Protein 7E9L (pdb70)

B-factor: mean 50.08, std 22.23, range [19.54, 144.43]

Secondary structure (DSSP, 8-state):
---HHHHHHHHHHHB-EEEE--SSGGG--EEEESEEEETTTTEEEEEE-TT-EEES--GGGGGSS-SEESSSSTT-TTSEE-EEEEEGGGGGGSPPPEEESS-EEEE--S-TTSHHHIIIIIIHHHHHHHHHSTTHHHHPEEEE-S---S-TTHHHHHHT-SSPPEEGGGHHHH-SEEEESSEEE----TT--EE-SSSS--EE-SS----HHHHHHHHHHHHHHTT----EEEEE--SSSS-BTTHHHHHHHHHHHHTSEEEEE-STTS-HHHHHHHHHT-SEEEEESSGGGGGGGGSPTT-EEEEEE-TT--GGG--HHHHHHHSTTT--EEEEEE---GGGEE--TTS-GGGT--TTS-HHHHHHHHH-SSPPP--SS--HHHHHHHT-EE---HHHHHHHHHTT--SS-S-SS---PPP------EEEEEEEEEEETTEEEEEEEEEPPGGGGG---S-EEEEEEEEETT-S-EEEEEESSSEEEE-TT--SS-EEEEEEEEEETTTEEEEEPSPEEEE-/-HHHHHHIIIIIB-EEEEE-SSGGG-EEEEESEEEETTTTEEEEEE-TT-EEES--GGGGGSS-SEESSSSTT-TTSEE-EEEEEGGGGGGSPPPEEE-S-EEEE--S-TTSHHHIIIIIIHHHHHHHTTSTTHHHH-EEEE-SS--S-TTHHHHHHT-SSPPEEHHHHHHH-SEEEESSEEE----TT--EE--SSS-SEE-SS----HHHHHHHHHHHHHHTT----EEEEE--SSSS-BSSHHHHHHHHHHHHTSEEEEE-TTTS-HHHHHHHHHT-SEEEEESSGGGGGGGGSPTT-EEEEEE-TT--GGG--HHHHHHTSTTT--EEEEEE---TTSEE--TTS-GGG----HHHHHHHHH-SSPPP--SS--HHHHHHHT-EE---HHHHHHHHHTT--SS-SSTT------PPP---EEEEEEE-----EEEEEEPPGGGGG---S-EEEEEEEEETT-S--EEEEESSSEEEE-SS--SS-EEEEEEEEEETTTEEEEE-SPEEEE-/-PPPPPPPPP--

Nearest PDB structures (foldseek):
  7e9l-assembly1_B  TM=1.002E+00  e=0.000E+00  Bos taurus
  7e9k-assembly1_B  TM=9.947E-01  e=0.000E+00  Bos taurus
  7e9k-assembly2_D  TM=9.902E-01  e=0.000E+00  Bos taurus
  6xi2-assembly2_C  TM=9.853E-01  e=1.816E-101  Homo sapiens
  8kb7-assembly1_A  TM=9.750E-01  e=9.094E-102  Homo sapiens

Solvent-accessible surface area: 44658 Å² total; per-residue (Å²): 288,73,97,73,96,44,8,32,110,94,0,50,105,8,5,0,40,0,4,2,6,14,104,45,28,11,25,14,8,0,24,0,82,38,0,0,3,5,13,120,29,96,42,12,0,1,0,29,24,120,50,5,4,18,0,1,24,12,29,29,91,7,28,117,52,5,0,0,5,8,0,8,14,87,63,1,45,74,11,60,3,38,4,10,3,0,43,3,77,10,13,92,168,18,43,149,6,62,15,4,106,26,32,0,2,0,2,10,2,4,11,7,61,50,3,8,16,0,0,3,1,1,0,0,1,1,12,2,0,1,53,2,2,26,34,4,33,71,92,1,51,0,1,3,12,36,42,134,39,86,31,72,25,8,79,2,0,84,32,6,12,102,62,81,1,29,14,79,89,73,1,65,89,75,17,141,6,0,0,1,42,33,0,2,1,1,9,17,25,10,1,4,0,8,53,25,0,22,131,120,47,32,7,75,51,113,84,37,14,5,15,0,43,2,0,37,43,0,5,108,42,0,32,113,104,20,126,10,149,188,98,19,0,0,0,2,9,54,68,136,32,16,51,16,82,13,44,74,81,1,43,124,23,0,21,117,61,12,152,25,139,25,37,49,1,7,52,81,106,73,66,29,22,60,0,0,106,48,0,23,83,0,4,0,0,0,0,4,16,5,18,5,0,0,0,0,0,7,0,32,70,13,0,0,0,0,0,0,0,0,34,2,0,36,18,95,30,3,9,10,8,76,13,0,1,78,9,101,30,0,49,13,67,29,4,35,13,52,0,95,49,81,135,20,23,61,42,41,42,142,60,72,89,69,69,1,2,0,51,110,31,106,84,79,64,45,59,121,0,93,88,21,194,72,1,66,137,26,84,40,28,101,46,36,4,30,22,3,9,3,44,0,7,0,92,2,35,13,96,46,0,31,124,31,0,64,184,51,3,161,37,131,10,13,49,60,107,114,92,85,128,88,70,18,30,2,3,92,7,83,115,20,144,34,141,41,55,75,92,32,98,96,103,1,103,0,40,4,49,4,93,47,0,23,0,21,106,49,30,209,36,173,24,39,67,5,19,0,59,10,33,51,103,75,85,141,86,99,71,68,53,116,21,69,127,65,72,65,49,3,66,139,115,5,77,17,193,20,32,7,31,1,61,3,33,0,4,4,45,143,105,26,48,3,16,56,15,117,63,27,85,3,78,30,136,90,91,43,17,36,99,81,0,54,109,8,4,0,39,0,4,3,5,16,92,63,32,20,28,10,8,0,21,0,77,37,0,0,5,6,4,126,29,88,43,12,0,1,0,30,24,121,48,5,5,17,0,1,24,13,28,26,86,5,26,117,51,5,0,0,4,10,0,8,13,89,64,32,115,96,22,59,3,37,4,8,4,0,46,4,72,3,18,193,111,21,47,142,6,59,36,9,113,32,34,0,1,0,2,10,2,35,55,3,94,49,3,8,25,0,0,3,1,1,0,0,1,2,14,2,1,2,51,2,2,21,47,2,35,65,91,1,48,0,2,1,11,28,39,159,44,90,34,72,24,11,76,0,0,88,38,6,14,100,55,89,1,35,15,74,78,82,0,127,84,91,19,147,4,0,0,0,30,29,0,2,1,1,7,20,17,8,1,6,0,10,54,29,0,70,133,122,56,37,10,74,50,114,71,39,8,5,16,0,45,3,0,29,37,0,6,130,33,0,33,88,92,24,124,9,144,201,84,24,0,0,5,3,20,56,69,161,49,17,36,23,94,28,62,71,108,2,27,125,23,2,27,67,65,9,146,25,143,28,31,64,1,4,59,106,109,61,62,25,24,66,0,0,112,47,0,22,95,0,6,0,0,0,0,4,18,4,20,6,0,0,0,0,1,8,0,28,91,5,0,0,0,0,0,0,0,0,37,0,0,30,19,99,36,3,6,10,7,72,11,0,1,77,8,102,34,0,44,15,54,32,6,36,12,48,1,101,67,83,158,26,21,56,37,80,100,107,34,83,166,97,78,16,158,51,97,80,80,51,77,67,65,41,113,88,30,74,84,3,78,183,40,87,46,77,70,19,65,29,41,24,13,1,1,53,0,12,0,26,6,31,20,101,43,2,29,112,44,0,62,161,71,3,160,44,133,2,4,55,43,117,95,104,94,131,88,65,16,30,2,3,90,5,77,113,14,142,37,132,21,90,165,108,10,74,0,41,4,45,6,90,44,0,18,0,24,107,52,41,208,36,237,37,39,60,5,22,0,21,3,13,36,108,81,85,82,52,34,61,64,38,106,23,68,126,63,73,54,65,2,67,153,68,14,95,100,189,19,33,0,8,0,16,3,35,0,5,3,64,149,103,22,44,3,20,31,14,124,26,24,82,8,64,42,151,32,31,52,60,23,66,112,75,11,109,156

Radius of gyration: 33.23 Å; Cα contacts (8 Å, |Δi|>4): 2387; chains: 3; bounding box: 95×62×103 Å

Organism: Bos taurus (NCBI:txid9913)

InterPro domains:
  IPR003961 Fibronectin type III [PS50853] (488-580)
  IPR003961 Fibronectin type III [cd00063] (493-580)
  IPR007657 Glycosyltransferase 61 [PTHR20961] (145-443)
  IPR013783 Immunoglobulin-like fold [G3DSA:2.60.40.10] (490-574)
  IPR036116 Fibronectin type III superfamily [SSF49265] (477-578)
  IPR049625 Glycosyltransferase 61, catalytic domain [PF04577] (259-362)

Structure (mmCIF, N/CA/C/O backbone):
data_7E9L
#
_entry.id   7E9L
#
_cell.length_a   92.394
_cell.length_b   104.440
_cell.length_c   126.836
_cell.angle_alpha   90.000
_cell.angle_beta   90.000
_cell.angle_gamma   90.000
#
_symmetry.space_group_name_H-M   'P 21 21 21'
#
loop_
_entity.id
_entity.type
_entity.pdbx_description
1 polymer 'Protein O-linked-mannose beta-1,4-N-acetylglucosaminyltransferase 2'
2 polymer 'mono-mannosyl peptide (379Man short peptide)'
3 branched 2-acetamido-2-deoxy-beta-D-glucopyranose-(1-4)-2-acetamido-2-deoxy-beta-D-glucopyranose
4 non-polymer 2-acetamido-2-deoxy-beta-D-glucopyranose
5 non-polymer "URIDINE-5'-DIPHOSPHATE"
6 non-polymer 2-AMINO-2-HYDROXYMETHYL-PROPANE-1,3-DIOL
7 non-polymer alpha-D-mannopyranose
8 water water
#
loop_
_atom_site.group_PDB
_atom_site.id
_atom_site.type_symbol
_atom_site.label_atom_id
_atom_site.label_alt_id
_atom_site.label_comp_id
_atom_site.label_asym_id
_atom_site.label_entity_id
_atom_site.label_seq_id
_atom_site.pdbx_PDB_ins_code
_atom_site.Cartn_x
_atom_site.Cartn_y
_atom_site.Cartn_z
_atom_site.occupancy
_atom_site.B_iso_or_equiv
_atom_site.auth_seq_id
_atom_site.auth_comp_id
_atom_site.auth_asym_id
_atom_site.auth_atom_id
_atom_site.pdbx_PDB_model_num
ATOM 1 N N . ARG A 1 9 ? 16.14535 49.25978 28.39111 1.000 77.24189 50 ARG A N 1
ATOM 2 C CA . ARG A 1 9 ? 17.08497 50.03441 29.19908 1.000 75.46464 50 ARG A CA 1
ATOM 3 C C . ARG A 1 9 ? 17.70026 49.16022 30.29936 1.000 71.58782 50 ARG A C 1
ATOM 4 O O . ARG A 1 9 ? 17.01676 48.32017 30.88694 1.000 73.43218 50 ARG A O 1
ATOM 12 N N . ILE A 1 10 ? 18.99271 49.34593 30.56983 1.000 66.60044 51 ILE A N 1
ATOM 13 C CA . ILE A 1 10 ? 19.69413 48.58444 31.60063 1.000 59.50268 51 ILE A CA 1
ATOM 14 C C . ILE A 1 10 ? 20.66200 49.52476 32.32133 1.000 58.59463 51 ILE A C 1
ATOM 15 O O . ILE A 1 10 ? 21.54529 50.11881 31.68970 1.000 57.50549 51 ILE A O 1
ATOM 20 N N . ASP A 1 11 ? 20.46775 49.68806 33.63209 1.000 54.48559 52 ASP A N 1
ATOM 21 C CA . ASP A 1 11 ? 21.43444 50.32219 34.52938 1.000 53.66465 52 ASP A CA 1
ATOM 22 C C . ASP A 1 11 ? 22.38789 49.21530 34.96752 1.000 50.47253 52 ASP A C 1
ATOM 23 O O . ASP A 1 11 ? 22.03356 48.37189 35.80207 1.000 49.19063 52 ASP A O 1
ATOM 28 N N . TYR A 1 12 ? 23.60636 49.21052 34.40361 1.000 50.15849 53 TYR A N 1
ATOM 29 C CA . TYR A 1 12 ? 24.44997 48.01618 34.51109 1.000 48.59253 53 TYR A CA 1
ATOM 30 C C . TYR A 1 12 ? 24.80173 47.66223 35.94998 1.000 37.45267 53 TYR A C 1
ATOM 31 O O . TYR A 1 12 ? 24.59850 46.49871 36.33858 1.000 42.17745 53 TYR A O 1
ATOM 40 N N . PRO A 1 13 ? 25.33554 48.55793 36.77795 1.000 42.38949 54 PRO A N 1
ATOM 41 C CA . PRO A 1 13 ? 25.65869 48.14892 38.15664 1.000 42.03070 54 PRO A CA 1
ATOM 42 C C . PRO A 1 13 ? 24.44136 47.75705 38.97919 1.000 43.33267 54 PRO A C 1
ATOM 43 O O . PRO A 1 13 ? 24.56785 46.91888 39.87962 1.000 43.83919 54 PRO A O 1
ATOM 47 N N . LYS A 1 14 ? 23.27117 48.34747 38.71893 1.000 45.51767 55 LYS A N 1
ATOM 48 C CA . LYS A 1 14 ? 22.06085 47.89547 39.40197 1.000 46.86269 55 LYS A CA 1
ATOM 49 C C . LYS A 1 14 ? 21.72230 46.46558 39.00379 1.000 40.90135 55 LYS A C 1
ATOM 50 O O . LYS A 1 14 ? 21.44629 45.61524 39.85913 1.000 41.14214 55 LYS A O 1
ATOM 52 N N . ALA A 1 15 ? 21.75564 46.17810 37.70440 1.000 40.20587 56 ALA A N 1
ATOM 53 C CA . ALA A 1 15 ? 21.49719 44.82098 37.25149 1.000 33.71116 56 ALA A CA 1
ATOM 54 C C . ALA A 1 15 ? 22.49835 43.84100 37.85641 1.000 37.13453 56 ALA A C 1
ATOM 55 O O . ALA A 1 15 ? 22.12090 42.73954 38.27375 1.000 37.28877 56 ALA A O 1
ATOM 57 N N . LEU A 1 16 ? 23.77836 44.22029 37.91732 1.000 37.08799 57 LEU A N 1
ATOM 58 C CA . LEU A 1 16 ? 24.77635 43.30321 38.45940 1.000 37.47696 57 LEU A CA 1
ATOM 59 C C . LEU A 1 16 ? 24.51750 43.03233 39.93524 1.000 39.63529 57 LEU A C 1
ATOM 60 O O . LEU A 1 16 ? 24.66642 41.89610 40.39758 1.000 34.96889 57 LEU A O 1
ATOM 65 N N . GLN A 1 17 ? 24.10917 44.06292 40.68934 1.000 42.57506 58 GLN A N 1
ATOM 66 C CA . GLN A 1 17 ? 23.83153 43.87184 42.11327 1.000 41.12574 58 GLN A CA 1
ATOM 67 C C . GLN A 1 17 ? 22.62318 42.96408 42.35112 1.000 38.06314 58 GLN A C 1
ATOM 68 O O . GLN A 1 17 ? 22.66375 42.10067 43.23545 1.000 38.01707 58 GLN A O 1
ATOM 74 N N . ILE A 1 18 ? 21.52738 43.17099 41.60926 1.000 39.06629 59 ILE A N 1
ATOM 75 C CA . ILE A 1 18 ? 20.36926 42.26634 41.66848 1.000 38.95186 59 ILE A CA 1
ATOM 76 C C . ILE A 1 18 ? 20.79142 40.81707 41.39539 1.000 39.33172 59 ILE A C 1
ATOM 77 O O . ILE A 1 18 ? 20.42743 39.88771 42.13079 1.000 38.54389 59 ILE A O 1
ATOM 82 N N . LEU A 1 19 ? 21.55095 40.60181 40.32101 1.000 37.47843 60 LEU A N 1
ATOM 83 C CA . LEU A 1 19 ? 22.02518 39.25594 39.98928 1.000 34.19875 60 LEU A CA 1
ATOM 84 C C . LEU A 1 19 ? 22.88154 38.67570 41.10504 1.000 33.67987 60 LEU A C 1
ATOM 85 O O . LEU A 1 19 ? 22.60076 37.58863 41.62691 1.000 34.30729 60 LEU A O 1
ATOM 90 N N . THR A 1 20 ? 23.92784 39.40186 41.49589 1.000 34.90129 61 THR A N 1
ATOM 91 C CA . THR A 1 20 ? 24.87018 38.89931 42.48921 1.000 38.03117 61 THR A CA 1
ATOM 92 C C . THR A 1 20 ? 24.20893 38.62494 43.83748 1.000 38.71828 61 THR A C 1
ATOM 93 O O . THR A 1 20 ? 24.55217 37.64236 44.50664 1.000 41.55152 61 THR A O 1
ATOM 97 N N . GLU A 1 21 ? 23.27498 39.47439 44.26054 1.000 37.60025 62 GLU A N 1
ATOM 98 C CA . GLU A 1 21 ? 22.61608 39.28558 45.55099 1.000 38.96747 62 GLU A CA 1
ATOM 99 C C . GLU A 1 21 ? 21.48468 38.26684 45.47781 1.000 36.42266 62 GLU A C 1
ATOM 100 O O . GLU A 1 21 ? 21.39069 37.37323 46.32771 1.000 36.92180 62 GLU A O 1
ATOM 106 N N . GLY A 1 22 ? 20.60946 38.40329 44.48150 1.000 34.02235 63 GLY A N 1
ATOM 107 C CA . GLY A 1 22 ? 19.38206 37.62681 44.44692 1.000 26.96358 63 GLY A CA 1
ATOM 108 C C . GLY A 1 22 ? 19.49072 36.33450 43.66492 1.000 28.01413 63 GLY A C 1
ATOM 109 O O . GLY A 1 22 ? 18.81555 35.35875 43.99420 1.000 30.51737 63 GLY A O 1
ATOM 110 N N . GLY A 1 23 ? 20.31056 36.31472 42.61428 1.000 29.87056 64 GLY A N 1
ATOM 111 C CA . GLY A 1 23 ? 20.50112 35.10791 41.83696 1.000 26.45880 64 GLY A CA 1
ATOM 112 C C . GLY A 1 23 ? 19.38035 34.83528 40.84916 1.000 26.96565 64 GLY A C 1
ATOM 113 O O . GLY A 1 23 ? 18.51223 35.67159 40.57084 1.000 27.57800 64 GLY A O 1
ATOM 114 N N . THR A 1 24 ? 19.41264 33.61893 40.31038 1.000 27.48078 65 THR A N 1
ATOM 115 C CA . THR A 1 24 ? 18.50601 33.20029 39.24709 1.000 26.99408 65 THR A CA 1
ATOM 116 C C . THR A 1 24 ? 17.14943 32.76467 39.80986 1.000 27.47316 65 THR A C 1
ATOM 117 O O . THR A 1 24 ? 17.06017 32.18210 40.89656 1.000 23.14132 65 THR A O 1
ATOM 121 N N . HIS A 1 25 ? 16.09452 33.01990 39.02857 1.000 25.89468 66 HIS A N 1
ATOM 122 C CA . HIS A 1 25 ? 14.70268 32.71776 39.35427 1.000 29.64756 66 HIS A CA 1
ATOM 123 C C . HIS A 1 25 ? 14.16271 31.80584 38.25035 1.000 31.49608 66 HIS A C 1
ATOM 124 O O . HIS A 1 25 ? 14.34618 32.10283 37.06404 1.000 27.55236 66 HIS A O 1
ATOM 131 N N . MET A 1 26 ? 13.52877 30.68372 38.61653 1.000 30.58283 67 MET A N 1
ATOM 132 C CA . MET A 1 26 ? 13.02833 29.74473 37.60100 1.000 27.04972 67 MET A CA 1
ATOM 133 C C . MET A 1 26 ? 11.65928 29.22765 37.99079 1.000 29.23819 67 MET A C 1
ATOM 134 O O . MET A 1 26 ? 11.48882 28.66484 39.08348 1.000 29.05557 67 MET A O 1
ATOM 139 N N . VAL A 1 27 ? 10.68874 29.41114 37.08651 1.000 27.91715 68 VAL A N 1
ATOM 140 C CA . VAL A 1 27 ? 9.33788 28.87531 37.22486 1.000 26.53410 68 VAL A CA 1
ATOM 141 C C . VAL A 1 27 ? 8.97673 28.17560 35.91241 1.000 30.31443 68 VAL A C 1
ATOM 142 O O . VAL A 1 27 ? 8.98978 28.81061 34.84928 1.000 29.06270 68 VAL A O 1
ATOM 146 N N . CYS A 1 28 ? 8.62444 26.88321 35.98966 1.000 27.61466 69 CYS A N 1
ATOM 147 C CA . CYS A 1 28 ? 8.35296 26.04790 34.81877 1.000 27.03138 69 CYS A CA 1
ATOM 148 C C . CYS A 1 28 ? 7.02744 25.32910 34.97853 1.000 30.24934 69 CYS A C 1
ATOM 149 O O . CYS A 1 28 ? 6.64684 24.95971 36.08608 1.000 29.17255 69 CYS A O 1
ATOM 152 N N . THR A 1 29 ? 6.38263 25.06062 33.84619 1.000 30.90170 70 THR A N 1
ATOM 153 C CA . THR A 1 29 ? 5.16770 24.26956 33.75329 1.000 37.57417 70 THR A CA 1
ATOM 154 C C . THR A 1 29 ? 5.51053 22.77759 33.66731 1.000 38.22570 70 THR A C 1
ATOM 155 O O . THR A 1 29 ? 6.66459 22.39637 33.47766 1.000 37.67548 70 THR A O 1
ATOM 159 N N . GLY A 1 30 ? 4.49413 21.92862 33.84021 1.000 37.40453 71 GLY A N 1
ATOM 160 C CA . GLY A 1 30 ? 4.64041 20.49168 33.64027 1.000 38.09909 71 GLY A CA 1
ATOM 161 C C . GLY A 1 30 ? 5.21578 19.66407 34.77983 1.000 37.49173 71 GLY A C 1
ATOM 162 O O . GLY A 1 30 ? 6.06078 20.12176 35.56073 1.000 38.16398 71 GLY A O 1
ATOM 163 N N . ARG A 1 31 ? 4.77994 18.41608 34.87980 1.000 36.35016 72 ARG A N 1
ATOM 164 C CA . ARG A 1 31 ? 5.37695 17.50462 35.83867 1.000 36.53656 72 ARG A CA 1
ATOM 165 C C . ARG A 1 31 ? 6.41786 16.60245 35.19749 1.000 36.25958 72 ARG A C 1
ATOM 166 O O . ARG A 1 31 ? 7.05281 15.81507 35.90114 1.000 38.96703 72 ARG A O 1
ATOM 174 N N . THR A 1 32 ? 6.64614 16.72522 33.88922 1.000 34.79129 73 THR A N 1
ATOM 175 C CA . THR A 1 32 ? 7.66893 15.94062 33.21256 1.000 36.62779 73 THR A CA 1
ATOM 176 C C . THR A 1 32 ? 8.51702 16.83977 32.31748 1.000 32.16839 73 THR A C 1
ATOM 177 O O . THR A 1 32 ? 8.05740 17.88616 31.84183 1.000 29.94378 73 THR A O 1
ATOM 181 N N . HIS A 1 33 ? 9.76152 16.39984 32.07519 1.000 29.08491 74 HIS A N 1
ATOM 182 C CA . HIS A 1 33 ? 10.67827 17.12250 31.19412 1.000 30.15340 74 HIS A CA 1
ATOM 183 C C . HIS A 1 33 ? 10.15914 17.18770 29.76431 1.000 28.92649 74 HIS A C 1
ATOM 184 O O . HIS A 1 33 ? 10.55718 18.08318 29.01356 1.000 25.91963 74 HIS A O 1
ATOM 191 N N . THR A 1 34 ? 9.27208 16.27706 29.37726 1.000 27.62942 75 THR A N 1
ATOM 192 C CA . THR A 1 34 ? 8.76405 16.25194 28.01499 1.000 28.35827 75 THR A CA 1
ATOM 193 C C . THR A 1 34 ? 7.58199 17.19159 27.82040 1.000 30.27606 75 THR A C 1
ATOM 194 O O . THR A 1 34 ? 7.15073 17.38334 26.67718 1.000 30.98830 75 THR A O 1
ATOM 198 N N . ASP A 1 35 ? 7.09296 17.81166 28.89749 1.000 30.87968 76 ASP A N 1
ATOM 199 C CA . ASP A 1 35 ? 5.90472 18.65948 28.89157 1.000 35.53745 76 ASP A CA 1
ATOM 200 C C . ASP A 1 35 ? 6.17953 19.95720 29.65460 1.000 34.37181 76 ASP A C 1
ATOM 201 O O . ASP A 1 35 ? 5.39822 20.36187 30.51950 1.000 36.76937 76 ASP A O 1
ATOM 206 N N . ARG A 1 36 ? 7.30814 20.60877 29.39389 1.000 31.05757 77 ARG A N 1
ATOM 207 C CA . ARG A 1 36 ? 7.79635 21.64637 30.29765 1.000 29.65302 77 ARG A CA 1
ATOM 208 C C . ARG A 1 36 ? 8.30491 22.86033 29.53884 1.000 27.98537 77 ARG A C 1
ATOM 209 O O . ARG A 1 36 ? 9.17780 22.73302 28.68105 1.000 25.41029 77 ARG A O 1
ATOM 217 N N . LEU A 1 37 ? 7.78287 24.03443 29.90063 1.000 26.84368 78 LEU A N 1
ATOM 218 C CA . LEU A 1 37 ? 8.29417 25.33827 29.49202 1.000 25.81825 78 LEU A CA 1
ATOM 219 C C . LEU A 1 37 ? 8.72911 26.09526 30.74574 1.000 29.18154 78 LEU A C 1
ATOM 220 O O . LEU A 1 37 ? 8.03317 26.06559 31.76208 1.000 28.03016 78 LEU A O 1
ATOM 225 N N . CYS A 1 38 ? 9.85988 26.79899 30.67249 1.000 28.79288 79 CYS A N 1
ATOM 226 C CA . CYS A 1 38 ? 10.44779 27.46686 31.83051 1.000 28.20955 79 CYS A CA 1
ATOM 227 C C . CYS A 1 38 ? 10.55037 28.97090 31.60636 1.000 29.99700 79 CYS A C 1
ATOM 228 O O . CYS A 1 38 ? 10.96516 29.41319 30.53086 1.000 30.87766 79 CYS A O 1
ATOM 231 N N . ARG A 1 39 ? 10.21066 29.74793 32.64558 1.000 25.94044 80 ARG A N 1
ATOM 232 C CA . ARG A 1 39 ? 10.46665 31.18459 32.69016 1.000 28.52202 80 ARG A CA 1
ATOM 233 C C . ARG A 1 39 ? 11.61084 31.43566 33.66800 1.000 28.92815 80 ARG A C 1
ATOM 234 O O . ARG A 1 39 ? 11.52175 31.06010 34.83964 1.000 27.94628 80 ARG A O 1
ATOM 242 N N . PHE A 1 40 ? 12.66353 32.09081 33.18507 1.000 26.55423 81 PHE A N 1
ATOM 243 C CA . PHE A 1 40 ? 13.85140 32.41148 33.95702 1.000 26.67573 81 PHE A CA 1
ATOM 244 C C . PHE A 1 40 ? 14.01736 33.92139 34.07560 1.000 30.63198 81 PHE A C 1
ATOM 245 O O . PHE A 1 40 ? 13.71128 34.66282 33.14261 1.000 30.53008 81 PHE A O 1
ATOM 253 N N . LYS A 1 41 ? 14.56095 34.36126 35.20954 1.000 30.28000 82 LYS A N 1
ATOM 254 C CA . LYS A 1 41 ? 15.14071 35.68971 35.34808 1.000 28.52598 82 LYS A CA 1
ATOM 255 C C . LYS A 1 41 ? 16.56542 35.51290 35.83160 1.000 27.60115 82 LYS A C 1
ATOM 256 O O . LYS A 1 41 ? 16.81176 34.73634 36.76146 1.000 30.10459 82 LYS A O 1
ATOM 262 N N . TRP A 1 42 ? 17.49860 36.21369 35.18453 1.000 26.03707 83 TRP A N 1
ATOM 263 C CA . TRP A 1 42 ? 18.92191 36.17109 35.52995 1.000 28.76311 83 TRP A CA 1
ATOM 264 C C . TRP A 1 42 ? 19.48974 34.76897 35.34636 1.000 30.11984 83 TRP A C 1
ATOM 265 O O . TRP A 1 42 ? 20.27197 34.27982 36.16957 1.000 29.33767 83 TRP A O 1
ATOM 276 N N . LEU A 1 43 ? 19.06891 34.11413 34.26403 1.000 28.63224 84 LEU A N 1
ATOM 277 C CA . LEU A 1 43 ? 19.72310 32.90358 33.78168 1.000 27.06689 84 LEU A CA 1
ATOM 278 C C . LEU A 1 43 ? 20.96025 33.32864 33.00971 1.000 28.68515 84 LEU A C 1
ATOM 279 O O . LEU A 1 43 ? 20.88200 34.20072 32.13965 1.000 28.41552 84 LEU A O 1
ATOM 284 N N . CYS A 1 44 ? 22.10785 32.74689 33.34058 1.000 25.71991 85 CYS A N 1
ATOM 285 C CA . CYS A 1 44 ? 23.33396 33.12192 32.65748 1.000 26.41472 85 CYS A CA 1
ATOM 286 C C . CYS A 1 44 ? 23.85790 31.96050 31.81971 1.000 26.98669 85 CYS A C 1
ATOM 287 O O . CYS A 1 44 ? 23.29396 30.86029 31.81378 1.000 25.56040 85 CYS A O 1
ATOM 290 N N . TYR A 1 45 ? 24.95792 32.22088 31.11159 1.000 27.47489 86 TYR A N 1
ATOM 291 C CA . TYR A 1 45 ? 25.48198 31.29401 30.11344 1.000 28.93342 86 TYR A CA 1
ATOM 292 C C . TYR A 1 45 ? 26.96762 31.55401 29.94542 1.000 31.68937 86 TYR A C 1
ATOM 293 O O . TYR A 1 45 ? 27.38140 32.69789 29.71069 1.000 30.32217 86 TYR A O 1
ATOM 302 N N . SER A 1 46 ? 27.77530 30.51092 30.08999 1.000 29.79020 87 SER A N 1
ATOM 303 C CA . SER A 1 46 ? 29.19831 30.63998 29.84985 1.000 29.62808 87 SER A CA 1
ATOM 304 C C . SER A 1 46 ? 29.42752 30.22538 28.40866 1.000 33.13066 87 SER A C 1
ATOM 305 O O . SER A 1 46 ? 29.13902 29.08340 28.03752 1.000 28.43218 87 SER A O 1
ATOM 308 N N . SER A 1 47 ? 29.94240 31.14611 27.59075 1.000 33.61571 88 SER A N 1
ATOM 309 C CA . SER A 1 47 ? 30.10214 30.79350 26.19279 1.000 36.23285 88 SER A CA 1
ATOM 310 C C . SER A 1 47 ? 31.37421 29.98336 25.97884 1.000 39.85071 88 SER A C 1
ATOM 311 O O . SER A 1 47 ? 31.45788 29.23538 25.00453 1.000 42.10546 88 SER A O 1
ATOM 314 N N . GLU A 1 48 ? 32.32074 30.05994 26.91567 1.000 38.21684 89 GLU A N 1
ATOM 315 C CA . GLU A 1 48 ? 33.47071 29.16543 26.92541 1.000 44.88401 89 GLU A CA 1
ATOM 316 C C . GLU A 1 48 ? 33.04181 27.71740 27.16471 1.000 42.65613 89 GLU A C 1
ATOM 317 O O . GLU A 1 48 ? 33.35166 26.82962 26.36779 1.000 41.28615 89 GLU A O 1
ATOM 323 N N . ALA A 1 49 ? 32.31172 27.46139 28.24974 1.000 38.32211 90 ALA A N 1
ATOM 324 C CA . ALA A 1 49 ? 31.87084 26.10775 28.56072 1.000 38.61113 90 ALA A CA 1
ATOM 325 C C . ALA A 1 49 ? 30.62553 25.67903 27.79049 1.000 38.51817 90 ALA A C 1
ATOM 326 O O . ALA A 1 49 ? 30.31907 24.48064 27.77451 1.000 39.29769 90 ALA A O 1
ATOM 328 N N . GLU A 1 50 ? 29.90917 26.61582 27.14918 1.000 36.08333 91 GLU A N 1
ATOM 329 C CA . GLU A 1 50 ? 28.62533 26.33563 26.48181 1.000 34.24915 91 GLU A CA 1
ATOM 330 C C . GLU A 1 50 ? 27.63184 25.71247 27.45771 1.000 32.79853 91 GLU A C 1
ATOM 331 O O . GLU A 1 50 ? 26.88814 24.78726 27.12697 1.000 32.67092 91 GLU A O 1
ATOM 337 N N . GLU A 1 51 ? 27.62019 26.22743 28.67666 1.000 29.11963 92 GLU A N 1
ATOM 338 C CA . GLU A 1 51 ? 26.69544 25.77287 29.70340 1.000 28.55119 92 GLU A CA 1
ATOM 339 C C . GLU A 1 51 ? 25.84293 26.93834 30.18007 1.000 26.83801 92 GLU A C 1
ATOM 340 O O . GLU A 1 51 ? 26.35407 28.04613 30.38592 1.000 29.67784 92 GLU A O 1
ATOM 346 N N . PHE A 1 52 ? 24.55551 26.69237 30.35698 1.000 23.54241 93 PHE A N 1
ATOM 347 C CA . PHE A 1 52 ? 23.73204 27.63437 31.10441 1.000 26.59147 93 PHE A CA 1
ATOM 348 C C . PHE A 1 52 ? 24.02881 27.50149 32.60198 1.000 29.67125 93 PHE A C 1
ATOM 349 O O . PHE A 1 52 ? 24.50763 26.46221 33.07491 1.000 31.03888 93 PHE A O 1
ATOM 357 N N . ILE A 1 53 ? 23.79997 28.58959 33.33676 1.000 28.36480 94 ILE A N 1
ATOM 358 C CA . ILE A 1 53 ? 24.20759 28.70913 34.73431 1.000 26.68008 94 ILE A CA 1
ATOM 359 C C . ILE A 1 53 ? 23.02178 29.21831 35.55891 1.000 29.42416 94 ILE A C 1
ATOM 360 O O . ILE A 1 53 ? 22.45004 30.27630 35.25961 1.000 27.49632 94 ILE A O 1
ATOM 365 N N . PHE A 1 54 ? 22.64377 28.45913 36.57820 1.000 25.68663 95 PHE A N 1
ATOM 366 C CA . PHE A 1 54 ? 21.73316 28.92338 37.61754 1.000 26.26674 95 PHE A CA 1
ATOM 367 C C . PHE A 1 54 ? 22.58131 29.41081 38.78930 1.000 29.19987 95 PHE A C 1
ATOM 368 O O . PHE A 1 54 ? 23.36788 28.63873 39.35379 1.000 29.67044 95 PHE A O 1
ATOM 376 N N . PHE A 1 55 ? 22.45505 30.69827 39.12623 1.000 27.74900 96 PHE A N 1
ATOM 377 C CA . PHE A 1 55 ? 23.17109 31.28889 40.25578 1.000 29.37255 96 PHE A CA 1
ATOM 378 C C . PHE A 1 55 ? 22.26918 31.29582 41.48113 1.000 31.99328 96 PHE A C 1
ATOM 379 O O . PHE A 1 55 ? 21.19498 31.90522 41.44821 1.000 33.74498 96 PHE A O 1
ATOM 387 N N . HIS A 1 56 ? 22.69425 30.62915 42.56200 1.000 30.73966 97 HIS A N 1
ATOM 388 C CA . HIS A 1 56 ? 21.89958 30.62883 43.79163 1.000 29.02808 97 HIS A CA 1
ATOM 389 C C . HIS A 1 56 ? 22.17354 31.91468 44.58010 1.000 33.53617 97 HIS A C 1
ATOM 390 O O . HIS A 1 56 ? 23.31696 32.17290 44.98346 1.000 33.77754 97 HIS A O 1
ATOM 397 N N . GLY A 1 57 ? 21.12832 32.72315 44.79060 1.000 34.09394 98 GLY A N 1
ATOM 398 C CA . GLY A 1 57 ? 21.22155 33.91903 45.60392 1.000 28.82234 98 GLY A CA 1
ATOM 399 C C . GLY A 1 57 ? 20.10345 33.99548 46.61217 1.000 32.42860 98 GLY A C 1
ATOM 400 O O . GLY A 1 57 ? 19.39417 33.00893 46.81517 1.000 35.77789 98 GLY A O 1
ATOM 401 N N . ASN A 1 58 ? 19.90247 35.14888 47.24694 1.000 31.27626 99 ASN A N 1
ATOM 402 C CA . ASN A 1 58 ? 18.93301 35.15513 48.33122 1.000 35.65901 99 ASN A CA 1
ATOM 403 C C . ASN A 1 58 ? 17.48466 35.27451 47.85879 1.000 35.41827 99 ASN A C 1
ATOM 404 O O . ASN A 1 58 ? 16.57066 35.21035 48.69052 1.000 38.36575 99 ASN A O 1
ATOM 409 N N . ALA A 1 59 ? 17.24047 35.44648 46.56211 1.000 34.20350 100 ALA A N 1
ATOM 410 C CA . ALA A 1 59 ? 15.87895 35.48053 46.03800 1.000 36.66483 100 ALA A CA 1
ATOM 411 C C . ALA A 1 59 ? 15.61832 34.32827 45.08054 1.000 34.47336 100 ALA A C 1
ATOM 412 O O . ALA A 1 59 ? 14.55913 34.29396 44.43840 1.000 35.83385 100 ALA A O 1
ATOM 414 N N . SER A 1 60 ? 16.55121 33.38081 44.98785 1.000 30.19696 101 SER A N 1
ATOM 415 C CA . SER A 1 60 ? 16.45502 32.29288 44.02403 1.000 30.80686 101 SER A CA 1
ATOM 416 C C . SER A 1 60 ? 15.20626 31.45133 44.24352 1.000 30.57113 101 SER A C 1
ATOM 417 O O . SER A 1 60 ? 14.74524 31.25738 45.36844 1.000 30.32072 101 SER A O 1
ATOM 420 N N . VAL A 1 61 ? 14.67940 30.92651 43.13891 1.000 29.75160 102 VAL A N 1
ATOM 421 C CA . VAL A 1 61 ? 13.50239 30.07068 43.13518 1.000 29.06561 102 VAL A CA 1
ATOM 422 C C . VAL A 1 61 ? 13.74082 29.01364 42.06552 1.000 29.69386 102 VAL A C 1
ATOM 423 O O . VAL A 1 61 ? 14.23251 29.32107 40.97407 1.000 25.90464 102 VAL A O 1
ATOM 427 N N . MET A 1 62 ? 13.42230 27.76133 42.37721 1.000 27.20811 103 MET A N 1
ATOM 428 C CA . MET A 1 62 ? 13.60893 26.68315 41.41065 1.000 29.86665 103 MET A CA 1
ATOM 429 C C . MET A 1 62 ? 12.34977 25.82147 41.44430 1.000 29.43523 103 MET A C 1
ATOM 430 O O . MET A 1 62 ? 12.16838 24.99949 42.35281 1.000 30.17139 103 MET A O 1
ATOM 435 N N . LEU A 1 63 ? 11.48582 26.00597 40.44552 1.000 26.37253 104 LEU A N 1
ATOM 436 C CA . LEU A 1 63 ? 10.24688 25.23922 40.33556 1.000 26.92627 104 LEU A CA 1
ATOM 437 C C . LEU A 1 63 ? 10.17791 24.69112 38.91791 1.000 28.49737 104 LEU A C 1
ATOM 438 O O . LEU A 1 63 ? 10.12387 25.48349 37.95171 1.000 29.46025 104 LEU A O 1
ATOM 443 N N . PRO A 1 64 ? 10.19645 23.36574 38.73065 1.000 26.17812 105 PRO A N 1
ATOM 444 C CA . PRO A 1 64 ? 10.28467 22.38924 39.83135 1.000 28.47748 105 PRO A CA 1
ATOM 445 C C . PRO A 1 64 ? 11.66431 22.38026 40.52411 1.000 29.37720 105 PRO A C 1
ATOM 446 O O . PRO A 1 64 ? 12.64531 22.79268 39.92252 1.000 30.91049 105 PRO A O 1
ATOM 450 N N . SER A 1 65 ? 11.70910 21.94291 41.78243 1.000 26.13461 106 SER A N 1
ATOM 451 C CA . SER A 1 65 ? 12.95052 21.76835 42.52400 1.000 28.64285 106 SER A CA 1
ATOM 452 C C . SER A 1 65 ? 13.14961 20.25584 42.57087 1.000 29.56434 106 SER A C 1
ATOM 453 O O . SER A 1 65 ? 12.48002 19.55900 43.33590 1.000 28.53689 106 SER A O 1
ATOM 456 N N . LEU A 1 66 ? 14.04210 19.74961 41.72809 1.000 27.54582 107 LEU A N 1
ATOM 457 C CA . LEU A 1 66 ? 14.07744 18.33043 41.40108 1.000 30.23425 107 LEU A CA 1
ATOM 458 C C . LEU A 1 66 ? 15.18866 17.55107 42.09963 1.000 33.18815 107 LEU A C 1
ATOM 459 O O . LEU A 1 66 ? 15.17127 16.30945 42.04868 1.000 35.29031 107 LEU A O 1
ATOM 464 N N . GLY A 1 67 ? 16.14904 18.22647 42.73508 1.000 34.67062 108 GLY A N 1
ATOM 465 C CA . GLY A 1 67 ? 17.29158 17.50943 43.30400 1.000 35.68569 108 GLY A CA 1
ATOM 466 C C . GLY A 1 67 ? 18.03365 16.73002 42.22509 1.000 36.75843 108 GLY A C 1
ATOM 467 O O . GLY A 1 67 ? 18.20070 17.19870 41.08725 1.000 31.44748 108 GLY A O 1
ATOM 468 N N . SER A 1 68 ? 18.43218 15.49322 42.56118 1.000 37.16021 109 SER A N 1
ATOM 469 C CA . SER A 1 68 ? 19.13983 14.63839 41.60509 1.000 42.88716 109 SER A CA 1
ATOM 470 C C . SER A 1 68 ? 18.28116 14.25137 40.40848 1.000 40.16659 109 SER A C 1
ATOM 471 O O . SER A 1 68 ? 18.82796 13.85963 39.36132 1.000 35.84478 109 SER A O 1
ATOM 474 N N . ARG A 1 69 ? 16.95611 14.32888 40.54595 1.000 33.88793 110 ARG A N 1
ATOM 475 C CA . ARG A 1 69 ? 16.07989 14.00778 39.42649 1.000 34.89172 110 ARG A CA 1
ATOM 476 C C . ARG A 1 69 ? 16.18440 15.02453 38.29686 1.000 29.36042 110 ARG A C 1
ATOM 477 O O . ARG A 1 69 ? 15.65598 14.78113 37.20708 1.000 29.36868 110 ARG A O 1
ATOM 485 N N . ARG A 1 70 ? 16.88024 16.13835 38.50537 1.000 27.09319 111 ARG A N 1
ATOM 486 C CA . ARG A 1 70 ? 17.10423 17.05708 37.40170 1.000 25.57114 111 ARG A CA 1
ATOM 487 C C . ARG A 1 70 ? 17.93566 16.42605 36.29423 1.000 26.80214 111 ARG A C 1
ATOM 488 O O . ARG A 1 70 ? 17.92712 16.92176 35.16712 1.000 26.69751 111 ARG A O 1
ATOM 496 N N . PHE A 1 71 ? 18.65234 15.34527 36.58248 1.000 26.91534 112 PHE A N 1
ATOM 497 C CA . PHE A 1 71 ? 19.42812 14.63457 35.57566 1.000 29.66354 112 PHE A CA 1
ATOM 498 C C . PHE A 1 71 ? 18.81680 13.27913 35.25440 1.000 31.53231 112 PHE A C 1
ATOM 499 O O . PHE A 1 71 ? 19.51602 12.36090 34.83427 1.000 31.47707 112 PHE A O 1
ATOM 507 N N . GLN A 1 72 ? 17.50707 13.14363 35.41993 1.000 29.73845 113 GLN A N 1
ATOM 508 C CA . GLN A 1 72 ? 16.81921 11.88628 35.12274 1.000 31.30390 113 GLN A CA 1
ATOM 509 C C . GLN A 1 72 ? 15.63908 12.16805 34.20461 1.000 28.89921 113 GLN A C 1
ATOM 510 O O . GLN A 1 72 ? 14.47751 12.02389 34.60081 1.000 27.62920 113 GLN A O 1
ATOM 516 N N . PRO A 1 73 ? 15.90568 12.54551 32.93770 1.000 27.02231 114 PRO A N 1
ATOM 517 C CA . PRO A 1 73 ? 17.23500 12.70311 32.33438 1.000 25.28766 114 PRO A CA 1
ATOM 518 C C . PRO A 1 73 ? 17.73674 14.16952 32.28428 1.000 22.51701 114 PRO A C 1
ATOM 519 O O . PRO A 1 73 ? 18.92384 14.39644 32.05228 1.000 28.00138 114 PRO A O 1
ATOM 523 N N . ALA A 1 74 ? 16.85145 15.13921 32.47148 1.000 23.78647 115 ALA A N 1
ATOM 524 C CA . ALA A 1 74 ? 17.19456 16.53495 32.21496 1.000 23.96973 115 ALA A CA 1
ATOM 525 C C . ALA A 1 74 ? 16.02852 17.38187 32.70106 1.000 27.26230 115 ALA A C 1
ATOM 526 O O . ALA A 1 74 ? 14.96365 16.86031 33.02903 1.000 28.86165 115 ALA A O 1
ATOM 528 N N . LEU A 1 75 ? 16.20523 18.70274 32.66386 1.000 25.57088 116 LEU A N 1
ATOM 529 C CA . LEU A 1 75 ? 15.11701 19.60035 33.05402 1.000 24.83797 116 LEU A CA 1
ATOM 530 C C . LEU A 1 75 ? 14.00815 19.63900 32.00368 1.000 22.17558 116 LEU A C 1
ATOM 531 O O . LEU A 1 75 ? 12.82024 19.59681 32.34330 1.000 27.87923 116 LEU A O 1
ATOM 536 N N . LEU A 1 76 ? 14.35483 19.75880 30.72208 1.000 23.99817 117 LEU A N 1
ATOM 537 C CA . LEU A 1 76 ? 13.28913 19.78639 29.71856 1.000 26.06864 117 LEU A CA 1
ATOM 538 C C . LEU A 1 76 ? 13.83670 19.41751 28.34053 1.000 25.32732 117 LEU A C 1
ATOM 539 O O . LEU A 1 76 ? 15.04620 19.47514 28.10033 1.000 26.87309 117 LEU A O 1
ATOM 544 N N . ASP A 1 77 ? 12.92050 19.03901 27.43140 1.000 26.00900 118 ASP A N 1
ATOM 545 C CA . ASP A 1 77 ? 13.26798 18.85253 26.01580 1.000 24.61017 118 ASP A CA 1
ATOM 546 C C . ASP A 1 77 ? 13.50558 20.21670 25.37834 1.000 27.95715 118 ASP A C 1
ATOM 547 O O . ASP A 1 77 ? 12.65356 21.09420 25.47682 1.000 24.32944 118 ASP A O 1
ATOM 552 N N . LEU A 1 78 ? 14.62566 20.39096 24.67740 1.000 28.90461 119 LEU A N 1
ATOM 553 C CA . LEU A 1 78 ? 14.88340 21.69899 24.08158 1.000 28.94455 119 LEU A CA 1
ATOM 554 C C . LEU A 1 78 ? 14.39192 21.80293 22.64084 1.000 31.34175 119 LEU A C 1
ATOM 555 O O . LEU A 1 78 ? 14.20340 22.91972 22.14012 1.000 26.74493 119 LEU A O 1
ATOM 560 N N . SER A 1 79 ? 14.16846 20.67372 21.96526 1.000 27.26640 120 SER A N 1
ATOM 561 C CA . SER A 1 79 ? 13.44401 20.63916 20.70570 1.000 28.16683 120 SER A CA 1
ATOM 562 C C . SER A 1 79 ? 12.04103 20.10133 20.98424 1.000 26.76007 120 SER A C 1
ATOM 563 O O . SER A 1 79 ? 11.71149 19.77538 22.12321 1.000 27.10124 120 SER A O 1
ATOM 566 N N . THR A 1 80 ? 11.19811 20.02636 19.95254 1.000 24.81652 121 THR A N 1
ATOM 567 C CA . THR A 1 80 ? 9.88565 19.40717 20.10942 1.000 27.02358 121 THR A CA 1
ATOM 568 C C . THR A 1 80 ? 9.88390 17.90190 19.84363 1.000 26.41911 121 THR A C 1
ATOM 569 O O . THR A 1 80 ? 8.80210 17.29718 19.82994 1.000 27.30941 121 THR A O 1
ATOM 573 N N . VAL A 1 81 ? 11.04168 17.27734 19.62503 1.000 27.00626 122 VAL A N 1
ATOM 574 C CA . VAL A 1 81 ? 11.08614 15.81953 19.49052 1.000 27.88234 122 VAL A CA 1
ATOM 575 C C . VAL A 1 81 ? 11.10856 15.22438 20.89783 1.000 30.68785 122 VAL A C 1
ATOM 576 O O . VAL A 1 81 ? 11.95039 15.58538 21.73288 1.000 31.52308 122 VAL A O 1
ATOM 580 N N . GLU A 1 82 ? 10.14952 14.35540 21.18420 1.000 30.01506 123 GLU A N 1
ATOM 581 C CA . GLU A 1 82 ? 9.94584 13.92447 22.56115 1.000 32.94977 123 GLU A CA 1
ATOM 582 C C . GLU A 1 82 ? 11.15986 13.15978 23.08550 1.000 29.22232 123 GLU A C 1
ATOM 583 O O . GLU A 1 82 ? 11.55875 12.14307 22.50982 1.000 27.90122 123 GLU A O 1
ATOM 589 N N . ASP A 1 83 ? 11.72293 13.63099 24.19482 1.000 27.54303 124 ASP A N 1
ATOM 590 C CA . ASP A 1 83 ? 12.72068 12.86885 24.95461 1.000 30.47793 124 ASP A CA 1
ATOM 591 C C . ASP A 1 83 ? 13.89531 12.41062 24.08030 1.000 35.20563 124 ASP A C 1
ATOM 592 O O . ASP A 1 83 ? 14.38409 11.28385 24.19464 1.000 34.86374 124 ASP A O 1
ATOM 597 N N . HIS A 1 84 ? 14.35057 13.27959 23.18545 1.000 33.07505 125 HIS A N 1
ATOM 598 C CA . HIS A 1 84 ? 15.49906 12.94316 22.36121 1.000 29.56657 125 HIS A CA 1
ATOM 599 C C . HIS A 1 84 ? 16.75568 13.21836 23.17537 1.000 27.24822 125 HIS A C 1
ATOM 600 O O . HIS A 1 84 ? 16.90685 14.30687 23.73753 1.000 23.47014 125 HIS A O 1
ATOM 607 N N . ASN A 1 85 ? 17.64087 12.23154 23.27232 1.000 28.63916 126 ASN A N 1
ATOM 608 C CA . ASN A 1 85 ? 18.68072 12.34000 24.29249 1.000 30.78251 126 ASN A CA 1
ATOM 609 C C . ASN A 1 85 ? 19.89383 13.18139 23.87544 1.000 34.07461 126 ASN A C 1
ATOM 610 O O . ASN A 1 85 ? 20.81597 13.31812 24.68434 1.000 34.97265 126 ASN A O 1
ATOM 615 N N . THR A 1 86 ? 19.92589 13.77809 22.67477 1.000 30.68975 127 THR A N 1
ATOM 616 C CA . THR A 1 86 ? 20.89232 14.84536 22.41383 1.000 27.21783 127 THR A CA 1
ATOM 617 C C . THR A 1 86 ? 20.24077 16.22431 22.34832 1.000 28.27733 127 THR A C 1
ATOM 618 O O . THR A 1 86 ? 20.90969 17.18908 21.97205 1.000 32.27960 127 THR A O 1
ATOM 622 N N . GLN A 1 87 ? 18.96084 16.35098 22.71319 1.000 26.62065 128 GLN A N 1
ATOM 623 C CA . GLN A 1 87 ? 18.23281 17.62199 22.62295 1.000 26.98368 128 GLN A CA 1
ATOM 624 C C . GLN A 1 87 ? 17.80450 18.16255 23.99039 1.000 28.06434 128 GLN A C 1
ATOM 625 O O . GLN A 1 87 ? 16.89731 18.99365 24.06907 1.000 29.74059 128 GLN A O 1
ATOM 631 N N . TYR A 1 88 ? 18.42666 17.71501 25.07367 1.000 25.71121 129 TYR A N 1
ATOM 632 C CA . TYR A 1 88 ? 17.98794 18.12907 26.40210 1.000 26.05841 129 TYR A CA 1
ATOM 633 C C . TYR A 1 88 ? 18.48446 19.53886 26.74997 1.000 29.38563 129 TYR A C 1
ATOM 634 O O . TYR A 1 88 ? 19.54817 19.98382 26.29818 1.000 27.03033 129 TYR A O 1
ATOM 643 N N . PHE A 1 89 ? 17.72331 20.22626 27.59430 1.000 27.62172 130 PHE A N 1
ATOM 644 C CA . PHE A 1 89 ? 18.20196 21.42898 28.27218 1.000 25.14359 130 PHE A CA 1
ATOM 645 C C . PHE A 1 89 ? 18.54493 21.12551 29.72856 1.000 25.88978 130 PHE A C 1
ATOM 646 O O . PHE A 1 89 ? 17.80205 20.41754 30.42328 1.000 24.76804 130 PHE A O 1
ATOM 654 N N . ASN A 1 90 ? 19.66760 21.67328 30.19058 1.000 26.16009 131 ASN A N 1
ATOM 655 C CA . ASN A 1 90 ? 19.93920 21.74971 31.62044 1.000 27.60013 131 ASN A CA 1
ATOM 656 C C . ASN A 1 90 ? 20.87421 22.92438 31.86737 1.000 26.73258 131 ASN A C 1
ATOM 657 O O . ASN A 1 90 ? 21.35340 23.56495 30.93060 1.000 26.83246 131 ASN A O 1
ATOM 662 N N . PHE A 1 91 ? 21.11456 23.20570 33.14795 1.000 26.51585 132 PHE A N 1
ATOM 663 C CA . PHE A 1 91 ? 22.07380 24.21434 33.56226 1.000 26.11634 132 PHE A CA 1
ATOM 664 C C . PHE A 1 91 ? 23.00078 23.59226 34.59730 1.000 28.96625 132 PHE A C 1
ATOM 665 O O . PHE A 1 91 ? 22.74632 22.50048 35.11120 1.000 27.92150 132 PHE A O 1
ATOM 673 N N . VAL A 1 92 ? 24.09917 24.29008 34.87268 1.000 26.44576 133 VAL A N 1
ATOM 674 C CA . VAL A 1 92 ? 24.98572 23.98686 35.98275 1.000 30.25422 133 VAL A CA 1
ATOM 675 C C . VAL A 1 92 ? 24.76298 25.07954 37.01977 1.000 30.85829 133 VAL A C 1
ATOM 676 O O . VAL A 1 92 ? 24.31653 26.18046 36.68595 1.000 29.60354 133 VAL A O 1
ATOM 680 N N . GLU A 1 93 ? 24.99991 24.75042 38.28812 1.000 30.45433 134 GLU A N 1
ATOM 681 C CA . GLU A 1 93 ? 24.68303 25.63681 39.40214 1.000 30.37049 134 GLU A CA 1
ATOM 682 C C . GLU A 1 93 ? 25.96219 26.18149 40.02826 1.000 30.03006 134 GLU A C 1
ATOM 683 O O . GLU A 1 93 ? 26.95095 25.45526 40.15992 1.000 29.65463 134 GLU A O 1
ATOM 689 N N . LEU A 1 94 ? 25.91908 27.44599 40.45357 1.000 27.42230 135 LEU A N 1
ATOM 690 C CA . LEU A 1 94 ? 26.96509 28.09856 41.23028 1.000 30.42706 135 LEU A CA 1
ATOM 691 C C . LEU A 1 94 ? 26.29781 28.95964 42.29188 1.000 29.01110 135 LEU A C 1
ATOM 692 O O . LEU A 1 94 ? 25.14494 29.37579 42.11571 1.000 29.81290 135 LEU A O 1
ATOM 697 N N . PRO A 1 95 ? 26.97680 29.23402 43.40063 1.000 28.25263 136 PRO A N 1
ATOM 698 C CA . PRO A 1 95 ? 26.51621 30.32677 44.26692 1.000 31.47368 136 PRO A CA 1
ATOM 699 C C . PRO A 1 95 ? 26.68564 31.64996 43.53975 1.000 32.11954 136 PRO A C 1
ATOM 700 O O . PRO A 1 95 ? 27.62813 31.83066 42.75782 1.000 33.12336 136 PRO A O 1
ATOM 704 N N . ALA A 1 96 ? 25.72428 32.55763 43.74736 1.000 34.54362 137 ALA A N 1
ATOM 705 C CA . ALA A 1 96 ? 25.81714 33.86618 43.09464 1.000 33.47941 137 ALA A CA 1
ATOM 706 C C . ALA A 1 96 ? 27.10162 34.58924 43.47120 1.000 35.73627 137 ALA A C 1
ATOM 707 O O . ALA A 1 96 ? 27.62312 35.39001 42.68136 1.000 39.31307 137 ALA A O 1
ATOM 709 N N . ALA A 1 97 ? 27.65056 34.29645 44.64872 1.000 36.20495 138 ALA A N 1
ATOM 710 C CA . ALA A 1 97 ? 28.89419 34.94183 45.06195 1.000 37.13891 138 ALA A CA 1
ATOM 711 C C . ALA A 1 97 ? 30.08507 34.54783 44.19739 1.000 38.64106 138 ALA A C 1
ATOM 712 O O . ALA A 1 97 ? 31.07624 35.28455 44.18173 1.000 38.19031 138 ALA A O 1
ATOM 714 N N . ALA A 1 98 ? 30.02352 33.41464 43.47756 1.000 37.93587 139 ALA A N 1
ATOM 715 C CA . ALA A 1 98 ? 31.14481 33.04743 42.60769 1.000 39.75675 139 ALA A CA 1
ATOM 716 C C . ALA A 1 98 ? 31.34670 34.03247 41.45834 1.000 40.33873 139 ALA A C 1
ATOM 717 O O . ALA A 1 98 ? 32.39003 33.97719 40.79440 1.000 41.57832 139 ALA A O 1
ATOM 719 N N . LEU A 1 99 ? 30.38296 34.93061 41.22163 1.000 39.86392 140 LEU A N 1
ATOM 720 C CA . LEU A 1 99 ? 30.55185 35.98510 40.22311 1.000 40.63095 140 LEU A CA 1
ATOM 721 C C . LEU A 1 99 ? 31.82888 36.80003 40.43887 1.000 44.96039 140 LEU A C 1
ATOM 722 O O . LEU A 1 99 ? 32.43507 37.27016 39.46280 1.000 42.04047 140 LEU A O 1
ATOM 727 N N . ARG A 1 100 ? 32.27833 36.95161 41.69005 1.000 46.41338 141 ARG A N 1
ATOM 728 C CA . ARG A 1 100 ? 33.48856 37.73058 41.94437 1.000 48.35272 141 ARG A CA 1
ATOM 729 C C . ARG A 1 100 ? 34.72209 37.10641 41.30526 1.000 49.62897 141 ARG A C 1
ATOM 730 O O . ARG A 1 100 ? 35.71537 37.80596 41.09358 1.000 52.95325 141 ARG A O 1
ATOM 732 N N . PHE A 1 101 ? 34.67553 35.81655 40.98265 1.000 51.26990 142 PHE A N 1
ATOM 733 C CA . PHE A 1 101 ? 35.79495 35.09333 40.39383 1.000 55.30252 142 PHE A CA 1
ATOM 734 C C . PHE A 1 101 ? 35.68340 34.96061 38.88399 1.000 49.42686 142 PHE A C 1
ATOM 735 O O . PHE A 1 101 ? 36.47399 34.23309 38.27835 1.000 48.88432 142 PHE A O 1
ATOM 743 N N . MET A 1 102 ? 34.71455 35.61883 38.26908 1.000 46.52094 143 MET A N 1
ATOM 744 C CA . MET A 1 102 ? 34.39705 35.44644 36.86179 1.000 46.64114 143 MET A CA 1
ATOM 745 C C . MET A 1 102 ? 34.43468 36.79006 36.14730 1.000 46.36652 143 MET A C 1
ATOM 746 O O . MET A 1 102 ? 34.24068 37.83633 36.77514 1.000 44.97435 143 MET A O 1
ATOM 751 N N . PRO A 1 103 ? 34.63994 36.80353 34.83010 1.000 46.55132 144 PRO A N 1
ATOM 752 C CA . PRO A 1 103 ? 34.53542 38.07228 34.10519 1.000 43.94419 144 PRO A CA 1
ATOM 753 C C . PRO A 1 103 ? 33.16434 38.69470 34.33341 1.000 38.05174 144 PRO A C 1
ATOM 754 O O . PRO A 1 103 ? 32.18069 38.00725 34.62435 1.000 32.29913 144 PRO A O 1
ATOM 758 N N . LYS A 1 104 ? 33.12195 40.01713 34.25726 1.000 37.75294 145 LYS A N 1
ATOM 759 C CA . LYS A 1 104 ? 31.86217 40.73162 34.39873 1.000 36.44949 145 LYS A CA 1
ATOM 760 C C . LYS A 1 104 ? 30.90017 40.29597 33.29451 1.000 35.90635 145 LYS A C 1
ATOM 761 O O . LYS A 1 104 ? 31.31842 40.10633 32.14600 1.000 34.25927 145 LYS A O 1
ATOM 767 N N . PRO A 1 105 ? 29.63472 40.06992 33.60640 1.000 32.36549 146 PRO A N 1
ATOM 768 C CA . PRO A 1 105 ? 28.71729 39.53909 32.60016 1.000 32.63989 146 PRO A CA 1
ATOM 769 C C . PRO A 1 105 ? 28.34558 40.60302 31.57894 1.000 34.39680 146 PRO A C 1
ATOM 770 O O . PRO A 1 105 ? 28.46703 41.81351 31.81711 1.000 33.56918 146 PRO A O 1
ATOM 774 N N . VAL A 1 106 ? 27.93427 40.12063 30.40960 1.000 28.85677 147 VAL A N 1
ATOM 775 C CA . VAL A 1 106 ? 27.24890 40.92830 29.41002 1.000 35.14240 147 VAL A CA 1
ATOM 776 C C . VAL A 1 106 ? 25.75816 40.63755 29.53483 1.000 35.70434 147 VAL A C 1
ATOM 777 O O . VAL A 1 106 ? 25.33421 39.46898 29.53421 1.000 34.45271 147 VAL A O 1
ATOM 781 N N . PHE A 1 107 ? 24.95711 41.68478 29.67911 1.000 33.73870 148 PHE A N 1
ATOM 782 C CA . PHE A 1 107 ? 23.52354 41.49393 29.86314 1.000 35.31617 148 PHE A CA 1
ATOM 783 C C . PHE A 1 107 ? 22.83233 41.49711 28.51018 1.000 33.12793 148 PHE A C 1
ATOM 784 O O . PHE A 1 107 ? 22.95551 42.46090 27.74653 1.000 35.43480 148 PHE A O 1
ATOM 792 N N . VAL A 1 108 ? 22.12158 40.41743 28.20979 1.000 28.88030 149 VAL A N 1
ATOM 793 C CA . VAL A 1 108 ? 21.43220 40.32982 26.92790 1.000 33.47466 149 VAL A CA 1
ATOM 794 C C . VAL A 1 108 ? 20.27954 41.32876 26.92270 1.000 37.32923 149 VAL A C 1
ATOM 795 O O . VAL A 1 108 ? 19.38525 41.25633 27.77777 1.000 36.96653 149 VAL A O 1
ATOM 799 N N . PRO A 1 109 ? 20.26448 42.27995 25.98513 1.000 44.51022 150 PRO A N 1
ATOM 800 C CA . PRO A 1 109 ? 19.27336 43.36798 26.06164 1.000 50.34024 150 PRO A CA 1
ATOM 801 C C . PRO A 1 109 ? 17.84241 42.94872 25.73354 1.000 56.73229 150 PRO A C 1
ATOM 802 O O . PRO A 1 109 ? 16.91534 43.68731 26.08763 1.000 72.80542 150 PRO A O 1
ATOM 806 N N . ASP A 1 110 ? 17.62122 41.79554 25.10753 1.000 45.88300 151 ASP A N 1
ATOM 807 C CA . ASP A 1 110 ? 16.28431 41.38239 24.70665 1.000 41.05856 151 ASP A CA 1
ATOM 808 C C . ASP A 1 110 ? 15.77638 40.22966 25.56960 1.000 37.42554 151 ASP A C 1
ATOM 809 O O . ASP A 1 110 ? 16.54529 39.35673 25.97980 1.000 34.66107 151 ASP A O 1
ATOM 814 N N . VAL A 1 111 ? 14.46163 40.21794 25.81409 1.000 34.11790 152 VAL A N 1
ATOM 815 C CA . VAL A 1 111 ? 13.80684 38.99416 26.26021 1.000 35.58194 152 VAL A CA 1
ATOM 816 C C . VAL A 1 111 ? 14.09052 37.88640 25.25046 1.000 36.06017 152 VAL A C 1
ATOM 817 O O . VAL A 1 111 ? 14.00033 38.08630 24.02882 1.000 36.47805 152 VAL A O 1
ATOM 821 N N . ALA A 1 112 ? 14.44023 36.71487 25.75866 1.000 32.12467 153 ALA A N 1
ATOM 822 C CA . ALA A 1 112 ? 14.86501 35.59274 24.93727 1.000 29.42071 153 ALA A CA 1
ATOM 823 C C . ALA A 1 112 ? 13.83620 34.46819 24.94089 1.000 29.28581 153 ALA A C 1
ATOM 824 O O . ALA A 1 112 ? 13.15410 34.21386 25.94743 1.000 25.26111 153 ALA A O 1
ATOM 826 N N . LEU A 1 113 ? 13.73494 33.79184 23.79932 1.000 28.71960 154 LEU A N 1
ATOM 827 C CA . LEU A 1 113 ? 13.12928 32.46395 23.72219 1.000 25.27147 154 LEU A CA 1
ATOM 828 C C . LEU A 1 113 ? 14.20550 31.52007 23.21075 1.000 25.90214 154 LEU A C 1
ATOM 829 O O . LEU A 1 113 ? 14.76971 31.73132 22.13320 1.000 25.61862 154 LEU A O 1
ATOM 834 N N . ILE A 1 114 ? 14.49795 30.49474 23.99770 1.000 24.80583 155 ILE A N 1
ATOM 835 C CA . ILE A 1 114 ? 15.65719 29.64742 23.80631 1.000 25.21239 155 ILE A CA 1
ATOM 836 C C . ILE A 1 114 ? 15.15469 28.25716 23.44939 1.000 25.15797 155 ILE A C 1
ATOM 837 O O . ILE A 1 114 ? 14.34804 27.67907 24.18787 1.000 22.90189 155 ILE A O 1
ATOM 842 N N . ALA A 1 115 ? 15.65492 27.70810 22.34749 1.000 24.44413 156 ALA A N 1
ATOM 843 C CA . ALA A 1 115 ? 15.13129 26.44873 21.82379 1.000 25.69059 156 ALA A CA 1
ATOM 844 C C . ALA A 1 115 ? 16.17041 25.83575 20.89389 1.000 30.05301 156 ALA A C 1
ATOM 845 O O . ALA A 1 115 ? 17.11251 26.50764 20.45298 1.000 28.23810 156 ALA A O 1
ATOM 847 N N . ASN A 1 116 ? 15.97204 24.55077 20.58028 1.000 27.02454 157 ASN A N 1
ATOM 848 C CA . ASN A 1 116 ? 16.77434 23.82934 19.59053 1.000 25.84406 157 ASN A CA 1
ATOM 849 C C . ASN A 1 116 ? 15.94482 23.61917 18.33232 1.000 25.74618 157 ASN A C 1
ATOM 850 O O . ASN A 1 116 ? 14.82623 23.09584 18.41306 1.000 23.34741 157 ASN A O 1
ATOM 855 N N . ARG A 1 117 ? 16.50542 23.97542 17.17424 1.000 24.53662 158 ARG A N 1
ATOM 856 C CA . ARG A 1 117 ? 15.93278 23.55810 15.90375 1.000 25.29221 158 ARG A CA 1
ATOM 857 C C . ARG A 1 117 ? 16.31862 22.10023 15.67513 1.000 27.18758 158 ARG A C 1
ATOM 858 O O . ARG A 1 117 ? 17.48722 21.73312 15.83740 1.000 28.52402 158 ARG A O 1
ATOM 866 N N . PHE A 1 118 ? 15.35245 21.25551 15.31362 1.000 25.96314 159 PHE A N 1
ATOM 867 C CA . PHE A 1 118 ? 15.70597 19.83801 15.30475 1.000 25.10023 159 PHE A CA 1
ATOM 868 C C . PHE A 1 118 ? 16.52655 19.44825 14.07284 1.000 25.22221 159 PHE A C 1
ATOM 869 O O . PHE A 1 118 ? 17.55736 18.78272 14.20153 1.000 22.98134 159 PHE A O 1
ATOM 877 N N . ASN A 1 119 ? 16.08809 19.83922 12.87402 1.000 27.06073 160 ASN A N 1
ATOM 878 C CA . ASN A 1 119 ? 16.77799 19.47516 11.63106 1.000 29.92734 160 ASN A CA 1
ATOM 879 C C . ASN A 1 119 ? 16.52786 20.59453 10.63442 1.000 28.48523 160 ASN A C 1
ATOM 880 O O . ASN A 1 119 ? 15.67008 20.47752 9.74499 1.000 27.14801 160 ASN A O 1
ATOM 885 N N . PRO A 1 120 ? 17.21909 21.72497 10.79151 1.000 28.39858 161 PRO A N 1
ATOM 886 C CA . PRO A 1 120 ? 16.84127 22.95570 10.06197 1.000 27.58794 161 PRO A CA 1
ATOM 887 C C . PRO A 1 120 ? 17.20900 22.96412 8.58098 1.000 31.81938 161 PRO A C 1
ATOM 888 O O . PRO A 1 120 ? 16.95220 23.97239 7.90396 1.000 34.04408 161 PRO A O 1
ATOM 892 N N . ASP A 1 121 ? 17.80638 21.90690 8.03773 1.000 31.16133 162 ASP A N 1
ATOM 893 C CA . ASP A 1 121 ? 18.03181 21.83322 6.60068 1.000 32.71746 162 ASP A CA 1
ATOM 894 C C . ASP A 1 121 ? 16.93821 21.05125 5.89386 1.000 32.69362 162 ASP A C 1
ATOM 895 O O . ASP A 1 121 ? 16.99017 20.90174 4.67178 1.000 32.88022 162 ASP A O 1
ATOM 900 N N . ASN A 1 122 ? 15.96539 20.53665 6.63202 1.000 28.97571 163 ASN A N 1
ATOM 901 C CA . ASN A 1 122 ? 14.84983 19.79211 6.06059 1.000 28.45722 163 ASN A CA 1
ATOM 902 C C . ASN A 1 122 ? 13.57490 20.62064 6.20769 1.000 26.23314 163 ASN A C 1
ATOM 903 O O . ASN A 1 122 ? 13.17165 20.93227 7.32723 1.000 25.79974 163 ASN A O 1
ATOM 908 N N . LEU A 1 123 ? 12.92387 20.94386 5.07959 1.000 28.18615 164 LEU A N 1
ATOM 909 C CA . LEU A 1 123 ? 11.77089 21.85374 5.09723 1.000 26.31356 164 LEU A CA 1
ATOM 910 C C . LEU A 1 123 ? 10.65014 21.32922 5.98715 1.000 27.58435 164 LEU A C 1
ATOM 911 O O . LEU A 1 123 ? 9.99456 22.09763 6.69946 1.000 26.36731 164 LEU A O 1
ATOM 916 N N . MET A 1 124 ? 10.38770 20.02757 5.93503 1.000 27.15178 165 MET A N 1
ATOM 917 C CA . MET A 1 124 ? 9.33901 19.47029 6.77613 1.000 28.26631 165 MET A CA 1
ATOM 918 C C . MET A 1 124 ? 9.69436 19.60879 8.25117 1.000 23.40024 165 MET A C 1
ATOM 919 O O . MET A 1 124 ? 8.87525 20.05002 9.05848 1.000 24.73833 165 MET A O 1
ATOM 924 N N . HIS A 1 125 ? 10.91243 19.23581 8.62296 1.000 25.99743 166 HIS A N 1
ATOM 925 C CA . HIS A 1 125 ? 11.32821 19.40128 10.01312 1.000 27.30898 166 HIS A CA 1
ATOM 926 C C . HIS A 1 125 ? 11.25362 20.86658 10.44567 1.000 28.76437 166 HIS A C 1
ATOM 927 O O . HIS A 1 125 ? 10.81374 21.17193 11.56268 1.000 28.45980 166 HIS A O 1
ATOM 934 N N . VAL A 1 126 ? 11.64226 21.78657 9.55932 1.000 26.90033 167 VAL A N 1
ATOM 935 C CA . VAL A 1 126 ? 11.58873 23.21308 9.88292 1.000 27.24037 167 VAL A CA 1
ATOM 936 C C . VAL A 1 126 ? 10.17674 23.61221 10.28924 1.000 25.29092 167 VAL A C 1
ATOM 937 O O . VAL A 1 126 ? 9.96223 24.16477 11.37506 1.000 26.51100 167 VAL A O 1
ATOM 941 N N . PHE A 1 127 ? 9.18259 23.29163 9.44466 1.000 22.74833 168 PHE A N 1
ATOM 942 C CA . PHE A 1 127 ? 7.80750 23.69733 9.72386 1.000 26.43369 168 PHE A CA 1
ATOM 943 C C . PHE A 1 127 ? 7.24394 22.96661 10.93433 1.000 29.15759 168 PHE A C 1
ATOM 944 O O . PHE A 1 127 ? 6.61208 23.57844 11.81062 1.000 28.92601 168 PHE A O 1
ATOM 952 N N . HIS A 1 128 ? 7.47391 21.65487 11.00993 1.000 24.50866 169 HIS A N 1
ATOM 953 C CA . HIS A 1 128 ? 6.73155 20.85124 11.97660 1.000 26.21886 169 HIS A CA 1
ATOM 954 C C . HIS A 1 128 ? 7.38884 20.90009 13.34989 1.000 25.82045 169 HIS A C 1
ATOM 955 O O . HIS A 1 128 ? 6.70569 21.06052 14.37252 1.000 28.28236 169 HIS A O 1
ATOM 962 N N . ASP A 1 129 ? 8.71751 20.75149 13.38993 1.000 28.11099 170 ASP A N 1
ATOM 963 C CA . ASP A 1 129 ? 9.43250 20.75499 14.66153 1.000 25.41775 170 ASP A CA 1
ATOM 964 C C . ASP A 1 129 ? 9.64632 22.15719 15.22006 1.000 23.72575 170 ASP A C 1
ATOM 965 O O . ASP A 1 129 ? 9.71813 22.31343 16.45132 1.000 23.26274 170 ASP A O 1
ATOM 970 N N . ASP A 1 130 ? 9.75660 23.17660 14.36123 1.000 23.66745 171 ASP A N 1
ATOM 971 C CA . ASP A 1 130 ? 10.23884 24.49717 14.79311 1.000 23.29332 171 ASP A CA 1
ATOM 972 C C . ASP A 1 130 ? 9.23673 25.62593 14.55270 1.000 25.29372 171 ASP A C 1
ATOM 973 O O . ASP A 1 130 ? 8.86022 26.32192 15.50474 1.000 27.10738 171 ASP A O 1
ATOM 978 N N . LEU A 1 131 ? 8.82623 25.88351 13.29920 1.000 23.12560 172 LEU A N 1
ATOM 979 C CA . LEU A 1 131 ? 8.09279 27.12647 13.00952 1.000 25.13356 172 LEU A CA 1
ATOM 980 C C . LEU A 1 131 ? 6.72806 27.14382 13.68052 1.000 26.88696 172 LEU A C 1
ATOM 981 O O . LEU A 1 131 ? 6.36112 28.12137 14.33999 1.000 25.27988 172 LEU A O 1
ATOM 986 N N . LEU A 1 132 ? 5.93785 26.09599 13.47883 1.000 24.87257 173 LEU A N 1
ATOM 987 C CA . LEU A 1 132 ? 4.64307 26.04284 14.14087 1.000 25.63071 173 LEU A CA 1
ATOM 988 C C . LEU A 1 132 ? 4.79646 26.07909 15.65810 1.000 26.75618 173 LEU A C 1
ATOM 989 O O . LEU A 1 132 ? 4.07664 26.85366 16.30974 1.000 28.39811 173 LEU A O 1
ATOM 994 N N . PRO A 1 133 ? 5.68378 25.29330 16.28133 1.000 26.90713 174 PRO A N 1
ATOM 995 C CA . PRO A 1 133 ? 5.83417 25.43748 17.74392 1.000 25.06511 174 PRO A CA 1
ATOM 996 C C . PRO A 1 133 ? 6.36956 26.79681 18.17375 1.000 26.73530 174 PRO A C 1
ATOM 997 O O . PRO A 1 133 ? 5.91576 27.31974 19.20520 1.000 25.04866 174 PRO A O 1
ATOM 1001 N N . LEU A 1 134 ? 7.31409 27.38506 17.42647 1.000 27.84795 175 LEU A N 1
ATOM 1002 C CA . LEU A 1 134 ? 7.77048 28.73941 17.75366 1.000 28.96620 175 LEU A CA 1
ATOM 1003 C C . LEU A 1 134 ? 6.60914 29.72163 17.75350 1.000 30.09882 175 LEU A C 1
ATOM 1004 O O . LEU A 1 134 ? 6.44815 30.50778 18.69245 1.000 27.99767 175 LEU A O 1
ATOM 1009 N N . PHE A 1 135 ? 5.78561 29.67823 16.69553 1.000 29.56654 176 PHE A N 1
ATOM 1010 C CA . PHE A 1 135 ? 4.67969 30.60792 16.53294 1.000 27.54142 176 PHE A CA 1
ATOM 1011 C C . PHE A 1 135 ? 3.77393 30.59112 17.75356 1.000 30.62899 176 PHE A C 1
ATOM 1012 O O . PHE A 1 135 ? 3.44572 31.63849 18.32091 1.000 30.43733 176 PHE A O 1
ATOM 1020 N N . TYR A 1 136 ? 3.37488 29.39886 18.18873 1.000 27.13315 177 TYR A N 1
ATOM 1021 C CA . TYR A 1 136 ? 2.42593 29.32357 19.28147 1.000 24.72499 177 TYR A CA 1
ATOM 1022 C C . TYR A 1 136 ? 3.07487 29.37326 20.65771 1.000 24.50138 177 TYR A C 1
ATOM 1023 O O . TYR A 1 136 ? 2.41109 29.81356 21.60562 1.000 28.02891 177 TYR A O 1
ATOM 1032 N N . THR A 1 137 ? 4.34890 28.98268 20.79791 1.000 25.53039 178 THR A N 1
ATOM 1033 C CA . THR A 1 137 ? 5.01727 29.14609 22.09683 1.000 25.60094 178 THR A CA 1
ATOM 1034 C C . THR A 1 137 ? 5.19950 30.63033 22.42145 1.000 28.13179 178 THR A C 1
ATOM 1035 O O . THR A 1 137 ? 5.00557 31.05661 23.56937 1.000 27.24062 178 THR A O 1
ATOM 1039 N N . LEU A 1 138 ? 5.56358 31.43223 21.41325 1.000 27.90956 179 LEU A N 1
ATOM 1040 C CA . LEU A 1 138 ? 5.59038 32.87937 21.58393 1.000 29.87527 179 LEU A CA 1
ATOM 1041 C C . LEU A 1 138 ? 4.24562 33.38945 22.07955 1.000 30.62877 179 LEU A C 1
ATOM 1042 O O . LEU A 1 138 ? 4.19048 34.25271 22.96168 1.000 32.94969 179 LEU A O 1
ATOM 1047 N N . ARG A 1 139 ? 3.14670 32.84719 21.54506 1.000 29.78728 180 ARG A N 1
ATOM 1048 C CA . ARG A 1 139 ? 1.81295 33.32807 21.90151 1.000 28.96686 180 ARG A CA 1
ATOM 1049 C C . ARG A 1 139 ? 1.30694 32.76017 23.22924 1.000 27.84994 180 ARG A C 1
ATOM 1050 O O . ARG A 1 139 ? 0.25945 33.19567 23.73440 1.000 29.09453 180 ARG A O 1
ATOM 1058 N N . GLN A 1 140 ? 2.05945 31.84784 23.83423 1.000 25.51458 181 GLN A N 1
ATOM 1059 C CA . GLN A 1 140 ? 1.70981 31.33368 25.15498 1.000 26.60346 181 GLN A CA 1
ATOM 1060 C C . GLN A 1 140 ? 1.95653 32.36870 26.25732 1.000 29.65041 181 GLN A C 1
ATOM 1061 O O . GLN A 1 140 ? 1.31391 32.31045 27.31482 1.000 31.35922 181 GLN A O 1
ATOM 1067 N N . PHE A 1 141 ? 2.86656 33.32221 26.03347 1.000 28.59391 182 PHE A N 1
ATOM 1068 C CA . PHE A 1 141 ? 3.31374 34.25106 27.06907 1.000 29.17155 182 PHE A CA 1
ATOM 1069 C C . PHE A 1 141 ? 3.10872 35.69013 26.61613 1.000 31.64562 182 PHE A C 1
ATOM 1070 O O . PHE A 1 141 ? 3.53048 36.04762 25.50167 1.000 33.02990 182 PHE A O 1
ATOM 1078 N N . PRO A 1 142 ? 2.46348 36.53933 27.42403 1.000 32.41073 183 PRO A N 1
ATOM 1079 C CA . PRO A 1 142 ? 2.20369 37.92220 26.99294 1.000 33.30383 183 PRO A CA 1
ATOM 1080 C C . PRO A 1 142 ? 3.48967 38.65280 26.62545 1.000 36.01798 183 PRO A C 1
ATOM 1081 O O . PRO A 1 142 ? 4.48475 38.59573 27.35166 1.000 35.05389 183 PRO A O 1
ATOM 1085 N N . GLY A 1 143 ? 3.45848 39.33880 25.47647 1.000 40.56378 184 GLY A N 1
ATOM 1086 C CA . GLY A 1 143 ? 4.53251 40.20953 25.05046 1.000 39.07499 184 GLY A CA 1
ATOM 1087 C C . GLY A 1 143 ? 5.69077 39.53699 24.33056 1.000 38.19185 184 GLY A C 1
ATOM 1088 O O . GLY A 1 143 ? 6.56079 40.24539 23.81302 1.000 39.58387 184 GLY A O 1
ATOM 1089 N N . LEU A 1 144 ? 5.72650 38.20205 24.25948 1.000 31.74966 185 LEU A N 1
ATOM 1090 C CA . LEU A 1 144 ? 6.87313 37.51753 23.66004 1.000 32.42396 185 LEU A CA 1
ATOM 1091 C C . LEU A 1 144 ? 6.89492 37.65054 22.13903 1.000 35.93758 185 LEU A C 1
ATOM 1092 O O . LEU A 1 144 ? 7.96732 37.79992 21.54644 1.000 36.36645 185 LEU A O 1
ATOM 1097 N N . ALA A 1 145 ? 5.74291 37.52884 21.47970 1.000 34.95699 186 ALA A N 1
ATOM 1098 C CA . ALA A 1 145 ? 5.75746 37.57051 20.02452 1.000 37.24851 186 ALA A CA 1
ATOM 1099 C C . ALA A 1 145 ? 6.35281 38.88228 19.52784 1.000 42.31733 186 ALA A C 1
ATOM 1100 O O . ALA A 1 145 ? 7.11712 38.89595 18.55677 1.000 45.43979 186 ALA A O 1
ATOM 1102 N N . ARG A 1 146 ? 6.07124 39.98103 20.22360 1.000 40.30307 187 ARG A N 1
ATOM 1103 C CA . ARG A 1 146 ? 6.58668 41.28326 19.83009 1.000 41.34956 187 ARG A CA 1
ATOM 1104 C C . ARG A 1 146 ? 8.00183 41.53202 20.32999 1.000 39.70183 187 ARG A C 1
ATOM 1105 O O . ARG A 1 146 ? 8.78593 42.19496 19.64613 1.000 44.40507 187 ARG A O 1
ATOM 1107 N N . GLU A 1 147 ? 8.35958 41.01320 21.50135 1.000 35.02520 188 GLU A N 1
ATOM 1108 C CA . GLU A 1 147 ? 9.58507 41.42590 22.16777 1.000 35.77417 188 GLU A CA 1
ATOM 1109 C C . GLU A 1 147 ? 10.70841 40.40282 22.10282 1.000 33.84654 188 GLU A C 1
ATOM 1110 O O . GLU A 1 147 ? 11.86485 40.78909 22.27822 1.000 35.08643 188 GLU A O 1
ATOM 1116 N N . ALA A 1 148 ? 10.41199 39.12371 21.85895 1.000 26.89623 189 ALA A N 1
ATOM 1117 C CA . ALA A 1 148 ? 11.41984 38.08209 22.03938 1.000 29.03093 189 ALA A CA 1
ATOM 1118 C C . ALA A 1 148 ? 12.44733 38.10708 20.92438 1.000 30.17581 189 ALA A C 1
ATOM 1119 O O . ALA A 1 148 ? 12.11230 38.31927 19.75312 1.000 31.89228 189 ALA A O 1
ATOM 1121 N N . ARG A 1 149 ? 13.69740 37.85477 21.28458 1.000 30.50944 190 ARG A N 1
ATOM 1122 C CA . ARG A 1 149 ? 14.67858 37.42290 20.30554 1.000 31.71786 190 ARG A CA 1
ATOM 1123 C C . ARG A 1 149 ? 14.85477 35.92427 20.45788 1.000 30.09348 190 ARG A C 1
ATOM 1124 O O . ARG A 1 149 ? 14.94067 35.41695 21.58238 1.000 26.78042 190 ARG A O 1
ATOM 1132 N N . LEU A 1 150 ? 14.91012 35.22705 19.32472 1.000 31.86445 191 LEU A N 1
ATOM 1133 C CA . LEU A 1 150 ? 15.07949 33.77628 19.30309 1.000 29.06880 191 LEU A CA 1
ATOM 1134 C C . LEU A 1 150 ? 16.55584 33.41737 19.40207 1.000 26.75890 191 LEU A C 1
ATOM 1135 O O . LEU A 1 150 ? 17.38804 33.98352 18.69315 1.000 29.00235 191 LEU A O 1
ATOM 1140 N N . PHE A 1 151 ? 16.87563 32.47224 20.27654 1.000 23.46151 192 PHE A N 1
ATOM 1141 C CA . PHE A 1 151 ? 18.23115 31.94636 20.40877 1.000 25.79074 192 PHE A CA 1
ATOM 1142 C C . PHE A 1 151 ? 18.16385 30.46168 20.09394 1.000 29.36453 192 PHE A C 1
AT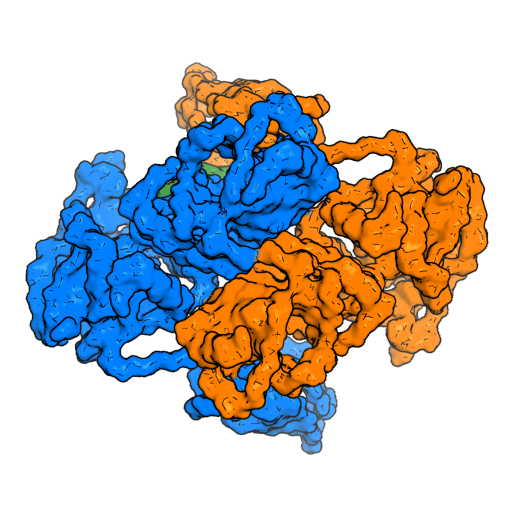OM 1143 O O . PHE A 1 151 ? 17.56597 29.70039 20.85919 1.000 28.88284 192 PHE A O 1
ATOM 1151 N N . PHE A 1 152 ? 18.79952 30.04763 18.99683 1.000 28.46997 193 PHE A N 1
ATOM 1152 C CA . PHE A 1 152 ? 18.81446 28.64984 18.58365 1.000 29.64694 193 PHE A CA 1
ATOM 1153 C C . PHE A 1 152 ? 20.11821 28.01670 19.06416 1.000 31.60083 193 PHE A C 1
ATOM 1154 O O . PHE A 1 152 ? 21.20161 28.41774 18.63767 1.000 34.19816 193 PHE A O 1
ATOM 1162 N N . MET A 1 153 ? 20.01605 27.03896 19.95453 1.000 31.41161 194 MET A N 1
ATOM 1163 C CA . MET A 1 153 ? 21.18565 26.51188 20.64523 1.000 29.38075 194 MET A CA 1
ATOM 1164 C C . MET A 1 153 ? 21.65260 25.15690 20.12907 1.000 32.25797 194 MET A C 1
ATOM 1165 O O . MET A 1 153 ? 22.56282 24.55983 20.73189 1.000 30.08479 194 MET A O 1
ATOM 1170 N N . GLU A 1 154 ? 21.03242 24.62247 19.07081 1.000 29.18459 195 GLU A N 1
ATOM 1171 C CA . GLU A 1 154 ? 21.36617 23.25393 18.67994 1.000 30.69049 195 GLU A CA 1
ATOM 1172 C C . GLU A 1 154 ? 22.75199 23.14472 18.04473 1.000 31.89666 195 GLU A C 1
ATOM 1173 O O . GLU A 1 154 ? 23.29761 22.03529 17.95970 1.000 34.04344 195 GLU A O 1
ATOM 1179 N N . GLY A 1 155 ? 23.33610 24.25115 17.59905 1.000 29.89534 196 GLY A N 1
ATOM 1180 C CA . GLY A 1 155 ? 24.69799 24.23081 17.07485 1.000 31.19498 196 GLY A CA 1
ATOM 1181 C C . GLY A 1 155 ? 24.81316 24.16678 15.56366 1.000 32.58629 196 GLY A C 1
ATOM 1182 O O . GLY A 1 155 ? 25.92903 24.03453 15.04485 1.000 35.75414 196 GLY A O 1
ATOM 1183 N N . TRP A 1 156 ? 23.71209 24.25931 14.84335 1.000 30.55769 197 TRP A N 1
ATOM 1184 C CA . TRP A 1 156 ? 23.79712 24.28567 13.39411 1.000 38.32801 197 TRP A CA 1
ATOM 1185 C C . TRP A 1 156 ? 23.96225 25.72715 12.91468 1.000 38.63804 197 TRP A C 1
ATOM 1186 O O . TRP A 1 156 ? 23.73373 26.68588 13.66282 1.000 37.09494 197 TRP A O 1
ATOM 1197 N N . GLY A 1 157 ? 24.38492 25.86890 11.66058 1.000 39.56232 198 GLY A N 1
ATOM 1198 C CA . GLY A 1 157 ? 24.41957 27.16056 11.00268 1.000 39.90128 198 GLY A CA 1
ATOM 1199 C C . GLY A 1 157 ? 23.01147 27.65910 10.68916 1.000 38.53006 198 GLY A C 1
ATOM 1200 O O . GLY A 1 157 ? 22.00619 27.10248 11.12362 1.000 40.42529 198 GLY A O 1
ATOM 1201 N N . GLU A 1 158 ? 22.95340 28.74840 9.91548 1.000 36.58325 199 GLU A N 1
ATOM 1202 C CA . GLU A 1 158 ? 21.67049 29.26551 9.44490 1.000 34.61803 199 GLU A CA 1
ATOM 1203 C C . GLU A 1 158 ? 20.85415 28.17504 8.75565 1.000 32.54666 199 GLU A C 1
ATOM 1204 O O . GLU A 1 158 ? 19.64692 28.03517 8.99492 1.000 31.07218 199 GLU A O 1
ATOM 1210 N N . GLY A 1 159 ? 21.48866 27.42535 7.85335 1.000 36.12366 200 GLY A N 1
ATOM 1211 C CA . GLY A 1 159 ? 20.80284 26.41632 7.07531 1.000 36.03197 200 GLY A CA 1
ATOM 1212 C C . GLY A 1 159 ? 20.00553 27.00806 5.92923 1.000 39.54560 200 GLY A C 1
ATOM 1213 O O . GLY A 1 159 ? 19.93590 28.22385 5.72416 1.000 37.56919 200 GLY A O 1
ATOM 1214 N N . ALA A 1 160 ? 19.35156 26.10907 5.18534 1.000 39.50880 201 ALA A N 1
ATOM 1215 C CA . ALA A 1 160 ? 18.70060 26.47596 3.93033 1.000 41.56193 201 ALA A CA 1
ATOM 1216 C C . ALA A 1 160 ? 17.44682 27.32646 4.10137 1.000 39.01508 201 ALA A C 1
ATOM 1217 O O . ALA A 1 160 ? 17.01969 27.94316 3.13036 1.000 41.34229 201 ALA A O 1
ATOM 1219 N N . HIS A 1 161 ? 16.83747 27.38498 5.28494 1.000 34.56301 202 HIS A N 1
ATOM 1220 C CA . HIS A 1 161 ? 15.56134 28.08086 5.41169 1.000 33.06113 202 HIS A CA 1
ATOM 1221 C C . HIS A 1 161 ? 15.60295 29.11782 6.51789 1.000 29.67574 202 HIS A C 1
ATOM 1222 O O . HIS A 1 161 ? 14.58684 29.37919 7.16904 1.000 28.27325 202 HIS A O 1
ATOM 1229 N N . PHE A 1 162 ? 16.76759 29.71682 6.73995 1.000 31.65014 203 PHE A N 1
ATOM 1230 C CA . PHE A 1 162 ? 16.88045 30.69459 7.81726 1.000 35.46746 203 PHE A CA 1
ATOM 1231 C C . PHE A 1 162 ? 15.92312 31.86305 7.62124 1.000 35.52238 203 PHE A C 1
ATOM 1232 O O . PHE A 1 162 ? 15.42552 32.42292 8.59840 1.000 36.10111 203 PHE A O 1
ATOM 1240 N N . ASP A 1 163 ? 15.63141 32.23755 6.37787 1.000 34.55678 204 ASP A N 1
ATOM 1241 C CA . ASP A 1 163 ? 14.72837 33.36392 6.19443 1.000 41.76238 204 ASP A CA 1
ATOM 1242 C C . ASP A 1 163 ? 13.30906 33.04698 6.65141 1.000 39.89634 204 ASP A C 1
ATOM 1243 O O . ASP A 1 163 ? 12.56922 33.97373 6.99481 1.000 40.35801 204 ASP A O 1
ATOM 1248 N N . LEU A 1 164 ? 12.91681 31.76550 6.69117 1.000 31.62099 205 LEU A N 1
ATOM 1249 C CA . LEU A 1 164 ? 11.62496 31.42928 7.27503 1.000 35.26275 205 LEU A CA 1
ATOM 1250 C C . LEU A 1 164 ? 11.63221 31.65288 8.78773 1.000 32.14861 205 LEU A C 1
ATOM 1251 O O . LEU A 1 164 ? 10.64761 32.15113 9.34548 1.000 31.81875 205 LEU A O 1
ATOM 1256 N N . TYR A 1 165 ? 12.71942 31.27613 9.47235 1.000 30.55624 206 TYR A N 1
ATOM 1257 C CA . TYR A 1 165 ? 12.82733 31.56420 10.90658 1.000 33.84569 206 TYR A CA 1
ATOM 1258 C C . TYR A 1 165 ? 12.77090 33.06355 11.18866 1.000 34.36486 206 TYR A C 1
ATOM 1259 O O . TYR A 1 165 ? 12.21502 33.48604 12.21263 1.000 32.52709 206 TYR A O 1
ATOM 1268 N N . LYS A 1 166 ? 13.32841 33.88001 10.29291 1.000 31.28928 207 LYS A N 1
ATOM 1269 C CA . LYS A 1 166 ? 13.28258 35.32355 10.48568 1.000 34.96727 207 LYS A CA 1
ATOM 1270 C C . LYS A 1 166 ? 11.86415 35.88246 10.40066 1.000 38.40917 207 LYS A C 1
ATOM 1271 O O . LYS A 1 166 ? 11.61627 36.98333 10.90617 1.000 39.43236 207 LYS A O 1
ATOM 1277 N N . LEU A 1 167 ? 10.93251 35.16920 9.76003 1.000 35.49083 208 LEU A N 1
ATOM 1278 C CA . LEU A 1 167 ? 9.57902 35.70155 9.63506 1.000 39.03011 208 LEU A CA 1
ATOM 1279 C C . LEU A 1 167 ? 8.81542 35.63854 10.94962 1.000 40.49196 208 LEU A C 1
ATOM 1280 O O . LEU A 1 167 ? 7.85459 36.39704 11.12920 1.000 43.77658 208 LEU A O 1
ATOM 1285 N N . LEU A 1 168 ? 9.21473 34.75081 11.85416 1.000 36.69808 209 LEU A N 1
ATOM 1286 C CA . LEU A 1 168 ? 8.51070 34.51960 13.10891 1.000 39.42402 209 LEU A CA 1
ATOM 1287 C C . LEU A 1 168 ? 8.79778 35.58919 14.15631 1.000 44.27645 209 LEU A C 1
ATOM 1288 O O . LEU A 1 168 ? 8.27830 35.49850 15.27188 1.000 46.35656 209 LEU A O 1
ATOM 1293 N N . SER A 1 169 ? 9.62396 36.58526 13.84034 1.000 40.31918 210 SER A N 1
ATOM 1294 C CA . SER A 1 169 ? 10.09003 37.50062 14.86681 1.000 40.84225 210 SER A CA 1
ATOM 1295 C C . SER A 1 169 ? 10.51276 38.80955 14.22937 1.000 45.93387 210 SER A C 1
ATOM 1296 O O . SER A 1 169 ? 11.08580 38.79045 13.13141 1.000 43.75849 210 SER A O 1
ATOM 1299 N N . PRO A 1 170 ? 10.27599 39.95324 14.87515 1.000 47.96894 211 PRO A N 1
ATOM 1300 C CA . PRO A 1 170 ? 10.81488 41.20858 14.33084 1.000 45.77481 211 PRO A CA 1
ATOM 1301 C C . PRO A 1 170 ? 12.31550 41.35204 14.54962 1.000 44.18964 211 PRO A C 1
ATOM 1302 O O . PRO A 1 170 ? 12.95613 42.13939 13.84227 1.000 43.67459 211 PRO A O 1
ATOM 1306 N N . LYS A 1 171 ? 12.90305 40.60180 15.48021 1.000 38.85100 212 LYS A N 1
ATOM 1307 C CA . LYS A 1 171 ? 14.33718 40.66399 15.72077 1.000 41.77386 212 LYS A CA 1
ATOM 1308 C C . LYS A 1 171 ? 15.06817 39.51797 15.02029 1.000 41.82461 212 LYS A C 1
ATOM 1309 O O . LYS A 1 171 ? 14.50633 38.44560 14.76950 1.000 37.85306 212 LYS A O 1
ATOM 1315 N N . GLN A 1 172 ? 16.33519 39.74546 14.72772 1.000 42.77083 213 GLN A N 1
ATOM 1316 C CA . GLN A 1 172 ? 17.13572 38.71706 14.07185 1.000 44.31856 213 GLN A CA 1
ATOM 1317 C C . GLN A 1 172 ? 17.44768 37.59249 15.05964 1.000 35.95493 213 GLN A C 1
ATOM 1318 O O . GLN A 1 172 ? 17.98337 37.85725 16.13735 1.000 32.00077 213 GLN A O 1
ATOM 1324 N N . PRO A 1 173 ? 17.09822 36.34439 14.75476 1.000 33.95824 214 PRO A N 1
ATOM 1325 C CA . PRO A 1 173 ? 17.49740 35.24118 15.63546 1.000 34.84150 214 PRO A CA 1
ATOM 1326 C C . PRO A 1 173 ? 19.01180 35.16022 15.74921 1.000 36.09543 214 PRO A C 1
ATOM 1327 O O . PRO A 1 173 ? 19.74333 35.52022 14.82479 1.000 39.75796 214 PRO A O 1
ATOM 1331 N N . LEU A 1 174 ? 19.48416 34.69994 16.90550 1.000 34.12740 215 LEU A N 1
ATOM 1332 C CA . LEU A 1 174 ? 20.90854 34.47184 17.12758 1.000 35.07553 215 LEU A CA 1
ATOM 1333 C C . LEU A 1 174 ? 21.18261 32.97975 17.25237 1.000 32.97727 215 LEU A C 1
ATOM 1334 O O . LEU A 1 174 ? 20.35588 32.23740 17.78648 1.000 30.54679 215 LEU A O 1
ATOM 1339 N N . LEU A 1 175 ? 22.34703 32.54783 16.76500 1.000 28.35926 216 LEU A N 1
ATOM 1340 C CA . LEU A 1 175 ? 22.76354 31.15757 16.86340 1.000 31.90587 216 LEU A CA 1
ATOM 1341 C C . LEU A 1 175 ? 23.78448 31.00424 17.98018 1.000 33.25138 216 LEU A C 1
ATOM 1342 O O . LEU A 1 175 ? 24.44374 31.96744 18.37199 1.000 31.94622 216 LEU A O 1
ATOM 1347 N N . ARG A 1 176 ? 23.90468 29.77022 18.49063 1.000 33.41550 217 ARG A N 1
ATOM 1348 C CA . ARG A 1 176 ? 24.86110 29.49233 19.55874 1.000 36.42164 217 ARG A CA 1
ATOM 1349 C C . ARG A 1 176 ? 26.25082 30.03071 19.23409 1.000 39.57690 217 ARG A C 1
ATOM 1350 O O . ARG A 1 176 ? 26.89350 30.65784 20.08679 1.000 35.29074 217 ARG A O 1
ATOM 1358 N N . ALA A 1 177 ? 26.72220 29.80583 17.99712 1.000 40.29361 218 ALA A N 1
ATOM 1359 C CA . ALA A 1 177 ? 28.05838 30.24225 17.61134 1.000 43.25926 218 ALA A CA 1
ATOM 1360 C C . ALA A 1 177 ? 28.23110 31.74607 17.77299 1.000 44.64391 218 ALA A C 1
ATOM 1361 O O . ALA A 1 177 ? 29.32151 32.21179 18.10802 1.000 49.65133 218 ALA A O 1
ATOM 1363 N N . GLN A 1 178 ? 27.17116 32.51785 17.56951 1.000 42.98467 219 GLN A N 1
ATOM 1364 C CA . GLN A 1 178 ? 27.26915 33.95918 17.71161 1.000 44.62754 219 GLN A CA 1
ATOM 1365 C C . GLN A 1 178 ? 27.30699 34.40429 19.17020 1.000 44.09899 219 GLN A C 1
ATOM 1366 O O . GLN A 1 178 ? 27.52394 35.59142 19.43624 1.000 40.72193 219 GLN A O 1
ATOM 1372 N N . LEU A 1 179 ? 27.12200 33.48756 20.12134 1.000 45.53957 220 LEU A N 1
ATOM 1373 C CA . LEU A 1 179 ? 27.06139 33.89722 21.52230 1.000 44.00239 220 LEU A CA 1
ATOM 1374 C C . LEU A 1 179 ? 28.43949 34.20059 22.08339 1.000 50.01566 220 LEU A C 1
ATOM 1375 O O . LEU A 1 179 ? 28.59778 35.16104 22.84587 1.000 55.46980 220 LEU A O 1
ATOM 1380 N N . LYS A 1 180 ? 29.44566 33.39120 21.74223 1.000 48.70683 221 LYS A N 1
ATOM 1381 C CA . LYS A 1 180 ? 30.79321 33.68556 22.20560 1.000 51.28980 221 LYS A CA 1
ATOM 1382 C C . LYS A 1 180 ? 31.25986 35.04803 21.72220 1.000 53.59832 221 LYS A C 1
ATOM 1383 O O . LYS A 1 180 ? 32.12726 35.66213 22.35824 1.000 54.64118 221 LYS A O 1
ATOM 1385 N N . ALA A 1 181 ? 30.68627 35.54306 20.62339 1.000 49.02602 222 ALA A N 1
ATOM 1386 C CA . ALA A 1 181 ? 31.05366 36.86959 20.15435 1.000 49.18054 222 ALA A CA 1
ATOM 1387 C C . ALA A 1 181 ? 30.56392 37.93560 21.12271 1.000 43.61728 222 ALA A C 1
ATOM 1388 O O . ALA A 1 181 ? 31.24216 38.94451 21.32697 1.000 46.25201 222 ALA A O 1
ATOM 1390 N N . LEU A 1 182 ? 29.40713 37.71373 21.75635 1.000 37.33542 223 LEU A N 1
ATOM 1391 C CA . LEU A 1 182 ? 28.85834 38.72804 22.65295 1.000 36.51896 223 LEU A CA 1
ATOM 1392 C C . LEU A 1 182 ? 29.66525 38.85930 23.94072 1.000 39.09634 223 LEU A C 1
ATOM 1393 O O . LEU A 1 182 ? 29.64581 39.92390 24.57191 1.000 39.90874 223 LEU A O 1
ATOM 1398 N N . GLY A 1 183 ? 30.35876 37.80781 24.35892 1.000 36.08563 224 GLY A N 1
ATOM 1399 C CA . GLY A 1 183 ? 31.07842 37.86972 25.61639 1.000 35.37611 224 GLY A CA 1
ATOM 1400 C C . GLY A 1 183 ? 31.23883 36.49968 26.22752 1.000 33.52963 224 GLY A C 1
ATOM 1401 O O . GLY A 1 183 ? 30.61563 35.52354 25.80636 1.000 30.22250 224 GLY A O 1
ATOM 1402 N N . ARG A 1 184 ? 32.10636 36.44804 27.24208 1.000 33.05383 225 ARG A N 1
ATOM 1403 C CA . ARG A 1 184 ? 32.44278 35.19468 27.91213 1.000 35.41126 225 ARG A CA 1
ATOM 1404 C C . ARG A 1 184 ? 31.32955 34.72637 28.83850 1.000 33.52567 225 ARG A C 1
ATOM 1405 O O . ARG A 1 184 ? 31.03342 33.52591 28.90702 1.000 31.95974 225 ARG A O 1
ATOM 1413 N N . LEU A 1 185 ? 30.70501 35.65168 29.56380 1.000 33.58196 226 LEU A N 1
ATOM 1414 C CA . LEU A 1 185 ? 29.60443 35.33466 30.46125 1.000 30.54964 226 LEU A CA 1
ATOM 1415 C C . LEU A 1 185 ? 28.42344 36.21319 30.08959 1.000 33.05497 226 LEU A C 1
ATOM 1416 O O . LEU A 1 185 ? 28.50097 37.44416 30.20907 1.000 32.22176 226 LEU A O 1
ATOM 1421 N N . LEU A 1 186 ? 27.34058 35.58182 29.63832 1.000 30.21657 227 LEU A N 1
ATOM 1422 C CA . LEU A 1 186 ? 26.12588 36.27668 29.24080 1.000 30.50075 227 LEU A CA 1
ATOM 1423 C C . LEU A 1 186 ? 25.02938 36.01130 30.25166 1.000 30.51850 227 LEU A C 1
ATOM 1424 O O . LEU A 1 186 ? 24.83617 34.87181 30.69039 1.000 33.06684 227 LEU A O 1
ATOM 1429 N N . CYS A 1 187 ? 24.29272 37.05696 30.59816 1.000 28.15016 228 CYS A N 1
ATOM 1430 C CA . CYS A 1 187 ? 23.19120 36.91638 31.53186 1.000 29.59911 228 CYS A CA 1
ATOM 1431 C C . CYS A 1 187 ? 21.93046 37.47963 30.89987 1.000 31.12898 228 CYS A C 1
ATOM 1432 O O . CYS A 1 187 ? 21.93176 38.62101 30.42450 1.000 27.32510 228 CYS A O 1
ATOM 1435 N N . PHE A 1 188 ? 20.85761 36.67252 30.90863 1.000 29.52125 229 PHE A N 1
ATOM 1436 C CA . PHE A 1 188 ? 19.53689 37.07494 30.42113 1.000 28.88948 229 PHE A CA 1
ATOM 1437 C C . PHE A 1 188 ? 18.71621 37.54679 31.61612 1.000 28.52660 229 PHE A C 1
ATOM 1438 O O . PHE A 1 188 ? 18.37721 36.74210 32.48709 1.000 24.86140 229 PHE A O 1
ATOM 1446 N N . SER A 1 189 ? 18.33711 38.83026 31.64442 1.000 25.96716 230 SER A N 1
ATOM 1447 C CA . SER A 1 189 ? 17.42041 39.26064 32.69836 1.000 28.43164 230 SER A CA 1
ATOM 1448 C C . SER A 1 189 ? 16.06093 38.56217 32.58431 1.000 28.76215 230 SER A C 1
ATOM 1449 O O . SER A 1 189 ? 15.36609 38.39766 33.59050 1.000 30.16120 230 SER A O 1
ATOM 1452 N N . HIS A 1 190 ? 15.66609 38.14808 31.37967 1.000 25.94101 231 HIS A N 1
ATOM 1453 C CA . HIS A 1 190 ? 14.36085 37.52181 31.14564 1.000 26.89165 231 HIS A CA 1
ATOM 1454 C C . HIS A 1 190 ? 14.51442 36.52506 30.00544 1.000 30.28614 231 HIS A C 1
ATOM 1455 O O . HIS A 1 190 ? 14.94306 36.89757 28.90123 1.000 28.64946 231 HIS A O 1
ATOM 1462 N N . ALA A 1 191 ? 14.20352 35.25345 30.26573 1.000 26.37223 232 ALA A N 1
ATOM 1463 C CA . ALA A 1 191 ? 14.37438 34.24738 29.22854 1.000 27.20777 232 ALA A CA 1
ATOM 1464 C C . ALA A 1 191 ? 13.35477 33.13590 29.40279 1.000 28.96225 232 ALA A C 1
ATOM 1465 O O . ALA A 1 191 ? 13.10774 32.67668 30.51668 1.000 28.12282 232 ALA A O 1
ATOM 1467 N N . PHE A 1 192 ? 12.79937 32.69093 28.28467 1.000 27.23550 233 PHE A N 1
ATOM 1468 C CA . PHE A 1 192 ? 11.90946 31.54708 28.24029 1.000 27.06174 233 PHE A CA 1
ATOM 1469 C C . PHE A 1 192 ? 12.61994 30.44034 27.49122 1.000 24.03266 233 PHE A C 1
ATOM 1470 O O . PHE A 1 192 ? 13.35978 30.70145 26.54246 1.000 23.44950 233 PHE A O 1
ATOM 1478 N N . VAL A 1 193 ? 12.41865 29.21112 27.94056 1.000 23.11449 234 VAL A N 1
ATOM 1479 C CA . VAL A 1 193 ? 13.18493 28.08359 27.43354 1.000 22.75531 234 VAL A CA 1
ATOM 1480 C C . VAL A 1 193 ? 12.20810 26.95743 27.14454 1.000 27.17489 234 VAL A C 1
ATOM 1481 O O . VAL A 1 193 ? 11.38018 26.61293 27.99721 1.000 26.80160 234 VAL A O 1
ATOM 1485 N N . GLY A 1 194 ? 12.32049 26.38378 25.95741 1.000 26.81406 235 GLY A N 1
ATOM 1486 C CA . GLY A 1 194 ? 11.51674 25.25270 25.53479 1.000 24.81719 235 GLY A CA 1
ATOM 1487 C C . GLY A 1 194 ? 10.51125 25.64473 24.46914 1.000 26.04595 235 GLY A C 1
ATOM 1488 O O . GLY A 1 194 ? 10.23195 26.81514 24.22313 1.000 26.10602 235 GLY A O 1
ATOM 1489 N N . LEU A 1 195 ? 9.91393 24.61661 23.87351 1.000 26.09586 236 LEU A N 1
ATOM 1490 C CA . LEU A 1 195 ? 8.89605 24.78887 22.85087 1.000 27.66334 236 LEU A CA 1
ATOM 1491 C C . LEU A 1 195 ? 7.73132 23.86165 23.14687 1.000 29.73618 236 LEU A C 1
ATOM 1492 O O . LEU A 1 195 ? 7.92568 22.69071 23.50026 1.000 27.11411 236 LEU A O 1
ATOM 1497 N N . SER A 1 196 ? 6.52193 24.37541 22.97828 1.000 27.71707 237 SER A N 1
ATOM 1498 C CA . SER A 1 196 ? 5.35246 23.53645 23.16700 1.000 28.90917 237 SER A CA 1
ATOM 1499 C C . SER A 1 196 ? 5.30051 22.48760 22.06850 1.000 31.64997 237 SER A C 1
ATOM 1500 O O . SER A 1 196 ? 5.66666 22.74909 20.91741 1.000 31.04197 237 SER A O 1
ATOM 1503 N N . LYS A 1 197 ? 4.85066 21.29010 22.42794 1.000 32.27577 238 LYS A N 1
ATOM 1504 C CA . LYS A 1 197 ? 4.59333 20.22862 21.46055 1.000 30.60682 238 LYS A CA 1
ATOM 1505 C C . LYS A 1 197 ? 3.14820 20.22155 20.96806 1.000 28.16790 238 LYS A C 1
ATOM 1506 O O . LYS A 1 197 ? 2.74044 19.26873 20.29313 1.000 27.72285 238 LYS A O 1
ATOM 1512 N N . VAL A 1 198 ? 2.35297 21.23903 21.31514 1.000 25.80913 239 VAL A N 1
ATOM 1513 C CA . VAL A 1 198 ? 0.91516 21.12114 21.10214 1.000 28.18916 239 VAL A CA 1
ATOM 1514 C C . VAL A 1 198 ? 0.58401 21.03548 19.61066 1.000 25.16817 239 VAL A C 1
ATOM 1515 O O . VAL A 1 198 ? -0.42073 20.41745 19.23120 1.000 24.27477 239 VAL A O 1
ATOM 1519 N N . THR A 1 199 ? 1.43131 21.58343 18.73320 1.000 22.45245 240 THR A N 1
ATOM 1520 C CA . THR A 1 199 ? 1.12381 21.53174 17.30538 1.000 23.99402 240 THR A CA 1
ATOM 1521 C C . THR A 1 199 ? 1.71175 20.32087 16.58527 1.000 26.75499 240 THR A C 1
ATOM 1522 O O . THR A 1 199 ? 1.45747 20.16056 15.38580 1.000 25.91054 240 THR A O 1
ATOM 1526 N N . THR A 1 200 ? 2.50115 19.47698 17.23799 1.000 26.83097 241 THR A N 1
ATOM 1527 C CA . THR A 1 200 ? 3.10284 18.38019 16.47363 1.000 25.78480 241 THR A CA 1
ATOM 1528 C C . THR A 1 200 ? 2.06809 17.29398 16.16514 1.000 27.39996 241 THR A C 1
ATOM 1529 O O . THR A 1 200 ? 1.07344 17.11408 16.88807 1.000 26.20612 241 THR A O 1
ATOM 1533 N N . TRP A 1 201 ? 2.30084 16.57127 15.05590 1.000 26.08745 242 TRP A N 1
ATOM 1534 C CA . TRP A 1 201 ? 1.41538 15.47530 14.66675 1.000 29.71184 242 TRP A CA 1
ATOM 1535 C C . TRP A 1 201 ? 2.14363 14.20474 14.25291 1.000 28.59055 242 TRP A C 1
ATOM 1536 O O . TRP A 1 201 ? 1.47894 13.19473 13.99092 1.000 29.74653 242 TRP A O 1
ATOM 1547 N N . TYR A 1 202 ? 3.47511 14.21660 14.19613 1.000 29.29275 243 TYR A N 1
ATOM 1548 C CA . TYR A 1 202 ? 4.24830 13.08448 13.69512 1.000 29.77784 243 TYR A CA 1
ATOM 1549 C C . TYR A 1 202 ? 5.42664 12.84086 14.61457 1.000 28.05638 243 TYR A C 1
ATOM 1550 O O . TYR A 1 202 ? 5.95794 13.77674 15.20657 1.000 27.41826 243 TYR A O 1
ATOM 1559 N N . GLN A 1 203 ? 5.83161 11.57448 14.73632 1.000 29.62226 244 GLN A N 1
ATOM 1560 C CA . GLN A 1 203 ? 7.05281 11.22186 15.45580 1.000 30.11683 244 GLN A CA 1
ATOM 1561 C C . GLN A 1 203 ? 7.93956 10.37793 14.54792 1.000 27.85710 244 GLN A C 1
ATOM 1562 O O . GLN A 1 203 ? 7.44621 9.54466 13.77831 1.000 26.20074 244 GLN A O 1
ATOM 1568 N N . TYR A 1 204 ? 9.25062 10.57713 14.64421 1.000 26.23301 245 TYR A N 1
ATOM 1569 C CA . TYR A 1 204 ? 10.14265 10.16102 13.56719 1.000 28.46527 245 TYR A CA 1
ATOM 1570 C C . TYR A 1 204 ? 10.75348 8.77966 13.77251 1.000 31.58201 245 TYR A C 1
ATOM 1571 O O . TYR A 1 204 ? 11.66506 8.41089 13.02746 1.000 32.82597 245 TYR A O 1
ATOM 1580 N N . GLY A 1 205 ? 10.27379 8.00336 14.74339 1.000 29.91324 246 GLY A N 1
ATOM 1581 C CA . GLY A 1 205 ? 10.69403 6.61457 14.84086 1.000 29.27756 246 GLY A CA 1
ATOM 1582 C C . GLY A 1 205 ? 11.87457 6.32861 15.75375 1.000 31.20509 246 GLY A C 1
ATOM 1583 O O . GLY A 1 205 ? 12.64341 5.39880 15.49676 1.000 34.11659 246 GLY A O 1
ATOM 1584 N N . PHE A 1 206 ? 12.03198 7.08829 16.83793 1.000 30.39174 247 PHE A N 1
ATOM 1585 C CA . PHE A 1 206 ? 13.19360 6.87470 17.69407 1.000 31.55886 247 PHE A CA 1
ATOM 1586 C C . PHE A 1 206 ? 13.01571 5.72234 18.67959 1.000 33.60926 247 PHE A C 1
ATOM 1587 O O . PHE A 1 206 ? 14.00454 5.09125 19.05776 1.000 38.03860 247 PHE A O 1
ATOM 1595 N N . VAL A 1 207 ? 11.78667 5.40061 19.07364 1.000 34.83314 248 VAL A N 1
ATOM 1596 C CA . VAL A 1 207 ? 11.50579 4.30033 19.99176 1.000 36.82916 248 VAL A CA 1
ATOM 1597 C C . VAL A 1 207 ? 10.75815 3.16848 19.29265 1.000 39.33281 248 VAL A C 1
ATOM 1598 O O . VAL A 1 207 ? 11.09510 1.99595 19.45857 1.000 40.96954 248 VAL A O 1
ATOM 1602 N N . GLN A 1 208 ? 9.72666 3.49969 18.52432 1.000 38.48775 249 GLN A N 1
ATOM 1603 C CA . GLN A 1 208 ? 8.99881 2.56656 17.67642 1.000 41.52423 249 GLN A CA 1
ATOM 1604 C C . GLN A 1 208 ? 8.95225 3.17147 16.27392 1.000 38.92071 249 GLN A C 1
ATOM 1605 O O . GLN A 1 208 ? 9.23411 4.36184 16.11346 1.000 37.40859 249 GLN A O 1
ATOM 1611 N N . PRO A 1 209 ? 8.62022 2.37621 15.24493 1.000 37.02076 250 PRO A N 1
ATOM 1612 C CA . PRO A 1 209 ? 8.57431 2.92537 13.87267 1.000 34.18277 250 PRO A CA 1
ATOM 1613 C C . PRO A 1 209 ? 7.81704 4.24853 13.76944 1.000 33.22540 250 PRO A C 1
ATOM 1614 O O . PRO A 1 209 ? 6.78575 4.45318 14.41033 1.000 32.33338 250 PRO A O 1
ATOM 1618 N N . GLN A 1 210 ? 8.35176 5.15616 12.94932 1.000 32.93219 251 GLN A N 1
ATOM 1619 C CA . GLN A 1 210 ? 7.74759 6.46748 12.73334 1.000 29.75746 251 GLN A CA 1
ATOM 1620 C C . GLN A 1 210 ? 6.26723 6.33576 12.36094 1.000 33.14354 251 GLN A C 1
ATOM 1621 O O . GLN A 1 210 ? 5.83645 5.35185 11.75606 1.000 31.45289 251 GLN A O 1
ATOM 1627 N N . GLY A 1 211 ? 5.48326 7.34280 12.74243 1.000 33.13276 252 GLY A N 1
ATOM 1628 C CA . GLY A 1 211 ? 4.08332 7.36805 12.43646 1.000 28.74916 252 GLY A CA 1
ATOM 1629 C C . GLY A 1 211 ? 3.40571 8.55517 13.09566 1.000 26.14700 252 GLY A C 1
ATOM 1630 O O . GLY A 1 211 ? 4.05111 9.40409 13.70051 1.000 29.24005 252 GLY A O 1
ATOM 1631 N N . PRO A 1 212 ? 2.08211 8.61331 13.00997 1.000 28.73609 253 PRO A N 1
ATOM 1632 C CA . PRO A 1 212 ? 1.34819 9.74132 13.59896 1.000 26.55459 253 PRO A CA 1
ATOM 1633 C C . PRO A 1 212 ? 1.54251 9.76641 15.11101 1.000 31.44492 253 PRO A C 1
ATOM 1634 O O . PRO A 1 212 ? 1.64454 8.72014 15.75767 1.000 30.11345 253 PRO A O 1
ATOM 1638 N N . LYS A 1 213 ? 1.59835 10.97061 15.67864 1.000 31.21984 254 LYS A N 1
ATOM 1639 C CA . LYS A 1 213 ? 1.64404 11.07872 17.13849 1.000 35.71179 254 LYS A CA 1
ATOM 1640 C C . LYS A 1 213 ? 0.38457 10.47022 17.75218 1.000 31.98451 254 LYS A C 1
ATOM 1641 O O . LYS A 1 213 ? -0.70454 10.51627 17.16712 1.000 32.15197 254 LYS A O 1
ATOM 1647 N N . ALA A 1 214 ? 0.55011 9.88897 18.94672 1.000 34.91216 255 ALA A N 1
ATOM 1648 C CA . ALA A 1 214 ? -0.50342 9.08897 19.57179 1.000 40.93116 255 ALA A CA 1
ATOM 1649 C C . ALA A 1 214 ? -1.75204 9.90510 19.88804 1.000 42.81241 255 ALA A C 1
ATOM 1650 O O . ALA A 1 214 ? -2.88029 9.43086 19.69205 1.000 45.81008 255 ALA A O 1
ATOM 1652 N N . ASN A 1 215 ? -1.57817 11.10371 20.43674 1.000 38.14458 256 ASN A N 1
ATOM 1653 C CA A ASN A 1 215 ? -2.69497 11.96450 20.81539 0.307 39.52347 256 ASN A CA 1
ATOM 1654 C CA B ASN A 1 215 ? -2.70100 11.96340 20.82177 0.693 39.90765 256 ASN A CA 1
ATOM 1655 C C . ASN A 1 215 ? -2.42568 13.33877 20.21576 1.000 35.62062 256 ASN A C 1
ATOM 1656 O O . ASN A 1 215 ? -1.70047 14.14293 20.80383 1.000 36.74190 256 ASN A O 1
ATOM 1665 N N . ILE A 1 216 ? -2.97736 13.59551 19.03487 1.000 32.19300 257 ILE A N 1
ATOM 1666 C CA . ILE A 1 216 ? -2.73029 14.85692 18.34367 1.000 32.98817 257 ILE A CA 1
ATOM 1667 C C . ILE A 1 216 ? -3.63687 15.92493 18.95393 1.000 32.31951 257 ILE A C 1
ATOM 1668 O O . ILE A 1 216 ? -4.82561 15.68777 19.15947 1.000 29.25524 257 ILE A O 1
ATOM 1673 N N . LEU A 1 217 ? -3.05936 17.08373 19.29369 1.000 29.49579 258 LEU A N 1
ATOM 1674 C CA . LEU A 1 217 ? -3.76508 18.15869 19.98937 1.000 27.08277 258 LEU A CA 1
ATOM 1675 C C . LEU A 1 217 ? -3.95985 19.40568 19.13059 1.000 29.26979 258 LEU A C 1
ATOM 1676 O O . LEU A 1 217 ? -4.30694 20.47309 19.66184 1.000 29.45483 258 LEU A O 1
ATOM 1681 N N . VAL A 1 218 ? -3.74171 19.30132 17.82688 1.000 27.81041 259 VAL A N 1
ATOM 1682 C CA . VAL A 1 218 ? -3.82481 20.43204 16.92060 1.000 28.15069 259 VAL A CA 1
ATOM 1683 C C . VAL A 1 218 ? -4.84099 20.08331 15.84250 1.000 33.03529 259 VAL A C 1
ATOM 1684 O O . VAL A 1 218 ? -4.99684 18.91277 15.47484 1.000 34.16928 259 VAL A O 1
ATOM 1688 N N . SER A 1 219 ? -5.56427 21.09332 15.36146 1.000 29.20585 260 SER A N 1
ATOM 1689 C CA . SER A 1 219 ? -6.48962 20.90382 14.25692 1.000 29.10142 260 SER A CA 1
ATOM 1690 C C . SER A 1 219 ? -6.05035 21.73937 13.06041 1.000 28.01689 260 SER A C 1
ATOM 1691 O O . SER A 1 219 ? -5.14551 22.58298 13.14957 1.000 26.74309 260 SER A O 1
ATOM 1694 N N . GLY A 1 220 ? -6.68098 21.46983 11.91356 1.000 25.57046 261 GLY A N 1
ATOM 1695 C CA . GLY A 1 220 ? -6.35276 22.22221 10.71409 1.000 30.55061 261 GLY A CA 1
ATOM 1696 C C . GLY A 1 220 ? -6.54738 23.72173 10.87646 1.000 30.40215 261 GLY A C 1
ATOM 1697 O O . GLY A 1 220 ? -5.85935 24.50990 10.22979 1.000 31.78981 261 GLY A O 1
ATOM 1698 N N . ASN A 1 221 ? -7.46799 24.13306 11.75453 1.000 28.29289 262 ASN A N 1
ATOM 1699 C CA . ASN A 1 221 ? -7.67865 25.56115 12.00145 1.000 31.08818 262 ASN A CA 1
ATOM 1700 C C . ASN A 1 221 ? -6.41931 26.23755 12.54767 1.000 31.08352 262 ASN A C 1
ATOM 1701 O O . ASN A 1 221 ? -6.07102 27.34943 12.13018 1.000 33.21484 262 ASN A O 1
ATOM 1706 N N . GLU A 1 222 ? -5.71751 25.59338 13.48185 1.000 27.11920 263 GLU A N 1
ATOM 1707 C CA . GLU A 1 222 ? -4.53873 26.25063 14.04086 1.000 28.91103 263 GLU A CA 1
ATOM 1708 C C . GLU A 1 222 ? -3.36914 26.18624 13.06359 1.000 30.74131 263 GLU A C 1
ATOM 1709 O O . GLU A 1 222 ? -2.52558 27.09141 13.04955 1.000 27.72604 263 GLU A O 1
ATOM 1715 N N . ILE A 1 223 ? -3.33524 25.15464 12.21195 1.000 27.13763 264 ILE A N 1
ATOM 1716 C CA . ILE A 1 223 ? -2.37884 25.11624 11.10855 1.000 29.42967 264 ILE A CA 1
ATOM 1717 C C . ILE A 1 223 ? -2.62695 26.28183 10.15580 1.000 27.96427 264 ILE A C 1
ATOM 1718 O O . ILE A 1 223 ? -1.69154 26.97761 9.74327 1.000 27.77693 264 ILE A O 1
ATOM 1723 N N . ARG A 1 224 ? -3.89810 26.50129 9.78528 1.000 23.98946 265 ARG A N 1
ATOM 1724 C CA . ARG A 1 224 ? -4.21715 27.50649 8.77212 1.000 30.21040 265 ARG A CA 1
ATOM 1725 C C . ARG A 1 224 ? -4.07018 28.93432 9.29598 1.000 32.07678 265 ARG A C 1
ATOM 1726 O O . ARG A 1 224 ? -3.77135 29.84573 8.50694 1.000 32.88868 265 ARG A O 1
ATOM 1734 N N . GLN A 1 225 ? -4.29676 29.16132 10.60018 1.000 26.32716 266 GLN A N 1
ATOM 1735 C CA . GLN A 1 225 ? -4.05519 30.49506 11.14747 1.000 27.84172 266 GLN A CA 1
ATOM 1736 C C . GLN A 1 225 ? -2.56839 30.84046 11.07662 1.000 31.47755 266 GLN A C 1
ATOM 1737 O O . GLN A 1 225 ? -2.19375 31.97558 10.75027 1.000 30.50618 266 GLN A O 1
ATOM 1743 N N . PHE A 1 226 ? -1.70598 29.86162 11.36447 1.000 28.06484 267 PHE A N 1
ATOM 1744 C CA . PHE A 1 226 ? -0.26928 30.05107 11.20463 1.000 27.29675 267 PHE A CA 1
ATOM 1745 C C . PHE A 1 226 ? 0.10565 30.27546 9.73766 1.000 31.86430 267 PHE A C 1
ATOM 1746 O O . PHE A 1 226 ? 0.89172 31.18071 9.42043 1.000 33.53353 267 PHE A O 1
ATOM 1754 N N . ALA A 1 227 ? -0.43535 29.45203 8.83121 1.000 28.86454 268 ALA A N 1
ATOM 1755 C CA . ALA A 1 227 ? -0.19217 29.64355 7.40283 1.000 32.37540 268 ALA A CA 1
ATOM 1756 C C . ALA A 1 227 ? -0.63222 31.02645 6.94430 1.000 31.05873 268 ALA A C 1
ATOM 1757 O O . ALA A 1 227 ? 0.05102 31.66272 6.13335 1.000 27.66824 268 ALA A O 1
ATOM 1759 N N . HIS A 1 228 ? -1.77196 31.51297 7.45108 1.000 34.83736 269 HIS A N 1
ATOM 1760 C CA . HIS A 1 228 ? -2.23719 32.84388 7.05737 1.000 35.95252 269 HIS A CA 1
ATOM 1761 C C . HIS A 1 228 ? -1.25333 33.91449 7.53382 1.000 34.24154 269 HIS A C 1
ATOM 1762 O O . HIS A 1 228 ? -0.92820 34.85539 6.79705 1.000 33.80709 269 HIS A O 1
ATOM 1769 N N . PHE A 1 229 ? -0.73427 33.75501 8.74839 1.000 32.33172 270 PHE A N 1
ATOM 1770 C CA . PHE A 1 229 ? 0.29482 34.65526 9.25157 1.000 33.86945 270 PHE A CA 1
ATOM 1771 C C . PHE A 1 229 ? 1.52100 34.65153 8.33934 1.000 36.26755 270 PHE A C 1
ATOM 1772 O O . PHE A 1 229 ? 2.01565 35.71460 7.93469 1.000 34.40718 270 PHE A O 1
ATOM 1780 N N . LEU A 1 230 ? 2.02339 33.45759 7.99806 1.000 34.05180 271 LEU A N 1
ATOM 1781 C CA . LEU A 1 230 ? 3.22051 33.37861 7.16312 1.000 36.31732 271 LEU A CA 1
ATOM 1782 C C . LEU A 1 230 ? 2.96907 33.90218 5.75382 1.000 35.16551 271 LEU A C 1
ATOM 1783 O O . LEU A 1 230 ? 3.86199 34.50588 5.15302 1.000 35.95160 271 LEU A O 1
ATOM 1788 N N . MET A 1 231 ? 1.77111 33.68738 5.20676 1.000 35.20609 272 MET A N 1
ATOM 1789 C CA . MET A 1 231 ? 1.46911 34.24196 3.89370 1.000 37.83267 272 MET A CA 1
ATOM 1790 C C . MET A 1 231 ? 1.51110 35.77174 3.90808 1.000 41.21968 272 MET A C 1
ATOM 1791 O O . MET A 1 231 ? 1.99887 36.39644 2.95023 1.000 36.52586 272 MET A O 1
ATOM 1796 N N . GLU A 1 232 ? 1.00279 36.39613 4.97871 1.000 40.74880 273 GLU A N 1
ATOM 1797 C CA . GLU A 1 232 ? 1.10945 37.84876 5.07396 1.000 43.25497 273 GLU A CA 1
ATOM 1798 C C . GLU A 1 232 ? 2.56765 38.26146 5.14783 1.000 39.16900 273 GLU A C 1
ATOM 1799 O O . GLU A 1 232 ? 2.98187 39.21309 4.47371 1.000 37.92652 273 GLU A O 1
ATOM 1805 N N . LYS A 1 233 ? 3.37698 37.51730 5.91357 1.000 35.58366 274 LYS A N 1
ATOM 1806 C CA . LYS A 1 233 ? 4.78502 37.88440 6.04870 1.000 41.51903 274 LYS A CA 1
ATOM 1807 C C . LYS A 1 233 ? 5.53506 37.73479 4.72750 1.000 41.24143 274 LYS A C 1
ATOM 1808 O O . LYS A 1 233 ? 6.49930 38.46637 4.47743 1.000 44.74783 274 LYS A O 1
ATOM 1814 N N . LEU A 1 234 ? 5.10923 36.79785 3.87936 1.000 43.48348 275 LEU A N 1
ATOM 1815 C CA . LEU A 1 234 ? 5.70296 36.55504 2.57048 1.000 42.00231 275 LEU A CA 1
ATOM 1816 C C . LEU A 1 234 ? 5.11895 37.43879 1.46899 1.000 44.77962 275 LEU A C 1
ATOM 1817 O O . LEU A 1 234 ? 5.46160 37.24764 0.29643 1.000 46.79573 275 LEU A O 1
ATOM 1822 N N . ASN A 1 235 ? 4.22413 38.36726 1.81204 1.000 44.70860 276 ASN A N 1
ATOM 1823 C CA . ASN A 1 235 ? 3.56178 39.23108 0.83358 1.000 50.35318 276 ASN A CA 1
ATOM 1824 C C . ASN A 1 235 ? 2.82595 38.40757 -0.23043 1.000 52.79428 276 ASN A C 1
ATOM 1825 O O . ASN A 1 235 ? 2.86012 38.72060 -1.42422 1.000 55.32866 276 ASN A O 1
ATOM 1830 N N . VAL A 1 236 ? 2.14934 37.34928 0.21608 1.000 49.74821 277 VAL A N 1
ATOM 1831 C CA . VAL A 1 236 ? 1.34408 36.47036 -0.62875 1.000 55.00069 277 VAL A CA 1
ATOM 1832 C C . VAL A 1 236 ? -0.12110 36.69896 -0.26604 1.000 62.91514 277 VAL A C 1
ATOM 1833 O O . VAL A 1 236 ? -0.52897 36.44684 0.87540 1.000 65.18364 277 VAL A O 1
ATOM 1837 N N . SER A 1 237 ? -0.91532 37.16329 -1.22893 1.000 69.63712 278 SER A N 1
ATOM 1838 C CA . SER A 1 237 ? -2.34058 37.42659 -0.99666 1.000 74.50400 278 SER A CA 1
ATOM 1839 C C . SER A 1 237 ? -3.14565 36.14264 -0.80106 1.000 76.30150 278 SER A C 1
ATOM 1840 O O . SER A 1 237 ? -4.28243 36.17685 -0.32391 1.000 79.19375 278 SER A O 1
ATOM 1843 N N . GLU A 1 245 ? -8.07193 28.63614 -15.37186 1.000 69.36612 286 GLU A N 1
ATOM 1844 C CA . GLU A 1 245 ? -7.49095 29.39668 -14.26962 1.000 67.88748 286 GLU A CA 1
ATOM 1845 C C . GLU A 1 245 ? -7.12948 28.49127 -13.09598 1.000 60.62271 286 GLU A C 1
ATOM 1846 O O . GLU A 1 245 ? -6.06060 28.63740 -12.50903 1.000 59.62359 286 GLU A O 1
ATOM 1852 N N . GLU A 1 246 ? -8.02929 27.57418 -12.74597 1.000 56.99266 287 GLU A N 1
ATOM 1853 C CA . GLU A 1 246 ? -7.70177 26.53580 -11.78067 1.000 55.38319 287 GLU A CA 1
ATOM 1854 C C . GLU A 1 246 ? -6.62594 25.61138 -12.34529 1.000 55.41167 287 GLU A C 1
ATOM 1855 O O . GLU A 1 246 ? -6.56894 25.34971 -13.55126 1.000 57.15142 287 GLU A O 1
ATOM 1861 N N . TYR A 1 247 ? -5.78334 25.08320 -11.46044 1.000 50.12757 288 TYR A N 1
ATOM 1862 C CA . TYR A 1 247 ? -4.65181 24.30366 -11.93384 1.000 47.74126 288 TYR A CA 1
ATOM 1863 C C . TYR A 1 247 ? -4.31604 23.18688 -10.94895 1.000 45.66691 288 TYR A C 1
ATOM 1864 O O . TYR A 1 247 ? -4.68873 23.22037 -9.76564 1.000 40.60210 288 TYR A O 1
ATOM 1873 N N . ILE A 1 248 ? -3.64711 22.15548 -11.49753 1.000 44.97916 289 ILE A N 1
ATOM 1874 C CA . ILE A 1 248 ? -2.99868 21.08494 -10.74385 1.000 40.93404 289 ILE A CA 1
ATOM 1875 C C . ILE A 1 248 ? -1.51831 21.42692 -10.66258 1.000 38.44261 289 ILE A C 1
ATOM 1876 O O . ILE A 1 248 ? -0.91974 21.87332 -11.65174 1.000 38.54409 289 ILE A O 1
ATOM 1881 N N . LEU A 1 249 ? -0.92259 21.22407 -9.49397 1.000 35.80279 290 LEU A N 1
ATOM 1882 C CA . LEU A 1 249 ? 0.46655 21.57847 -9.23554 1.000 35.19306 290 LEU A CA 1
ATOM 1883 C C . LEU A 1 249 ? 1.26165 20.30813 -8.97088 1.000 35.85786 290 LEU A C 1
ATOM 1884 O O . LEU A 1 249 ? 0.91457 19.53284 -8.07738 1.000 35.06372 290 LEU A O 1
ATOM 1889 N N . VAL A 1 250 ? 2.31554 20.08559 -9.74777 1.000 38.44767 291 VAL A N 1
ATOM 1890 C CA . VAL A 1 250 ? 3.20898 18.95339 -9.53920 1.000 35.66594 291 VAL A CA 1
ATOM 1891 C C . VAL A 1 250 ? 4.46985 19.49062 -8.88741 1.000 36.69103 291 VAL A C 1
ATOM 1892 O O . VAL A 1 250 ? 5.16902 20.32124 -9.47985 1.000 36.95619 291 VAL A O 1
ATOM 1896 N N . PHE A 1 251 ? 4.74525 19.03613 -7.66221 1.000 32.79737 292 PHE A N 1
ATOM 1897 C CA . PHE A 1 251 ? 5.88870 19.51346 -6.88085 1.000 37.30872 292 PHE A CA 1
ATOM 1898 C C . PHE A 1 251 ? 7.08153 18.61114 -7.15816 1.000 39.90981 292 PHE A C 1
ATOM 1899 O O . PHE A 1 251 ? 7.22480 17.54373 -6.55177 1.000 41.64140 292 PHE A O 1
ATOM 1907 N N . SER A 1 252 ? 7.96298 19.07987 -8.03007 1.000 36.02696 293 SER A N 1
ATOM 1908 C CA . SER A 1 252 ? 9.08879 18.31478 -8.53931 1.000 40.70273 293 SER A CA 1
ATOM 1909 C C . SER A 1 252 ? 10.29516 18.39761 -7.59312 1.000 42.92562 293 SER A C 1
ATOM 1910 O O . SER A 1 252 ? 10.40604 19.32004 -6.77143 1.000 42.96777 293 SER A O 1
ATOM 1913 N N . ARG A 1 253 ? 11.18087 17.39822 -7.69579 1.000 40.37871 294 ARG A N 1
ATOM 1914 C CA . ARG A 1 253 ? 12.52582 17.41900 -7.12111 1.000 38.39301 294 ARG A CA 1
ATOM 1915 C C . ARG A 1 253 ? 13.53110 17.31257 -8.25896 1.000 39.49778 294 ARG A C 1
ATOM 1916 O O . ARG A 1 253 ? 13.33277 16.52788 -9.19035 1.000 39.06747 294 ARG A O 1
ATOM 1924 N N . THR A 1 254 ? 14.61466 18.08463 -8.19199 1.000 38.36037 295 THR A N 1
ATOM 1925 C CA . THR A 1 254 ? 15.59033 18.07309 -9.27437 1.000 41.03457 295 THR A CA 1
ATOM 1926 C C . THR A 1 254 ? 16.87834 17.31658 -8.95461 1.000 41.66003 295 THR A C 1
ATOM 1927 O O . THR A 1 254 ? 17.64605 17.05042 -9.87552 1.000 43.21504 295 THR A O 1
ATOM 1931 N N . GLN A 1 255 ? 17.13272 16.95101 -7.69555 1.000 42.50046 296 GLN A N 1
ATOM 1932 C CA . GLN A 1 255 ? 18.40775 16.34930 -7.29771 1.000 46.35223 296 GLN A CA 1
ATOM 1933 C C . GLN A 1 255 ? 18.33145 14.83603 -7.11897 1.000 42.11484 296 GLN A C 1
ATOM 1934 O O . GLN A 1 255 ? 19.22832 14.11211 -7.55841 1.000 45.56443 296 GLN A O 1
ATOM 1940 N N . ASN A 1 256 ? 17.28368 14.34105 -6.47327 1.000 38.16347 297 ASN A N 1
ATOM 1941 C CA . ASN A 1 256 ? 17.12131 12.90817 -6.25705 1.000 39.18280 297 ASN A CA 1
ATOM 1942 C C . ASN A 1 256 ? 15.64423 12.62663 -6.01911 1.000 38.76534 297 ASN A C 1
ATOM 1943 O O . ASN A 1 256 ? 14.82810 13.55133 -5.91589 1.000 34.52307 297 ASN A O 1
ATOM 1948 N N . ARG A 1 257 ? 15.31028 11.33146 -5.93182 1.000 36.78438 298 ARG A N 1
ATOM 1949 C CA . ARG A 1 257 ? 13.93301 10.85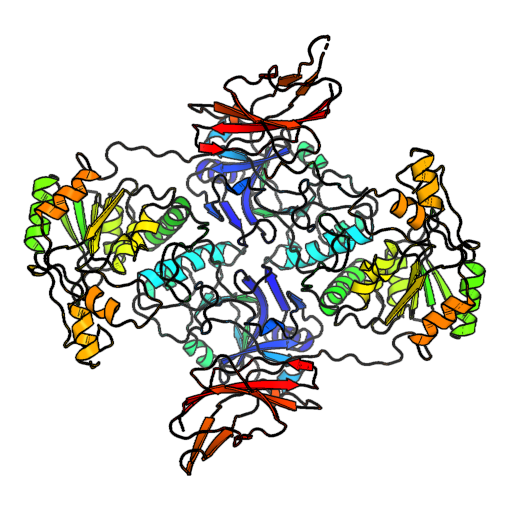716 -5.80406 1.000 33.98593 298 ARG A CA 1
ATOM 1950 C C . ARG A 1 257 ? 13.04998 11.48581 -6.89517 1.000 34.79079 298 ARG A C 1
ATOM 1951 O O . ARG A 1 257 ? 12.02141 12.11872 -6.63690 1.000 33.02094 298 ARG A O 1
ATOM 1959 N N . LEU A 1 258 ? 13.48370 11.28559 -8.13710 1.000 37.22316 299 LEU A N 1
ATOM 1960 C CA . LEU A 1 258 ? 12.88475 11.91406 -9.30598 1.000 41.52654 299 LEU A CA 1
ATOM 1961 C C . LEU A 1 258 ? 11.62129 11.20625 -9.76540 1.000 44.48384 299 LEU A C 1
ATOM 1962 O O . LEU A 1 258 ? 11.46427 9.99419 -9.59407 1.000 46.22743 299 LEU A O 1
ATOM 1967 N N . ILE A 1 259 ? 10.73609 11.98098 -10.38966 1.000 42.81679 300 ILE A N 1
ATOM 1968 C CA . ILE A 1 259 ? 9.71382 11.44604 -11.28158 1.000 41.88349 300 ILE A CA 1
ATOM 1969 C C . ILE A 1 259 ? 10.32810 11.40638 -12.67408 1.000 43.08308 300 ILE A C 1
ATOM 1970 O O . ILE A 1 259 ? 10.61071 12.45285 -13.26076 1.000 46.88384 300 ILE A O 1
ATOM 1975 N N . LEU A 1 260 ? 10.52574 10.20079 -13.21173 1.000 42.58806 301 LEU A N 1
ATOM 1976 C CA . LEU A 1 260 ? 11.25467 10.05056 -14.46433 1.000 47.29784 301 LEU A CA 1
ATOM 1977 C C . LEU A 1 260 ? 10.42976 10.39279 -15.69950 1.000 50.24863 301 LEU A C 1
ATOM 1978 O O . LEU A 1 260 ? 11.01270 10.62892 -16.75862 1.000 53.53865 301 LEU A O 1
ATOM 1983 N N . ASN A 1 261 ? 9.10122 10.40440 -15.60318 1.000 49.19612 302 ASN A N 1
ATOM 1984 C CA . ASN A 1 261 ? 8.26539 10.74019 -16.75183 1.000 47.53850 302 ASN A CA 1
ATOM 1985 C C . ASN A 1 261 ? 7.40312 11.95675 -16.42766 1.000 47.52029 302 ASN A C 1
ATOM 1986 O O . ASN A 1 261 ? 6.18682 11.94040 -16.61895 1.000 45.37477 302 ASN A O 1
ATOM 1991 N N . GLU A 1 262 ? 8.02908 13.01709 -15.91949 1.000 51.35005 303 GLU A N 1
ATOM 1992 C CA . GLU A 1 262 ? 7.26915 14.18966 -15.50185 1.000 54.48612 303 GLU A CA 1
ATOM 1993 C C . GLU A 1 262 ? 6.45469 14.76582 -16.65737 1.000 53.31309 303 GLU A C 1
ATOM 1994 O O . GLU A 1 262 ? 5.28548 15.13363 -16.48323 1.000 49.93126 303 GLU A O 1
ATOM 2000 N N . ALA A 1 263 ? 7.04131 14.81469 -17.85622 1.000 56.36149 304 ALA A N 1
ATOM 2001 C CA . ALA A 1 263 ? 6.33155 15.37014 -19.00481 1.000 55.89143 304 ALA A CA 1
ATOM 2002 C C . ALA A 1 263 ? 5.08179 14.56175 -19.33054 1.000 55.60736 304 ALA A C 1
ATOM 2003 O O . ALA A 1 263 ? 4.01025 15.12774 -19.59047 1.000 54.84746 304 ALA A O 1
ATOM 2005 N N . GLU A 1 264 ? 5.19782 13.23634 -19.32976 1.000 56.69956 305 GLU A N 1
ATOM 2006 C CA . GLU A 1 264 ? 4.02195 12.40538 -19.55235 1.000 60.31729 305 GLU A CA 1
ATOM 2007 C C . GLU A 1 264 ? 2.98214 12.63295 -18.45470 1.000 55.36785 305 GLU A C 1
ATOM 2008 O O . GLU A 1 264 ? 1.77646 12.68244 -18.72840 1.000 54.07882 305 GLU A O 1
ATOM 2014 N N . LEU A 1 265 ? 3.43614 12.83023 -17.21291 1.000 52.14018 306 LEU A N 1
ATOM 2015 C CA . LEU A 1 265 ? 2.51563 13.00120 -16.09138 1.000 48.32725 306 LEU A CA 1
ATOM 2016 C C . LEU A 1 265 ? 1.70740 14.29078 -16.21346 1.000 47.89328 306 LEU A C 1
ATOM 2017 O O . LEU A 1 265 ? 0.48377 14.28008 -16.01602 1.000 45.84038 306 LEU A O 1
ATOM 2022 N N . LEU A 1 266 ? 2.37464 15.41052 -16.52245 1.000 47.85839 307 LEU A N 1
ATOM 2023 C CA . LEU A 1 266 ? 1.68139 16.69149 -16.66792 1.000 49.40112 307 LEU A CA 1
ATOM 2024 C C . LEU A 1 266 ? 0.56615 16.60947 -17.70911 1.000 52.35845 307 LEU A C 1
ATOM 2025 O O . LEU A 1 266 ? -0.58477 16.98002 -17.43926 1.000 52.15450 307 LEU A O 1
ATOM 2030 N N . LEU A 1 267 ? 0.88442 16.11574 -18.90599 1.000 53.29240 308 LEU A N 1
ATOM 2031 C CA . LEU A 1 267 ? -0.12412 16.06158 -19.95655 1.000 57.34679 308 LEU A CA 1
ATOM 2032 C C . LEU A 1 267 ? -1.27602 15.14476 -19.56463 1.000 58.44633 308 LEU A C 1
ATOM 2033 O O . LEU A 1 267 ? -2.44880 15.49760 -19.74235 1.000 56.26884 308 LEU A O 1
ATOM 2038 N N . ALA A 1 268 ? -0.96207 13.97872 -18.99238 1.000 58.21988 309 ALA A N 1
ATOM 2039 C CA . ALA A 1 268 ? -2.01044 13.03602 -18.61572 1.000 57.34341 309 ALA A CA 1
ATOM 2040 C C . ALA A 1 268 ? -2.93871 13.62077 -17.55334 1.000 53.42976 309 ALA A C 1
ATOM 2041 O O . ALA A 1 268 ? -4.16637 13.49576 -17.65701 1.000 55.95146 309 ALA A O 1
ATOM 2043 N N . LEU A 1 269 ? -2.37768 14.26657 -16.52875 1.000 48.20029 310 LEU A N 1
ATOM 2044 C CA . LEU A 1 269 ? -3.21828 14.88667 -15.50360 1.000 48.24341 310 LEU A CA 1
ATOM 2045 C C . LEU A 1 269 ? -4.10171 15.97875 -16.09996 1.000 50.11926 310 LEU A C 1
ATOM 2046 O O . LEU A 1 269 ? -5.28005 16.10005 -15.73989 1.000 48.58875 310 LEU A O 1
ATOM 2051 N N . ALA A 1 270 ? -3.54968 16.77628 -17.02327 1.000 50.97747 311 ALA A N 1
ATOM 2052 C CA . ALA A 1 270 ? -4.32786 17.83044 -17.66355 1.000 53.68084 311 ALA A CA 1
ATOM 2053 C C . ALA A 1 270 ? -5.48711 17.25279 -18.45935 1.000 59.02506 311 ALA A C 1
ATOM 2054 O O . ALA A 1 270 ? -6.59839 17.79810 -18.44832 1.000 58.28397 311 ALA A O 1
ATOM 2056 N N . GLN A 1 271 ? -5.24489 16.15401 -19.16808 1.000 61.73276 312 GLN A N 1
ATOM 2057 C CA . GLN A 1 271 ? -6.29821 15.58424 -19.99193 1.000 65.48702 312 GLN A CA 1
ATOM 2058 C C . GLN A 1 271 ? -7.34963 14.88399 -19.14328 1.000 62.71724 312 GLN A C 1
ATOM 2059 O O . GLN A 1 271 ? -8.54340 14.94893 -19.46292 1.000 63.33078 312 GLN A O 1
ATOM 2065 N N . GLU A 1 272 ? -6.93228 14.23768 -18.05235 1.000 57.88100 313 GLU A N 1
ATOM 2066 C CA . GLU A 1 272 ? -7.88333 13.50819 -17.22423 1.000 57.03310 313 GLU A CA 1
ATOM 2067 C C . GLU A 1 272 ? -8.77632 14.45599 -16.43274 1.000 57.81031 313 GLU A C 1
ATOM 2068 O O . GLU A 1 272 ? -9.97732 14.20151 -16.29029 1.000 57.43307 313 GLU A O 1
ATOM 2074 N N . PHE A 1 273 ? -8.21816 15.54886 -15.90344 1.000 56.64776 314 PHE A N 1
ATOM 2075 C CA . PHE A 1 273 ? -8.97797 16.43254 -15.02772 1.000 55.79452 314 PHE A CA 1
ATOM 2076 C C . PHE A 1 273 ? -9.42727 17.72675 -15.69657 1.000 57.65426 314 PHE A C 1
ATOM 2077 O O . PHE A 1 273 ? -10.09423 18.53185 -15.04348 1.000 55.79175 314 PHE A O 1
ATOM 2085 N N . GLN A 1 274 ? -9.09416 17.93577 -16.97448 1.000 60.53390 315 GLN A N 1
ATOM 2086 C CA . GLN A 1 274 ? -9.50985 19.11874 -17.73250 1.000 64.89278 315 GLN A CA 1
ATOM 2087 C C . GLN A 1 274 ? -9.03172 20.42556 -17.08551 1.000 63.01425 315 GLN A C 1
ATOM 2088 O O . GLN A 1 274 ? -9.77179 21.41075 -17.00084 1.000 62.28481 315 GLN A O 1
ATOM 2094 N N . MET A 1 275 ? -7.77052 20.43709 -16.64915 1.000 62.24412 316 MET A N 1
ATOM 2095 C CA . MET A 1 275 ? -7.20600 21.57074 -15.92320 1.000 61.13047 316 MET A CA 1
ATOM 2096 C C . MET A 1 275 ? -5.77378 21.82070 -16.36108 1.000 58.76740 316 MET A C 1
ATOM 2097 O O . MET A 1 275 ? -5.02838 20.88162 -16.65003 1.000 59.97497 316 MET A O 1
ATOM 2102 N N . LYS A 1 276 ? -5.38587 23.09393 -16.34948 1.000 55.32645 317 LYS A N 1
ATOM 2103 C CA . LYS A 1 276 ? -3.98038 23.46222 -16.42554 1.000 55.12901 317 LYS A CA 1
ATOM 2104 C C . LYS A 1 276 ? -3.17211 22.69091 -15.38400 1.000 50.66650 317 LYS A C 1
ATOM 2105 O O . LYS A 1 276 ? -3.58519 22.54906 -14.22877 1.000 49.50967 317 LYS A O 1
ATOM 2111 N N . THR A 1 277 ? -2.01947 22.17537 -15.80072 1.000 49.94860 318 THR A N 1
ATOM 2112 C CA . THR A 1 277 ? -1.08813 21.51856 -14.89298 1.000 52.90454 318 THR A CA 1
ATOM 2113 C C . THR A 1 277 ? 0.26040 22.22366 -14.97818 1.000 56.22394 318 THR A C 1
ATOM 2114 O O . THR A 1 277 ? 0.76672 22.46232 -16.07894 1.000 62.18908 318 THR A O 1
ATOM 2118 N N . VAL A 1 278 ? 0.83239 22.55128 -13.81256 1.000 54.82029 319 VAL A N 1
ATOM 2119 C CA . VAL A 1 278 ? 2.02539 23.37980 -13.66151 1.000 56.90398 319 VAL A CA 1
ATOM 2120 C C . VAL A 1 278 ? 3.01607 22.63820 -12.77275 1.000 51.26285 319 VAL A C 1
ATOM 2121 O O . VAL A 1 278 ? 2.62462 21.81407 -11.93959 1.000 46.37575 319 VAL A O 1
ATOM 2125 N N . THR A 1 279 ? 4.30503 22.93434 -12.95180 1.000 49.44355 320 THR A N 1
ATOM 2126 C CA . THR A 1 279 ? 5.37144 22.36745 -12.13723 1.000 51.14372 320 THR A CA 1
ATOM 2127 C C . THR A 1 279 ? 5.93281 23.43249 -11.19497 1.000 48.81225 320 THR A C 1
ATOM 2128 O O . THR A 1 279 ? 5.83472 24.63627 -11.45109 1.000 47.77333 320 THR A O 1
ATOM 2132 N N . VAL A 1 280 ? 6.48789 22.97783 -10.07471 1.000 43.79004 321 VAL A N 1
ATOM 2133 C CA . VAL A 1 280 ? 7.17977 23.85236 -9.14287 1.000 45.72109 321 VAL A CA 1
ATOM 2134 C C . VAL A 1 280 ? 8.20783 23.00687 -8.40577 1.000 46.73755 321 VAL A C 1
ATOM 2135 O O . VAL A 1 280 ? 8.03444 21.79217 -8.23659 1.000 42.17258 321 VAL A O 1
ATOM 2139 N N . SER A 1 281 ? 9.29290 23.65530 -7.97821 1.000 45.86640 322 SER A N 1
ATOM 2140 C CA . SER A 1 281 ? 10.29773 23.01396 -7.14068 1.000 41.75353 322 SER A CA 1
ATOM 2141 C C . SER A 1 281 ? 10.79568 24.01432 -6.10955 1.000 40.99663 322 SER A C 1
ATOM 2142 O O . SER A 1 281 ? 10.66674 25.22954 -6.29155 1.000 40.58206 322 SER A O 1
ATOM 2145 N N . LEU A 1 282 ? 11.37751 23.49379 -5.02543 1.000 39.00711 323 LEU A N 1
ATOM 2146 C CA . LEU A 1 282 ? 12.00889 24.37757 -4.05070 1.000 43.47747 323 LEU A CA 1
ATOM 2147 C C . LEU A 1 282 ? 13.26455 25.00942 -4.63083 1.000 45.77820 323 LEU A C 1
ATOM 2148 O O . LEU A 1 282 ? 13.53278 26.19639 -4.40249 1.000 47.17912 323 LEU A O 1
ATOM 2153 N N . GLU A 1 283 ? 14.04060 24.22235 -5.38662 1.000 43.64786 324 GLU A N 1
ATOM 2154 C CA . GLU A 1 283 ? 15.38209 24.62418 -5.79574 1.000 49.60819 324 GLU A CA 1
ATOM 2155 C C . GLU A 1 283 ? 15.37804 25.87548 -6.64729 1.000 50.65119 324 GLU A C 1
ATOM 2156 O O . GLU A 1 283 ? 16.40323 26.55445 -6.74380 1.000 50.36154 324 GLU A O 1
ATOM 2162 N N . ASP A 1 284 ? 14.25521 26.19891 -7.27023 1.000 54.62597 325 ASP A N 1
ATOM 2163 C CA . ASP A 1 284 ? 14.34571 27.15333 -8.36475 1.000 61.33299 325 ASP A CA 1
ATOM 2164 C C . ASP A 1 284 ? 13.18897 28.14275 -8.37822 1.000 59.00322 325 ASP A C 1
ATOM 2165 O O . ASP A 1 284 ? 12.89279 28.71323 -9.43583 1.000 58.75514 325 ASP A O 1
ATOM 2170 N N . HIS A 1 285 ? 12.52309 28.33346 -7.23760 1.000 54.68339 326 HIS A N 1
ATOM 2171 C CA . HIS A 1 285 ? 11.58620 29.42212 -7.01291 1.000 55.24489 326 HIS A CA 1
ATOM 2172 C C . HIS A 1 285 ? 11.89918 30.05771 -5.66791 1.000 51.07759 326 HIS A C 1
ATOM 2173 O O . HIS A 1 285 ? 12.29476 29.37033 -4.72333 1.000 50.26358 326 HIS A O 1
ATOM 2180 N N . ALA A 1 286 ? 11.73000 31.37118 -5.58227 1.000 48.39196 327 ALA A N 1
ATOM 2181 C CA . ALA A 1 286 ? 11.63364 31.98631 -4.26634 1.000 47.00745 327 ALA A CA 1
ATOM 2182 C C . ALA A 1 286 ? 10.51266 31.31329 -3.48261 1.000 42.60361 327 ALA A C 1
ATOM 2183 O O . ALA A 1 286 ? 9.52586 30.83045 -4.05060 1.000 38.77623 327 ALA A O 1
ATOM 2185 N N . PHE A 1 287 ? 10.68351 31.23716 -2.16546 1.000 43.03774 328 PHE A N 1
ATOM 2186 C CA . PHE A 1 287 ? 9.69683 30.51619 -1.37547 1.000 36.64466 328 PHE A CA 1
ATOM 2187 C C . PHE A 1 287 ? 8.33413 31.21335 -1.37326 1.000 34.18560 328 PHE A C 1
ATOM 2188 O O . PHE A 1 287 ? 7.29940 30.53641 -1.34498 1.000 31.90102 328 PHE A O 1
ATOM 2196 N N . ALA A 1 288 ? 8.30672 32.55115 -1.40800 1.000 34.61496 329 ALA A N 1
ATOM 2197 C CA . ALA A 1 288 ? 7.03523 33.26275 -1.53803 1.000 39.48708 329 ALA A CA 1
ATOM 2198 C C . ALA A 1 288 ? 6.29744 32.85556 -2.81276 1.000 42.32963 329 ALA A C 1
ATOM 2199 O O . ALA A 1 288 ? 5.06460 32.74282 -2.82259 1.000 40.40790 329 ALA A O 1
ATOM 2201 N N . ASP A 1 289 ? 7.03946 32.63705 -3.90151 1.000 42.80348 330 ASP A N 1
ATOM 2202 C CA . ASP A 1 289 ? 6.42964 32.16881 -5.13982 1.000 41.71665 330 ASP A CA 1
ATOM 2203 C C . ASP A 1 289 ? 5.92434 30.72921 -4.99640 1.000 39.04770 330 ASP A C 1
ATOM 2204 O O . ASP A 1 289 ? 4.84096 30.39237 -5.48588 1.000 39.34520 330 ASP A O 1
ATOM 2209 N N . VAL A 1 290 ? 6.67848 29.86764 -4.31533 1.000 35.97432 331 VAL A N 1
ATOM 2210 C CA . VAL A 1 290 ? 6.18276 28.51480 -4.04816 1.000 35.57809 331 VAL A CA 1
ATOM 2211 C C . VAL A 1 290 ? 4.86391 28.57785 -3.28473 1.000 36.54545 331 VAL A C 1
ATOM 2212 O O . VAL A 1 290 ? 3.89427 27.88967 -3.62205 1.000 34.32744 331 VAL A O 1
ATOM 2216 N N . VAL A 1 291 ? 4.80447 29.42586 -2.25521 1.000 33.54098 332 VAL A N 1
ATOM 2217 C CA . VAL A 1 291 ? 3.59765 29.52139 -1.44101 1.000 33.97023 332 VAL A CA 1
ATOM 2218 C C . VAL A 1 291 ? 2.44450 30.11578 -2.25242 1.000 34.71379 332 VAL A C 1
ATOM 2219 O O . VAL A 1 291 ? 1.29619 29.66616 -2.15215 1.000 36.23849 332 VAL A O 1
ATOM 2223 N N . ARG A 1 292 ? 2.73057 31.12794 -3.06865 1.000 33.97316 333 ARG A N 1
ATOM 2224 C CA . ARG A 1 292 ? 1.72809 31.64513 -3.99626 1.000 39.90041 333 ARG A CA 1
ATOM 2225 C C . ARG A 1 292 ? 1.11871 30.51786 -4.83431 1.000 41.54267 333 ARG A C 1
ATOM 2226 O O . ARG A 1 292 ? -0.10943 30.37527 -4.91392 1.000 42.03262 333 ARG A O 1
ATOM 2234 N N . LEU A 1 293 ? 1.96379 29.68070 -5.43915 1.000 40.14212 334 LEU A N 1
ATOM 2235 C CA . LEU A 1 293 ? 1.44773 28.62417 -6.30903 1.000 39.41472 334 LEU A CA 1
ATOM 2236 C C . LEU A 1 293 ? 0.63877 27.59491 -5.52689 1.000 36.26146 334 LEU A C 1
ATOM 2237 O O . LEU A 1 293 ? -0.46218 27.21938 -5.95046 1.000 34.83836 334 LEU A O 1
ATOM 2242 N N . VAL A 1 294 ? 1.16212 27.13147 -4.38376 1.000 31.45294 335 VAL A N 1
ATOM 2243 C CA . VAL A 1 294 ? 0.46408 26.10929 -3.61393 1.000 31.28152 335 VAL A CA 1
ATOM 2244 C C . VAL A 1 294 ? -0.88347 26.63495 -3.11280 1.000 36.32431 335 VAL A C 1
ATOM 2245 O O . VAL A 1 294 ? -1.89924 25.92740 -3.17690 1.000 34.07232 335 VAL A O 1
ATOM 2249 N N . SER A 1 295 ? -0.92985 27.89966 -2.65707 1.000 36.77985 336 SER A N 1
ATOM 2250 C CA . SER A 1 295 ? -2.11651 28.41387 -1.97085 1.000 37.60261 336 SER A CA 1
ATOM 2251 C C . SER A 1 295 ? -3.32526 28.59574 -2.88307 1.000 40.57841 336 SER A C 1
ATOM 2252 O O . SER A 1 295 ? -4.43045 28.78769 -2.36838 1.000 42.17710 336 SER A O 1
ATOM 2255 N N . ASN A 1 296 ? -3.15198 28.55051 -4.20336 1.000 40.32346 337 ASN A N 1
ATOM 2256 C CA . ASN A 1 296 ? -4.25993 28.62703 -5.13913 1.000 47.97813 337 ASN A CA 1
ATOM 2257 C C . ASN A 1 296 ? -4.46357 27.32999 -5.91620 1.000 47.85582 337 ASN A C 1
ATOM 2258 O O . ASN A 1 296 ? -5.33235 27.28186 -6.79256 1.000 48.14358 337 ASN A O 1
ATOM 2263 N N . ALA A 1 297 ? -3.70682 26.27508 -5.60899 1.000 42.84488 338 ALA A N 1
ATOM 2264 C CA . ALA A 1 297 ? -3.75980 25.03897 -6.38456 1.000 42.55859 338 ALA A CA 1
ATOM 2265 C C . ALA A 1 297 ? -4.94766 24.17905 -5.96643 1.000 40.82938 338 ALA A C 1
ATOM 2266 O O . ALA A 1 297 ? -5.27260 24.07066 -4.77521 1.000 36.05513 338 ALA A O 1
ATOM 2268 N N . SER A 1 298 ? -5.57781 23.54116 -6.95061 1.000 39.32463 339 SER A N 1
ATOM 2269 C CA . SER A 1 298 ? -6.65890 22.60761 -6.66487 1.000 37.72091 339 SER A CA 1
ATOM 2270 C C . SER A 1 298 ? -6.16322 21.20702 -6.31650 1.000 37.11353 339 SER A C 1
ATOM 2271 O O . SER A 1 298 ? -6.93014 20.42015 -5.75840 1.000 39.00194 339 SER A O 1
ATOM 2274 N N . MET A 1 299 ? -4.92416 20.86777 -6.65717 1.000 35.03240 340 MET A N 1
ATOM 2275 C CA . MET A 1 299 ? -4.39146 19.53622 -6.40274 1.000 34.84961 340 MET A CA 1
ATOM 2276 C C . MET A 1 299 ? -2.87416 19.63081 -6.38677 1.000 33.67765 340 MET A C 1
ATOM 2277 O O . MET A 1 299 ? -2.28196 20.35781 -7.18872 1.000 39.79774 340 MET A O 1
ATOM 2282 N N . LEU A 1 300 ? -2.25750 18.89815 -5.47083 1.000 33.57364 341 LEU A N 1
ATOM 2283 C CA . LEU A 1 300 ? -0.81760 18.91281 -5.25270 1.000 32.12510 341 LEU A CA 1
ATOM 2284 C C . LEU A 1 300 ? -0.28578 17.49301 -5.40716 1.000 35.18558 341 LEU A C 1
ATOM 2285 O O . LEU A 1 300 ? -0.62601 16.61443 -4.60674 1.000 33.51542 341 LEU A O 1
ATOM 2290 N N . VAL A 1 301 ? 0.55451 17.27509 -6.41922 1.000 35.79594 342 VAL A N 1
ATOM 2291 C CA . VAL A 1 301 ? 1.09590 15.95672 -6.74345 1.000 35.17719 342 VAL A CA 1
ATOM 2292 C C . VAL A 1 301 ? 2.59118 15.97781 -6.45232 1.000 36.04840 342 VAL A C 1
ATOM 2293 O O . VAL A 1 301 ? 3.30874 16.87042 -6.92603 1.000 33.24429 342 VAL A O 1
ATOM 2297 N N . SER A 1 302 ? 3.06658 15.00009 -5.67811 1.000 33.28815 343 SER A N 1
ATOM 2298 C CA . SER A 1 302 ? 4.46658 15.04409 -5.28713 1.000 34.46631 343 SER A CA 1
ATOM 2299 C C . SER A 1 302 ? 4.92392 13.68269 -4.78785 1.000 34.91534 343 SER A C 1
ATOM 2300 O O . SER A 1 302 ? 4.16014 12.95538 -4.13549 1.000 35.61194 343 SER A O 1
ATOM 2303 N N . MET A 1 303 ? 6.19171 13.36866 -5.06392 1.000 30.88430 344 MET A N 1
ATOM 2304 C CA . MET A 1 303 ? 6.84862 12.27607 -4.35489 1.000 31.15485 344 MET A CA 1
ATOM 2305 C C . MET A 1 303 ? 6.84595 12.56843 -2.86554 1.000 30.12101 344 MET A C 1
ATOM 2306 O O . MET A 1 303 ? 6.91187 13.73263 -2.43864 1.000 26.45289 344 MET A O 1
ATOM 2311 N N . HIS A 1 304 ? 6.76975 11.50036 -2.07186 1.000 30.39535 345 HIS A N 1
ATOM 2312 C CA . HIS A 1 304 ? 7.01047 11.59986 -0.63566 1.000 29.99588 345 HIS A CA 1
ATOM 2313 C C . HIS A 1 304 ? 8.30631 12.36538 -0.37054 1.000 30.37565 345 HIS A C 1
ATOM 2314 O O . HIS A 1 304 ? 9.35511 12.03036 -0.92884 1.000 29.57109 345 HIS A O 1
ATOM 2321 N N . GLY A 1 305 ? 8.24738 13.39035 0.48248 1.000 26.61191 346 GLY A N 1
ATOM 2322 C CA . GLY A 1 305 ? 9.41183 14.24392 0.66211 1.000 24.14156 346 GLY A CA 1
ATOM 2323 C C . GLY A 1 305 ? 9.02393 15.56955 1.27036 1.000 27.90100 346 GLY A C 1
ATOM 2324 O O . GLY A 1 305 ? 7.84101 15.91513 1.37740 1.000 28.05701 346 GLY A O 1
ATOM 2325 N N . ALA A 1 306 ? 10.05803 16.31885 1.66358 1.000 28.26742 347 ALA A N 1
ATOM 2326 C CA . ALA A 1 306 ? 9.85855 17.45892 2.56049 1.000 29.25357 347 ALA A CA 1
ATOM 2327 C C . ALA A 1 306 ? 9.03503 18.55798 1.90281 1.000 32.51683 347 ALA A C 1
ATOM 2328 O O . ALA A 1 306 ? 8.27966 19.25654 2.58661 1.000 30.24361 347 ALA A O 1
ATOM 2330 N N . GLN A 1 307 ? 9.15863 18.71177 0.57959 1.000 34.07744 348 GLN A N 1
ATOM 2331 C CA . GLN A 1 307 ? 8.38246 19.71068 -0.13937 1.000 33.82298 348 GLN A CA 1
ATOM 2332 C C . GLN A 1 307 ? 6.88617 19.54382 0.09701 1.000 31.78499 348 GLN A C 1
ATOM 2333 O O . GLN A 1 307 ? 6.13896 20.52717 -0.00505 1.000 28.82921 348 GLN A O 1
ATOM 2339 N N . LEU A 1 308 ? 6.43770 18.34075 0.47274 1.000 26.76723 349 LEU A N 1
ATOM 2340 C CA . LEU A 1 308 ? 5.01168 18.12373 0.67559 1.000 28.86599 349 LEU A CA 1
ATOM 2341 C C . LEU A 1 308 ? 4.48362 18.80202 1.92770 1.000 27.49992 349 LEU A C 1
ATOM 2342 O O . LEU A 1 308 ? 3.25978 18.89202 2.09228 1.000 31.62448 349 LEU A O 1
ATOM 2347 N N . VAL A 1 309 ? 5.36106 19.28037 2.81230 1.000 25.57573 350 VAL A N 1
ATOM 2348 C CA . VAL A 1 309 ? 4.87312 19.99056 3.99221 1.000 28.43517 350 VAL A CA 1
ATOM 2349 C C . VAL A 1 309 ? 4.17431 21.28407 3.58928 1.000 30.79242 350 VAL A C 1
ATOM 2350 O O . VAL A 1 309 ? 3.31385 21.77802 4.33822 1.000 29.16148 350 VAL A O 1
ATOM 2354 N N . THR A 1 310 ? 4.47820 21.81847 2.38932 1.000 29.24750 351 THR A N 1
ATOM 2355 C CA . THR A 1 310 ? 3.74384 22.97572 1.86631 1.000 30.12202 351 THR A CA 1
ATOM 2356 C C . THR A 1 310 ? 2.27664 22.66704 1.59248 1.000 30.11649 351 THR A C 1
ATOM 2357 O O . THR A 1 310 ? 1.51624 23.59337 1.29787 1.000 31.45810 351 THR A O 1
ATOM 2361 N N . ALA A 1 311 ? 1.85070 21.40124 1.69923 1.000 30.87428 352 ALA A N 1
ATOM 2362 C CA . ALA A 1 311 ? 0.42080 21.10773 1.65296 1.000 29.87157 352 ALA A CA 1
ATOM 2363 C C . ALA A 1 311 ? -0.37370 21.91569 2.68357 1.000 32.00947 352 ALA A C 1
ATOM 2364 O O . ALA A 1 311 ? -1.56323 22.18055 2.46628 1.000 31.18377 352 ALA A O 1
ATOM 2366 N N . LEU A 1 312 ? 0.25562 22.33784 3.78840 1.000 28.62978 353 LEU A N 1
ATOM 2367 C CA . LEU A 1 312 ? -0.47827 23.11995 4.77462 1.000 30.62340 353 LEU A CA 1
ATOM 2368 C C . LEU A 1 312 ? -0.93572 24.47438 4.23314 1.000 32.58956 353 LEU A C 1
ATOM 2369 O O . LEU A 1 312 ? -1.75052 25.12816 4.89060 1.000 27.96774 353 LEU A O 1
ATOM 2374 N N . PHE A 1 313 ? -0.43389 24.90608 3.06888 1.000 30.27367 354 PHE A N 1
ATOM 2375 C CA . PHE A 1 313 ? -0.86833 26.15442 2.45124 1.000 32.26092 354 PHE A CA 1
ATOM 2376 C C . PHE A 1 313 ? -1.99891 25.94444 1.43994 1.000 35.69711 354 PHE A C 1
ATOM 2377 O O . PHE A 1 313 ? -2.53612 26.93033 0.91519 1.000 36.22453 354 PHE A O 1
ATOM 2385 N N . LEU A 1 314 ? -2.34368 24.69309 1.12435 1.000 33.18015 355 LEU A N 1
ATOM 2386 C CA . LEU A 1 314 ? -3.36299 24.42814 0.11766 1.000 34.59167 355 LEU A CA 1
ATOM 2387 C C . LEU A 1 314 ? -4.72047 24.95225 0.59010 1.000 35.73792 355 LEU A C 1
ATOM 2388 O O . LEU A 1 314 ? -5.02345 24.93069 1.78849 1.000 35.22625 355 LEU A O 1
ATOM 2393 N N . PRO A 1 315 ? -5.56724 25.40558 -0.32835 1.000 37.39233 356 PRO A N 1
ATOM 2394 C CA . PRO A 1 315 ? -6.89734 25.87291 0.07589 1.000 39.85603 356 PRO A CA 1
ATOM 2395 C C . PRO A 1 315 ? -7.75522 24.69164 0.51193 1.000 41.47407 356 PRO A C 1
ATOM 2396 O O . PRO A 1 315 ? -7.49886 23.54068 0.14193 1.000 40.68563 356 PRO A O 1
ATOM 2400 N N . ARG A 1 316 ? -8.76306 24.97732 1.34104 1.000 44.28745 357 ARG A N 1
ATOM 2401 C CA . ARG A 1 316 ? -9.60714 23.90393 1.85926 1.000 45.64362 357 ARG A CA 1
ATOM 2402 C C . ARG A 1 316 ? -10.30438 23.19130 0.71161 1.000 42.18549 357 ARG A C 1
ATOM 2403 O O . ARG A 1 316 ? -10.77498 23.82327 -0.23301 1.000 41.96794 357 ARG A O 1
ATOM 2411 N N . GLY A 1 317 ? -10.34218 21.86375 0.77749 1.000 41.99083 358 GLY A N 1
ATOM 2412 C CA . GLY A 1 317 ? -10.95331 21.06860 -0.26814 1.000 41.48876 358 GLY A CA 1
ATOM 2413 C C . GLY A 1 317 ? -10.03082 20.65608 -1.39682 1.000 42.82097 358 GLY A C 1
ATOM 2414 O O . GLY A 1 317 ? -10.47666 19.94158 -2.30057 1.000 45.41967 358 GLY A O 1
ATOM 2415 N N . ALA A 1 318 ? -8.76773 21.08451 -1.38957 1.000 40.63355 359 ALA A N 1
ATOM 2416 C CA . ALA A 1 318 ? -7.82822 20.60093 -2.39349 1.000 38.15274 359 ALA A CA 1
ATOM 2417 C C . ALA A 1 318 ? -7.41530 19.16103 -2.08762 1.000 39.05031 359 ALA A C 1
ATOM 2418 O O . ALA A 1 318 ? -7.62469 18.63955 -0.99099 1.000 42.01872 359 ALA A O 1
ATOM 2420 N N . ALA A 1 319 ? -6.80942 18.51845 -3.07932 1.000 37.43431 360 ALA A N 1
ATOM 2421 C CA . ALA A 1 319 ? -6.34987 17.14436 -2.96017 1.000 36.39837 360 ALA A CA 1
ATOM 2422 C C . ALA A 1 319 ? -4.82694 17.08702 -2.89755 1.000 34.63633 360 ALA A C 1
ATOM 2423 O O . ALA A 1 319 ? -4.13114 17.77873 -3.64676 1.000 35.56089 360 ALA A O 1
ATOM 2425 N N . VAL A 1 320 ? -4.31819 16.25279 -2.00327 1.000 32.63547 361 VAL A N 1
ATOM 2426 C CA . VAL A 1 320 ? -2.90686 15.89819 -1.94098 1.000 32.74046 361 VAL A CA 1
ATOM 2427 C C . VAL A 1 320 ? -2.76784 14.51394 -2.55681 1.000 33.35468 361 VAL A C 1
ATOM 2428 O O . VAL A 1 320 ? -3.43555 13.56696 -2.11619 1.000 32.85748 361 VAL A O 1
ATOM 2432 N N . VAL A 1 321 ? -1.91593 14.39541 -3.57692 1.000 32.65967 362 VAL A N 1
ATOM 2433 C CA . VAL A 1 321 ? -1.59189 13.11261 -4.20800 1.000 30.96198 362 VAL A CA 1
ATOM 2434 C C . VAL A 1 321 ? -0.11916 12.83503 -3.94036 1.000 33.02968 362 VAL A C 1
ATOM 2435 O O . VAL A 1 321 ? 0.76246 13.50437 -4.49905 1.000 35.57651 362 VAL A O 1
ATOM 2439 N N . GLU A 1 322 ? 0.15691 11.83258 -3.11614 1.000 30.96229 363 GLU A N 1
ATOM 2440 C CA . GLU A 1 322 ? 1.51070 11.53574 -2.67153 1.000 29.49887 363 GLU A CA 1
ATOM 2441 C C . GLU A 1 322 ? 1.97100 10.22340 -3.29008 1.000 32.13863 363 GLU A C 1
ATOM 2442 O O . GLU A 1 322 ? 1.29602 9.19685 -3.14126 1.000 33.34263 363 GLU A O 1
ATOM 2448 N N . LEU A 1 323 ? 3.12909 10.25389 -3.95929 1.000 32.00345 364 LEU A N 1
ATOM 2449 C CA . LEU A 1 323 ? 3.65396 9.10435 -4.69053 1.000 35.79765 364 LEU A CA 1
ATOM 2450 C C . LEU A 1 323 ? 4.78972 8.46698 -3.90414 1.000 35.35453 364 LEU A C 1
ATOM 2451 O O . LEU A 1 323 ? 5.64804 9.16359 -3.36307 1.000 31.86012 364 LEU A O 1
ATOM 2456 N N . PHE A 1 324 ? 4.80051 7.14008 -3.86654 1.000 31.50567 365 PHE A N 1
ATOM 2457 C CA . PHE A 1 324 ? 5.81459 6.41465 -3.12861 1.000 32.42620 365 PHE A CA 1
ATOM 2458 C C . PHE A 1 324 ? 6.59400 5.49583 -4.06397 1.000 30.67696 365 PHE A C 1
ATOM 2459 O O . PHE A 1 324 ? 5.99498 4.86117 -4.94097 1.000 29.81769 365 PHE A O 1
ATOM 2467 N N . PRO A 1 325 ? 7.91249 5.39231 -3.89654 1.000 33.13356 366 PRO A N 1
ATOM 2468 C CA . PRO A 1 325 ? 8.71137 4.52199 -4.77684 1.000 34.24060 366 PRO A CA 1
ATOM 2469 C C . PRO A 1 325 ? 8.52322 3.03557 -4.49792 1.000 32.57712 366 PRO A C 1
ATOM 2470 O O . PRO A 1 325 ? 7.86922 2.64706 -3.52630 1.000 29.28261 366 PRO A O 1
ATOM 2474 N N . TYR A 1 326 ? 9.13773 2.20536 -5.34357 1.000 34.43587 367 TYR A N 1
ATOM 2475 C CA . TYR A 1 326 ? 9.00082 0.76056 -5.22826 1.000 33.79855 367 TYR A CA 1
ATOM 2476 C C . TYR A 1 326 ? 9.43667 0.28902 -3.84579 1.000 33.96372 367 TYR A C 1
ATOM 2477 O O . TYR A 1 326 ? 10.46088 0.73520 -3.32244 1.000 34.05206 367 TYR A O 1
ATOM 2486 N N . ALA A 1 327 ? 8.63820 -0.60534 -3.24995 1.000 36.39133 368 ALA A N 1
ATOM 2487 C CA . ALA A 1 327 ? 8.88430 -1.27056 -1.95922 1.000 37.23402 368 ALA A CA 1
ATOM 2488 C C . ALA A 1 327 ? 8.67036 -0.36600 -0.74975 1.000 37.31258 368 ALA A C 1
ATOM 2489 O O . ALA A 1 327 ? 8.99412 -0.76037 0.37851 1.000 40.19108 368 ALA A O 1
ATOM 2491 N N . VAL A 1 328 ? 8.12995 0.82874 -0.93201 1.000 36.49340 369 VAL A N 1
ATOM 2492 C CA . VAL A 1 328 ? 7.83236 1.71873 0.18102 1.000 36.17725 369 VAL A CA 1
ATOM 2493 C C . VAL A 1 328 ? 6.31927 1.71004 0.37332 1.000 36.02034 369 VAL A C 1
ATOM 2494 O O . VAL A 1 328 ? 5.56822 2.19594 -0.48238 1.000 32.85477 369 VAL A O 1
ATOM 2498 N N . ASN A 1 329 ? 5.86854 1.12527 1.48252 1.000 35.72270 370 ASN A N 1
ATOM 2499 C CA . ASN A 1 329 ? 4.43941 1.03734 1.77259 1.000 36.06876 370 ASN A CA 1
ATOM 2500 C C . ASN A 1 329 ? 3.92625 2.39737 2.24129 1.000 34.65813 370 ASN A C 1
ATOM 2501 O O . ASN A 1 329 ? 4.38474 2.89878 3.27580 1.000 31.88172 370 ASN A O 1
ATOM 2506 N N . PRO A 1 330 ? 2.98630 3.02135 1.52737 1.000 35.82835 371 PRO A N 1
ATOM 2507 C CA . PRO A 1 330 ? 2.48151 4.33612 1.97671 1.000 32.77377 371 PRO A CA 1
ATOM 2508 C C . PRO A 1 330 ? 1.99816 4.36422 3.42362 1.000 32.59468 371 PRO A C 1
ATOM 2509 O O . PRO A 1 330 ? 2.12547 5.40625 4.08559 1.000 30.18134 371 PRO A O 1
ATOM 2513 N N . ASP A 1 331 ? 1.45268 3.26108 3.93861 1.000 33.34135 372 ASP A N 1
ATOM 2514 C CA . ASP A 1 331 ? 0.91242 3.25463 5.29760 1.000 35.99848 372 ASP A CA 1
ATOM 2515 C C . ASP A 1 331 ? 1.98601 3.33880 6.37007 1.000 31.56767 372 ASP A C 1
ATOM 2516 O O . ASP A 1 331 ? 1.65057 3.54622 7.53846 1.000 30.45828 372 ASP A O 1
ATOM 2521 N N . HIS A 1 332 ? 3.25479 3.15072 6.02410 1.000 31.66255 373 HIS A N 1
ATOM 2522 C CA . HIS A 1 332 ? 4.30452 3.19744 7.02775 1.000 31.63977 373 HIS A CA 1
ATOM 2523 C C . HIS A 1 332 ? 4.96373 4.56030 7.13121 1.000 32.37790 373 HIS A C 1
ATOM 2524 O O . HIS A 1 332 ? 5.79999 4.75396 8.02175 1.000 32.87213 373 HIS A O 1
ATOM 2531 N N . TYR A 1 333 ? 4.60548 5.51050 6.23670 1.000 29.09067 374 TYR A N 1
ATOM 2532 C CA . TYR A 1 333 ? 5.31264 6.79579 6.09650 1.000 29.00755 374 TYR A CA 1
ATOM 2533 C C . TYR A 1 333 ? 4.23201 7.85546 5.88904 1.000 29.69891 374 TYR A C 1
ATOM 2534 O O . TYR A 1 333 ? 3.94169 8.27889 4.76532 1.000 32.68853 374 TYR A O 1
ATOM 2543 N N . THR A 1 334 ? 3.62414 8.28265 6.99829 1.000 28.55380 375 THR A N 1
ATOM 2544 C CA . THR A 1 334 ? 2.38123 9.04411 6.92474 1.000 29.92461 375 THR A CA 1
ATOM 2545 C C . THR A 1 334 ? 2.46296 10.48489 7.45417 1.000 28.63863 375 THR A C 1
ATOM 2546 O O . THR A 1 334 ? 1.44671 11.00365 7.94350 1.000 31.25105 375 THR A O 1
ATOM 2550 N N . PRO A 1 335 ? 3.60326 11.18408 7.39136 1.000 27.59673 376 PRO A N 1
ATOM 2551 C CA . PRO A 1 335 ? 3.57033 12.56950 7.90726 1.000 26.58608 376 PRO A CA 1
ATOM 2552 C C . PRO A 1 335 ? 2.64136 13.46978 7.10489 1.000 26.14266 376 PRO A C 1
ATOM 2553 O O . PRO A 1 335 ? 1.97823 14.32873 7.69515 1.000 25.95724 376 PRO A O 1
ATOM 2557 N N . TYR A 1 336 ? 2.57775 13.30462 5.77811 1.000 24.68446 377 TYR A N 1
ATOM 2558 C CA . TYR A 1 336 ? 1.70813 14.14162 4.95166 1.000 27.05788 377 TYR A CA 1
ATOM 2559 C C . TYR A 1 336 ? 0.29150 13.60694 4.87402 1.000 28.03092 377 TYR A C 1
ATOM 2560 O O . TYR A 1 336 ? -0.65777 14.39377 4.79763 1.000 28.22957 377 TYR A O 1
ATOM 2569 N N . LYS A 1 337 ? 0.10911 12.28493 4.92920 1.000 30.14328 378 LYS A N 1
ATOM 2570 C CA . LYS A 1 337 ? -1.24079 11.76987 5.12273 1.000 31.64881 378 LYS A CA 1
ATOM 2571 C C . LYS A 1 337 ? -1.84870 12.30314 6.42220 1.000 30.95477 378 LYS A C 1
ATOM 2572 O O . LYS A 1 337 ? -3.02157 12.69644 6.45023 1.000 33.45191 378 LYS A O 1
ATOM 2578 N N . THR A 1 338 ? -1.06674 12.32416 7.50783 1.000 28.57076 379 THR A N 1
ATOM 2579 C CA . THR A 1 338 ? -1.59592 12.77532 8.80031 1.000 28.63071 379 THR A CA 1
ATOM 2580 C C . THR A 1 338 ? -1.94653 14.26472 8.76585 1.000 24.93244 379 THR A C 1
ATOM 2581 O O . THR A 1 338 ? -2.97743 14.68446 9.29962 1.000 25.42119 379 THR A O 1
ATOM 2585 N N . LEU A 1 339 ? -1.09471 15.07347 8.14530 1.000 27.53094 380 LEU A N 1
ATOM 2586 C CA . LEU A 1 339 ? -1.37620 16.50101 8.00213 1.000 28.04520 380 LEU A CA 1
ATOM 2587 C C . LEU A 1 339 ? -2.64357 16.73067 7.18834 1.000 29.91203 380 LEU A C 1
ATOM 2588 O O . LEU A 1 339 ? -3.52784 17.50158 7.58871 1.000 31.78495 380 LEU A O 1
ATOM 2593 N N . ALA A 1 340 ? -2.75895 16.04601 6.04168 1.000 27.77532 381 ALA A N 1
ATOM 2594 C CA . ALA A 1 340 ? -3.86650 16.31292 5.12531 1.000 31.18677 381 ALA A CA 1
ATOM 2595 C C . ALA A 1 340 ? -5.20316 15.88885 5.71095 1.000 34.06882 381 ALA A C 1
ATOM 2596 O O . ALA A 1 340 ? -6.23126 16.53018 5.44024 1.000 34.01416 381 ALA A O 1
ATOM 2598 N N . THR A 1 341 ? -5.22191 14.80187 6.49991 1.000 32.06991 382 THR A N 1
ATOM 2599 C CA . THR A 1 341 ? -6.47865 14.27072 7.02759 1.000 34.78787 382 THR A CA 1
ATOM 2600 C C . THR A 1 341 ? -6.80068 14.79645 8.41846 1.000 34.44787 382 THR A C 1
ATOM 2601 O O . THR A 1 341 ? -7.82872 14.42644 8.98693 1.000 36.04131 382 THR A O 1
ATOM 2605 N N . LEU A 1 342 ? -5.96092 15.66738 8.95965 1.000 35.41185 383 LEU A N 1
ATOM 2606 C CA . LEU A 1 342 ? -6.21318 16.24541 10.26612 1.000 35.61455 383 LEU A CA 1
ATOM 2607 C C . LEU A 1 342 ? -7.59044 16.90859 10.28088 1.000 35.15726 383 LEU A C 1
ATOM 2608 O O . LEU A 1 342 ? -7.98010 17.54049 9.29468 1.000 35.28664 383 LEU A O 1
ATOM 2613 N N . PRO A 1 343 ? -8.36293 16.75697 11.35761 1.000 36.71626 384 PRO A N 1
ATOM 2614 C CA . PRO A 1 343 ? -9.65285 17.45874 11.44453 1.000 38.71756 384 PRO A CA 1
ATOM 2615 C C . PRO A 1 343 ? -9.45045 18.94603 11.22505 1.000 37.03381 384 PRO A C 1
ATOM 2616 O O . PRO A 1 343 ? -8.47209 19.52731 11.69259 1.000 34.41353 384 PRO A O 1
ATOM 2620 N N . GLY A 1 344 ? -10.36973 19.55418 10.48587 1.000 36.33033 385 GLY A N 1
ATOM 2621 C CA . GLY A 1 344 ? -10.25297 20.95247 10.13946 1.000 36.38520 385 GLY A CA 1
ATOM 2622 C C . GLY A 1 344 ? -9.29643 21.28012 9.01121 1.000 35.41455 385 GLY A C 1
ATOM 2623 O O . GLY A 1 344 ? -9.27838 22.43110 8.55951 1.000 39.13189 385 GLY A O 1
ATOM 2624 N N . MET A 1 345 ? -8.45419 20.34539 8.57110 1.000 33.26673 386 MET A N 1
ATOM 2625 C CA . MET A 1 345 ? -7.58685 20.66902 7.43684 1.000 33.13248 386 MET A CA 1
ATOM 2626 C C . MET A 1 345 ? -8.36782 20.66073 6.12747 1.000 36.27836 386 MET A C 1
ATOM 2627 O O . MET A 1 345 ? -8.11780 21.49633 5.25119 1.000 40.31087 386 MET A O 1
ATOM 2632 N N . ASP A 1 346 ? -9.28290 19.69826 5.97306 1.000 38.84207 387 ASP A N 1
ATOM 2633 C CA . ASP A 1 346 ? -10.22611 19.63756 4.85055 1.000 47.14009 387 ASP A CA 1
ATOM 2634 C C . ASP A 1 346 ? -9.50577 19.44886 3.51385 1.000 44.35663 387 ASP A C 1
ATOM 2635 O O . ASP A 1 346 ? -9.81343 20.10603 2.52109 1.000 47.13277 387 ASP A O 1
ATOM 2640 N N . LEU A 1 347 ? -8.52720 18.55238 3.49757 1.000 38.16285 388 LEU A N 1
ATOM 2641 C CA . LEU A 1 347 ? -7.82275 18.19511 2.27674 1.000 37.56083 388 LEU A CA 1
ATOM 2642 C C . LEU A 1 347 ? -8.10905 16.73675 1.98249 1.000 40.88714 388 LEU A C 1
ATOM 2643 O O . LEU A 1 347 ? -8.12266 15.91297 2.89983 1.000 45.09617 388 LEU A O 1
ATOM 2648 N N . GLN A 1 348 ? -8.35320 16.41775 0.71622 1.000 36.79915 389 GLN A N 1
ATOM 2649 C CA . GLN A 1 348 ? -8.43081 15.01548 0.34931 1.000 37.26886 389 GLN A CA 1
ATOM 2650 C C . GLN A 1 348 ? -7.01684 14.46255 0.24882 1.000 39.01506 389 GLN A C 1
ATOM 2651 O O . GLN A 1 348 ? -6.06422 15.19295 -0.04061 1.000 40.06283 389 GLN A O 1
ATOM 2657 N N . TYR A 1 349 ? -6.87138 13.16983 0.51832 1.000 36.41606 390 TYR A N 1
ATOM 2658 C CA . TYR A 1 349 ? -5.55389 12.55396 0.50099 1.000 34.33460 390 TYR A CA 1
ATOM 2659 C C . TYR A 1 349 ? -5.60653 11.26510 -0.29334 1.000 34.50652 390 TYR A C 1
ATOM 2660 O O . TYR A 1 349 ? -6.48902 10.42783 -0.07805 1.000 39.61337 390 TYR A O 1
ATOM 2669 N N . ILE A 1 350 ? -4.64241 11.11279 -1.19237 1.000 33.93874 391 ILE A N 1
ATOM 2670 C CA . ILE A 1 350 ? -4.52287 9.95721 -2.07679 1.000 36.31566 391 ILE A CA 1
ATOM 2671 C C . ILE A 1 350 ? -3.05860 9.54017 -2.06036 1.000 34.34348 391 ILE A C 1
ATOM 2672 O O . ILE A 1 350 ? -2.17858 10.38045 -2.27058 1.000 33.99959 391 ILE A O 1
ATOM 2677 N N . ALA A 1 351 ? -2.79786 8.25812 -1.80308 1.000 32.68473 392 ALA A N 1
ATOM 2678 C CA . ALA A 1 351 ? -1.45030 7.69720 -1.81519 1.000 34.19574 392 ALA A CA 1
ATOM 2679 C C . ALA A 1 351 ? -1.32803 6.72720 -2.97965 1.000 34.46830 392 ALA A C 1
ATOM 2680 O O . ALA A 1 351 ? -2.21672 5.90224 -3.19608 1.000 35.82498 392 ALA A O 1
ATOM 2682 N N . TRP A 1 352 ? -0.23856 6.82881 -3.73230 1.000 35.70034 393 TRP A N 1
ATOM 2683 C CA . TRP A 1 352 ? 0.04196 5.88877 -4.81457 1.000 35.31901 393 TRP A CA 1
ATOM 2684 C C . TRP A 1 352 ? 1.44286 5.32111 -4.64830 1.000 33.80794 393 TRP A C 1
ATOM 2685 O O . TRP A 1 352 ? 2.37848 6.04976 -4.31719 1.000 36.34821 393 TRP A O 1
ATOM 2696 N N . GLN A 1 353 ? 1.58663 4.02721 -4.91273 1.000 36.80673 394 GLN A N 1
ATOM 2697 C CA . GLN A 1 353 ? 2.82541 3.30281 -4.66792 1.000 37.45150 394 GLN A CA 1
ATOM 2698 C C . GLN A 1 353 ? 3.24060 2.57344 -5.93475 1.000 38.25230 394 GLN A C 1
ATOM 2699 O O . GLN A 1 353 ? 2.44975 1.80423 -6.48618 1.000 38.97118 394 GLN A O 1
ATOM 2705 N N . ASN A 1 354 ? 4.48048 2.80201 -6.37971 1.000 35.90428 395 ASN A N 1
ATOM 2706 C CA . ASN A 1 354 ? 5.04233 2.04113 -7.49154 1.000 36.69352 395 ASN A CA 1
ATOM 2707 C C . ASN A 1 354 ? 5.19875 0.58043 -7.08582 1.000 39.13896 395 ASN A C 1
ATOM 2708 O O . ASN A 1 354 ? 5.96179 0.26447 -6.16950 1.000 40.20815 395 ASN A O 1
ATOM 2713 N N . THR A 1 355 ? 4.47984 -0.31261 -7.76015 1.000 43.04360 396 THR A N 1
ATOM 2714 C CA . THR A 1 355 ? 4.60267 -1.74395 -7.50668 1.000 45.79940 396 THR A CA 1
ATOM 2715 C C . THR A 1 355 ? 5.24728 -2.48222 -8.66965 1.000 48.24283 396 THR A C 1
ATOM 2716 O O . THR A 1 355 ? 5.22872 -3.71585 -8.69333 1.000 52.26815 396 THR A O 1
ATOM 2720 N N . MET A 1 356 ? 5.82205 -1.76340 -9.62884 1.000 48.41936 397 MET A N 1
ATOM 2721 C CA . MET A 1 356 ? 6.39589 -2.39313 -10.81032 1.000 52.27907 397 MET A CA 1
ATOM 2722 C C . MET A 1 356 ? 7.90632 -2.22396 -10.79830 1.000 51.01431 397 MET A C 1
ATOM 2723 O O . MET A 1 356 ? 8.40074 -1.10015 -10.97857 1.000 48.74807 397 MET A O 1
ATOM 2728 N N . PRO A 1 357 ? 8.67319 -3.29991 -10.59461 1.000 54.67199 398 PRO A N 1
ATOM 2729 C CA . PRO A 1 357 ? 10.13045 -3.15311 -10.45683 1.000 53.41808 398 PRO A CA 1
ATOM 2730 C C . PRO A 1 357 ? 10.80009 -2.57560 -11.68607 1.000 49.93841 398 PRO A C 1
ATOM 2731 O O . PRO A 1 357 ? 11.86598 -1.96704 -11.55346 1.000 48.92523 398 PRO A O 1
ATOM 2735 N N . GLU A 1 358 ? 10.22374 -2.75384 -12.87489 1.000 46.51702 399 GLU A N 1
ATOM 2736 C CA . GLU A 1 358 ? 10.83131 -2.21578 -14.08617 1.000 50.27959 399 GLU A CA 1
ATOM 2737 C C . GLU A 1 358 ? 10.69732 -0.70158 -14.19444 1.000 48.54898 399 GLU A C 1
ATOM 2738 O O . GLU A 1 358 ? 11.34522 -0.10552 -15.05643 1.000 47.97214 399 GLU A O 1
ATOM 2744 N N . ASN A 1 359 ? 9.89720 -0.06967 -13.33389 1.000 48.36995 400 ASN A N 1
ATOM 2745 C CA . ASN A 1 359 ? 9.68273 1.37428 -13.34020 1.000 47.28784 400 ASN A CA 1
ATOM 2746 C C . ASN A 1 359 ? 10.43956 2.08583 -12.22881 1.000 46.67000 400 ASN A C 1
ATOM 2747 O O . ASN A 1 359 ? 10.21215 3.28063 -12.00013 1.000 44.40711 400 ASN A O 1
ATOM 2752 N N . THR A 1 360 ? 11.32153 1.38309 -11.52087 1.000 45.75566 401 THR A N 1
ATOM 2753 C CA . THR A 1 360 ? 12.13807 1.98908 -10.48393 1.000 42.44562 401 THR A CA 1
ATOM 2754 C C . THR A 1 360 ? 13.59443 1.98883 -10.92599 1.000 42.69687 401 THR A C 1
ATOM 2755 O O . THR A 1 360 ? 14.03345 1.08891 -11.63823 1.000 43.28308 401 THR A O 1
ATOM 2759 N N . VAL A 1 361 ? 14.33733 3.01263 -10.50668 1.000 40.77688 402 VAL A N 1
ATOM 2760 C CA . VAL A 1 361 ? 15.76818 3.10162 -10.75891 1.000 42.31679 402 VAL A CA 1
ATOM 2761 C C . VAL A 1 361 ? 16.49850 3.18085 -9.42332 1.000 41.49133 402 VAL A C 1
ATOM 2762 O O . VAL A 1 361 ? 16.22857 4.06111 -8.59291 1.000 39.17648 402 VAL A O 1
ATOM 2766 N N . THR A 1 362 ? 17.42962 2.26664 -9.23844 1.000 42.26122 403 THR A N 1
ATOM 2767 C CA . THR A 1 362 ? 18.18725 2.07255 -8.01503 1.000 45.54606 403 THR A CA 1
ATOM 2768 C C . THR A 1 362 ? 19.53771 2.77470 -8.12440 1.000 43.09139 403 THR A C 1
ATOM 2769 O O . THR A 1 362 ? 20.08567 2.90730 -9.22115 1.000 41.94206 403 THR A O 1
ATOM 2773 N N . HIS A 1 363 ? 20.06816 3.24912 -6.99741 1.000 41.46432 404 HIS A N 1
ATOM 2774 C CA . HIS A 1 363 ? 21.37141 3.92173 -6.97454 1.000 43.72752 404 HIS A CA 1
ATOM 2775 C C . HIS A 1 363 ? 22.24129 3.33562 -5.87250 1.000 43.56718 404 HIS A C 1
ATOM 2776 O O . HIS A 1 363 ? 22.53285 3.99502 -4.87169 1.000 44.60042 404 HIS A O 1
ATOM 2783 N N . PRO A 1 364 ? 22.72290 2.10281 -6.05602 1.000 46.71970 405 PRO A N 1
ATOM 2784 C CA . PRO A 1 364 ? 23.40606 1.40418 -4.96127 1.000 47.92870 405 PRO A CA 1
ATOM 2785 C C . PRO A 1 364 ? 24.81918 1.89368 -4.68410 1.000 48.67512 405 PRO A C 1
ATOM 2786 O O . PRO A 1 364 ? 25.37431 1.53401 -3.63981 1.000 47.55944 405 PRO A O 1
ATOM 2790 N N . GLU A 1 365 ? 25.41817 2.69415 -5.56510 1.000 51.33236 406 GLU A N 1
ATOM 2791 C CA . GLU A 1 365 ? 26.79510 3.13491 -5.39181 1.000 54.04829 406 GLU A CA 1
ATOM 2792 C C . GLU A 1 365 ? 26.91027 4.51209 -4.75266 1.000 54.08834 406 GLU A C 1
ATOM 2793 O O . GLU A 1 365 ? 28.03016 4.98227 -4.53852 1.000 57.80368 406 GLU A O 1
ATOM 2799 N N . ARG A 1 366 ? 25.79728 5.17943 -4.46840 1.000 50.61251 407 ARG A N 1
ATOM 2800 C CA . ARG A 1 366 ? 25.84800 6.47764 -3.80491 1.000 50.88386 407 ARG A CA 1
ATOM 2801 C C . ARG A 1 366 ? 26.33030 6.32877 -2.36267 1.000 48.59426 407 ARG A C 1
ATOM 2802 O O . ARG A 1 366 ? 26.33216 5.23030 -1.81028 1.000 48.08008 407 ARG A O 1
ATOM 2810 N N . PRO A 1 367 ? 26.76344 7.41752 -1.73168 1.000 50.45740 408 PRO A N 1
ATOM 2811 C CA . PRO A 1 367 ? 27.08530 7.34198 -0.29881 1.000 51.05523 408 PRO A CA 1
ATOM 2812 C C . PRO A 1 367 ? 25.86958 6.92357 0.52269 1.000 47.88098 408 PRO A C 1
ATOM 2813 O O . PRO A 1 367 ? 24.71997 7.01061 0.07519 1.000 44.43406 408 PRO A O 1
ATOM 2817 N N . TRP A 1 368 ? 26.13643 6.43366 1.74171 1.000 50.12195 409 TRP A N 1
ATOM 2818 C CA . TRP A 1 368 ? 25.04572 5.93630 2.58357 1.000 50.27636 409 TRP A CA 1
ATOM 2819 C C . TRP A 1 368 ? 23.96117 6.98560 2.78430 1.000 49.24283 409 TRP A C 1
ATOM 2820 O O . TRP A 1 368 ? 22.77312 6.64025 2.83483 1.000 45.87492 409 TRP A O 1
ATOM 2831 N N . ASP A 1 369 ? 24.35368 8.26456 2.88140 1.000 52.03510 410 ASP A N 1
ATOM 2832 C CA . ASP A 1 369 ? 23.40733 9.36841 3.04915 1.000 53.82106 410 ASP A CA 1
ATOM 2833 C C . ASP A 1 369 ? 22.38708 9.42696 1.93594 1.000 45.70590 410 ASP A C 1
ATOM 2834 O O . ASP A 1 369 ? 21.30732 9.99660 2.11978 1.000 44.99648 410 ASP A O 1
ATOM 2839 N N . GLN A 1 370 ? 22.74116 8.93698 0.74990 1.000 44.47070 411 GLN A N 1
ATOM 2840 C CA . GLN A 1 370 ? 21.88000 9.04664 -0.41934 1.000 44.14634 411 GLN A CA 1
ATOM 2841 C C . GLN A 1 370 ? 21.28265 7.70664 -0.81762 1.000 38.94471 411 GLN A C 1
ATOM 2842 O O . GLN A 1 370 ? 20.81812 7.55497 -1.94917 1.000 38.09941 411 GLN A O 1
ATOM 2848 N N . GLY A 1 371 ? 21.30401 6.73069 0.08383 1.000 36.12539 412 GLY A N 1
ATOM 2849 C CA . GLY A 1 371 ? 20.68410 5.44949 -0.17692 1.000 35.98597 412 GLY A CA 1
ATOM 2850 C C . GLY A 1 371 ? 21.56688 4.39715 -0.81844 1.000 38.93618 412 GLY A C 1
ATOM 2851 O O . GLY A 1 371 ? 21.06410 3.31736 -1.15945 1.000 41.51642 412 GLY A O 1
ATOM 2852 N N . GLY A 1 372 ? 22.85478 4.66052 -0.99860 1.000 37.83627 413 GLY A N 1
ATOM 2853 C CA . GLY A 1 372 ? 23.74215 3.62528 -1.49550 1.000 39.75147 413 GLY A CA 1
ATOM 2854 C C . GLY A 1 372 ? 23.89151 2.47134 -0.51814 1.000 42.19903 413 GLY A C 1
ATOM 2855 O O . GLY A 1 372 ? 23.70341 2.60896 0.68890 1.000 42.90451 413 GLY A O 1
ATOM 2856 N N . ILE A 1 373 ? 24.24816 1.30207 -1.05543 1.000 45.53256 414 ILE A N 1
ATOM 2857 C CA . ILE A 1 373 ? 24.39526 0.08987 -0.25232 1.000 46.26525 414 ILE A CA 1
ATOM 2858 C C . ILE A 1 373 ? 25.70903 -0.62006 -0.55617 1.000 51.31441 414 ILE A C 1
ATOM 2859 O O . ILE A 1 373 ? 25.93491 -1.74413 -0.09550 1.000 51.52883 414 ILE A O 1
ATOM 2864 N N . ALA A 1 374 ? 26.57315 0.01139 -1.35294 1.000 54.02167 415 ALA A N 1
ATOM 2865 C CA . ALA A 1 374 ? 27.82568 -0.63031 -1.73320 1.000 53.69389 415 ALA A CA 1
ATOM 2866 C C . ALA A 1 374 ? 28.75414 -0.84060 -0.54130 1.000 54.33863 415 ALA A C 1
ATOM 2867 O O . ALA A 1 374 ? 29.62703 -1.70960 -0.59596 1.000 56.68080 415 ALA A O 1
ATOM 2869 N N . HIS A 1 375 ? 28.57086 -0.08971 0.54134 1.000 54.04191 416 HIS A N 1
ATOM 2870 C CA . HIS A 1 375 ? 29.38425 -0.24291 1.74213 1.000 55.62726 416 HIS A CA 1
ATOM 2871 C C . HIS A 1 375 ? 28.97074 -1.42563 2.61643 1.000 57.94887 416 HIS A C 1
ATOM 2872 O O . HIS A 1 375 ? 29.69308 -1.74521 3.56501 1.000 60.95538 416 HIS A O 1
ATOM 2879 N N . LEU A 1 376 ? 27.83696 -2.07052 2.34132 1.000 56.59985 417 LEU A N 1
ATOM 2880 C CA . LEU A 1 376 ? 27.35565 -3.18654 3.14632 1.000 56.87623 417 LEU A CA 1
ATOM 2881 C C . LEU A 1 376 ? 27.93958 -4.51003 2.64921 1.000 60.75315 417 LEU A C 1
ATOM 2882 O O . LEU A 1 376 ? 28.50410 -4.59213 1.55801 1.000 62.60282 417 LEU A O 1
ATOM 2887 N N . ASP A 1 377 ? 27.78786 -5.55691 3.46984 1.000 64.73385 418 ASP A N 1
ATOM 2888 C CA . ASP A 1 377 ? 28.16424 -6.91043 3.05866 1.000 70.78571 418 ASP A CA 1
ATOM 2889 C C . ASP A 1 377 ? 27.47149 -7.28350 1.75572 1.000 66.49375 418 ASP A C 1
ATOM 2890 O O . ASP A 1 377 ? 26.36225 -6.82597 1.46495 1.000 62.46261 418 ASP A O 1
ATOM 2895 N N . ARG A 1 378 ? 28.13270 -8.13762 0.97134 1.000 66.04263 419 ARG A N 1
ATOM 2896 C CA . ARG A 1 378 ? 27.47927 -8.68136 -0.21434 1.000 66.54390 419 ARG A CA 1
ATOM 2897 C C . ARG A 1 378 ? 26.17873 -9.38553 0.15434 1.000 67.20730 419 ARG A C 1
ATOM 2898 O O . ARG A 1 378 ? 25.19763 -9.31636 -0.59748 1.000 68.27851 419 ARG A O 1
ATOM 2900 N N . ALA A 1 379 ? 26.14514 -10.03833 1.31952 1.000 66.15505 420 ALA A N 1
ATOM 2901 C CA . ALA A 1 379 ? 24.94263 -10.74026 1.74870 1.000 64.89884 420 ALA A CA 1
ATOM 2902 C C . ALA A 1 379 ? 23.79739 -9.76647 2.00305 1.000 60.81005 420 ALA A C 1
ATOM 2903 O O . ALA A 1 379 ? 22.68645 -9.95693 1.49352 1.000 61.34472 420 ALA A O 1
ATOM 2905 N N . GLU A 1 380 ? 24.04199 -8.71583 2.79161 1.000 58.11953 421 GLU A N 1
ATOM 2906 C CA . GLU A 1 380 ? 22.95803 -7.78150 3.07898 1.000 57.80155 421 GLU A CA 1
ATOM 2907 C C . GLU A 1 380 ? 22.53561 -7.01224 1.83131 1.000 52.13859 421 GLU A C 1
ATOM 2908 O O . GLU A 1 380 ? 21.34341 -6.74565 1.65176 1.000 50.11149 421 GLU A O 1
ATOM 2914 N N . GLN A 1 381 ? 23.48292 -6.65971 0.95522 1.000 52.96461 422 GLN A N 1
ATOM 2915 C CA . GLN A 1 381 ? 23.10919 -6.09934 -0.34251 1.000 52.11532 422 GLN A CA 1
ATOM 2916 C C . GLN A 1 381 ? 22.13740 -7.01047 -1.07849 1.000 51.33879 422 GLN A C 1
ATOM 2917 O O . GLN A 1 381 ? 21.12652 -6.54529 -1.62397 1.000 48.26890 422 GLN A O 1
ATOM 2923 N N . ALA A 1 382 ? 22.42810 -8.31654 -1.10504 1.000 53.27329 423 ALA A N 1
ATOM 2924 C CA . ALA A 1 382 ? 21.56966 -9.25129 -1.82920 1.000 53.43745 423 ALA A CA 1
ATOM 2925 C C . ALA A 1 382 ? 20.18598 -9.34629 -1.19180 1.000 52.40247 423 ALA A C 1
ATOM 2926 O O . ALA A 1 382 ? 19.17355 -9.41583 -1.90278 1.000 53.20418 423 ALA A O 1
ATOM 2928 N N . ARG A 1 383 ? 20.11981 -9.35287 0.14457 1.000 50.56385 424 ARG A N 1
ATOM 2929 C CA . ARG A 1 383 ? 18.82190 -9.41088 0.81032 1.000 51.56475 424 ARG A CA 1
ATOM 2930 C C . ARG A 1 383 ? 18.01809 -8.14549 0.54981 1.000 47.80777 424 ARG A C 1
ATOM 2931 O O . ARG A 1 383 ? 16.79864 -8.19907 0.37480 1.000 47.25996 424 ARG A O 1
ATOM 2939 N N . ILE A 1 384 ? 18.68347 -6.99488 0.52588 1.000 47.07041 425 ILE A N 1
ATOM 2940 C CA . ILE A 1 384 ? 17.98156 -5.74048 0.27311 1.000 43.71535 425 ILE A CA 1
ATOM 2941 C C . ILE A 1 384 ? 17.40067 -5.72931 -1.13636 1.000 45.15417 425 ILE A C 1
ATOM 2942 O O . ILE A 1 384 ? 16.25849 -5.30748 -1.35010 1.000 46.83736 425 ILE A O 1
ATOM 2947 N N . LEU A 1 385 ? 18.16418 -6.22985 -2.11232 1.000 49.59951 426 LEU A N 1
ATOM 2948 C CA . LEU A 1 385 ? 17.73775 -6.18147 -3.50694 1.000 49.05962 426 LEU A CA 1
ATOM 2949 C C . LEU A 1 385 ? 16.60317 -7.15725 -3.79141 1.000 51.56380 426 LEU A C 1
ATOM 2950 O O . LEU A 1 385 ? 15.72457 -6.84817 -4.60162 1.000 54.13775 426 LEU A O 1
ATOM 2955 N N . GLN A 1 386 ? 16.59563 -8.32703 -3.14024 1.000 51.90875 427 GLN A N 1
ATOM 2956 C CA . GLN A 1 386 ? 15.48254 -9.26632 -3.27225 1.000 51.61908 427 GLN A CA 1
ATOM 2957 C C . GLN A 1 386 ? 14.26339 -8.87030 -2.44631 1.000 49.77759 427 GLN A C 1
ATOM 2958 O O . GLN A 1 386 ? 13.20485 -9.49104 -2.59909 1.000 50.79602 427 GLN A O 1
ATOM 2960 N N . SER A 1 387 ? 14.38464 -7.86492 -1.58349 1.000 47.02261 428 SER A N 1
ATOM 2961 C CA . SER A 1 387 ? 13.28964 -7.44121 -0.71642 1.000 46.33495 428 SER A CA 1
ATOM 2962 C C . SER A 1 387 ? 12.24384 -6.62713 -1.47200 1.000 47.25215 428 SER A C 1
ATOM 2963 O O . SER A 1 387 ? 12.56923 -5.60217 -2.08381 1.000 47.37249 428 SER A O 1
ATOM 2966 N N . ARG A 1 388 ? 10.97717 -7.03808 -1.36725 1.000 44.23769 429 ARG A N 1
ATOM 2967 C CA . ARG A 1 388 ? 9.89598 -6.33708 -2.05165 1.000 45.03925 429 ARG A CA 1
ATOM 2968 C C . ARG A 1 388 ? 9.19561 -5.28176 -1.19665 1.000 40.15082 429 ARG A C 1
ATOM 2969 O O . ARG A 1 388 ? 8.30073 -4.59482 -1.70116 1.000 40.70164 429 ARG A O 1
ATOM 2977 N N . GLU A 1 389 ? 9.57981 -5.11548 0.06720 1.000 36.98703 430 GLU A N 1
ATOM 2978 C CA . GLU A 1 389 ? 8.97785 -4.08248 0.90387 1.000 41.10620 430 GLU A CA 1
ATOM 2979 C C . GLU A 1 389 ? 9.92531 -3.75962 2.05078 1.000 38.02804 430 GLU A C 1
ATOM 2980 O O . GLU A 1 389 ? 10.42360 -4.67110 2.71335 1.000 36.87532 430 GLU A O 1
ATOM 2986 N N . VAL A 1 390 ? 10.18010 -2.47650 2.27644 1.000 34.31496 431 VAL A N 1
ATOM 2987 C CA . VAL A 1 390 ? 11.07095 -2.07620 3.35983 1.000 35.94679 431 VAL A CA 1
ATOM 2988 C C . VAL A 1 390 ? 10.50146 -2.58707 4.68065 1.000 36.48343 431 VAL A C 1
ATOM 2989 O O . VAL A 1 390 ? 9.36518 -2.24256 5.03361 1.000 32.60035 431 VAL A O 1
ATOM 2993 N N . PRO A 1 391 ? 11.23632 -3.39807 5.43818 1.000 37.30561 432 PRO A N 1
ATOM 2994 C CA . PRO A 1 391 ? 10.76149 -3.78521 6.76893 1.000 37.75094 432 PRO A CA 1
ATOM 2995 C C . PRO A 1 391 ? 10.58928 -2.56785 7.66776 1.000 41.18603 432 PRO A C 1
ATOM 2996 O O . PRO A 1 391 ? 11.21993 -1.51811 7.47738 1.000 40.23145 432 PRO A O 1
ATOM 3000 N N . ARG A 1 392 ? 9.71674 -2.72127 8.66379 1.000 39.07267 433 ARG A N 1
ATOM 3001 C CA . ARG A 1 392 ? 9.60288 -1.70773 9.70710 1.000 41.80384 433 ARG A CA 1
ATOM 3002 C C . ARG A 1 392 ? 10.96220 -1.48292 10.36285 1.000 39.67728 433 ARG A C 1
ATOM 3003 O O . ARG A 1 392 ? 11.76261 -2.41480 10.51693 1.000 35.21364 433 ARG A O 1
ATOM 3011 N N . HIS A 1 393 ? 11.23379 -0.23519 10.73607 1.000 35.73353 434 HIS A N 1
ATOM 3012 C CA . HIS A 1 393 ? 12.56365 0.10764 11.21634 1.000 33.62012 434 HIS A CA 1
ATOM 3013 C C . HIS A 1 393 ? 12.47794 1.36138 12.07194 1.000 35.85276 434 HIS A C 1
ATOM 3014 O O . HIS A 1 393 ? 11.50424 2.10891 11.99665 1.000 34.56146 434 HIS A O 1
ATOM 3021 N N . LEU A 1 394 ? 13.53842 1.60038 12.84562 1.000 37.08679 435 LEU A N 1
ATOM 3022 C CA . LEU A 1 394 ? 13.71225 2.78419 13.67027 1.000 38.10778 435 LEU A CA 1
ATOM 3023 C C . LEU A 1 394 ? 14.53390 3.84299 12.94055 1.000 40.25887 435 LEU A C 1
ATOM 3024 O O . LEU A 1 394 ? 15.28649 3.55681 12.00652 1.000 39.58440 435 LEU A O 1
ATOM 3029 N N . CYS A 1 395 ? 14.37488 5.08479 13.39667 1.000 40.24647 436 CYS A N 1
ATOM 3030 C CA . CYS A 1 395 ? 15.24162 6.17787 12.97390 1.000 39.45775 436 CYS A CA 1
ATOM 3031 C C . CYS A 1 395 ? 16.70414 5.84834 13.29341 1.000 37.83879 436 CYS A C 1
ATOM 3032 O O . CYS A 1 395 ? 16.99541 5.29195 14.35540 1.000 42.74138 436 CYS A O 1
ATOM 3035 N N . CYS A 1 396 ? 17.64674 6.21887 12.39995 1.000 34.27164 437 CYS A N 1
ATOM 3036 C CA . CYS A 1 396 ? 17.43670 7.11598 11.24888 1.000 33.76084 437 CYS A CA 1
ATOM 3037 C C . CYS A 1 396 ? 18.19998 6.73292 9.97346 1.000 34.59232 437 CYS A C 1
ATOM 3038 O O . CYS A 1 396 ? 18.07166 7.39623 8.95772 1.000 33.81503 437 CYS A O 1
ATOM 3041 N N . ARG A 1 397 ? 19.01942 5.69163 10.02540 1.000 35.35262 438 ARG A N 1
ATOM 3042 C CA . ARG A 1 397 ? 19.90149 5.39215 8.90462 1.000 39.60379 438 ARG A CA 1
ATOM 3043 C C . ARG A 1 397 ? 19.72365 3.95661 8.45362 1.000 38.65186 438 ARG A C 1
ATOM 3044 O O . ARG A 1 397 ? 20.68175 3.28394 8.07323 1.000 41.32811 438 ARG A O 1
ATOM 3052 N N . ASN A 1 398 ? 18.50492 3.45830 8.52742 1.000 36.34609 439 ASN A N 1
ATOM 3053 C CA . ASN A 1 398 ? 18.24164 2.10216 8.07948 1.000 35.28071 439 ASN A CA 1
ATOM 3054 C C . ASN A 1 398 ? 18.60880 2.00268 6.60407 1.000 34.46723 439 ASN A C 1
ATOM 3055 O O . ASN A 1 398 ? 18.04183 2.74787 5.78117 1.000 34.05837 439 ASN A O 1
ATOM 3060 N N . PRO A 1 399 ? 19.56353 1.13701 6.23488 1.000 35.37049 440 PRO A N 1
ATOM 3061 C CA . PRO A 1 399 ? 20.03094 1.08926 4.83467 1.000 35.51058 440 PRO A CA 1
ATOM 3062 C C . PRO A 1 399 ? 18.96316 0.71070 3.82681 1.000 36.05245 440 PRO A C 1
ATOM 3063 O O . PRO A 1 399 ? 18.96532 1.26088 2.72033 1.000 36.62345 440 PRO A O 1
ATOM 3067 N N . GLU A 1 400 ? 18.07807 -0.24363 4.14056 1.000 34.49153 441 GLU A N 1
ATOM 3068 C CA . GLU A 1 400 ? 17.08745 -0.62812 3.14035 1.000 34.42451 441 GLU A CA 1
ATOM 3069 C C . GLU A 1 400 ? 16.09414 0.50049 2.89860 1.000 35.05744 441 GLU A C 1
ATOM 3070 O O . GLU A 1 400 ? 15.67749 0.73228 1.75781 1.000 36.29161 441 GLU A O 1
ATOM 3076 N N . TRP A 1 401 ? 15.71394 1.21726 3.95963 1.000 37.72419 442 TRP A N 1
ATOM 3077 C CA . TRP A 1 401 ? 14.83271 2.37741 3.81580 1.000 33.07121 442 TRP A CA 1
ATOM 3078 C C . TRP A 1 401 ? 15.45857 3.43936 2.91090 1.000 30.51557 442 TRP A C 1
ATOM 3079 O O . TRP A 1 401 ? 14.82576 3.91028 1.95934 1.000 33.18361 442 TRP A O 1
ATOM 3090 N N . LEU A 1 402 ? 16.70992 3.82394 3.18654 1.000 32.73898 443 LEU A N 1
ATOM 3091 C CA . LEU A 1 402 ? 17.34381 4.88886 2.40767 1.000 34.37768 443 LEU A CA 1
ATOM 3092 C C . LEU A 1 402 ? 17.56828 4.45662 0.95847 1.000 35.27933 443 LEU A C 1
ATOM 3093 O O . LEU A 1 402 ? 17.45506 5.26305 0.02912 1.000 38.03753 443 LEU A O 1
ATOM 3098 N N . PHE A 1 403 ? 17.90163 3.18788 0.75272 1.000 34.45113 444 PHE A N 1
ATOM 3099 C CA . PHE A 1 403 ? 18.04843 2.65566 -0.59633 1.000 34.81964 444 PHE A CA 1
ATOM 3100 C C . PHE A 1 403 ? 16.75433 2.79151 -1.39912 1.000 36.37021 444 PHE A C 1
ATOM 3101 O O . PHE A 1 403 ? 16.77420 3.21873 -2.56294 1.000 36.46070 444 PHE A O 1
ATOM 3109 N N . ARG A 1 404 ? 15.61606 2.43767 -0.79559 1.000 32.86870 445 ARG A N 1
ATOM 3110 C CA . ARG A 1 404 ? 14.36026 2.49094 -1.54090 1.000 33.61518 445 ARG A CA 1
ATOM 3111 C C . ARG A 1 404 ? 13.81520 3.91737 -1.65072 1.000 35.00163 445 ARG A C 1
ATOM 3112 O O . ARG A 1 404 ? 13.28982 4.29885 -2.70571 1.000 31.55449 445 ARG A O 1
ATOM 3120 N N . ILE A 1 405 ? 13.92420 4.72362 -0.58862 1.000 35.37669 446 ILE A N 1
ATOM 3121 C CA . ILE A 1 405 ? 13.33927 6.06315 -0.64789 1.000 32.35156 446 ILE A CA 1
ATOM 3122 C C . ILE A 1 405 ? 14.09716 6.96524 -1.62695 1.000 32.05593 446 ILE A C 1
ATOM 3123 O O . ILE A 1 405 ? 13.51852 7.92710 -2.14087 1.000 32.27349 446 ILE A O 1
ATOM 3128 N N . TYR A 1 406 ? 15.35948 6.66629 -1.95433 1.000 32.76447 447 TYR A N 1
ATOM 3129 C CA . TYR A 1 406 ? 16.08706 7.49662 -2.91320 1.000 30.47245 447 TYR A CA 1
ATOM 3130 C C . TYR A 1 406 ? 16.10166 6.89992 -4.32115 1.000 34.54648 447 TYR A C 1
ATOM 3131 O O . TYR A 1 406 ? 16.87941 7.34365 -5.17007 1.000 35.56663 447 TYR A O 1
ATOM 3140 N N . GLN A 1 407 ? 15.24106 5.91937 -4.59149 1.000 34.74943 448 GLN A N 1
ATOM 3141 C CA . GLN A 1 407 ? 15.00010 5.49984 -5.96761 1.000 34.83873 448 GLN A CA 1
ATOM 3142 C C . GLN A 1 407 ? 14.39172 6.63603 -6.77781 1.000 37.65718 448 GLN A C 1
ATOM 3143 O O . GLN A 1 407 ? 13.75649 7.55219 -6.24008 1.000 38.18877 448 GLN A O 1
ATOM 3149 N N . ASP A 1 408 ? 14.58154 6.56328 -8.09297 1.000 39.26170 449 ASP A N 1
ATOM 3150 C CA . ASP A 1 408 ? 13.79257 7.35576 -9.02815 1.000 37.14218 449 ASP A CA 1
ATOM 3151 C C . ASP A 1 408 ? 12.65725 6.49410 -9.55166 1.000 36.80562 449 ASP A C 1
ATOM 3152 O O . ASP A 1 408 ? 12.76529 5.26624 -9.60080 1.000 39.72719 449 ASP A O 1
ATOM 3157 N N . THR A 1 409 ? 11.56458 7.14173 -9.94019 1.000 37.25233 450 THR A N 1
ATOM 3158 C CA . THR A 1 409 ? 10.32494 6.43979 -10.25949 1.000 39.33371 450 THR A CA 1
ATOM 3159 C C . THR A 1 409 ? 9.78445 6.87682 -11.61326 1.000 41.91265 450 THR A C 1
ATOM 3160 O O . THR A 1 409 ? 9.57727 8.07109 -11.85126 1.000 46.13000 450 THR A O 1
ATOM 3164 N N . LYS A 1 410 ? 9.57565 5.91581 -12.50004 1.000 39.93990 451 LYS A N 1
ATOM 3165 C CA . LYS A 1 410 ? 8.71960 6.11574 -13.66113 1.000 44.05162 451 LYS A CA 1
ATOM 3166 C C . LYS A 1 410 ? 7.30073 5.80993 -13.20305 1.000 46.58809 451 LYS A C 1
ATOM 3167 O O . LYS A 1 410 ? 6.99796 4.67273 -12.81500 1.000 53.20444 451 LYS A O 1
ATOM 3173 N N . VAL A 1 411 ? 6.42994 6.80847 -13.25636 1.000 42.37499 452 VAL A N 1
ATOM 3174 C CA . VAL A 1 411 ? 5.09525 6.68572 -12.68293 1.000 43.28271 452 VAL A CA 1
ATOM 3175 C C . VAL A 1 411 ? 4.18293 5.98342 -13.67644 1.000 45.90041 452 VAL A C 1
ATOM 3176 O O . VAL A 1 411 ? 4.02795 6.43441 -14.81743 1.000 47.12335 452 VAL A O 1
ATOM 3180 N N . ASP A 1 412 ? 3.56728 4.87949 -13.25003 1.000 46.77340 453 ASP A N 1
ATOM 3181 C CA . ASP A 1 412 ? 2.55546 4.25148 -14.09596 1.000 49.08460 453 ASP A CA 1
ATOM 3182 C C . ASP A 1 412 ? 1.30510 5.11416 -14.06999 1.000 45.84849 453 ASP A C 1
ATOM 3183 O O . ASP A 1 412 ? 0.57081 5.13830 -13.07182 1.000 42.99172 453 ASP A O 1
ATOM 3188 N N . ILE A 1 413 ? 1.08416 5.82746 -15.16632 1.000 48.39875 454 ILE A N 1
ATOM 3189 C CA . ILE A 1 413 ? 0.04764 6.84528 -15.27187 1.000 51.00033 454 ILE A CA 1
ATOM 3190 C C . ILE A 1 413 ? -1.34990 6.24303 -15.15842 1.000 51.05253 454 ILE A C 1
ATOM 3191 O O . ILE A 1 413 ? -2.17175 6.78178 -14.40696 1.000 51.51281 454 ILE A O 1
ATOM 3196 N N . PRO A 1 414 ? -1.70598 5.17844 -15.88657 1.000 53.24362 455 PRO A N 1
ATOM 3197 C CA . PRO A 1 414 ? -3.10209 4.73008 -15.77731 1.000 55.81267 455 PRO A CA 1
ATOM 3198 C C . PRO A 1 414 ? -3.45002 4.24332 -14.37531 1.000 52.04603 455 PRO A C 1
ATOM 3199 O O . PRO A 1 414 ? -4.56686 4.50341 -13.90477 1.000 51.64580 455 PRO A O 1
ATOM 3203 N N . SER A 1 415 ? -2.51230 3.60994 -13.66076 1.000 48.69916 456 SER A N 1
ATOM 3204 C CA . SER A 1 415 ? -2.81744 3.21005 -12.28835 1.000 48.72745 456 SER A CA 1
ATOM 3205 C C . SER A 1 415 ? -2.92371 4.42425 -11.37130 1.000 47.57233 456 SER A C 1
ATOM 3206 O O . SER A 1 415 ? -3.76200 4.44338 -10.46309 1.000 48.11259 456 SER A O 1
ATOM 3209 N N . LEU A 1 416 ? -2.09008 5.44856 -11.59441 1.000 42.77753 457 LEU A N 1
ATOM 3210 C CA . LEU A 1 416 ? -2.18707 6.66322 -10.78688 1.000 44.43077 457 LEU A CA 1
ATOM 3211 C C . LEU A 1 416 ? -3.54741 7.33326 -10.95243 1.000 45.24379 457 LEU A C 1
ATOM 3212 O O . LEU A 1 416 ? -4.16705 7.75522 -9.96791 1.000 46.05611 457 LEU A O 1
ATOM 3217 N N . ILE A 1 417 ? -4.03236 7.43013 -12.18943 1.000 46.34443 458 ILE A N 1
ATOM 3218 C CA . ILE A 1 417 ? -5.32419 8.06311 -12.44199 1.000 48.54841 458 ILE A CA 1
ATOM 3219 C C . ILE A 1 417 ? -6.45046 7.25097 -11.82545 1.000 53.32076 458 ILE A C 1
ATOM 3220 O O . ILE A 1 417 ? -7.35678 7.80245 -11.18474 1.000 49.78660 458 ILE A O 1
ATOM 3225 N N . GLN A 1 418 ? -6.42128 5.93105 -12.02198 1.000 49.78041 459 GLN A N 1
ATOM 3226 C CA . GLN A 1 418 ? -7.36433 5.06229 -11.32967 1.000 60.27403 459 GLN A CA 1
ATOM 3227 C C . GLN A 1 418 ? -7.32706 5.28883 -9.82016 1.000 60.16793 459 GLN A C 1
ATOM 3228 O O . GLN A 1 418 ? -8.37946 5.37221 -9.17372 1.000 53.13054 459 GLN A O 1
ATOM 3234 N N . THR A 1 419 ? -6.12371 5.40255 -9.24353 1.000 47.75488 460 THR A N 1
ATOM 3235 C CA . THR A 1 419 ? -6.00466 5.58159 -7.79801 1.000 53.44607 460 THR A CA 1
ATOM 3236 C C . THR A 1 419 ? -6.59035 6.91763 -7.35450 1.000 51.22847 460 THR A C 1
ATOM 3237 O O . THR A 1 419 ? -7.32145 6.98213 -6.35601 1.000 50.90643 460 THR A O 1
ATOM 3241 N N . ILE A 1 420 ? -6.28163 7.99114 -8.08692 1.000 48.30971 461 ILE A N 1
ATOM 3242 C CA . ILE A 1 420 ? -6.83276 9.30373 -7.76628 1.000 47.28184 461 ILE A CA 1
ATOM 3243 C C . ILE A 1 420 ? -8.35370 9.30067 -7.88718 1.000 51.28934 461 ILE A C 1
ATOM 3244 O O . ILE A 1 420 ? -9.05847 9.87643 -7.05234 1.000 49.55401 461 ILE A O 1
ATOM 3249 N N . ARG A 1 421 ? -8.88596 8.63399 -8.91275 1.000 53.31948 462 ARG A N 1
ATOM 3250 C CA . ARG A 1 421 ? -10.31145 8.73081 -9.20446 1.000 57.12287 462 ARG A CA 1
ATOM 3251 C C . ARG A 1 421 ? -11.17777 7.99810 -8.19159 1.000 60.01603 462 ARG A C 1
ATOM 3252 O O . ARG A 1 421 ? -12.39998 8.19342 -8.18249 1.000 62.13984 462 ARG A O 1
ATOM 3260 N N . ARG A 1 422 ? -10.58617 7.15327 -7.34980 1.000 57.98618 463 ARG A N 1
ATOM 3261 C CA . ARG A 1 422 ? -11.36410 6.52685 -6.29244 1.000 66.22312 463 ARG A CA 1
ATOM 3262 C C . ARG A 1 422 ? -11.67589 7.50003 -5.16620 1.000 64.33184 463 ARG A C 1
ATOM 3263 O O . ARG A 1 422 ? -12.56245 7.22154 -4.35105 1.000 67.86199 463 ARG A O 1
ATOM 3271 N N . VAL A 1 423 ? -10.97939 8.63232 -5.11520 1.000 59.76921 464 VAL A N 1
ATOM 3272 C CA . VAL A 1 423 ? -11.14379 9.62697 -4.06268 1.000 59.72313 464 VAL A CA 1
ATOM 3273 C C . VAL A 1 423 ? -11.74534 10.92186 -4.60649 1.000 62.56042 464 VAL A C 1
ATOM 3274 O O . VAL A 1 423 ? -12.72621 11.43210 -4.06450 1.000 66.37439 464 VAL A O 1
ATOM 3278 N N . VAL A 1 424 ? -11.17491 11.46504 -5.68169 1.000 61.03354 465 VAL A N 1
ATOM 3279 C CA . VAL A 1 424 ? -11.70560 12.67071 -6.31670 1.000 64.81652 465 VAL A CA 1
ATOM 3280 C C . VAL A 1 424 ? -12.67347 12.23167 -7.41203 1.000 73.50187 465 VAL A C 1
ATOM 3281 O O . VAL A 1 424 ? -12.25635 11.80937 -8.48927 1.000 74.98674 465 VAL A O 1
ATOM 3285 N N . LYS A 1 425 ? -13.97654 12.36791 -7.14635 1.000 80.74770 466 LYS A N 1
ATOM 3286 C CA . LYS A 1 425 ? -14.99134 11.82667 -8.04908 1.000 89.63083 466 LYS A CA 1
ATOM 3287 C C . LYS A 1 425 ? -15.00505 12.56041 -9.38616 1.000 95.12208 466 LYS A C 1
ATOM 3288 O O . LYS A 1 425 ? -15.05330 11.93092 -10.45040 1.000 98.37118 466 LYS A O 1
ATOM 3294 N N . GLY A 1 426 ? -15.00154 13.89068 -9.35264 1.000 96.75955 467 GLY A N 1
ATOM 3295 C CA . GLY A 1 426 ? -15.01109 14.67345 -10.57277 1.000 100.47300 467 GLY A CA 1
ATOM 3296 C C . GLY A 1 426 ? -13.94949 15.75417 -10.58099 1.000 97.50183 467 GLY A C 1
ATOM 3297 O O . GLY A 1 426 ? -12.75741 15.46322 -10.70520 1.000 92.28781 467 GLY A O 1
ATOM 3298 N N . HIS A 1 427 ? -14.37295 17.00308 -10.45425 1.000 100.74095 468 HIS A N 1
ATOM 3299 C CA . HIS A 1 427 ? -13.43272 18.11558 -10.40728 1.000 99.71199 468 HIS A CA 1
ATOM 3300 C C . HIS A 1 427 ? -12.64790 18.07469 -9.10095 1.000 93.90782 468 HIS A C 1
ATOM 3301 O O . HIS A 1 427 ? -13.24279 17.88333 -8.03323 1.000 95.67119 468 HIS A O 1
ATOM 3308 N N . PRO A 1 428 ? -11.32759 18.22434 -9.13128 1.000 86.33082 469 PRO A N 1
ATOM 3309 C CA . PRO A 1 428 ? -10.58182 18.38621 -7.88142 1.000 79.82990 469 PRO A CA 1
ATOM 3310 C C . PRO A 1 428 ? -10.66479 19.81692 -7.37358 1.000 79.02075 469 PRO A C 1
ATOM 3311 O O . PRO A 1 428 ? -10.91123 20.76462 -8.12240 1.000 80.04907 469 PRO A O 1
ATOM 3315 N N . GLY A 1 429 ? -10.47047 19.95272 -6.06555 1.000 77.08839 470 GLY A N 1
ATOM 3316 C CA . GLY A 1 429 ? -10.36601 21.24956 -5.44471 1.000 77.18868 470 GLY A CA 1
ATOM 3317 C C . GLY A 1 429 ? -11.65544 21.73704 -4.81892 1.000 79.38448 470 GLY A C 1
ATOM 3318 O O . GLY A 1 429 ? -12.70248 21.08082 -4.87905 1.000 80.71192 470 GLY A O 1
ATOM 3319 N N . PRO A 1 430 ? -11.59180 22.92519 -4.20429 1.000 81.24052 471 PRO A N 1
ATOM 3320 C CA . PRO A 1 430 ? -12.73643 23.56051 -3.51100 1.000 85.11150 471 PRO A CA 1
ATOM 3321 C C . PRO A 1 430 ? -13.78778 24.17745 -4.42533 1.000 92.02447 471 PRO A C 1
ATOM 3322 O O . PRO A 1 430 ? -13.92275 25.39243 -4.55288 1.000 101.01668 471 PRO A O 1
ATOM 3326 N N . ARG A 1 431 ? -14.58400 23.33170 -5.07232 1.000 92.62327 472 ARG A N 1
ATOM 3327 C CA . ARG A 1 431 ? -15.63115 23.84105 -5.95697 1.000 99.35162 472 ARG A CA 1
ATOM 3328 C C . ARG A 1 431 ? -16.77902 24.38793 -5.10906 1.000 100.62381 472 ARG A C 1
ATOM 3329 O O . ARG A 1 431 ? -17.80668 23.74099 -4.89136 1.000 102.23041 472 ARG A O 1
ATOM 3331 N N . LYS A 1 432 ? -16.57761 25.60911 -4.60809 1.000 101.67794 473 LYS A N 1
ATOM 3332 C CA . LYS A 1 432 ? -17.63997 26.41837 -3.99992 1.000 106.20658 473 LYS A CA 1
ATOM 3333 C C . LYS A 1 432 ? -18.18216 25.80366 -2.71166 1.000 107.24586 473 LYS A C 1
ATOM 3334 O O . LYS A 1 432 ? -19.31816 26.07504 -2.31685 1.000 113.07910 473 LYS A O 1
ATOM 3336 N N . GLN A 1 433 ? -17.38087 24.98206 -2.03782 1.000 103.68965 474 GLN A N 1
ATOM 3337 C CA . GLN A 1 433 ? -17.80454 24.42437 -0.76110 1.000 106.43895 474 GLN A CA 1
ATOM 3338 C C . GLN A 1 433 ? -17.68217 25.47311 0.33907 1.000 107.87642 474 GLN A C 1
ATOM 3339 O O . GLN A 1 433 ? -16.74715 26.27836 0.34877 1.000 106.75760 474 GLN A O 1
ATOM 3345 N N . LYS A 1 434 ? -18.64534 25.47467 1.25839 1.000 111.17053 475 LYS A N 1
ATOM 3346 C CA . LYS A 1 434 ? -18.61322 26.32610 2.44158 1.000 109.47789 475 LYS A CA 1
ATOM 3347 C C . LYS A 1 434 ? -18.26872 25.46721 3.65158 1.000 105.23414 475 LYS A C 1
ATOM 3348 O O . LYS A 1 434 ? -18.80645 24.36427 3.80560 1.000 104.94712 475 LYS A O 1
ATOM 3350 N N . TRP A 1 435 ? -17.37013 25.96433 4.50372 1.000 101.08411 476 TRP A N 1
ATOM 3351 C CA . TRP A 1 435 ? -16.83053 25.17615 5.60833 1.000 97.00099 476 TRP A CA 1
ATOM 3352 C C . TRP A 1 435 ? -17.24523 25.78411 6.93959 1.000 101.63250 476 TRP A C 1
ATOM 3353 O O . TRP A 1 435 ? -16.77915 26.86458 7.31591 1.000 101.08961 476 TRP A O 1
ATOM 3364 N N . THR A 1 436 ? -18.10999 25.07278 7.64815 1.000 79.85237 477 THR A N 1
ATOM 3365 C CA . THR A 1 436 ? -18.56411 25.45249 8.97428 1.000 80.82902 477 THR A CA 1
ATOM 3366 C C . THR A 1 436 ? -17.75410 24.70752 10.02381 1.000 75.36503 477 THR A C 1
ATOM 3367 O O . THR A 1 436 ? -17.36882 23.55060 9.82470 1.000 74.82069 477 THR A O 1
ATOM 3371 N N . VAL A 1 437 ? -17.50395 25.36652 11.13815 1.000 72.09926 478 VAL A N 1
ATOM 3372 C CA . VAL A 1 437 ? -16.79836 24.71877 12.23327 1.000 67.37271 478 VAL A CA 1
ATOM 3373 C C . VAL A 1 437 ? -17.79286 23.88711 13.03427 1.000 59.69040 478 VAL A C 1
ATOM 3374 O O . VAL A 1 437 ? -18.95692 24.26885 13.21037 1.000 59.59216 478 VAL A O 1
ATOM 3378 N N . SER A 1 438 ? -17.35553 22.71431 13.46898 1.000 51.07780 479 SER A N 1
ATOM 3379 C CA . SER A 1 438 ? -18.18775 21.80553 14.23824 1.000 46.37274 479 SER A CA 1
ATOM 3380 C C . SER A 1 438 ? -17.93478 22.05240 15.71575 1.000 43.12369 479 SER A C 1
ATOM 3381 O O . SER A 1 438 ? -16.78978 21.99872 16.16604 1.000 49.68464 479 SER A O 1
ATOM 3384 N N . LEU A 1 439 ? -18.98941 22.32957 16.46439 1.000 38.47021 480 LEU A N 1
ATOM 3385 C CA . LEU A 1 439 ? -18.84699 22.61256 17.88109 1.000 38.67553 480 LEU A CA 1
ATOM 3386 C C . LEU A 1 439 ? -19.77833 21.71108 18.68275 1.000 36.35668 480 LEU A C 1
ATOM 3387 O O . LEU A 1 439 ? -20.71816 21.11053 18.14545 1.000 34.90341 480 LEU A O 1
ATOM 3392 N N . TYR A 1 440 ? -19.52827 21.65836 19.97482 1.000 33.87244 481 TYR A N 1
ATOM 3393 C CA . TYR A 1 440 ? -20.06309 20.59556 20.80581 1.000 32.62884 481 TYR A CA 1
ATOM 3394 C C . TYR A 1 440 ? -21.19104 21.08442 21.70335 1.000 32.67517 481 TYR A C 1
ATOM 3395 O O . TYR A 1 440 ? -21.25561 22.26651 22.05854 1.000 30.06736 481 TYR A O 1
ATOM 3404 N N . PRO A 1 441 ? -22.09914 20.18365 22.07511 1.000 36.23433 482 PRO A N 1
ATOM 3405 C CA . PRO A 1 441 ? -23.15045 20.54071 23.03101 1.000 35.61354 482 PRO A CA 1
ATOM 3406 C C . PRO A 1 441 ? -22.56789 20.85917 24.39181 1.000 32.03372 482 PRO A C 1
ATOM 3407 O O . PRO A 1 441 ? -21.51791 20.33834 24.77506 1.000 32.99491 482 PRO A O 1
ATOM 3411 N N . GLY A 1 442 ? -23.24017 21.77359 25.11007 1.000 29.46477 483 GLY A N 1
ATOM 3412 C CA . GLY A 1 442 ? -23.03781 21.90254 26.53902 1.000 25.22948 483 GLY A CA 1
ATOM 3413 C C . GLY A 1 442 ? -23.77218 20.77974 27.27923 1.000 29.65631 483 GLY A C 1
ATOM 3414 O O . GLY A 1 442 ? -24.38481 19.88945 26.68376 1.000 29.52458 483 GLY A O 1
ATOM 3415 N N . LYS A 1 443 ? -23.72914 20.83245 28.60482 1.000 32.26815 484 LYS A N 1
ATOM 3416 C CA . LYS A 1 443 ? -24.48698 19.85270 29.38801 1.000 33.60318 484 LYS A CA 1
ATOM 3417 C C . LYS A 1 443 ? -25.99625 20.08182 29.28391 1.000 36.22752 484 LYS A C 1
ATOM 3418 O O . LYS A 1 443 ? -26.47133 21.21788 29.15238 1.000 36.88667 484 LYS A O 1
ATOM 3424 N N . VAL A 1 444 ? -26.76819 18.98231 29.35265 1.000 32.70236 485 VAL A N 1
ATOM 3425 C CA . VAL A 1 444 ? -28.19874 19.14191 29.58903 1.000 30.60065 485 VAL A CA 1
ATOM 3426 C C . VAL A 1 444 ? -28.38207 19.75885 30.98193 1.000 30.86809 485 VAL A C 1
ATOM 3427 O O . VAL A 1 444 ? -27.50154 19.68638 31.84802 1.000 33.88875 485 VAL A O 1
ATOM 3431 N N . ARG A 1 445 ? -29.53359 20.39679 31.18550 1.000 29.43178 486 ARG A N 1
ATOM 3432 C CA . ARG A 1 445 ? -29.78928 21.15613 32.40103 1.000 33.30207 486 ARG A CA 1
ATOM 3433 C C . ARG A 1 445 ? -31.03392 20.64807 33.10603 1.000 35.51860 486 ARG A C 1
ATOM 3434 O O . ARG A 1 445 ? -31.99209 20.18551 32.46817 1.000 36.36183 486 ARG A O 1
ATOM 3442 N N . GLU A 1 446 ? -30.99523 20.72510 34.43779 1.000 35.86950 487 GLU A N 1
ATOM 3443 C CA . GLU A 1 446 ? -32.16534 20.50168 35.27840 1.000 41.33264 487 GLU A CA 1
ATOM 3444 C C . GLU A 1 446 ? -32.73614 19.10352 35.06560 1.000 41.27223 487 GLU A C 1
ATOM 3445 O O . GLU A 1 446 ? -33.95014 18.90407 35.03065 1.000 44.26832 487 GLU A O 1
ATOM 3451 N N . ALA A 1 447 ? -31.84071 18.12851 34.92202 1.000 36.50956 488 ALA A N 1
ATOM 3452 C CA . ALA A 1 447 ? -32.26615 16.73772 34.87506 1.000 35.76294 488 ALA A CA 1
ATOM 3453 C C . ALA A 1 447 ? -33.04806 16.37989 36.13588 1.000 39.97039 488 ALA A C 1
ATOM 3454 O O . ALA A 1 447 ? -32.69723 16.80030 37.24200 1.000 44.29940 488 ALA A O 1
ATOM 3456 N N . ARG A 1 448 ? -34.12688 15.61199 35.95700 1.000 37.26136 489 ARG A N 1
ATOM 3457 C CA . ARG A 1 448 ? -35.02998 15.24125 37.03400 1.000 40.54897 489 ARG A CA 1
ATOM 3458 C C . ARG A 1 448 ? -35.51517 13.82869 36.78807 1.000 37.88242 489 ARG A C 1
ATOM 3459 O O . ARG A 1 448 ? -35.53821 13.35544 35.64638 1.000 35.14058 489 ARG A O 1
ATOM 3467 N N . CYS A 1 449 ? -35.95714 13.17394 37.86264 1.000 39.67754 490 CYS A N 1
ATOM 3468 C CA . CYS A 1 449 ? -36.59840 11.88430 37.67491 1.000 39.09268 490 CYS A CA 1
ATOM 3469 C C . CYS A 1 449 ? -37.60581 11.61794 38.77952 1.000 42.32864 490 CYS A C 1
ATOM 3470 O O . CYS A 1 449 ? -37.55008 12.23381 39.84994 1.000 45.09487 490 CYS A O 1
ATOM 3473 N N . GLN A 1 450 ? -38.55001 10.72098 38.47766 1.000 43.08639 491 GLN A N 1
ATOM 3474 C CA . GLN A 1 450 ? -39.54304 10.19676 39.40814 1.000 45.82458 491 GLN A CA 1
ATOM 3475 C C . GLN A 1 450 ? -39.78267 8.74096 39.04213 1.000 42.69858 491 GLN A C 1
ATOM 3476 O O . GLN A 1 450 ? -39.52182 8.32796 37.90838 1.000 39.05085 491 GLN A O 1
ATOM 3482 N N . ALA A 1 451 ? -40.31543 7.97411 39.99815 1.000 40.73170 492 ALA A N 1
ATOM 3483 C CA . ALA A 1 451 ? -40.53732 6.54698 39.82040 1.000 38.72134 492 ALA A CA 1
ATOM 3484 C C . ALA A 1 451 ? -41.95799 6.17412 40.23817 1.000 44.55637 492 ALA A C 1
ATOM 3485 O O . ALA A 1 451 ? -42.64205 6.92004 40.94744 1.000 42.93273 492 ALA A O 1
ATOM 3487 N N . SER A 1 452 ? -42.40232 5.00796 39.76683 1.000 43.07523 493 SER A N 1
ATOM 3488 C CA . SER A 1 452 ? -43.64460 4.39046 40.21752 1.000 43.69293 493 SER A CA 1
ATOM 3489 C C . SER A 1 452 ? -43.44355 2.87966 40.21892 1.000 43.73493 493 SER A C 1
ATOM 3490 O O . SER A 1 452 ? -42.57491 2.35623 39.50902 1.000 42.15424 493 SER A O 1
ATOM 3493 N N . VAL A 1 453 ? -44.23988 2.18795 41.03506 1.000 44.45064 494 VAL A N 1
ATOM 3494 C CA . VAL A 1 453 ? -44.11382 0.74846 41.25480 1.000 46.34895 494 VAL A CA 1
ATOM 3495 C C . VAL A 1 453 ? -45.42630 0.05227 40.91515 1.000 48.62512 494 VAL A C 1
ATOM 3496 O O . VAL A 1 453 ? -46.50959 0.50854 41.30480 1.000 42.26210 494 VAL A O 1
ATOM 3500 N N . GLN A 1 454 ? -45.31419 -1.08134 40.20680 1.000 46.53314 495 GLN A N 1
ATOM 3501 C CA . GLN A 1 454 ? -46.45337 -1.91473 39.85039 1.000 44.10671 495 GLN A CA 1
ATOM 3502 C C . GLN A 1 454 ? -46.46239 -3.26069 40.56124 1.000 46.74088 495 GLN A C 1
ATOM 3503 O O . GLN A 1 454 ? -47.50401 -3.92354 40.57853 1.000 47.02240 495 GLN A O 1
ATOM 3509 N N . GLY A 1 455 ? -45.34120 -3.67486 41.14106 1.000 47.98346 496 GLY A N 1
ATOM 3510 C CA . GLY A 1 455 ? -45.28498 -4.94885 41.82700 1.000 47.96514 496 GLY A CA 1
ATOM 3511 C C . GLY A 1 455 ? -43.87830 -5.23033 42.30301 1.000 47.28958 496 GLY A C 1
ATOM 3512 O O . GLY A 1 455 ? -42.97440 -4.39661 42.17201 1.000 44.71858 496 GLY A O 1
ATOM 3513 N N . ALA A 1 456 ? -43.70632 -6.43711 42.84979 1.000 47.77067 497 ALA A N 1
ATOM 3514 C CA . ALA A 1 456 ? -42.44219 -6.79815 43.48580 1.000 49.18151 497 ALA A CA 1
ATOM 3515 C C . ALA A 1 456 ? -41.26157 -6.65450 42.53478 1.000 58.88603 497 ALA A C 1
ATOM 3516 O O . ALA A 1 456 ? -40.17839 -6.23037 42.95348 1.000 50.40812 497 ALA A O 1
ATOM 3518 N N . SER A 1 457 ? -41.44462 -6.98715 41.25421 1.000 58.01598 498 SER A N 1
ATOM 3519 C CA . SER A 1 457 ? -40.35307 -6.94573 40.28152 1.000 57.20939 498 SER A CA 1
ATOM 3520 C C . SER A 1 457 ? -40.64780 -6.01123 39.11394 1.000 54.44936 498 SER A C 1
ATOM 3521 O O . SER A 1 457 ? -40.08778 -6.18879 38.02570 1.000 53.58614 498 SER A O 1
ATOM 3524 N N . GLU A 1 458 ? -41.51869 -5.02221 39.30928 1.000 50.45562 499 GLU A N 1
ATOM 3525 C CA . GLU A 1 458 ? -41.91153 -4.14157 38.21890 1.000 47.08251 499 GLU A CA 1
ATOM 3526 C C . GLU A 1 458 ? -42.01785 -2.72042 38.74394 1.000 45.20341 499 GLU A C 1
ATOM 3527 O O . GLU A 1 458 ? -42.79428 -2.45070 39.67022 1.000 42.02054 499 GLU A O 1
ATOM 3533 N N . ALA A 1 459 ? -41.25008 -1.82307 38.13253 1.000 41.65597 500 ALA A N 1
ATOM 3534 C CA . ALA A 1 459 ? -41.25468 -0.40722 38.45586 1.000 45.74816 500 ALA A CA 1
ATOM 3535 C C . ALA A 1 459 ? -40.94862 0.35519 37.17209 1.000 45.57956 500 ALA A C 1
ATOM 3536 O O . ALA A 1 459 ? -40.48931 -0.22845 36.18293 1.000 40.32681 500 ALA A O 1
ATOM 3538 N N . ARG A 1 460 ? -41.23678 1.65985 37.18648 1.000 37.76508 501 ARG A N 1
ATOM 3539 C CA . ARG A 1 460 ? -40.96569 2.53588 36.05076 1.000 38.79866 501 ARG A CA 1
ATOM 3540 C C . ARG A 1 460 ? -40.16773 3.74628 36.51182 1.000 38.62528 501 ARG A C 1
ATOM 3541 O O . ARG A 1 460 ? -40.43576 4.29300 37.58581 1.000 39.73700 501 ARG A O 1
ATOM 3549 N N . LEU A 1 461 ? -39.20382 4.18094 35.69308 1.000 35.25791 502 LEU A N 1
ATOM 3550 C CA . LEU A 1 461 ? -38.32264 5.29717 36.03901 1.000 39.92121 502 LEU A CA 1
ATOM 3551 C C . LEU A 1 461 ? -38.41188 6.35420 34.94518 1.000 40.45778 502 LEU A C 1
ATOM 3552 O O . LEU A 1 461 ? -37.95188 6.13319 33.81818 1.000 42.82128 502 LEU A O 1
ATOM 3557 N N . SER A 1 462 ? -39.00900 7.49248 35.27385 1.000 35.20176 503 SER A N 1
ATOM 3558 C CA . SER A 1 462 ? -39.21509 8.57336 34.32183 1.000 39.82467 503 SER A CA 1
ATOM 3559 C C . SER A 1 462 ? -38.15609 9.64178 34.55155 1.000 41.72049 503 SER A C 1
ATOM 3560 O O . SER A 1 462 ? -37.92196 10.03683 35.69648 1.000 43.63059 503 SER A O 1
ATOM 3563 N N . VAL A 1 463 ? -37.51900 10.09742 33.45946 1.000 40.12295 504 VAL A N 1
ATOM 3564 C CA . VAL A 1 463 ? -36.42295 11.06850 33.46468 1.000 36.03456 504 VAL A CA 1
ATOM 3565 C C . VAL A 1 463 ? -36.72452 12.15930 32.43664 1.000 35.69381 504 VAL A C 1
ATOM 3566 O O . VAL A 1 463 ? -37.23799 11.88196 31.34621 1.000 34.46830 504 VAL A O 1
ATOM 3570 N N . SER A 1 464 ? -36.41866 13.41039 32.79210 1.000 35.92433 505 SER A N 1
ATOM 3571 C CA . SER A 1 464 ? -36.55088 14.52526 31.85699 1.000 37.08994 505 SER A CA 1
ATOM 3572 C C . SER A 1 464 ? -35.42721 15.53311 32.09218 1.000 37.58536 505 SER A C 1
ATOM 3573 O O . SER A 1 464 ? -34.76190 15.52028 33.13393 1.000 38.02102 505 SER A O 1
ATOM 3576 N N . TRP A 1 465 ? -35.20465 16.39800 31.09685 1.000 36.13129 506 TRP A N 1
ATOM 3577 C CA . TRP A 1 465 ? -34.12786 17.38597 31.16648 1.000 35.21338 506 TRP A CA 1
ATOM 3578 C C . TRP A 1 465 ? -34.39985 18.50313 30.16677 1.000 33.87919 506 TRP A C 1
ATOM 3579 O O . TRP A 1 465 ? -35.20358 18.35432 29.24276 1.000 32.74698 506 TRP A O 1
ATOM 3590 N N . GLN A 1 466 ? -33.70626 19.61875 30.36518 1.000 35.86174 507 GLN A N 1
ATOM 3591 C CA . GLN A 1 466 ? -33.75691 20.77311 29.47569 1.000 37.27167 507 GLN A CA 1
ATOM 3592 C C . GLN A 1 466 ? -32.56779 20.75139 28.51278 1.000 33.79176 507 GLN A C 1
ATOM 3593 O O . GLN A 1 466 ? -31.52172 20.15254 28.79286 1.000 32.31493 507 GLN A O 1
ATOM 3599 N N . ILE A 1 467 ? -32.73720 21.41396 27.36756 1.000 32.10031 508 ILE A N 1
ATOM 3600 C CA . ILE A 1 467 ? -31.68345 21.45195 26.34697 1.000 33.36430 508 ILE A CA 1
ATOM 3601 C C . ILE A 1 467 ? -30.40886 22.05549 26.92810 1.000 32.96219 508 ILE A C 1
ATOM 3602 O O . ILE A 1 467 ? -30.46074 22.80174 27.92364 1.000 33.74949 508 ILE A O 1
ATOM 3607 N N . PRO A 1 468 ? -29.24632 21.74763 26.36781 1.000 30.49328 509 PRO A N 1
ATOM 3608 C CA . PRO A 1 468 ? -28.04049 22.49271 26.74500 1.000 30.72776 509 PRO A CA 1
ATOM 3609 C C . PRO A 1 468 ? -28.20877 23.97812 26.46246 1.000 32.32566 509 PRO A C 1
ATOM 3610 O O . PRO A 1 468 ? -28.91381 24.37982 25.52945 1.000 26.52290 509 PRO A O 1
ATOM 3614 N N . TRP A 1 469 ? -27.56228 24.79225 27.30285 1.000 29.14027 510 TRP A N 1
ATOM 3615 C CA . TRP A 1 469 ? -27.73799 26.23764 27.20649 1.000 30.24228 510 TRP A CA 1
ATOM 3616 C C . TRP A 1 469 ? -27.31484 26.76023 25.83798 1.000 31.19183 510 TRP A C 1
ATOM 3617 O O . TRP A 1 469 ? -28.01476 27.58049 25.24815 1.000 35.91671 510 TRP A O 1
ATOM 3628 N N . ASN A 1 470 ? -26.18449 26.28425 25.30311 1.000 30.95456 511 ASN A N 1
ATOM 3629 C CA . ASN A 1 470 ? -25.73267 26.81517 24.02050 1.000 33.81419 511 ASN A CA 1
ATOM 3630 C C . ASN A 1 470 ? -26.64862 26.39552 22.87657 1.000 34.95410 511 ASN A C 1
ATOM 3631 O O . ASN A 1 470 ? -26.70243 27.08836 21.85593 1.000 39.72668 511 ASN A O 1
ATOM 3636 N N . LEU A 1 471 ? -27.43281 25.33020 23.04869 1.000 30.81939 512 LEU A N 1
ATOM 3637 C CA . LEU A 1 471 ? -28.41229 24.97116 22.03128 1.000 31.79474 512 LEU A CA 1
ATOM 3638 C C . LEU A 1 471 ? -29.53100 26.00568 21.90339 1.000 36.83684 512 LEU A C 1
ATOM 3639 O O . LEU A 1 471 ? -30.21483 26.04032 20.87392 1.000 36.71504 512 LEU A O 1
ATOM 3644 N N . LYS A 1 472 ? -29.74903 26.84482 22.92108 1.000 39.95365 513 LYS A N 1
ATOM 3645 C CA . LYS A 1 472 ? -30.71407 27.93174 22.76711 1.000 42.92391 513 LYS A CA 1
ATOM 3646 C C . LYS A 1 472 ? -30.32133 28.87861 21.63819 1.000 42.01816 513 LYS A C 1
ATOM 3647 O O . LYS A 1 472 ? -31.18820 29.56061 21.08794 1.000 46.42334 513 LYS A O 1
ATOM 3653 N N . TYR A 1 473 ? -29.03418 28.93773 21.28793 1.000 37.24153 514 TYR A N 1
ATOM 3654 C CA . TYR A 1 473 ? -28.51539 29.90257 20.32181 1.000 42.96844 514 TYR A CA 1
ATOM 3655 C C . TYR A 1 473 ? -27.98525 29.23515 19.05803 1.000 46.74726 514 TYR A C 1
ATOM 3656 O O . TYR A 1 473 ? -27.23696 29.86127 18.30267 1.000 48.30692 514 TYR A O 1
ATOM 3665 N N . LEU A 1 474 ? -28.34878 27.97981 18.81648 1.000 42.66793 515 LEU A N 1
ATOM 3666 C CA . LEU A 1 474 ? -27.81132 27.21721 17.70316 1.000 45.31291 515 LEU A CA 1
ATOM 3667 C C . LEU A 1 474 ? -28.95435 26.60173 16.92621 1.000 46.39927 515 LEU A C 1
ATOM 3668 O O . LEU A 1 474 ? -30.03530 26.34465 17.45881 1.000 48.64437 515 LEU A O 1
ATOM 3673 N N . LYS A 1 475 ? -28.69774 26.31490 15.66620 1.000 45.86438 516 LYS A N 1
ATOM 3674 C CA . LYS A 1 475 ? -29.65299 25.54693 14.89599 1.000 47.89170 516 LYS A CA 1
ATOM 3675 C C . LYS A 1 475 ? -28.88198 24.36384 14.33206 1.000 46.88433 516 LYS A C 1
ATOM 3676 O O . LYS A 1 475 ? -27.97494 24.53565 13.50884 1.000 50.89556 516 LYS A O 1
ATOM 3682 N N . VAL A 1 476 ? -29.20758 23.18006 14.85505 1.000 42.13265 517 VAL A N 1
ATOM 3683 C CA . VAL A 1 476 ? -28.47773 21.93587 14.64581 1.000 42.41764 517 VAL A CA 1
ATOM 3684 C C . VAL A 1 476 ? -29.38628 20.98453 13.88967 1.000 46.63918 517 VAL A C 1
ATOM 3685 O O . VAL A 1 476 ? -30.56060 20.83630 14.24281 1.000 48.72543 517 VAL A O 1
ATOM 3689 N N . ARG A 1 477 ? -28.83741 20.33116 12.86350 1.000 48.26672 518 ARG A N 1
ATOM 3690 C CA . ARG A 1 477 ? -29.61568 19.39208 12.06101 1.000 51.77225 518 ARG A CA 1
ATOM 3691 C C . ARG A 1 477 ? -30.20097 18.27663 12.92551 1.000 50.86281 518 ARG A C 1
ATOM 3692 O O . ARG A 1 477 ? -31.41213 18.03351 12.91285 1.000 53.71714 518 ARG A O 1
ATOM 3700 N N . GLU A 1 478 ? -29.35716 17.59574 13.69420 1.000 46.86187 519 GLU A N 1
ATOM 3701 C CA . GLU A 1 478 ? -29.75921 16.40578 14.43371 1.000 46.54553 519 GLU A CA 1
ATOM 3702 C C . GLU A 1 478 ? -29.29657 16.54534 15.87258 1.000 44.20671 519 GLU A C 1
ATOM 3703 O O . GLU A 1 478 ? -28.09227 16.62869 16.12976 1.000 44.61173 519 GLU A O 1
ATOM 3709 N N . VAL A 1 479 ? -30.24689 16.56925 16.80262 1.000 42.17759 520 VAL A N 1
ATOM 3710 C CA . VAL A 1 479 ? -29.96023 16.61265 18.23252 1.000 42.98778 520 VAL A CA 1
ATOM 3711 C C . VAL A 1 479 ? -30.48649 15.32633 18.85299 1.000 43.10692 520 VAL A C 1
ATOM 3712 O O . VAL A 1 479 ? -31.67716 15.01197 18.71690 1.000 39.92460 520 VAL A O 1
ATOM 3716 N N . LYS A 1 480 ? -29.60623 14.58931 19.53800 1.000 41.33739 521 LYS A N 1
ATOM 3717 C CA . LYS A 1 480 ? -29.97683 13.37263 20.25228 1.000 41.80726 521 LYS A CA 1
ATOM 3718 C C . LYS A 1 480 ? -29.42720 13.44714 21.66786 1.000 37.76466 521 LYS A C 1
ATOM 3719 O O . LYS A 1 480 ? -28.58083 14.29279 21.98634 1.000 36.47032 521 LYS A O 1
ATOM 3725 N N . TYR A 1 481 ? -29.92682 12.54727 22.51889 1.000 34.57034 522 TYR A N 1
ATOM 3726 C CA . TYR A 1 481 ? -29.46059 12.40619 23.89040 1.000 32.58877 522 TYR A CA 1
ATOM 3727 C C . TYR A 1 481 ? -29.12376 10.94536 24.15940 1.000 36.78881 522 TYR A C 1
ATOM 3728 O O . TYR A 1 481 ? -29.88295 10.04465 23.78935 1.000 40.27700 522 TYR A O 1
ATOM 3737 N N . GLU A 1 482 ? -27.97475 10.71175 24.77379 1.000 33.23846 523 GLU A N 1
ATOM 3738 C CA . GLU A 1 482 ? -27.58118 9.38203 25.19995 1.000 35.66040 523 GLU A CA 1
ATOM 3739 C C . GLU A 1 482 ? -27.69184 9.34716 26.71356 1.000 35.75900 523 GLU A C 1
ATOM 3740 O O . GLU A 1 482 ? -27.12126 10.20448 27.39917 1.000 33.03935 523 GLU A O 1
ATOM 3746 N N . VAL A 1 483 ? -28.46080 8.39409 27.22754 1.000 35.39403 524 VAL A N 1
ATOM 3747 C CA . VAL A 1 483 ? -28.64902 8.21741 28.66073 1.000 33.79381 524 VAL A CA 1
ATOM 3748 C C . VAL A 1 483 ? -28.00963 6.89787 29.07058 1.000 34.37936 524 VAL A C 1
ATOM 3749 O O . VAL A 1 483 ? -28.29173 5.85411 28.46274 1.000 36.09396 524 VAL A O 1
ATOM 3753 N N . TRP A 1 484 ? -27.16787 6.93772 30.11243 1.000 31.69647 525 TRP A N 1
ATOM 3754 C CA . TRP A 1 484 ? -26.58385 5.73155 30.70329 1.000 35.19528 525 TRP A CA 1
ATOM 3755 C C . TRP A 1 484 ? -27.27906 5.45983 32.02853 1.000 37.61647 525 TRP A C 1
ATOM 3756 O O . TRP A 1 484 ? -27.30876 6.32583 32.91469 1.000 38.60489 525 TRP A O 1
ATOM 3767 N N . LEU A 1 485 ? -27.85005 4.26869 32.15250 1.000 35.20725 526 LEU A N 1
ATOM 3768 C CA . LEU A 1 485 ? -28.58680 3.85411 33.33265 1.000 36.75238 526 LEU A CA 1
ATOM 3769 C C . LEU A 1 485 ? -27.73065 2.83235 34.08049 1.000 40.42232 526 LEU A C 1
ATOM 3770 O O . LEU A 1 485 ? -27.28797 1.83352 33.49341 1.000 41.51644 526 LEU A O 1
ATOM 3775 N N . GLN A 1 486 ? -27.46170 3.09463 35.35812 1.000 40.46642 527 GLN A N 1
ATOM 3776 C CA . GLN A 1 486 ? -26.64651 2.19477 36.16278 1.000 46.52561 527 GLN A CA 1
ATOM 3777 C C . GLN A 1 486 ? -27.27370 2.01325 37.53992 1.000 48.68806 527 GLN A C 1
ATOM 3778 O O . GLN A 1 486 ? -27.61886 2.99513 38.21043 1.000 47.12194 527 GLN A O 1
ATOM 3784 N N . GLU A 1 487 ? -27.41397 0.75923 37.95829 1.000 47.97884 528 GLU A N 1
ATOM 3785 C CA . GLU A 1 487 ? -27.85276 0.46130 39.31457 1.000 45.76035 528 GLU A CA 1
ATOM 3786 C C . GLU A 1 487 ? -26.72954 0.77170 40.29160 1.000 42.92329 528 GLU A C 1
ATOM 3787 O O . GLU A 1 487 ? -25.57982 0.37449 40.07936 1.000 48.54282 528 GLU A O 1
ATOM 3793 N N . GLN A 1 488 ? -27.06823 1.47986 41.37280 1.000 48.25397 529 GLN A N 1
ATOM 3794 C CA . GLN A 1 488 ? -26.04469 2.06440 42.23923 1.000 52.31846 529 GLN A CA 1
ATOM 3795 C C . GLN A 1 488 ? -25.01275 1.04528 42.72402 1.000 62.99872 529 GLN A C 1
ATOM 3796 O O . GLN A 1 488 ? -23.85858 1.40957 42.98364 1.000 71.68950 529 GLN A O 1
ATOM 3802 N N . GLY A 1 489 ? -25.37699 -0.22404 42.83581 1.000 63.70520 530 GLY A N 1
ATOM 3803 C CA . GLY 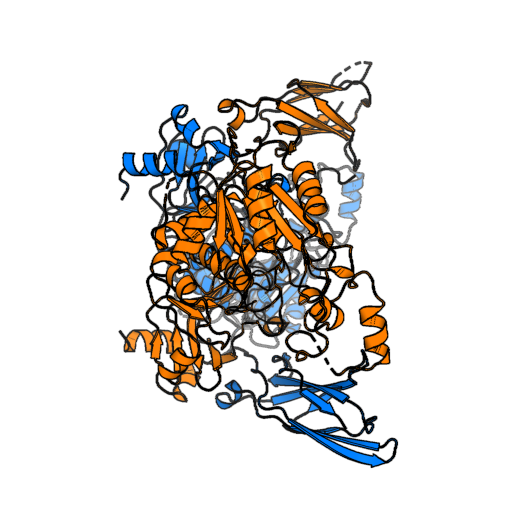A 1 489 ? -24.36422 -1.15853 43.30117 1.000 71.42480 530 GLY A CA 1
ATOM 3804 C C . GLY A 1 489 ? -23.51198 -1.84166 42.24573 1.000 70.98704 530 GLY A C 1
ATOM 3805 O O . GLY A 1 489 ? -22.58081 -2.56830 42.60445 1.000 75.97452 530 GLY A O 1
ATOM 3806 N N . GLU A 1 490 ? -23.78778 -1.62647 40.96163 1.000 65.49101 531 GLU A N 1
ATOM 3807 C CA . GLU A 1 490 ? -23.23400 -2.43356 39.88292 1.000 65.03613 531 GLU A CA 1
ATOM 3808 C C . GLU A 1 490 ? -22.22019 -1.65531 39.05284 1.000 62.49759 531 GLU A C 1
ATOM 3809 O O . GLU A 1 490 ? -22.23528 -0.42409 38.99567 1.000 56.54761 531 GLU A O 1
ATOM 3815 N N . ASN A 1 491 ? -21.34146 -2.40796 38.39055 1.000 68.08842 532 ASN A N 1
ATOM 3816 C CA . ASN A 1 491 ? -20.40421 -1.88491 37.40182 1.000 68.11902 532 ASN A CA 1
ATOM 3817 C C . ASN A 1 491 ? -20.94920 -1.98802 35.98707 1.000 61.40347 532 ASN A C 1
ATOM 3818 O O . ASN A 1 491 ? -20.20014 -1.78329 35.02628 1.000 60.64359 532 ASN A O 1
ATOM 3823 N N . THR A 1 492 ? -22.22038 -2.33992 35.84588 1.000 55.97142 533 THR A N 1
ATOM 3824 C CA . THR A 1 492 ? -22.86839 -2.49253 34.55706 1.000 51.95445 533 THR A CA 1
ATOM 3825 C C . THR A 1 492 ? -23.75241 -1.29004 34.31089 1.000 45.28038 533 THR A C 1
ATOM 3826 O O . THR A 1 492 ? -24.41298 -0.79745 35.22546 1.000 46.20215 533 THR A O 1
ATOM 3830 N N . TYR A 1 493 ? -23.76240 -0.81968 33.07854 1.000 43.42875 534 TYR A N 1
ATOM 3831 C CA . TYR A 1 493 ? -24.63610 0.27690 32.72214 1.000 48.75350 534 TYR A CA 1
ATOM 3832 C C . TYR A 1 493 ? -25.28113 -0.03461 31.38509 1.000 46.18548 534 TYR A C 1
ATOM 3833 O O . TYR A 1 493 ? -24.76050 -0.83406 30.60295 1.000 41.70644 534 TYR A O 1
ATOM 3842 N N . VAL A 1 494 ? -26.43160 0.58668 31.14508 1.000 40.34559 535 VAL A N 1
ATOM 3843 C CA . VAL A 1 494 ? -27.15685 0.42473 29.88848 1.000 39.92488 535 VAL A CA 1
ATOM 3844 C C . VAL A 1 494 ? -27.30294 1.78287 29.20906 1.000 38.59499 535 VAL A C 1
ATOM 3845 O O . VAL A 1 494 ? -27.93032 2.68573 29.77623 1.000 33.19711 535 VAL A O 1
ATOM 3849 N N . PRO A 1 495 ? -26.74427 1.98163 28.01982 1.000 42.30273 536 PRO A N 1
ATOM 3850 C CA . PRO A 1 495 ? -26.94433 3.24607 27.30706 1.000 42.04934 536 PRO A CA 1
ATOM 3851 C C . PRO A 1 495 ? -28.15032 3.19629 26.38553 1.000 42.69380 536 PRO A C 1
ATOM 3852 O O . PRO A 1 495 ? -28.46387 2.17126 25.78117 1.000 44.69291 536 PRO A O 1
ATOM 3856 N N . TYR A 1 496 ? -28.84571 4.33412 26.30893 1.000 40.53267 537 TYR A N 1
ATOM 3857 C CA . TYR A 1 496 ? -30.02921 4.49219 25.46723 1.000 42.62909 537 TYR A CA 1
ATOM 3858 C C . TYR A 1 496 ? -29.86360 5.72980 24.59946 1.000 43.69729 537 TYR A C 1
ATOM 3859 O O . TYR A 1 496 ? -29.51485 6.80075 25.11359 1.000 41.60475 537 TYR A O 1
ATOM 3868 N N . MET A 1 497 ? -30.13069 5.59172 23.29580 1.000 45.64424 538 MET A N 1
ATOM 3869 C CA . MET A 1 497 ? -30.18534 6.73408 22.38110 1.000 47.92868 538 MET A CA 1
ATOM 3870 C C . MET A 1 497 ? -31.61082 7.25127 22.26315 1.000 49.34876 538 MET A C 1
ATOM 3871 O O . MET A 1 497 ? -32.52812 6.48691 21.96537 1.000 54.14561 538 MET A O 1
ATOM 3876 N N . LEU A 1 498 ? -31.78873 8.55182 22.46355 1.000 47.09359 539 LEU A N 1
ATOM 3877 C CA . LEU A 1 498 ? -33.11287 9.14934 22.53841 1.000 46.59206 539 LEU A CA 1
ATOM 3878 C C . LEU A 1 498 ? -33.16482 10.41345 21.69055 1.000 47.86266 539 LEU A C 1
ATOM 3879 O O . LEU A 1 498 ? -32.17809 11.14846 21.57876 1.000 44.91206 539 LEU A O 1
ATOM 3884 N N . ALA A 1 499 ? -34.33020 10.65378 21.08715 1.000 54.28632 540 ALA A N 1
ATOM 3885 C CA . ALA A 1 499 ? -34.60221 11.91360 20.41010 1.000 54.37284 540 ALA A CA 1
ATOM 3886 C C . ALA A 1 499 ? -35.32039 12.91819 21.29809 1.000 53.48552 540 ALA A C 1
ATOM 3887 O O . ALA A 1 499 ? -35.06880 14.12085 21.17610 1.000 51.10325 540 ALA A O 1
ATOM 3889 N N . LEU A 1 500 ? -36.18485 12.45652 22.20192 1.000 49.75416 541 LEU A N 1
ATOM 3890 C CA . LEU A 1 500 ? -36.93071 13.34856 23.07448 1.000 47.24862 541 LEU A CA 1
ATOM 3891 C C . LEU A 1 500 ? -36.11047 13.73023 24.30806 1.000 44.40720 541 LEU A C 1
ATOM 3892 O O . LEU A 1 500 ? -35.10542 13.09945 24.65073 1.000 40.53340 541 LEU A O 1
ATOM 3897 N N . GLN A 1 501 ? -36.55757 14.78921 24.98269 1.000 45.73493 542 GLN A N 1
ATOM 3898 C CA . GLN A 1 501 ? -35.92990 15.23536 26.22037 1.000 42.04216 542 GLN A CA 1
ATOM 3899 C C . GLN A 1 501 ? -36.50447 14.54170 27.44642 1.000 41.07909 542 GLN A C 1
ATOM 3900 O O . GLN A 1 501 ? -36.47785 15.10494 28.55004 1.000 38.80628 542 GLN A O 1
ATOM 3906 N N . ASN A 1 502 ? -37.02413 13.33101 27.28233 1.000 44.40509 543 ASN A N 1
ATOM 3907 C CA . ASN A 1 502 ? -37.60162 12.58560 28.39117 1.000 48.13163 543 ASN A CA 1
ATOM 3908 C C . ASN A 1 502 ? -37.76058 11.13935 27.96054 1.000 47.50045 543 ASN A C 1
ATOM 3909 O O . ASN A 1 502 ? -37.73638 10.82445 26.76701 1.000 48.84328 543 ASN A O 1
ATOM 3914 N N . HIS A 1 503 ? -37.94464 10.27056 28.95277 1.000 43.29658 544 HIS A N 1
ATOM 3915 C CA . HIS A 1 503 ? -38.06481 8.83972 28.73019 1.000 42.07965 544 HIS A CA 1
ATOM 3916 C C . HIS A 1 503 ? -38.49704 8.17653 30.02799 1.000 42.58745 544 HIS A C 1
ATOM 3917 O O . HIS A 1 503 ? -38.15435 8.63485 31.12900 1.000 42.11486 544 HIS A O 1
ATOM 3924 N N . THR A 1 504 ? -39.23571 7.08626 29.87967 1.000 38.07554 545 THR A N 1
ATOM 3925 C CA . THR A 1 504 ? -39.65192 6.25278 30.99506 1.000 38.73518 545 THR A CA 1
ATOM 3926 C C . THR A 1 504 ? -39.02822 4.87911 30.78644 1.000 40.17866 545 THR A C 1
ATOM 3927 O O . THR A 1 504 ? -39.35871 4.17653 29.82587 1.000 40.19116 545 THR A O 1
ATOM 3931 N N . PHE A 1 505 ? -38.09445 4.52489 31.65597 1.000 38.52673 546 PHE A N 1
ATOM 3932 C CA . PHE A 1 505 ? -37.41602 3.24268 31.58747 1.000 41.03992 546 PHE A CA 1
ATOM 3933 C C . PHE A 1 505 ? -38.24667 2.20650 32.32729 1.000 42.70498 546 PHE A C 1
ATOM 3934 O O . PHE A 1 505 ? -38.83686 2.50147 33.37083 1.000 40.26506 546 PHE A O 1
ATOM 3942 N N . THR A 1 506 ? -38.32556 1.00423 31.74972 1.000 39.27049 547 THR A N 1
ATOM 3943 C CA . THR A 1 506 ? -39.12871 -0.09328 32.27953 1.000 43.22170 547 THR A CA 1
ATOM 3944 C C . THR A 1 506 ? -38.34499 -1.39256 32.40826 1.000 44.80276 547 THR A C 1
ATOM 3945 O O . THR A 1 506 ? -38.52964 -2.11513 33.38909 1.000 42.34982 547 THR A O 1
ATOM 3949 N N . GLU A 1 507 ? -37.46426 -1.69622 31.45335 1.000 44.60127 548 GLU A N 1
ATOM 3950 C CA . GLU A 1 507 ? -36.81910 -3.00249 31.40681 1.000 49.66771 548 GLU A CA 1
ATOM 3951 C C . GLU A 1 507 ? -35.89029 -3.18713 32.60302 1.000 45.01654 548 GLU A C 1
ATOM 3952 O O . GLU A 1 507 ? -34.96739 -2.39110 32.81164 1.000 41.95101 548 GLU A O 1
ATOM 3958 N N . ASN A 1 508 ? -36.15147 -4.22303 33.39950 1.000 46.23106 549 ASN A N 1
ATOM 3959 C CA . ASN A 1 508 ? -35.32231 -4.57537 34.55572 1.000 48.83396 549 ASN A CA 1
ATOM 3960 C C . ASN A 1 508 ? -35.26849 -3.46406 35.61077 1.000 48.09999 549 ASN A C 1
ATOM 3961 O O . ASN A 1 508 ? -34.28817 -3.35193 36.35282 1.000 48.95980 549 ASN A O 1
ATOM 3966 N N . ILE A 1 509 ? -36.30051 -2.62436 35.69611 1.000 44.41812 550 ILE A N 1
ATOM 3967 C CA . ILE A 1 509 ? -36.36606 -1.59196 36.72771 1.000 44.21904 550 ILE A CA 1
ATOM 3968 C C . ILE A 1 509 ? -37.08669 -2.18888 37.93460 1.000 46.69936 550 ILE A C 1
ATOM 3969 O O . ILE A 1 509 ? -38.17744 -2.75234 37.80045 1.000 50.32032 550 ILE A O 1
ATOM 3974 N N . LYS A 1 510 ? -36.47017 -2.09111 39.11106 1.000 49.20757 551 LYS A N 1
ATOM 3975 C CA . LYS A 1 510 ? -37.01219 -2.72812 40.31277 1.000 51.90791 551 LYS A CA 1
ATOM 3976 C C . LYS A 1 510 ? -37.43382 -1.67458 41.33847 1.000 48.31019 551 LYS A C 1
ATOM 3977 O O . LYS A 1 510 ? -36.85162 -0.58468 41.38778 1.000 47.91955 551 LYS A O 1
ATOM 3983 N N . PRO A 1 511 ? -38.43596 -1.96397 42.16689 1.000 47.08602 552 PRO A N 1
ATOM 3984 C CA . PRO A 1 511 ? -38.73274 -1.08271 43.30240 1.000 47.56229 552 PRO A CA 1
ATOM 3985 C C . PRO A 1 511 ? -37.61189 -1.10348 44.33258 1.000 47.12844 552 PRO A C 1
ATOM 3986 O O . PRO A 1 511 ? -36.74954 -1.98434 44.33767 1.000 46.08454 552 PRO A O 1
ATOM 3990 N N . PHE A 1 512 ? -37.64217 -0.10470 45.22140 1.000 49.00416 553 PHE A N 1
ATOM 3991 C CA . PHE A 1 512 ? -36.68088 0.01253 46.32472 1.000 48.82591 553 PHE A CA 1
ATOM 3992 C C . PHE A 1 512 ? -35.24704 -0.14739 45.83937 1.000 46.54935 553 PHE A C 1
ATOM 3993 O O . PHE A 1 512 ? -34.44256 -0.85312 46.44243 1.000 46.28876 553 PHE A O 1
ATOM 4001 N N . THR A 1 513 ? -34.93195 0.50547 44.72441 1.000 44.28077 554 THR A N 1
ATOM 4002 C CA . THR A 1 513 ? -33.62014 0.42830 44.10791 1.000 44.60398 554 THR A CA 1
ATOM 4003 C C . THR A 1 513 ? -33.20147 1.84020 43.72241 1.000 44.90285 554 THR A C 1
ATOM 4004 O O . THR A 1 513 ? -34.04668 2.65677 43.34356 1.000 47.23882 554 THR A O 1
ATOM 4008 N N . THR A 1 514 ? -31.90453 2.12901 43.83828 1.000 43.99066 555 THR A N 1
ATOM 4009 C CA . THR A 1 514 ? -31.33778 3.42108 43.46411 1.000 42.31581 555 THR A CA 1
ATOM 4010 C C . THR A 1 514 ? -30.58936 3.28603 42.14293 1.000 42.76467 555 THR A C 1
ATOM 4011 O O . THR A 1 514 ? -29.74803 2.39426 41.99256 1.000 43.89760 555 THR A O 1
ATOM 4015 N N . TYR A 1 515 ? -30.90926 4.15145 41.18326 1.000 37.82365 556 TYR A N 1
ATOM 4016 C CA . TYR A 1 515 ? -30.26510 4.13517 39.87885 1.000 37.34749 556 TYR A CA 1
ATOM 4017 C C . TYR A 1 515 ? -29.48433 5.42879 39.67907 1.000 38.30070 556 TYR A C 1
ATOM 4018 O O . TYR A 1 515 ? -29.91983 6.50432 40.11258 1.000 36.93993 556 TYR A O 1
ATOM 4027 N N . LEU A 1 516 ? -28.32089 5.30846 39.04599 1.000 36.03191 557 LEU A N 1
ATOM 4028 C CA . LEU A 1 516 ? -27.53020 6.44987 38.60518 1.000 36.84896 557 LEU A CA 1
ATOM 4029 C C . LEU A 1 516 ? -27.81444 6.68221 37.12902 1.000 36.26891 557 LEU A C 1
ATOM 4030 O O . LEU A 1 516 ? -27.77530 5.73699 36.32284 1.000 37.92297 557 LEU A O 1
ATOM 4035 N N . VAL A 1 517 ? -28.12983 7.92800 36.78288 1.000 31.12163 558 VAL A N 1
ATOM 4036 C CA . VAL A 1 517 ? -28.53640 8.29890 35.42941 1.000 33.90044 558 VAL A CA 1
ATOM 4037 C C . VAL A 1 517 ? -27.58381 9.38222 34.92376 1.000 35.27727 558 VAL A C 1
ATOM 4038 O O . VAL A 1 517 ? -27.49411 10.46788 35.51179 1.000 33.78635 558 VAL A O 1
ATOM 4042 N N . TRP A 1 518 ? -26.89669 9.09271 33.82841 1.000 33.62827 559 TRP A N 1
ATOM 4043 C CA . TRP A 1 518 ? -26.04094 10.05156 33.14068 1.000 32.01240 559 TRP A CA 1
ATOM 4044 C C . TRP A 1 518 ? -26.64026 10.35993 31.77704 1.000 30.80365 559 TRP A C 1
ATOM 4045 O O . TRP A 1 518 ? -27.07011 9.44313 31.07165 1.000 32.36974 559 TRP A O 1
ATOM 4056 N N . ILE A 1 519 ? -26.64413 11.64437 31.40147 1.000 27.04499 560 ILE A N 1
ATOM 4057 C CA . ILE A 1 519 ? -27.24455 12.12712 30.15671 1.000 26.17142 560 ILE A CA 1
ATOM 4058 C C . ILE A 1 519 ? -26.22558 13.01374 29.44887 1.000 29.42972 560 ILE A C 1
ATOM 4059 O O . ILE A 1 519 ? -25.63043 13.90237 30.07184 1.000 29.00172 560 ILE A O 1
ATOM 4064 N N . ARG A 1 520 ? -26.03941 12.79685 28.15289 1.000 29.93503 561 ARG A N 1
ATOM 4065 C CA . ARG A 1 520 ? -25.26470 13.74120 27.35614 1.000 32.28226 561 ARG A CA 1
ATOM 4066 C C . ARG A 1 520 ? -25.99990 14.00840 26.05112 1.000 33.75092 561 ARG A C 1
ATOM 4067 O O . ARG A 1 520 ? -26.78716 13.17500 25.57275 1.000 30.73199 561 ARG A O 1
ATOM 4075 N N . CYS A 1 521 ? -25.78363 15.21229 25.51916 1.000 31.19661 562 CYS A N 1
ATOM 4076 C CA . CYS A 1 521 ? -26.30674 15.61944 24.22157 1.000 30.32881 562 CYS A CA 1
ATOM 4077 C C . CYS A 1 521 ? -25.30383 15.27982 23.12061 1.000 31.84353 562 CYS A C 1
ATOM 4078 O O . CYS A 1 521 ? -24.09330 15.26889 23.34676 1.000 30.37190 562 CYS A O 1
ATOM 4081 N N . ILE A 1 522 ? -25.81508 15.02208 21.91452 1.000 33.53414 563 ILE A N 1
ATOM 4082 C CA . ILE A 1 522 ? -24.97551 14.67986 20.76769 1.000 33.88822 563 ILE A CA 1
ATOM 4083 C C . ILE A 1 522 ? -25.51083 15.41036 19.54518 1.000 36.26951 563 ILE A C 1
ATOM 4084 O O . ILE A 1 522 ? -26.67847 15.22742 19.18333 1.000 33.32672 563 ILE A O 1
ATOM 4089 N N . PHE A 1 523 ? -24.66715 16.23969 18.91058 1.000 37.72425 564 PHE A N 1
ATOM 4090 C CA . PHE A 1 523 ? -25.03428 16.91324 17.66539 1.000 41.30627 564 PHE A CA 1
ATOM 4091 C C . PHE A 1 523 ? -24.57078 16.06387 16.48495 1.000 42.47569 564 PHE A C 1
ATOM 4092 O O . PHE A 1 523 ? -23.41117 15.63540 16.44214 1.000 40.88578 564 PHE A O 1
ATOM 4100 N N . ASN A 1 524 ? -25.47854 15.83669 15.53367 1.000 42.27708 565 ASN A N 1
ATOM 4101 C CA . ASN A 1 524 ? -25.16474 15.22695 14.23876 1.000 47.06709 565 ASN A CA 1
ATOM 4102 C C . ASN A 1 524 ? -24.32558 13.95737 14.39359 1.000 46.14643 565 ASN A C 1
ATOM 4103 O O . ASN A 1 524 ? -23.30066 13.77610 13.73395 1.000 48.17007 565 ASN A O 1
ATOM 4108 N N . LYS A 1 525 ? -24.75200 13.09238 15.31798 1.000 42.88261 566 LYS A N 1
ATOM 4109 C CA . LYS A 1 525 ? -24.19399 11.75108 15.49587 1.000 46.17530 566 LYS A CA 1
ATOM 4110 C C . LYS A 1 525 ? -22.79121 11.72393 16.09988 1.000 47.04053 566 LYS A C 1
ATOM 4111 O O . LYS A 1 525 ? -22.52461 10.90407 16.98346 1.000 47.70453 566 LYS A O 1
ATOM 4117 N N . THR A 1 526 ? -21.87796 12.58518 15.64113 1.000 47.45692 567 THR A N 1
ATOM 4118 C CA . THR A 1 526 ? -20.47571 12.44428 16.02400 1.000 48.57386 567 THR A CA 1
ATOM 4119 C C . THR A 1 526 ? -19.99627 13.43674 17.08596 1.000 44.22018 567 THR A C 1
ATOM 4120 O O . THR A 1 526 ? -18.90938 13.24309 17.64149 1.000 43.88145 567 THR A O 1
ATOM 4124 N N . LEU A 1 527 ? -20.74404 14.49225 17.38331 1.000 42.00409 568 LEU A N 1
ATOM 4125 C CA . LEU A 1 527 ? -20.25468 15.52257 18.30404 1.000 40.03137 568 LEU A CA 1
ATOM 4126 C C . LEU A 1 527 ? -20.81743 15.24354 19.69424 1.000 37.45077 568 LEU A C 1
ATOM 4127 O O . LEU A 1 527 ? -21.90028 15.71100 20.05915 1.000 35.97755 568 LEU A O 1
ATOM 4132 N N . LEU A 1 528 ? -20.04192 14.48352 20.47973 1.000 34.35687 569 LEU A N 1
ATOM 4133 C CA . LEU A 1 528 ? -20.43062 14.04297 21.81372 1.000 35.47759 569 LEU A CA 1
ATOM 4134 C C . LEU A 1 528 ? -20.21383 15.16872 22.81811 1.000 31.36804 569 LEU A C 1
ATOM 4135 O O . LEU A 1 528 ? -19.08726 15.63339 22.99296 1.000 34.16937 569 LEU A O 1
ATOM 4140 N N . GLY A 1 529 ? -21.27883 15.59569 23.48505 1.000 27.89654 570 GLY A N 1
ATOM 4141 C CA . GLY A 1 529 ? -21.16270 16.58003 24.52860 1.000 29.94749 570 GLY A CA 1
ATOM 4142 C C . GLY A 1 529 ? -20.79214 15.96680 25.86814 1.000 32.40749 570 GLY A C 1
ATOM 4143 O O . GLY A 1 529 ? -20.70800 14.74229 26.02545 1.000 29.46552 570 GLY A O 1
ATOM 4144 N N . PRO A 1 530 ? -20.56120 16.82463 26.85980 1.000 29.60928 571 PRO A N 1
ATOM 4145 C CA . PRO A 1 530 ? -20.29066 16.34879 28.22415 1.000 27.87436 571 PRO A CA 1
ATOM 4146 C C . PRO A 1 530 ? -21.52067 15.73386 28.87310 1.000 30.05893 571 PRO A C 1
ATOM 4147 O O . PRO A 1 530 ? -22.66815 16.08461 28.56168 1.000 25.74258 571 PRO A O 1
ATOM 4151 N N . PHE A 1 531 ? -21.26054 14.79502 29.78954 1.000 30.05457 572 PHE A N 1
ATOM 4152 C CA . PHE A 1 531 ? -22.31276 14.33255 30.68429 1.000 29.54417 572 PHE A CA 1
ATOM 4153 C C . PHE A 1 531 ? -22.60995 15.40204 31.71715 1.000 31.31587 572 PHE A C 1
ATOM 4154 O O . PHE A 1 531 ? -21.70835 16.11202 32.16438 1.000 28.80843 572 PHE A O 1
ATOM 4162 N N . ALA A 1 532 ? -23.88058 15.50329 32.10424 1.000 29.49481 573 ALA A N 1
ATOM 4163 C CA . ALA A 1 532 ? -24.25013 16.32259 33.24095 1.000 29.51473 573 ALA A CA 1
ATOM 4164 C C . ALA A 1 532 ? -23.80435 15.63190 34.52926 1.000 34.85809 573 ALA A C 1
ATOM 4165 O O . ALA A 1 532 ? -23.32423 14.48738 34.52464 1.000 35.38973 573 ALA A O 1
ATOM 4167 N N . ASP A 1 533 ? -23.94425 16.34005 35.64567 1.000 33.47977 574 ASP A N 1
ATOM 4168 C CA . ASP A 1 533 ? -23.79637 15.69614 36.94279 1.000 37.30630 574 ASP A CA 1
ATOM 4169 C C . ASP A 1 533 ? -24.76752 14.52726 37.05867 1.000 34.42386 574 ASP A C 1
ATOM 4170 O O . ASP A 1 533 ? -25.88551 14.56776 36.53542 1.000 32.69998 574 ASP A O 1
ATOM 4175 N N . VAL A 1 534 ? -24.34014 13.48696 37.77836 1.000 36.58031 575 VAL A N 1
ATOM 4176 C CA . VAL A 1 534 ? -25.15229 12.28080 37.88556 1.000 37.23154 575 VAL A CA 1
ATOM 4177 C C . VAL A 1 534 ? -26.49466 12.61236 38.52622 1.000 38.59337 575 VAL A C 1
ATOM 4178 O O . VAL A 1 534 ? -26.59461 13.44615 39.43712 1.000 43.25544 575 VAL A O 1
ATOM 4182 N N . LEU A 1 535 ? -27.54217 11.98497 38.01809 1.000 35.78351 576 LEU A N 1
ATOM 4183 C CA . LEU A 1 535 ? -28.86505 12.04532 38.61283 1.000 37.15053 576 LEU A CA 1
ATOM 4184 C C . LEU A 1 535 ? -29.05192 10.77814 39.44675 1.000 39.97746 576 LEU A C 1
ATOM 4185 O O . LEU A 1 535 ? -28.92208 9.66598 38.92020 1.000 38.95122 576 LEU A O 1
ATOM 4190 N N . VAL A 1 536 ? -29.32973 10.93643 40.74183 1.000 37.83411 577 VAL A N 1
ATOM 4191 C CA . VAL A 1 536 ? -29.56900 9.79389 41.62417 1.000 37.96021 577 VAL A CA 1
ATOM 4192 C C . VAL A 1 536 ? -31.07901 9.61313 41.76258 1.000 39.78736 577 VAL A C 1
ATOM 4193 O O . VAL A 1 536 ? -31.79356 10.56203 42.12030 1.000 40.73086 577 VAL A O 1
ATOM 4197 N N . CYS A 1 537 ? -31.56928 8.40836 41.44489 1.000 38.91737 578 CYS A N 1
ATOM 4198 C CA . CYS A 1 537 ? -33.00059 8.12781 41.36221 1.000 39.24243 578 CYS A CA 1
ATOM 4199 C C . CYS A 1 537 ? -33.35336 6.86466 42.12831 1.000 40.00591 578 CYS A C 1
ATOM 4200 O O . CYS A 1 537 ? -33.01083 5.75715 41.69644 1.000 41.52178 578 CYS A O 1
ATOM 4203 N N . SER A 1 538 ? -34.10867 7.02488 43.20785 1.000 42.32768 579 SER A N 1
ATOM 4204 C CA . SER A 1 538 ? -34.55488 5.89753 44.00933 1.000 45.53788 579 SER A CA 1
ATOM 4205 C C . SER A 1 538 ? -35.98718 5.53694 43.64393 1.000 44.46487 579 SER A C 1
ATOM 4206 O O . SER A 1 538 ? -36.84014 6.42030 43.49702 1.000 43.74031 579 SER A O 1
ATOM 4209 N N . THR A 1 539 ? -36.23805 4.24422 43.47871 1.000 43.34059 580 THR A N 1
ATOM 4210 C CA . THR A 1 539 ? -37.57704 3.74986 43.21909 1.000 48.17846 580 THR A CA 1
ATOM 4211 C C . THR A 1 539 ? -38.22972 3.25134 44.51056 1.000 53.16002 580 THR A C 1
ATOM 4212 O O . THR A 1 539 ? -37.61050 3.23691 45.57911 1.000 55.74801 580 THR A O 1
ATOM 4217 N N . ASP B 1 11 ? -11.13970 51.11683 23.13216 1.000 60.93784 52 ASP B N 1
ATOM 4218 C CA . ASP B 1 11 ? -12.51271 51.60751 23.20563 1.000 65.88041 52 ASP B CA 1
ATOM 4219 C C . ASP B 1 11 ? -13.50086 50.47580 22.96719 1.000 60.10225 52 ASP B C 1
ATOM 4220 O O . ASP B 1 11 ? -13.13692 49.43185 22.41752 1.000 55.70758 52 ASP B O 1
ATOM 4225 N N . TYR B 1 12 ? -14.75387 50.69712 23.37347 1.000 57.85341 53 TYR B N 1
ATOM 4226 C CA . TYR B 1 12 ? -15.76268 49.64325 23.28583 1.000 49.72216 53 TYR B CA 1
ATOM 4227 C C . TYR B 1 12 ? -16.01486 49.17284 21.86048 1.000 48.45620 53 TYR B C 1
ATOM 4228 O O . TYR B 1 12 ? -15.98984 47.95208 21.62899 1.000 44.03421 53 TYR B O 1
ATOM 4237 N N . PRO B 1 13 ? -16.27549 50.04560 20.87566 1.000 52.76232 54 PRO B N 1
ATOM 4238 C CA . PRO B 1 13 ? -16.57276 49.52883 19.52982 1.000 51.62582 54 PRO B CA 1
ATOM 4239 C C . PRO B 1 13 ? -15.43828 48.72056 18.93203 1.000 51.22308 54 PRO B C 1
ATOM 4240 O O . PRO B 1 13 ? -15.70378 47.72514 18.24670 1.000 52.35198 54 PRO B O 1
ATOM 4244 N N . LYS B 1 14 ? -14.18010 49.11246 19.16757 1.000 51.95492 55 LYS B N 1
ATOM 4245 C CA . LYS B 1 14 ? -13.05884 48.29151 18.71359 1.000 49.64995 55 LYS B CA 1
ATOM 4246 C C . LYS B 1 14 ? -13.07098 46.92559 19.38445 1.000 47.77403 55 LYS B C 1
ATOM 4247 O O . LYS B 1 14 ? -12.86992 45.90327 18.72246 1.000 51.01814 55 LYS B O 1
ATOM 4249 N N . ALA B 1 15 ? -13.30545 46.88349 20.69744 1.000 44.45580 56 ALA B N 1
ATOM 4250 C CA . ALA B 1 15 ? -13.30135 45.60199 21.38887 1.000 40.78011 56 ALA B CA 1
ATOM 4251 C C . ALA B 1 15 ? -14.44410 44.72158 20.90390 1.000 40.43149 56 ALA B C 1
ATOM 4252 O O . ALA B 1 15 ? -14.24746 43.53194 20.63203 1.000 41.38068 56 ALA B O 1
ATOM 4254 N N . LEU B 1 16 ? -15.64268 45.29585 20.76545 1.000 43.40303 57 LEU B N 1
ATOM 4255 C CA . LEU B 1 16 ? -16.78882 44.51569 20.30420 1.000 41.24351 57 LEU B CA 1
ATOM 4256 C C . LEU B 1 16 ? -16.55507 43.97223 18.89536 1.000 40.31354 57 LEU B C 1
ATOM 4257 O O . LEU B 1 16 ? -16.91930 42.83207 18.59651 1.000 37.23812 57 LEU B O 1
ATOM 4262 N N . GLN B 1 17 ? -15.94869 44.77478 18.01667 1.000 38.99291 58 GLN B N 1
ATOM 4263 C CA . GLN B 1 17 ? -15.64854 44.30356 16.66699 1.000 44.97788 58 GLN B CA 1
ATOM 4264 C C . GLN B 1 17 ? -14.63043 43.16298 16.66615 1.000 43.79169 58 GLN B C 1
ATOM 4265 O O . GLN B 1 17 ? -14.81057 42.17494 15.94580 1.000 42.78766 58 GLN B O 1
ATOM 4271 N N . ILE B 1 18 ? -13.54057 43.29410 17.43517 1.000 44.04750 59 ILE B N 1
ATOM 4272 C CA . ILE B 1 18 ? -12.53841 42.22534 17.51842 1.000 40.32758 59 ILE B CA 1
ATOM 4273 C C . ILE B 1 18 ? -13.17828 40.92909 17.99834 1.000 34.76819 59 ILE B C 1
ATOM 4274 O O . ILE B 1 18 ? -12.94208 39.84509 17.44405 1.000 31.71843 59 ILE B O 1
ATOM 4279 N N . LEU B 1 19 ? -13.97729 41.02107 19.06023 1.000 30.96899 60 LEU B N 1
ATOM 4280 C CA . LEU B 1 19 ? -14.66880 39.84785 19.58022 1.000 34.13510 60 LEU B CA 1
ATOM 4281 C C . LEU B 1 19 ? -15.60333 39.24820 18.52962 1.000 34.38690 60 LEU B C 1
ATOM 4282 O O . LEU B 1 19 ? -15.63775 38.03049 18.32499 1.000 31.94459 60 LEU B O 1
ATOM 4287 N N . THR B 1 20 ? -16.36823 40.10255 17.84823 1.000 32.80544 61 THR B N 1
ATOM 4288 C CA . THR B 1 20 ? -17.45432 39.62104 17.00499 1.000 36.80885 61 THR B CA 1
ATOM 4289 C C . THR B 1 20 ? -16.92700 39.02312 15.70393 1.000 36.83249 61 THR B C 1
ATOM 4290 O O . THR B 1 20 ? -17.41439 37.97873 15.25801 1.000 34.60324 61 THR B O 1
ATOM 4294 N N . GLU B 1 21 ? -15.91734 39.66068 15.10015 1.000 34.46539 62 GLU B N 1
ATOM 4295 C CA . GLU B 1 21 ? -15.30645 39.14526 13.87963 1.000 37.83900 62 GLU B CA 1
ATOM 4296 C C . GLU B 1 21 ? -14.28841 38.04770 14.18323 1.000 36.87190 62 GLU B C 1
ATOM 4297 O O . GLU B 1 21 ? -14.24596 37.03528 13.48142 1.000 38.35550 62 GLU B O 1
ATOM 4303 N N . GLY B 1 22 ? -13.48757 38.21587 15.23582 1.000 31.69778 63 GLY B N 1
ATOM 4304 C CA . GLY B 1 22 ? -12.35075 37.34575 15.46087 1.000 28.23390 63 GLY B CA 1
ATOM 4305 C C . GLY B 1 22 ? -12.62850 36.14741 16.34392 1.000 32.91341 63 GLY B C 1
ATOM 4306 O O . GLY B 1 22 ? -12.07758 35.06334 16.10973 1.000 31.36591 63 GLY B O 1
ATOM 4307 N N . GLY B 1 23 ? -13.45325 36.33204 17.37998 1.000 31.50666 64 GLY B N 1
ATOM 4308 C CA . GLY B 1 23 ? -13.75427 35.25256 18.29539 1.000 29.87003 64 GLY B CA 1
ATOM 4309 C C . GLY B 1 23 ? -12.69972 35.01713 19.36936 1.000 31.05793 64 GLY B C 1
ATOM 4310 O O . GLY B 1 23 ? -11.68489 35.70667 19.48688 1.000 27.63141 64 GLY B O 1
ATOM 4311 N N . THR B 1 24 ? -12.97668 34.00184 20.18120 1.000 29.47856 65 THR B N 1
ATOM 4312 C CA . THR B 1 24 ? -12.10415 33.62573 21.27827 1.000 28.56610 65 THR B CA 1
ATOM 4313 C C . THR B 1 24 ? -10.81796 32.98498 20.75595 1.000 29.53758 65 THR B C 1
ATOM 4314 O O . THR B 1 24 ? -10.79741 32.32924 19.70265 1.000 27.25641 65 THR B O 1
ATOM 4318 N N . HIS B 1 25 ? -9.74031 33.18771 21.51154 1.000 26.86017 66 HIS B N 1
ATOM 4319 C CA . HIS B 1 25 ? -8.40450 32.67200 21.21703 1.000 31.23436 66 HIS B CA 1
ATOM 4320 C C . HIS B 1 25 ? -7.89873 31.98501 22.48114 1.000 32.67188 66 HIS B C 1
ATOM 4321 O O . HIS B 1 25 ? -7.98731 32.56867 23.56830 1.000 31.83434 66 HIS B O 1
ATOM 4328 N N . MET B 1 26 ? -7.40413 30.74286 22.35495 1.000 30.69726 67 MET B N 1
ATOM 4329 C CA . MET B 1 26 ? -6.95147 29.95435 23.50670 1.000 26.44278 67 MET B CA 1
ATOM 4330 C C . MET B 1 26 ? -5.65711 29.22175 23.19275 1.000 28.92003 67 MET B C 1
ATOM 4331 O O . MET B 1 26 ? -5.58094 28.46402 22.20999 1.000 27.80977 67 MET B O 1
ATOM 4336 N N . VAL B 1 27 ? -4.65076 29.43431 24.04396 1.000 25.43246 68 VAL B N 1
ATOM 4337 C CA . VAL B 1 27 ? -3.38935 28.70981 23.98220 1.000 29.24830 68 VAL B CA 1
ATOM 4338 C C . VAL B 1 27 ? -3.05172 28.25671 25.40109 1.000 30.25336 68 VAL B C 1
ATOM 4339 O O . VAL B 1 27 ? -2.93361 29.09354 26.31566 1.000 27.86418 68 VAL B O 1
ATOM 4343 N N . CYS B 1 28 ? -2.88426 26.93474 25.57646 1.000 25.78841 69 CYS B N 1
ATOM 4344 C CA . CYS B 1 28 ? -2.64843 26.29060 26.86221 1.000 26.51576 69 CYS B CA 1
ATOM 4345 C C . CYS B 1 28 ? -1.38517 25.43372 26.83210 1.000 30.44429 69 CYS B C 1
ATOM 4346 O O . CYS B 1 28 ? -1.02634 24.85626 25.80305 1.000 28.81873 69 CYS B O 1
ATOM 4349 N N . THR B 1 29 ? -0.73206 25.33165 27.98523 1.000 32.32567 70 THR B N 1
ATOM 4350 C CA . THR B 1 29 ? 0.38730 24.43160 28.21279 1.000 38.20576 70 THR B CA 1
ATOM 4351 C C . THR B 1 29 ? -0.12785 23.09270 28.73024 1.000 36.83933 70 THR B C 1
ATOM 4352 O O . THR B 1 29 ? -1.24288 22.99729 29.23084 1.000 40.77089 70 THR B O 1
ATOM 4356 N N . GLY B 1 30 ? 0.70651 22.05900 28.62112 1.000 34.58778 71 GLY B N 1
ATOM 4357 C CA . GLY B 1 30 ? 0.40893 20.78209 29.25087 1.000 36.92118 71 GLY B CA 1
ATOM 4358 C C . GLY B 1 30 ? -0.33948 19.77952 28.39147 1.000 40.50444 71 GLY B C 1
ATOM 4359 O O . GLY B 1 30 ? -1.30707 20.13084 27.70312 1.000 39.47176 71 GLY B O 1
ATOM 4360 N N . ARG B 1 31 ? 0.07392 18.51477 28.43955 1.000 41.24646 72 ARG B N 1
ATOM 4361 C CA . ARG B 1 31 ? -0.53010 17.51677 27.56604 1.000 42.78116 72 ARG B CA 1
ATOM 4362 C C . ARG B 1 31 ? -1.76712 16.85990 28.15780 1.000 41.70719 72 ARG B C 1
ATOM 4363 O O . ARG B 1 31 ? -2.47916 16.17120 27.42017 1.000 47.88245 72 ARG B O 1
ATOM 4371 N N . THR B 1 32 ? -2.04187 17.04137 29.44917 1.000 38.61610 73 THR B N 1
ATOM 4372 C CA . THR B 1 32 ? -3.26233 16.53250 30.07310 1.000 37.57478 73 THR B CA 1
ATOM 4373 C C . THR B 1 32 ? -3.92581 17.63557 30.88817 1.000 33.01963 73 THR B C 1
ATOM 4374 O O . THR B 1 32 ? -3.29701 18.63987 31.23894 1.000 29.32280 73 THR B O 1
ATOM 4378 N N . HIS B 1 33 ? -5.20703 17.40544 31.22609 1.000 30.85724 74 HIS B N 1
ATOM 4379 C CA . HIS B 1 33 ? -6.00686 18.38162 31.95426 1.000 31.11578 74 HIS B CA 1
ATOM 4380 C C . HIS B 1 33 ? -5.49209 18.63456 33.36716 1.000 33.51173 74 HIS B C 1
ATOM 4381 O O . HIS B 1 33 ? -5.79627 19.68941 33.93342 1.000 31.31984 74 HIS B O 1
ATOM 4388 N N . THR B 1 34 ? -4.70851 17.70627 33.93922 1.000 32.80211 75 THR B N 1
ATOM 4389 C CA . THR B 1 34 ? -4.22537 17.85721 35.30270 1.000 35.28253 75 THR B CA 1
ATOM 4390 C C . THR B 1 34 ? -2.96120 18.71007 35.40549 1.000 36.15657 75 THR B C 1
ATOM 4391 O O . THR B 1 34 ? -2.59307 19.08572 36.52298 1.000 36.01834 75 THR B O 1
ATOM 4395 N N . ASP B 1 35 ? -2.30160 19.03974 34.28970 1.000 34.96767 76 ASP B N 1
ATOM 4396 C CA . ASP B 1 35 ? -1.17771 19.97458 34.28907 1.000 39.86535 76 ASP B CA 1
ATOM 4397 C C . ASP B 1 35 ? -1.37342 21.06298 33.24510 1.000 40.02381 76 ASP B C 1
ATOM 4398 O O . ASP B 1 35 ? -0.46307 21.37814 32.48164 1.000 44.37603 76 ASP B O 1
ATOM 4403 N N . ARG B 1 36 ? -2.55885 21.64216 33.16341 1.000 35.91427 77 ARG B N 1
ATOM 4404 C CA . ARG B 1 36 ? -2.87932 22.54282 32.06767 1.000 34.08196 77 ARG B CA 1
ATOM 4405 C C . ARG B 1 36 ? -3.10788 23.94962 32.59942 1.000 33.67934 77 ARG B C 1
ATOM 4406 O O . ARG B 1 36 ? -3.89765 24.14022 33.52759 1.000 28.96599 77 ARG B O 1
ATOM 4414 N N . LEU B 1 37 ? -2.42238 24.92013 31.99757 1.000 29.28618 78 LEU B N 1
ATOM 4415 C CA . LEU B 1 37 ? -2.65957 26.34321 32.22021 1.000 29.23280 78 LEU B CA 1
ATOM 4416 C C . LEU B 1 37 ? -2.97037 26.98764 30.87955 1.000 28.31706 78 LEU B C 1
ATOM 4417 O O . LEU B 1 37 ? -2.24132 26.76206 29.90845 1.000 27.15991 78 LEU B O 1
ATOM 4422 N N . CYS B 1 38 ? -4.01976 27.81828 30.83227 1.000 28.44702 79 CYS B N 1
ATOM 4423 C CA . CYS B 1 38 ? -4.54197 28.35251 29.57857 1.000 28.22159 79 CYS B CA 1
ATOM 4424 C C . CYS B 1 38 ? -4.47571 29.87593 29.56077 1.000 28.04980 79 CYS B C 1
ATOM 4425 O O . CYS B 1 38 ? -4.82143 30.53079 30.55611 1.000 25.03111 79 CYS B O 1
ATOM 4428 N N . ARG B 1 39 ? -4.05079 30.43055 28.41827 1.000 25.02093 80 ARG B N 1
ATOM 4429 C CA . ARG B 1 39 ? -4.13064 31.86232 28.12192 1.000 27.04476 80 ARG B CA 1
ATOM 4430 C C . ARG B 1 39 ? -5.25640 32.08351 27.11114 1.000 28.22212 80 ARG B C 1
ATOM 4431 O O . ARG B 1 39 ? -5.23444 31.49393 26.02240 1.000 31.90212 80 ARG B O 1
ATOM 4439 N N . PHE B 1 40 ? -6.23103 32.92871 27.46909 1.000 24.26207 81 PHE B N 1
ATOM 4440 C CA . PHE B 1 40 ? -7.40655 33.22283 26.65586 1.000 24.07883 81 PHE B CA 1
ATOM 4441 C C . PHE B 1 40 ? -7.41706 34.69726 26.27450 1.000 30.10191 81 PHE B C 1
ATOM 4442 O O . PHE B 1 40 ? -6.98788 35.55894 27.05644 1.000 28.54091 81 PHE B O 1
ATOM 4450 N N . LYS B 1 41 ? -7.89905 34.97702 25.05648 1.000 29.26699 82 LYS B N 1
ATOM 4451 C CA . LYS B 1 41 ? -8.28974 36.32120 24.64352 1.000 30.33044 82 LYS B CA 1
ATOM 4452 C C . LYS B 1 41 ? -9.74038 36.24443 24.19770 1.000 28.88847 82 LYS B C 1
ATOM 4453 O O . LYS B 1 41 ? -10.11530 35.30448 23.48148 1.000 28.30239 82 LYS B O 1
ATOM 4459 N N . TRP B 1 42 ? -10.55887 37.19780 24.66477 1.000 25.01838 83 TRP B N 1
ATOM 4460 C CA . TRP B 1 42 ? -11.98099 37.29204 24.29081 1.000 27.20299 83 TRP B CA 1
ATOM 4461 C C . TRP B 1 42 ? -12.75157 36.02887 24.68632 1.000 28.75585 83 TRP B C 1
ATOM 4462 O O . TRP B 1 42 ? -13.55606 35.50775 23.92411 1.000 29.39714 83 TRP B O 1
ATOM 4473 N N . LEU B 1 43 ? -12.45591 35.51540 25.87976 1.000 28.93883 84 LEU B N 1
ATOM 4474 C CA . LEU B 1 43 ? -13.26074 34.48235 26.52190 1.000 27.88481 84 LEU B CA 1
ATOM 4475 C C . LEU B 1 43 ? -14.41847 35.16042 27.22829 1.000 27.38648 84 LEU B C 1
ATOM 4476 O O . LEU B 1 43 ? -14.21912 36.17190 27.89920 1.000 29.29849 84 LEU B O 1
ATOM 4481 N N . CYS B 1 44 ? -15.63158 34.64841 27.04882 1.000 26.80663 85 CYS B N 1
ATOM 4482 C CA . CYS B 1 44 ? -16.79925 35.30165 27.62171 1.000 28.09176 85 CYS B CA 1
ATOM 4483 C C . CYS B 1 44 ? -17.46523 34.38220 28.64682 1.000 27.93194 85 CYS B C 1
ATOM 4484 O O . CYS B 1 44 ? -17.03367 33.25276 28.88708 1.000 29.84470 85 CYS B O 1
ATOM 4487 N N . TYR B 1 45 ? -18.51793 34.89566 29.26937 1.000 30.89135 86 TYR B N 1
ATOM 4488 C CA . TYR B 1 45 ? -19.11564 34.26141 30.43488 1.000 32.34820 86 TYR B CA 1
ATOM 4489 C C . TYR B 1 45 ? -20.56356 34.71221 30.53200 1.000 35.65071 86 TYR B C 1
ATOM 4490 O O . TYR B 1 45 ? -20.83546 35.91971 30.58443 1.000 38.78567 86 TYR B O 1
ATOM 4499 N N . SER B 1 46 ? -21.48419 33.74806 30.53024 1.000 32.33881 87 SER B N 1
ATOM 4500 C CA . SER B 1 46 ? -22.90097 34.01697 30.75627 1.000 34.33792 87 SER B CA 1
ATOM 4501 C C . SER B 1 46 ? -23.17423 33.98803 32.26225 1.000 37.14548 87 SER B C 1
ATOM 4502 O O . SER B 1 46 ? -23.00921 32.94568 32.91148 1.000 34.37721 87 SER B O 1
ATOM 4505 N N . SER B 1 47 ? -23.57042 35.13352 32.81297 1.000 36.50949 88 SER B N 1
ATOM 4506 C CA . SER B 1 47 ? -23.87880 35.22482 34.23576 1.000 43.68191 88 SER B CA 1
ATOM 4507 C C . SER B 1 47 ? -25.08533 34.38223 34.62447 1.000 46.36356 88 SER B C 1
ATOM 4508 O O . SER B 1 47 ? -25.16291 33.91351 35.76838 1.000 48.07443 88 SER B O 1
ATOM 4511 N N . GLU B 1 48 ? -26.06285 34.22669 33.72666 1.000 44.45010 89 GLU B N 1
ATOM 4512 C CA . GLU B 1 48 ? -27.23458 33.44924 34.10779 1.000 48.73911 89 GLU B CA 1
ATOM 4513 C C . GLU B 1 48 ? -26.97740 31.95594 33.97982 1.000 44.04709 89 GLU B C 1
ATOM 4514 O O . GLU B 1 48 ? -27.44347 31.17042 34.81807 1.000 42.62125 89 GLU B O 1
ATOM 4520 N N . ALA B 1 49 ? -26.21988 31.54775 32.96168 1.000 37.93285 90 ALA B N 1
ATOM 4521 C CA . ALA B 1 49 ? -25.93079 30.13289 32.81182 1.000 36.93484 90 ALA B CA 1
ATOM 4522 C C . ALA B 1 49 ? -24.74919 29.69619 33.66281 1.000 38.24744 90 ALA B C 1
ATOM 4523 O O . ALA B 1 49 ? -24.56605 28.48883 33.86760 1.000 38.44103 90 ALA B O 1
ATOM 4525 N N . GLU B 1 50 ? -23.96441 30.64813 34.16806 1.000 36.89820 91 GLU B N 1
ATOM 4526 C CA . GLU B 1 50 ? -22.67927 30.36680 34.81609 1.000 34.90203 91 GLU B CA 1
ATOM 4527 C C . GLU B 1 50 ? -21.82382 29.46396 33.93401 1.000 33.82365 91 GLU B C 1
ATOM 4528 O O . GLU B 1 50 ? -21.26608 28.45191 34.36383 1.000 32.28714 91 GLU B O 1
ATOM 4534 N N . GLU B 1 51 ? -21.71967 29.84915 32.67167 1.000 34.30985 92 GLU B N 1
ATOM 4535 C CA . GLU B 1 51 ? -20.92183 29.10965 31.70910 1.000 30.38658 92 GLU B CA 1
ATOM 4536 C C . GLU B 1 51 ? -19.94725 30.06878 31.05305 1.000 29.66064 92 GLU B C 1
ATOM 4537 O O . GLU B 1 51 ? -20.34703 31.14156 30.58500 1.000 30.04388 92 GLU B O 1
ATOM 4543 N N . PHE B 1 52 ? -18.68130 29.68234 31.01598 1.000 27.74258 93 PHE B N 1
ATOM 4544 C CA . PHE B 1 52 ? -17.74596 30.33235 30.11203 1.000 30.43292 93 PHE B CA 1
ATOM 4545 C C . PHE B 1 52 ? -18.07119 29.96215 28.66651 1.000 32.77193 93 PHE B C 1
ATOM 4546 O O . PHE B 1 52 ? -18.53852 28.85467 28.37564 1.000 28.73646 93 PHE B O 1
ATOM 4554 N N . ILE B 1 53 ? -17.82820 30.90886 27.75409 1.000 30.63373 94 ILE B N 1
ATOM 4555 C CA . ILE B 1 53 ? -18.21503 30.78077 26.34760 1.000 28.68370 94 ILE B CA 1
ATOM 4556 C C . ILE B 1 53 ? -16.98657 30.98776 25.46880 1.000 30.57345 94 ILE B C 1
ATOM 4557 O O . ILE B 1 53 ? -16.27576 31.98977 25.61567 1.000 31.47778 94 ILE B O 1
ATOM 4562 N N . PHE B 1 54 ? -16.73820 30.03796 24.55873 1.000 29.73096 95 PHE B N 1
ATOM 4563 C CA . PHE B 1 54 ? -15.73542 30.17094 23.49996 1.000 27.75927 95 PHE B CA 1
ATOM 4564 C C . PHE B 1 54 ? -16.51419 30.49886 22.23567 1.000 30.79030 95 PHE B C 1
ATOM 4565 O O . PHE B 1 54 ? -17.35110 29.69419 21.79341 1.000 28.56334 95 PHE B O 1
ATOM 4573 N N . PHE B 1 55 ? -16.29043 31.70597 21.69911 1.000 30.32985 96 PHE B N 1
ATOM 4574 C CA . PHE B 1 55 ? -16.96035 32.17482 20.48952 1.000 29.10169 96 PHE B CA 1
ATOM 4575 C C . PHE B 1 55 ? -16.05663 31.90778 19.29186 1.000 29.86980 96 PHE B C 1
ATOM 4576 O O . PHE B 1 55 ? -14.93644 32.41924 19.23645 1.000 32.86075 96 PHE B O 1
ATOM 4584 N N . HIS B 1 56 ? -16.54335 31.13885 18.32118 1.000 29.78426 97 HIS B N 1
ATOM 4585 C CA . HIS B 1 56 ? -15.74232 30.83897 17.13954 1.000 31.87973 97 HIS B CA 1
ATOM 4586 C C . HIS B 1 56 ? -15.84407 31.98447 16.14449 1.000 31.43070 97 HIS B C 1
ATOM 4587 O O . HIS B 1 56 ? -16.93573 32.28542 15.64857 1.000 30.38998 97 HIS B O 1
ATOM 4594 N N . GLY B 1 57 ? -14.71430 32.62318 15.85923 1.000 32.22233 98 GLY B N 1
ATOM 4595 C CA . GLY B 1 57 ? -14.68385 33.64324 14.82624 1.000 33.78759 98 GLY B CA 1
ATOM 4596 C C . GLY B 1 57 ? -13.54857 33.40988 13.84996 1.000 34.61819 98 GLY B C 1
ATOM 4597 O O . GLY B 1 57 ? -12.91707 32.34622 13.86903 1.000 37.23119 98 GLY B O 1
ATOM 4598 N N . ASN B 1 58 ? -13.24450 34.40008 13.01224 1.000 31.11224 99 ASN B N 1
ATOM 4599 C CA . ASN B 1 58 ? -12.29067 34.14018 11.94538 1.000 34.62981 99 ASN B CA 1
ATOM 4600 C C . ASN B 1 58 ? -10.83249 34.18257 12.40690 1.000 31.61042 99 ASN B C 1
ATOM 4601 O O . ASN B 1 58 ? -9.93979 33.91876 11.59621 1.000 34.31434 99 ASN B O 1
ATOM 4606 N N . ALA B 1 59 ? -10.55977 34.51433 13.66706 1.000 29.94629 100 ALA B N 1
ATOM 4607 C CA . ALA B 1 59 ? -9.20275 34.46727 14.20452 1.000 30.84573 100 ALA B CA 1
ATOM 4608 C C . ALA B 1 59 ? -9.08459 33.46486 15.33731 1.000 29.62808 100 ALA B C 1
ATOM 4609 O O . ALA B 1 59 ? -8.04602 33.40900 15.98495 1.000 32.26467 100 ALA B O 1
ATOM 4611 N N . SER B 1 60 ? -10.11888 32.67045 15.58009 1.000 29.54913 101 SER B N 1
ATOM 4612 C CA . SER B 1 60 ? -10.12839 31.77651 16.72724 1.000 30.17695 101 SER B CA 1
ATOM 4613 C C . SER B 1 60 ? -9.01726 30.73969 16.64289 1.000 29.63513 101 SER B C 1
ATOM 4614 O O . SER B 1 60 ? -8.66547 30.25214 15.55734 1.000 28.97262 101 SER B O 1
ATOM 4617 N N . VAL B 1 61 ? -8.47757 30.39769 17.81376 1.000 27.81811 102 VAL B N 1
ATOM 4618 C CA . VAL B 1 61 ? -7.42905 29.39274 17.96166 1.000 28.47732 102 VAL B CA 1
ATOM 4619 C C . VAL B 1 61 ? -7.75802 28.58315 19.20827 1.000 31.99267 102 VAL B C 1
ATOM 4620 O O . VAL B 1 61 ? -8.13805 29.14815 20.23952 1.000 30.94816 102 VAL B O 1
ATOM 4624 N N . MET B 1 62 ? -7.64155 27.26126 19.11555 1.000 30.59377 103 MET B N 1
ATOM 4625 C CA . MET B 1 62 ? -7.93642 26.39659 20.24986 1.000 30.03301 103 MET B CA 1
ATOM 4626 C C . MET B 1 62 ? -6.78444 25.39940 20.36991 1.000 28.33287 103 MET B C 1
ATOM 4627 O O . MET B 1 62 ? -6.71666 24.41681 19.62010 1.000 24.17336 103 MET B O 1
ATOM 4632 N N . LEU B 1 63 ? -5.88130 25.65866 21.31150 1.000 23.18954 104 LEU B N 1
ATOM 4633 C CA . LEU B 1 63 ? -4.74464 24.78080 21.58698 1.000 24.32415 104 LEU B CA 1
ATOM 4634 C C . LEU B 1 63 ? -4.72865 24.44865 23.07222 1.000 30.08869 104 LEU B C 1
ATOM 4635 O O . LEU B 1 63 ? -4.46369 25.35073 23.90573 1.000 26.83179 104 LEU B O 1
ATOM 4640 N N . PRO B 1 64 ? -4.96587 23.18139 23.45886 1.000 30.62196 105 PRO B N 1
ATOM 4641 C CA . PRO B 1 64 ? -5.18751 22.01668 22.57837 1.000 28.37146 105 PRO B CA 1
ATOM 4642 C C . PRO B 1 64 ? -6.55836 22.01728 21.92023 1.000 25.97862 105 PRO B C 1
ATOM 4643 O O . PRO B 1 64 ? -7.50357 22.55335 22.49479 1.000 26.47166 105 PRO B O 1
ATOM 4647 N N . SER B 1 65 ? -6.68357 21.40453 20.74715 1.000 26.32210 106 SER B N 1
ATOM 4648 C CA . SER B 1 65 ? -7.97887 21.25592 20.08111 1.000 26.76385 106 SER B CA 1
ATOM 4649 C C . SER B 1 65 ? -8.38272 19.80231 20.29148 1.000 27.54192 106 SER B C 1
ATOM 4650 O O . SER B 1 65 ? -7.85344 18.91346 19.62627 1.000 25.83178 106 SER B O 1
ATOM 4653 N N . LEU B 1 66 ? -9.28699 19.54621 21.24066 1.000 32.33649 107 LEU B N 1
ATOM 4654 C CA . LEU B 1 66 ? -9.43933 18.18880 21.77371 1.000 33.66116 107 LEU B CA 1
ATOM 4655 C C . LEU B 1 66 ? -10.63950 17.43181 21.22387 1.000 35.14856 107 LEU B C 1
ATOM 4656 O O . LEU B 1 66 ? -10.79142 16.23885 21.53374 1.000 32.72681 107 LEU B O 1
ATOM 4661 N N . GLY B 1 67 ? -11.49706 18.08658 20.44224 1.000 36.87099 108 GLY B N 1
ATOM 4662 C CA . GLY B 1 67 ? -12.72726 17.44129 20.01285 1.000 38.98245 108 GLY B CA 1
ATOM 4663 C C . GLY B 1 67 ? -13.55915 17.01265 21.20734 1.000 35.83426 108 GLY B C 1
ATOM 4664 O O . GLY B 1 67 ? -13.66935 17.72906 22.21199 1.000 28.91935 108 GLY B O 1
ATOM 4665 N N . SER B 1 68 ? -14.14082 15.81408 21.10932 1.000 35.45027 109 SER B N 1
ATOM 4666 C CA . SER B 1 68 ? -14.92437 15.27308 22.22043 1.000 42.64811 109 SER B CA 1
ATOM 4667 C C . SER B 1 68 ? -14.07344 14.97725 23.44323 1.000 40.39956 109 SER B C 1
ATOM 4668 O O . SER B 1 68 ? -14.62023 14.81029 24.54048 1.000 39.54363 109 SER B O 1
ATOM 4671 N N . ARG B 1 69 ? -12.75823 14.84688 23.27371 1.000 38.07186 110 ARG B N 1
ATOM 4672 C CA . ARG B 1 69 ? -11.91590 14.56726 24.42680 1.000 36.54395 110 ARG B CA 1
ATOM 4673 C C . ARG B 1 69 ? -11.84018 15.74903 25.37733 1.000 32.08124 110 ARG B C 1
ATOM 4674 O O . ARG B 1 69 ? -11.34319 15.58898 26.49545 1.000 31.21979 110 ARG B O 1
ATOM 4682 N N . ARG B 1 70 ? -12.32796 16.92795 24.97190 1.000 31.40319 111 ARG B N 1
ATOM 4683 C CA . ARG B 1 70 ? -12.42823 18.04751 25.90145 1.000 28.37205 111 ARG B CA 1
ATOM 4684 C C . ARG B 1 70 ? -13.37313 17.75892 27.06992 1.000 31.05682 111 ARG B C 1
ATOM 4685 O O . ARG B 1 70 ? -13.34594 18.49688 28.06215 1.000 28.79013 111 ARG B O 1
ATOM 4693 N N . PHE B 1 71 ? -14.19953 16.70997 26.98350 1.000 31.54056 112 PHE B N 1
ATOM 4694 C CA . PHE B 1 71 ? -15.10220 16.32062 28.06645 1.000 32.37057 112 PHE B CA 1
ATOM 4695 C C . PHE B 1 71 ? -14.69011 14.99433 28.70060 1.000 36.23046 112 PHE B C 1
ATOM 4696 O O . PHE B 1 71 ? -15.52057 14.27740 29.26678 1.000 35.80200 112 PHE B O 1
ATOM 4704 N N . GLN B 1 72 ? -13.40519 14.66229 28.63728 1.000 35.55352 113 GLN B N 1
ATOM 4705 C CA . GLN B 1 72 ? -12.89906 13.40342 29.18167 1.000 37.51995 113 GLN B CA 1
ATOM 4706 C C . GLN B 1 72 ? -11.66908 13.67922 30.03562 1.000 37.12444 113 GLN B C 1
ATOM 4707 O O . GLN B 1 72 ? -10.54269 13.35989 29.64569 1.000 38.27606 113 GLN B O 1
ATOM 4713 N N . PRO B 1 73 ? -11.85210 14.26791 31.22638 1.000 36.24757 114 PRO B N 1
ATOM 4714 C CA . PRO B 1 73 ? -13.12337 14.72425 31.79612 1.000 34.03486 114 PRO B CA 1
ATOM 4715 C C . PRO B 1 73 ? -13.42094 16.19412 31.53055 1.000 33.67981 114 PRO B C 1
ATOM 4716 O O . PRO B 1 73 ? -14.56675 16.59275 31.67390 1.000 37.87240 114 PRO B O 1
ATOM 4720 N N . ALA B 1 74 ? -12.42637 16.99212 31.15662 1.000 36.89655 115 ALA B N 1
ATOM 4721 C CA . ALA B 1 74 ? -12.60667 18.44481 31.10199 1.000 32.64217 115 ALA B CA 1
ATOM 4722 C C . ALA B 1 74 ? -11.36697 19.05567 30.47192 1.000 31.48822 115 ALA B C 1
ATOM 4723 O O . ALA B 1 74 ? -10.39992 18.34949 30.15402 1.000 31.79703 115 ALA B O 1
ATOM 4725 N N . LEU B 1 75 ? -11.37715 20.38587 30.33686 1.000 27.32431 116 LEU B N 1
ATOM 4726 C CA . LEU B 1 75 ? -10.21712 21.08671 29.78038 1.000 30.97727 116 LEU B CA 1
ATOM 4727 C C . LEU B 1 75 ? -9.05711 21.15892 30.77643 1.000 29.91493 116 LEU B C 1
ATOM 4728 O O . LEU B 1 75 ? -7.90148 20.89750 30.41338 1.000 32.34475 116 LEU B O 1
ATOM 4733 N N . LEU B 1 76 ? -9.32945 21.52814 32.02855 1.000 28.27239 117 LEU B N 1
ATOM 4734 C CA . LEU B 1 76 ? -8.26678 21.64541 33.02472 1.000 32.77083 117 LEU B CA 1
ATOM 4735 C C . LEU B 1 76 ? -8.88852 21.61991 34.42230 1.000 33.41590 117 LEU B C 1
ATOM 4736 O O . LEU B 1 76 ? -10.09432 21.82713 34.59374 1.000 32.35478 117 LEU B O 1
ATOM 4741 N N . ASP B 1 77 ? -8.04311 21.35789 35.41965 1.000 32.02295 118 ASP B N 1
ATOM 4742 C CA . ASP B 1 77 ? -8.41872 21.46890 36.82977 1.000 35.79684 118 ASP B CA 1
ATOM 4743 C C . ASP B 1 77 ? -8.45612 22.94436 37.23524 1.000 34.78130 118 ASP B C 1
ATOM 4744 O O . ASP B 1 77 ? -7.44289 23.63324 37.10171 1.000 35.30479 118 ASP B O 1
ATOM 4749 N N . LEU B 1 78 ? -9.58158 23.42067 37.79880 1.000 36.67947 119 LEU B N 1
ATOM 4750 C CA . LEU B 1 78 ? -9.64483 24.82674 38.22649 1.000 38.02733 119 LEU B CA 1
ATOM 4751 C C . LEU B 1 78 ? -9.10558 25.05107 39.63737 1.000 38.24758 119 LEU B C 1
ATOM 4752 O O . LEU B 1 78 ? -8.75646 26.18846 39.98668 1.000 38.48991 119 LEU B O 1
ATOM 4757 N N . SER B 1 79 ? -9.04698 24.01387 40.46031 1.000 34.38398 120 SER B N 1
ATOM 4758 C CA . SER B 1 79 ? -8.33290 24.04442 41.72797 1.000 35.30759 120 SER B CA 1
ATOM 4759 C C . SER B 1 79 ? -7.07644 23.19896 41.59058 1.000 35.60263 120 SER B C 1
ATOM 4760 O O . SER B 1 79 ? -6.86251 22.54016 40.57403 1.000 36.58878 120 SER B O 1
ATOM 4763 N N . THR B 1 80 ? -6.24550 23.18871 42.62573 1.000 37.77169 121 THR B N 1
ATOM 4764 C CA . THR B 1 80 ? -5.04818 22.36345 42.57220 1.000 40.69880 121 THR B CA 1
ATOM 4765 C C . THR B 1 80 ? -5.26589 20.94792 43.09557 1.000 42.57445 121 THR B C 1
ATOM 4766 O O . THR B 1 80 ? -4.30115 20.17169 43.15952 1.000 45.92975 121 THR B O 1
ATOM 4770 N N . VAL B 1 81 ? -6.47899 20.59708 43.50703 1.000 43.16253 122 VAL B N 1
ATOM 4771 C CA . VAL B 1 81 ? -6.77239 19.22100 43.90835 1.000 46.01153 122 VAL B CA 1
ATOM 4772 C C . VAL B 1 81 ? -6.91138 18.39463 42.63814 1.000 47.08531 122 VAL B C 1
ATOM 4773 O O . VAL B 1 81 ? -7.72996 18.71362 41.76748 1.000 45.58252 122 VAL B O 1
ATOM 4777 N N . GLU B 1 82 ? -6.08999 17.35440 42.50789 1.000 48.05808 123 GLU B N 1
ATOM 4778 C CA . GLU B 1 82 ? -5.89864 16.74814 41.19630 1.000 47.79010 123 GLU B CA 1
ATOM 4779 C C . GLU B 1 82 ? -7.15456 16.02100 40.74385 1.000 47.52344 123 GLU B C 1
ATOM 4780 O O . GLU B 1 82 ? -7.65297 15.12933 41.44066 1.000 46.03372 123 GLU B O 1
ATOM 4786 N N . ASP B 1 83 ? -7.65608 16.40357 39.56811 1.000 47.22093 124 ASP B N 1
ATOM 4787 C CA . ASP B 1 83 ? -8.71454 15.66015 38.89478 1.000 48.39420 124 ASP B CA 1
ATOM 4788 C C . ASP B 1 83 ? -9.96474 15.53611 39.76465 1.000 48.78970 124 ASP B C 1
ATOM 4789 O O . ASP B 1 83 ? -10.60801 14.48777 39.80131 1.000 51.11021 124 ASP B O 1
ATOM 4794 N N . HIS B 1 84 ? -10.31154 16.60328 40.48301 1.000 47.56670 125 HIS B N 1
ATOM 4795 C CA . HIS B 1 84 ? -11.48454 16.56631 41.35512 1.000 49.47397 125 HIS B CA 1
ATOM 4796 C C . HIS B 1 84 ? -12.72463 16.89236 40.53454 1.000 48.61168 125 HIS B C 1
ATOM 4797 O O . HIS B 1 84 ? -12.77874 17.94414 39.87947 1.000 46.58099 125 HIS B O 1
ATOM 4804 N N . ASN B 1 85 ? -13.72270 16.00045 40.56468 1.000 47.33778 126 ASN B N 1
ATOM 4805 C CA . ASN B 1 85 ? -14.78640 16.08706 39.56492 1.000 49.26798 126 ASN B CA 1
ATOM 4806 C C . ASN B 1 85 ? -15.79489 17.20319 39.82323 1.000 50.01522 126 ASN B C 1
ATOM 4807 O O . ASN B 1 85 ? -16.68188 17.41036 38.98792 1.000 50.51521 126 ASN B O 1
ATOM 4812 N N . THR B 1 86 ? -15.68254 17.94653 40.92148 1.000 48.58962 127 THR B N 1
ATOM 4813 C CA . THR B 1 86 ? -16.44770 19.17680 41.06224 1.000 49.86947 127 THR B CA 1
ATOM 4814 C C . THR B 1 86 ? -15.62149 20.43177 40.78281 1.000 49.99309 127 THR B C 1
ATOM 4815 O O . THR B 1 86 ? -16.16546 21.53794 40.85600 1.000 50.44594 127 THR B O 1
ATOM 4819 N N . GLN B 1 87 ? -14.33828 20.29534 40.42302 1.000 46.23528 128 GLN B N 1
ATOM 4820 C CA . GLN B 1 87 ? -13.44525 21.44043 40.26031 1.000 42.45662 128 GLN B CA 1
ATOM 4821 C C . GLN B 1 87 ? -12.93748 21.60876 38.82340 1.000 38.01360 128 GLN B C 1
ATOM 4822 O O . GLN B 1 87 ? -11.90539 22.23936 38.60736 1.000 40.30875 128 GLN B O 1
ATOM 4828 N N . TYR B 1 88 ? -13.63810 21.07155 37.83665 1.000 37.71565 129 TYR B N 1
ATOM 4829 C CA . TYR B 1 88 ? -13.20370 21.18394 36.45091 1.000 31.89992 129 TYR B CA 1
ATOM 4830 C C . TYR B 1 88 ? -13.52843 22.55829 35.88552 1.000 31.75354 129 TYR B C 1
ATOM 4831 O O . TYR B 1 88 ? -14.49710 23.21068 36.28613 1.000 34.30740 129 TYR B O 1
ATOM 4840 N N . PHE B 1 89 ? -12.71534 22.98893 34.93203 1.000 30.08755 130 PHE B N 1
ATOM 4841 C CA . PHE B 1 89 ? -13.04362 24.10771 34.06981 1.000 28.94462 130 PHE B CA 1
ATOM 4842 C C . PHE B 1 89 ? -13.40900 23.56262 32.70011 1.000 30.46133 130 PHE B C 1
ATOM 4843 O O . PHE B 1 89 ? -12.76237 22.63538 32.19803 1.000 30.33559 130 PHE B O 1
ATOM 4851 N N . ASN B 1 90 ? -14.45047 24.13618 32.10615 1.000 27.81047 131 ASN B N 1
ATOM 4852 C CA . ASN B 1 90 ? -14.68692 23.98673 30.67623 1.000 30.70441 131 ASN B CA 1
ATOM 4853 C C . ASN B 1 90 ? -15.45230 25.21305 30.20663 1.000 31.47934 131 ASN B C 1
ATOM 4854 O O . ASN B 1 90 ? -15.84937 26.06385 31.01208 1.000 32.44350 131 ASN B O 1
ATOM 4859 N N . PHE B 1 91 ? -15.63037 25.30300 28.88473 1.000 27.88628 132 PHE B N 1
ATOM 4860 C CA . PHE B 1 91 ? -16.49883 26.29530 28.27679 1.000 29.73104 132 PHE B CA 1
ATOM 4861 C C . PHE B 1 91 ? -17.49053 25.58766 27.36483 1.000 27.14418 132 PHE B C 1
ATOM 4862 O O . PHE B 1 91 ? -17.31513 24.41714 27.00831 1.000 24.64198 132 PHE B O 1
ATOM 4870 N N . VAL B 1 92 ? -18.54323 26.31512 27.00708 1.000 25.48066 133 VAL B N 1
ATOM 4871 C CA . VAL B 1 92 ? -19.44917 25.92976 25.93512 1.000 28.68152 133 VAL B CA 1
ATOM 4872 C C . VAL B 1 92 ? -19.10443 26.78115 24.72381 1.000 29.64565 133 VAL B C 1
ATOM 4873 O O . VAL B 1 92 ? -18.54628 27.88835 24.84213 1.000 29.92896 133 VAL B O 1
ATOM 4877 N N . GLU B 1 93 ? -19.42717 26.26121 23.54832 1.000 29.31910 134 GLU B N 1
ATOM 4878 C CA . GLU B 1 93 ? -19.05483 26.90010 22.29617 1.000 31.35956 134 GLU B CA 1
ATOM 4879 C C . GLU B 1 93 ? -20.26652 27.49261 21.59469 1.000 29.60603 134 GLU B C 1
ATOM 4880 O O . GLU B 1 93 ? -21.36290 26.93202 21.63864 1.000 31.29347 134 GLU B O 1
ATOM 4886 N N . LEU B 1 94 ? -20.03331 28.60772 20.90150 1.000 29.92514 135 LEU B N 1
ATOM 4887 C CA . LEU B 1 94 ? -21.00678 29.24962 20.03178 1.000 30.81851 135 LEU B CA 1
ATOM 4888 C C . LEU B 1 94 ? -20.27310 29.88749 18.85014 1.000 31.05760 135 LEU B C 1
ATOM 4889 O O . LEU B 1 94 ? -19.08644 30.19772 18.96716 1.000 28.50119 135 LEU B O 1
ATOM 4894 N N . PRO B 1 95 ? -20.94716 30.07272 17.71824 1.000 31.25743 136 PRO B N 1
ATOM 4895 C CA . PRO B 1 95 ? -20.38586 30.97357 16.70258 1.000 33.04339 136 PRO B CA 1
ATOM 4896 C C . PRO B 1 95 ? -20.38855 32.38120 17.25147 1.000 32.34807 136 PRO B C 1
ATOM 4897 O O . PRO B 1 95 ? -21.29464 32.77762 17.98457 1.000 35.40509 136 PRO B O 1
ATOM 4901 N N . ALA B 1 96 ? -19.35885 33.14364 16.89446 1.000 35.34763 137 ALA B N 1
ATOM 4902 C CA . ALA B 1 96 ? -19.35121 34.55133 17.27535 1.000 37.40073 137 ALA B CA 1
ATOM 4903 C C . ALA B 1 96 ? -20.62885 35.25643 16.82823 1.000 37.03570 137 ALA B C 1
ATOM 4904 O O . ALA B 1 96 ? -21.14759 36.11271 17.55542 1.000 39.03015 137 ALA B O 1
ATOM 4906 N N . ALA B 1 97 ? -21.18566 34.87533 15.67050 1.000 36.63045 138 ALA B N 1
ATOM 4907 C CA . ALA B 1 97 ? -22.39450 35.53524 15.18102 1.000 39.44219 138 ALA B CA 1
ATOM 4908 C C . ALA B 1 97 ? -23.58478 35.37921 16.12633 1.000 39.17190 138 ALA B C 1
ATOM 4909 O O . ALA B 1 97 ? -24.51938 36.18680 16.06041 1.000 37.84335 138 ALA B O 1
ATOM 4911 N N . ALA B 1 98 ? -23.57404 34.37310 17.00688 1.000 37.62406 139 ALA B N 1
ATOM 4912 C CA . ALA B 1 98 ? -24.64785 34.21524 17.98534 1.000 39.97578 139 ALA B CA 1
ATOM 4913 C C . ALA B 1 98 ? -24.74129 35.38784 18.95616 1.000 38.64162 139 ALA B C 1
ATOM 4914 O O . ALA B 1 98 ? -25.75205 35.50902 19.66070 1.000 39.38756 139 ALA B O 1
ATOM 4916 N N . LEU B 1 99 ? -23.72738 36.25471 19.00263 1.000 40.0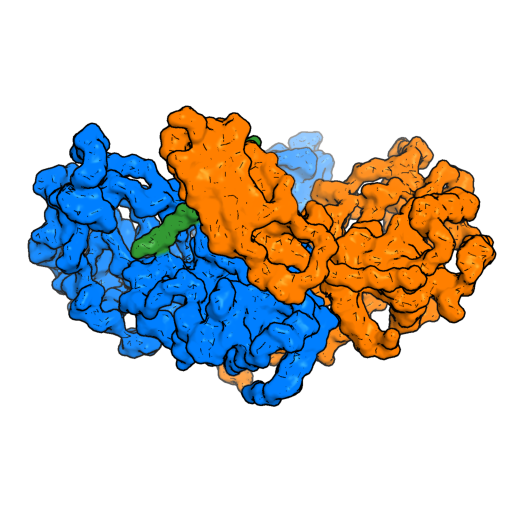2926 140 LEU B N 1
ATOM 4917 C CA . LEU B 1 99 ? -23.81746 37.48791 19.78750 1.000 41.31060 140 LEU B CA 1
ATOM 4918 C C . LEU B 1 99 ? -25.03113 38.34252 19.42971 1.000 47.40508 140 LEU B C 1
ATOM 4919 O O . LEU B 1 99 ? -25.51207 39.10127 20.28302 1.000 51.12404 140 LEU B O 1
ATOM 4924 N N . ARG B 1 100 ? -25.56085 38.23613 18.20709 1.000 46.80462 141 ARG B N 1
ATOM 4925 C CA . ARG B 1 100 ? -26.73981 39.02591 17.88183 1.000 48.02783 141 ARG B CA 1
ATOM 4926 C C . ARG B 1 100 ? -27.95574 38.64098 18.72600 1.000 48.89072 141 ARG B C 1
ATOM 4927 O O . ARG B 1 100 ? -28.89572 39.43600 18.82968 1.000 50.60536 141 ARG B O 1
ATOM 4935 N N . PHE B 1 101 ? -27.96631 37.45844 19.34287 1.000 46.35727 142 PHE B N 1
ATOM 4936 C CA . PHE B 1 101 ? -29.10416 37.04051 20.15814 1.000 48.95258 142 PHE B CA 1
ATOM 4937 C C . PHE B 1 101 ? -28.92721 37.37783 21.63169 1.000 47.12718 142 PHE B C 1
ATOM 4938 O O . PHE B 1 101 ? -29.76933 36.99175 22.44916 1.000 49.08403 142 PHE B O 1
ATOM 4946 N N . MET B 1 102 ? -27.87454 38.10213 21.98168 1.000 40.45787 143 MET B N 1
ATOM 4947 C CA . MET B 1 102 ? -27.45108 38.30559 23.35393 1.000 41.87060 143 MET B CA 1
ATOM 4948 C C . MET B 1 102 ? -27.35683 39.78432 23.68668 1.000 46.64941 143 MET B C 1
ATOM 4949 O O . MET B 1 102 ? -27.20401 40.62202 22.78743 1.000 43.72924 143 MET B O 1
ATOM 4954 N N . PRO B 1 103 ? -27.40828 40.14204 24.97469 1.000 50.92754 144 PRO B N 1
ATOM 4955 C CA . PRO B 1 103 ? -27.10654 41.51938 25.36898 1.000 53.81582 144 PRO B CA 1
ATOM 4956 C C . PRO B 1 103 ? -25.70152 41.88343 24.93335 1.000 50.92138 144 PRO B C 1
ATOM 4957 O O . PRO B 1 103 ? -24.83945 41.01904 24.74425 1.000 45.92356 144 PRO B O 1
ATOM 4961 N N . LYS B 1 104 ? -25.48395 43.18185 24.78058 1.000 48.50888 145 LYS B N 1
ATOM 4962 C CA . LYS B 1 104 ? -24.14441 43.67477 24.52153 1.000 45.59255 145 LYS B CA 1
ATOM 4963 C C . LYS B 1 104 ? -23.21426 43.23251 25.64971 1.000 43.58332 145 LYS B C 1
ATOM 4964 O O . LYS B 1 104 ? -23.58975 43.27124 26.82975 1.000 38.35493 145 LYS B O 1
ATOM 4970 N N . PRO B 1 105 ? -22.02527 42.74599 25.32974 1.000 43.57427 146 PRO B N 1
ATOM 4971 C CA . PRO B 1 105 ? -21.13390 42.27891 26.39086 1.000 41.68475 146 PRO B CA 1
ATOM 4972 C C . PRO B 1 105 ? -20.60360 43.43744 27.22688 1.000 44.83979 146 PRO B C 1
ATOM 4973 O O . PRO B 1 105 ? -20.48808 44.57860 26.76340 1.000 53.85650 146 PRO B O 1
ATOM 4977 N N . VAL B 1 106 ? -20.33312 43.12710 28.48920 1.000 38.16061 147 VAL B N 1
ATOM 4978 C CA . VAL B 1 106 ? -19.50492 43.96297 29.34754 1.000 39.16980 147 VAL B CA 1
ATOM 4979 C C . VAL B 1 106 ? -18.08220 43.42689 29.29176 1.000 38.10715 147 VAL B C 1
ATOM 4980 O O . VAL B 1 106 ? -17.83991 42.25203 29.60788 1.000 36.81647 147 VAL B O 1
ATOM 4984 N N . PHE B 1 107 ? -17.13727 44.27847 28.89304 1.000 37.41867 148 PHE B N 1
ATOM 4985 C CA . PHE B 1 107 ? -15.73339 43.88319 28.82237 1.000 38.40458 148 PHE B CA 1
ATOM 4986 C C . PHE B 1 107 ? -15.03190 44.11300 30.15654 1.000 42.99650 148 PHE B C 1
ATOM 4987 O O . PHE B 1 107 ? -15.08967 45.20881 30.71580 1.000 47.16275 148 PHE B O 1
ATOM 4995 N N . VAL B 1 108 ? -14.37737 43.06875 30.65599 1.000 40.25611 149 VAL B N 1
ATOM 4996 C CA . VAL B 1 108 ? -13.44169 43.13580 31.77379 1.000 43.86668 149 VAL B CA 1
ATOM 4997 C C . VAL B 1 108 ? -12.10616 43.63864 31.23232 1.000 46.59883 149 VAL B C 1
ATOM 4998 O O . VAL B 1 108 ? -11.47587 42.96358 30.40159 1.000 46.85331 149 VAL B O 1
ATOM 5002 N N . PRO B 1 109 ? -11.63773 44.79752 31.66088 1.000 50.25109 150 PRO B N 1
ATOM 5003 C CA . PRO B 1 109 ? -10.40254 45.35118 31.08615 1.000 53.05319 150 PRO B CA 1
ATOM 5004 C C . PRO B 1 109 ? -9.12975 44.82063 31.73558 1.000 52.11316 150 PRO B C 1
ATOM 5005 O O . PRO B 1 109 ? -8.07803 44.75360 31.08707 1.000 49.65666 150 PRO B O 1
ATOM 5009 N N . ASP B 1 110 ? -9.19394 44.47987 33.02083 1.000 50.41993 151 ASP B N 1
ATOM 5010 C CA . ASP B 1 110 ? -8.02995 43.89753 33.67154 1.000 46.73925 151 ASP B CA 1
ATOM 5011 C C . ASP B 1 110 ? -7.72154 42.53412 33.06706 1.000 42.48010 151 ASP B C 1
ATOM 5012 O O . ASP B 1 110 ? -8.62320 41.78760 32.67826 1.000 42.73034 151 ASP B O 1
ATOM 5017 N N . VAL B 1 111 ? -6.42955 42.23417 32.95207 1.000 39.45519 152 VAL B N 1
ATOM 5018 C CA . VAL B 1 111 ? -6.01135 40.84997 32.80387 1.000 41.65045 152 VAL B CA 1
ATOM 5019 C C . VAL B 1 111 ? -6.47924 40.08782 34.03009 1.000 38.50217 152 VAL B C 1
ATOM 5020 O O . VAL B 1 111 ? -6.32346 40.55576 35.16705 1.000 41.47234 152 VAL B O 1
ATOM 5024 N N . ALA B 1 112 ? -7.09403 38.94287 33.80258 1.000 33.19795 153 ALA B N 1
ATOM 5025 C CA . ALA B 1 112 ? -7.65427 38.12223 34.86033 1.000 30.63274 153 ALA B CA 1
ATOM 5026 C C . ALA B 1 112 ? -6.80876 36.86953 35.07795 1.000 31.76752 153 ALA B C 1
ATOM 5027 O O . ALA B 1 112 ? -6.10702 36.40152 34.17624 1.000 29.21263 153 ALA B O 1
ATOM 5029 N N . LEU B 1 113 ? -6.86770 36.33825 36.29153 1.000 33.57783 154 LEU B N 1
ATOM 5030 C CA . LEU B 1 113 ? -6.45081 34.96850 36.56373 1.000 32.92695 154 LEU B CA 1
ATOM 5031 C C . LEU B 1 113 ? -7.63474 34.29959 37.23683 1.000 31.36457 154 LEU B C 1
ATOM 5032 O O . LEU B 1 113 ? -8.11354 34.77094 38.27574 1.000 31.91994 154 LEU B O 1
ATOM 5037 N N . ILE B 1 114 ? -8.12550 33.23161 36.62665 1.000 29.60356 155 ILE B N 1
ATOM 5038 C CA . ILE B 1 114 ? -9.37089 32.58777 37.01965 1.000 30.92472 155 ILE B CA 1
ATOM 5039 C C . ILE B 1 114 ? -9.04113 31.24690 37.66378 1.000 32.10409 155 ILE B C 1
ATOM 5040 O O . ILE B 1 114 ? -8.34766 30.41424 37.06211 1.000 28.96559 155 ILE B O 1
ATOM 5045 N N . ALA B 1 115 ? -9.55501 31.02484 38.86840 1.000 34.79764 156 ALA B N 1
ATOM 5046 C CA . ALA B 1 115 ? -9.25001 29.80296 39.60217 1.000 34.96995 156 ALA B CA 1
ATOM 5047 C C . ALA B 1 115 ? -10.36492 29.54055 40.60004 1.000 36.52569 156 ALA B C 1
ATOM 5048 O O . ALA B 1 115 ? -11.20224 30.40674 40.86712 1.000 38.04959 156 ALA B O 1
ATOM 5050 N N . ASN B 1 116 ? -10.35568 28.32762 41.15093 1.000 34.40226 157 ASN B N 1
ATOM 5051 C CA . ASN B 1 116 ? -11.26471 27.90158 42.20856 1.000 35.82252 157 ASN B CA 1
ATOM 5052 C C . ASN B 1 116 ? -10.48407 27.74640 43.51287 1.000 39.62582 157 ASN B C 1
ATOM 5053 O O . ASN B 1 116 ? -9.42089 27.11171 43.53439 1.000 38.14893 157 ASN B O 1
ATOM 5058 N N . ARG B 1 117 ? -11.01146 28.31213 44.59747 1.000 38.25470 158 ARG B N 1
ATOM 5059 C CA . ARG B 1 117 ? -10.46381 28.04515 45.91839 1.000 43.63176 158 ARG B CA 1
ATOM 5060 C C . ARG B 1 117 ? -11.10440 26.76726 46.44555 1.000 45.53326 158 ARG B C 1
ATOM 5061 O O . ARG B 1 117 ? -12.32585 26.61544 46.39474 1.000 50.48656 158 ARG B O 1
ATOM 5069 N N . PHE B 1 118 ? -10.29235 25.83716 46.93832 1.000 43.88289 159 PHE B N 1
ATOM 5070 C CA . PHE B 1 118 ? -10.84428 24.52095 47.24401 1.000 45.80600 159 PHE B CA 1
ATOM 5071 C C . PHE B 1 118 ? -11.66205 24.52582 48.53592 1.000 50.00754 159 PHE B C 1
ATOM 5072 O O . PHE B 1 118 ? -12.76183 23.96506 48.58629 1.000 53.84927 159 PHE B O 1
ATOM 5080 N N . ASN B 1 119 ? -11.13119 25.12317 49.59996 1.000 49.58936 160 ASN B N 1
ATOM 5081 C CA . ASN B 1 119 ? -11.85537 25.25736 50.86713 1.000 47.45689 160 ASN B CA 1
ATOM 5082 C C . ASN B 1 119 ? -11.37921 26.53190 51.54149 1.000 48.29540 160 ASN B C 1
ATOM 5083 O O . ASN B 1 119 ? -10.50763 26.50616 52.41950 1.000 52.66470 160 ASN B O 1
ATOM 5088 N N . PRO B 1 120 ? -11.92882 27.68338 51.14396 1.000 47.83405 161 PRO B N 1
ATOM 5089 C CA . PRO B 1 120 ? -11.45754 28.96831 51.69085 1.000 48.91474 161 PRO B CA 1
ATOM 5090 C C . PRO B 1 120 ? -11.74700 29.17423 53.17305 1.000 52.75474 161 PRO B C 1
ATOM 5091 O O . PRO B 1 120 ? -11.40727 30.24216 53.70287 1.000 52.56852 161 PRO B O 1
ATOM 5095 N N . ASP B 1 121 ? -12.36513 28.21478 53.85948 1.000 54.29331 162 ASP B N 1
ATOM 5096 C CA . ASP B 1 121 ? -12.59639 28.33148 55.29612 1.000 62.34167 162 ASP B CA 1
ATOM 5097 C C . ASP B 1 121 ? -11.60745 27.51619 56.12021 1.000 61.42839 162 ASP B C 1
ATOM 5098 O O . ASP B 1 121 ? -11.72590 27.48245 57.34162 1.000 63.39995 162 ASP B O 1
ATOM 5103 N N . ASN B 1 122 ? -10.64105 26.85860 55.48717 1.000 58.17303 163 ASN B N 1
ATOM 5104 C CA . ASN B 1 122 ? -9.66846 26.02516 56.18435 1.000 54.59854 163 ASN B CA 1
ATOM 5105 C C . ASN B 1 122 ? -8.27745 26.58697 55.91318 1.000 52.88809 163 ASN B C 1
ATOM 5106 O O . ASN B 1 122 ? -7.87570 26.71447 54.75154 1.000 52.48504 163 ASN B O 1
ATOM 5111 N N . LEU B 1 123 ? -7.54151 26.91877 56.98354 1.000 49.56469 164 LEU B N 1
ATOM 5112 C CA . LEU B 1 123 ? -6.27506 27.62962 56.81504 1.000 48.38651 164 LEU B CA 1
ATOM 5113 C C . LEU B 1 123 ? -5.26407 26.79842 56.03044 1.000 45.66683 164 LEU B C 1
ATOM 5114 O O . LEU B 1 123 ? -4.48381 27.33971 55.23257 1.000 44.82322 164 LEU B O 1
ATOM 5119 N N . MET B 1 124 ? -5.25407 25.48344 56.25269 1.000 45.53211 165 MET B N 1
ATOM 5120 C CA . MET B 1 124 ? -4.33890 24.61726 55.52314 1.000 49.44258 165 MET B CA 1
ATOM 5121 C C . MET B 1 124 ? -4.69308 24.58498 54.03911 1.000 46.90088 165 MET B C 1
ATOM 5122 O O . MET B 1 124 ? -3.82624 24.78427 53.17876 1.000 45.61765 165 MET B O 1
ATOM 5127 N N . HIS B 1 125 ? -5.97063 24.36458 53.71908 1.000 48.18591 166 HIS B N 1
ATOM 5128 C CA . HIS B 1 125 ? -6.38593 24.41918 52.31879 1.000 46.89556 166 HIS B CA 1
ATOM 5129 C C . HIS B 1 125 ? -6.07213 25.77739 51.70594 1.000 42.87633 166 HIS B C 1
ATOM 5130 O O . HIS B 1 125 ? -5.57890 25.84913 50.57973 1.000 39.44732 166 HIS B O 1
ATOM 5137 N N . VAL B 1 126 ? -6.31444 26.86399 52.44759 1.000 43.48102 167 VAL B N 1
ATOM 5138 C CA . VAL B 1 126 ? -6.03780 28.19901 51.91411 1.000 43.27950 167 VAL B CA 1
ATOM 5139 C C . VAL B 1 126 ? -4.58462 28.31343 51.46991 1.000 42.15755 167 VAL B C 1
ATOM 5140 O O . VAL B 1 126 ? -4.29873 28.68270 50.32313 1.000 40.19455 167 VAL B O 1
ATOM 5144 N N . PHE B 1 127 ? -3.64391 27.95995 52.35418 1.000 39.78713 168 PHE B N 1
ATOM 5145 C CA . PHE B 1 127 ? -2.23100 28.10656 52.01873 1.000 40.01787 168 PHE B CA 1
ATOM 5146 C C . PHE B 1 127 ? -1.78676 27.08757 50.97045 1.000 39.95895 168 PHE B C 1
ATOM 5147 O O . PHE B 1 127 ? -1.11145 27.43752 49.99091 1.000 39.84827 168 PHE B O 1
ATOM 5155 N N . HIS B 1 128 ? -2.14287 25.82178 51.16284 1.000 37.24004 169 HIS B N 1
ATOM 5156 C CA . HIS B 1 128 ? -1.58094 24.76449 50.32963 1.000 38.40512 169 HIS B CA 1
ATOM 5157 C C . HIS B 1 128 ? -2.25421 24.70466 48.96185 1.000 37.39462 169 HIS B C 1
ATOM 5158 O O . HIS B 1 128 ? -1.57686 24.61266 47.92985 1.000 35.21932 169 HIS B O 1
ATOM 5165 N N . ASP B 1 129 ? -3.58633 24.74015 48.93269 1.000 39.35749 170 ASP B N 1
ATOM 5166 C CA . ASP B 1 129 ? -4.28821 24.61577 47.65617 1.000 37.25928 170 ASP B CA 1
ATOM 5167 C C . ASP B 1 129 ? -4.28486 25.91295 46.85415 1.000 35.72436 170 ASP B C 1
ATOM 5168 O O . ASP B 1 129 ? -4.29158 25.85869 45.61477 1.000 35.04681 170 ASP B O 1
ATOM 5173 N N . ASP B 1 130 ? -4.28613 27.07775 47.52344 1.000 34.38299 171 ASP B N 1
ATOM 5174 C CA . ASP B 1 130 ? -4.57804 28.34566 46.84731 1.000 36.24796 171 ASP B CA 1
ATOM 5175 C C . ASP B 1 130 ? -3.41420 29.32755 46.86907 1.000 36.24296 171 ASP B C 1
ATOM 5176 O O . ASP B 1 130 ? -2.93751 29.71917 45.79824 1.000 37.97033 171 ASP B O 1
ATOM 5181 N N . LEU B 1 131 ? -2.96276 29.76477 48.04995 1.000 35.47248 172 LEU B N 1
ATOM 5182 C CA . LEU B 1 131 ? -2.07775 30.92885 48.13378 1.000 32.04538 172 LEU B CA 1
ATOM 5183 C C . LEU B 1 131 ? -0.72360 30.65899 47.49330 1.000 33.08555 172 LEU B C 1
ATOM 5184 O O . LEU B 1 131 ? -0.22269 31.47844 46.71650 1.000 31.74045 172 LEU B O 1
ATOM 5189 N N . LEU B 1 132 ? -0.07312 29.56020 47.87984 1.000 32.77209 173 LEU B N 1
ATOM 5190 C CA . LEU B 1 132 ? 1.16775 29.17362 47.20971 1.000 31.98766 173 LEU B CA 1
ATOM 5191 C C . LEU B 1 132 ? 0.96504 28.96817 45.71743 1.000 30.27566 173 LEU B C 1
ATOM 5192 O O . LEU B 1 132 ? 1.73000 29.55335 44.92537 1.000 30.77057 173 LEU B O 1
ATOM 5197 N N . PRO B 1 133 ? -0.00925 28.17567 45.25578 1.000 30.04353 174 PRO B N 1
ATOM 5198 C CA . PRO B 1 133 ? -0.18972 28.04999 43.80135 1.000 29.73240 174 PRO B CA 1
ATOM 5199 C C . PRO B 1 133 ? -0.50635 29.37538 43.11110 1.000 31.17658 174 PRO B C 1
ATOM 5200 O O . PRO B 1 133 ? 0.00306 29.63035 42.00795 1.000 29.38351 174 PRO B O 1
ATOM 5204 N N . LEU B 1 134 ? -1.29965 30.24772 43.73777 1.000 32.20548 175 LEU B N 1
ATOM 5205 C CA . LEU B 1 134 ? -1.57185 31.55036 43.12909 1.000 31.00024 175 LEU B CA 1
ATOM 5206 C C . LEU B 1 134 ? -0.29359 32.35367 42.99183 1.000 31.07272 175 LEU B C 1
ATOM 5207 O O . LEU B 1 134 ? -0.02222 32.94668 41.94223 1.000 31.04982 175 LEU B O 1
ATOM 5212 N N . PHE B 1 135 ? 0.50222 32.38751 44.06378 1.000 30.43376 176 PHE B N 1
ATOM 5213 C CA . PHE B 1 135 ? 1.72663 33.17694 44.07401 1.000 29.22663 176 PHE B CA 1
ATOM 5214 C C . PHE B 1 135 ? 2.63062 32.80487 42.90753 1.000 28.75605 176 PHE B C 1
ATOM 5215 O O . PHE B 1 135 ? 3.13326 33.68284 42.19237 1.000 27.13218 176 PHE B O 1
ATOM 5223 N N . TYR B 1 136 ? 2.84267 31.50935 42.68666 1.000 26.79919 177 TYR B N 1
ATOM 5224 C CA . TYR B 1 136 ? 3.77843 31.12392 41.64147 1.000 27.57276 177 TYR B CA 1
ATOM 5225 C C . TYR B 1 136 ? 3.12996 31.00048 40.25977 1.000 26.88959 177 TYR B C 1
ATOM 5226 O O . TYR B 1 136 ? 3.83406 31.15388 39.25757 1.000 28.30751 177 TYR B O 1
ATOM 5235 N N . THR B 1 137 ? 1.81801 30.74778 40.17618 1.000 28.75075 178 THR B N 1
ATOM 5236 C CA . THR B 1 137 ? 1.15076 30.78978 38.87589 1.000 30.18515 178 THR B CA 1
ATOM 5237 C C . THR B 1 137 ? 1.17624 32.20254 38.31130 1.000 31.23988 178 THR B C 1
ATOM 5238 O O . THR B 1 137 ? 1.36654 32.38556 37.10231 1.000 29.49526 178 THR B O 1
ATOM 5242 N N . LEU B 1 138 ? 0.98516 33.21029 39.17687 1.000 27.22812 179 LEU B N 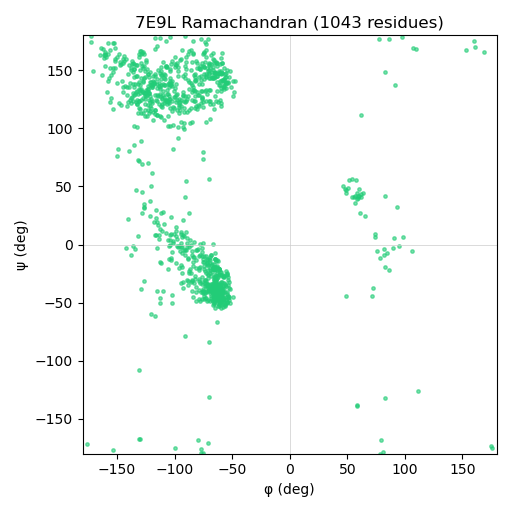1
ATOM 5243 C CA . LEU B 1 138 ? 1.08714 34.59974 38.74111 1.000 30.15630 179 LEU B CA 1
ATOM 5244 C C . LEU B 1 138 ? 2.47622 34.90057 38.19212 1.000 34.86932 179 LEU B C 1
ATOM 5245 O O . LEU B 1 138 ? 2.62611 35.70206 37.26404 1.000 36.70029 179 LEU B O 1
ATOM 5250 N N . ARG B 1 139 ? 3.50799 34.28563 38.76635 1.000 33.48405 180 ARG B N 1
ATOM 5251 C CA . ARG B 1 139 ? 4.87328 34.52761 38.32691 1.000 31.99270 180 ARG B CA 1
ATOM 5252 C C . ARG B 1 139 ? 5.28894 33.60664 37.18390 1.000 28.82826 180 ARG B C 1
ATOM 5253 O O . ARG B 1 139 ? 6.40370 33.73876 36.65860 1.000 29.66249 180 ARG B O 1
ATOM 5261 N N . GLN B 1 140 ? 4.40555 32.69828 36.77151 1.000 25.92203 181 GLN B N 1
ATOM 5262 C CA . GLN B 1 140 ? 4.65134 31.90766 35.56874 1.000 28.42426 181 GLN B CA 1
ATOM 5263 C C . GLN B 1 140 ? 4.54112 32.75448 34.29471 1.000 35.25301 181 GLN B C 1
ATOM 5264 O O . GLN B 1 140 ? 5.21787 32.46252 33.29505 1.000 34.77446 181 GLN B O 1
ATOM 5270 N N . PHE B 1 141 ? 3.72274 33.82099 34.31287 1.000 32.68513 182 PHE B N 1
ATOM 5271 C CA . PHE B 1 141 ? 3.46876 34.61152 33.11849 1.000 31.30587 182 PHE B CA 1
ATOM 5272 C C . PHE B 1 141 ? 3.80606 36.08761 33.32838 1.000 35.23204 182 PHE B C 1
ATOM 5273 O O . PHE B 1 141 ? 3.38898 36.69474 34.32720 1.000 35.00856 182 PHE B O 1
ATOM 5281 N N . PRO B 1 142 ? 4.54369 36.69085 32.39504 1.000 34.22248 183 PRO B N 1
ATOM 5282 C CA . PRO B 1 142 ? 4.95565 38.09305 32.55533 1.000 36.71080 183 PRO B CA 1
ATOM 5283 C C . PRO B 1 142 ? 3.74698 39.00865 32.70372 1.000 39.24035 183 PRO B C 1
ATOM 5284 O O . PRO B 1 142 ? 2.71263 38.81513 32.06053 1.000 38.42923 183 PRO B O 1
ATOM 5288 N N . GLY B 1 143 ? 3.87840 40.00726 33.56279 1.000 41.44640 184 GLY B N 1
ATOM 5289 C CA . GLY B 1 143 ? 2.83811 40.99374 33.73818 1.000 44.45952 184 GLY B CA 1
ATOM 5290 C C . GLY B 1 143 ? 1.75102 40.62895 34.72971 1.000 45.53571 184 GLY B C 1
ATOM 5291 O O . GLY B 1 143 ? 1.09121 41.53099 35.25187 1.000 51.17922 184 GLY B O 1
ATOM 5292 N N . LEU B 1 144 ? 1.55120 39.33992 35.02233 1.000 37.66014 185 LEU B N 1
ATOM 5293 C CA . LEU B 1 144 ? 0.41987 38.94989 35.85804 1.000 35.07300 185 LEU B CA 1
ATOM 5294 C C . LEU B 1 144 ? 0.58769 39.42046 37.29476 1.000 36.17045 185 LEU B C 1
ATOM 5295 O O . LEU B 1 144 ? -0.35906 39.93378 37.89794 1.000 37.04723 185 LEU B O 1
ATOM 5300 N N . ALA B 1 145 ? 1.76790 39.21566 37.88018 1.000 34.72740 186 ALA B N 1
ATOM 5301 C CA . ALA B 1 145 ? 1.90010 39.43486 39.31864 1.000 39.24959 186 ALA B CA 1
ATOM 5302 C C . ALA B 1 145 ? 1.51969 40.85786 39.69376 1.000 45.35303 186 ALA B C 1
ATOM 5303 O O . ALA B 1 145 ? 0.89673 41.08590 40.73661 1.000 51.40179 186 ALA B O 1
ATOM 5305 N N . ARG B 1 146 ? 1.84105 41.82220 38.83497 1.000 45.11656 187 ARG B N 1
ATOM 5306 C CA . ARG B 1 146 ? 1.57344 43.21500 39.14942 1.000 49.05448 187 ARG B CA 1
ATOM 5307 C C . ARG B 1 146 ? 0.23433 43.70913 38.60991 1.000 48.21791 187 ARG B C 1
ATOM 5308 O O . ARG B 1 146 ? -0.33098 44.64206 39.18454 1.000 49.93319 187 ARG B O 1
ATOM 5310 N N . GLU B 1 147 ? -0.30531 43.09545 37.54757 1.000 44.47331 188 GLU B N 1
ATOM 5311 C CA . GLU B 1 147 ? -1.47261 43.62769 36.85408 1.000 47.35976 188 GLU B CA 1
ATOM 5312 C C . GLU B 1 147 ? -2.74041 42.78667 36.98333 1.000 42.25713 188 GLU B C 1
ATOM 5313 O O . GLU B 1 147 ? -3.81763 43.29292 36.65414 1.000 40.33677 188 GLU B O 1
ATOM 5319 N N . ALA B 1 148 ? -2.65617 41.53026 37.42641 1.000 34.64082 189 ALA B N 1
ATOM 5320 C CA . ALA B 1 148 ? -3.81287 40.63897 37.36400 1.000 36.69801 189 ALA B CA 1
ATOM 5321 C C . ALA B 1 148 ? -4.83051 40.92428 38.46408 1.000 40.43551 189 ALA B C 1
ATOM 5322 O O . ALA B 1 148 ? -4.48784 41.25844 39.60460 1.000 40.88023 189 ALA B O 1
ATOM 5324 N N . ARG B 1 149 ? -6.09734 40.74506 38.11931 1.000 37.44881 190 ARG B N 1
ATOM 5325 C CA . ARG B 1 149 ? -7.16174 40.66698 39.10483 1.000 39.95222 190 ARG B CA 1
ATOM 5326 C C . ARG B 1 149 ? -7.59657 39.21593 39.21377 1.000 35.88723 190 ARG B C 1
ATOM 5327 O O . ARG B 1 149 ? -7.86380 38.57267 38.19745 1.000 34.35695 190 ARG B O 1
ATOM 5335 N N . LEU B 1 150 ? -7.65095 38.70027 40.43519 1.000 35.76503 191 LEU B N 1
ATOM 5336 C CA . LEU B 1 150 ? -8.07576 37.32591 40.64761 1.000 36.14958 191 LEU B CA 1
ATOM 5337 C C . LEU B 1 150 ? -9.59736 37.22834 40.57982 1.000 37.10792 191 LEU B C 1
ATOM 5338 O O . LEU B 1 150 ? -10.31101 38.08825 41.10249 1.000 38.88124 191 LEU B O 1
ATOM 5343 N N . PHE B 1 151 ? -10.09447 36.17641 39.92419 1.000 32.37579 192 PHE B N 1
ATOM 5344 C CA . PHE B 1 151 ? -11.52153 35.86662 39.89356 1.000 34.16457 192 PHE B CA 1
ATOM 5345 C C . PHE B 1 151 ? -11.69767 34.47254 40.47869 1.000 37.10491 192 PHE B C 1
ATOM 5346 O O . PHE B 1 151 ? -11.21750 33.48912 39.90101 1.000 36.76360 192 PHE B O 1
ATOM 5354 N N . PHE B 1 152 ? -12.36946 34.38024 41.62429 1.000 38.40308 193 PHE B N 1
ATOM 5355 C CA . PHE B 1 152 ? -12.57864 33.09653 42.29300 1.000 38.21596 193 PHE B CA 1
ATOM 5356 C C . PHE B 1 152 ? -13.95222 32.56513 41.89430 1.000 40.76081 193 PHE B C 1
ATOM 5357 O O . PHE B 1 152 ? -14.98106 33.15215 42.24706 1.000 41.17336 193 PHE B O 1
ATOM 5365 N N . MET B 1 153 ? -13.97982 31.46131 41.14753 1.000 38.19971 194 MET B N 1
ATOM 5366 C CA . MET B 1 153 ? -15.21837 31.02285 40.51415 1.000 40.09675 194 MET B CA 1
ATOM 5367 C C . MET B 1 153 ? -15.87413 29.83094 41.20660 1.000 41.50209 194 MET B C 1
ATOM 5368 O O . MET B 1 153 ? -16.84524 29.29427 40.68009 1.000 42.90812 194 MET B O 1
ATOM 5373 N N . GLU B 1 154 ? -15.38668 29.41140 42.37729 1.000 42.59340 195 GLU B N 1
ATOM 5374 C CA . GLU B 1 154 ? -15.88099 28.17289 42.96993 1.000 42.29870 195 GLU B CA 1
ATOM 5375 C C . GLU B 1 154 ? -17.26552 28.32323 43.58356 1.000 47.87455 195 GLU B C 1
ATOM 5376 O O . GLU B 1 154 ? -17.92359 27.31334 43.84899 1.000 50.79827 195 GLU B O 1
ATOM 5382 N N . GLY B 1 155 ? -17.72902 29.54783 43.80476 1.000 50.44154 196 GLY B N 1
ATOM 5383 C CA . GLY B 1 155 ? -19.04077 29.77455 44.37105 1.000 51.67781 196 GLY B CA 1
ATOM 5384 C C . GLY B 1 155 ? -19.08943 29.97530 45.87427 1.000 52.03796 196 GLY B C 1
ATOM 5385 O O . GLY B 1 155 ? -20.18296 30.18324 46.40929 1.000 54.93923 196 GLY B O 1
ATOM 5386 N N . TRP B 1 156 ? -17.96047 29.90638 46.57850 1.000 50.60166 197 TRP B N 1
ATOM 5387 C CA . TRP B 1 156 ? -18.00168 30.23676 47.99878 1.000 56.96005 197 TRP B CA 1
ATOM 5388 C C . TRP B 1 156 ? -17.88616 31.74969 48.18670 1.000 57.13337 197 TRP B C 1
ATOM 5389 O O . TRP B 1 156 ? -17.53493 32.49938 47.26369 1.000 55.62793 197 TRP B O 1
ATOM 5400 N N . GLY B 1 157 ? -18.21838 32.19795 49.39504 1.000 60.80054 198 GLY B N 1
ATOM 5401 C CA . GLY B 1 157 ? -18.09532 33.59117 49.76499 1.000 60.72169 198 GLY B CA 1
ATOM 5402 C C . GLY B 1 157 ? -16.66307 33.94606 50.11376 1.000 60.35156 198 GLY B C 1
ATOM 5403 O O . GLY B 1 157 ? -15.72330 33.18589 49.87900 1.000 61.72170 198 GLY B O 1
ATOM 5404 N N . GLU B 1 158 ? -16.50441 35.13767 50.69776 1.000 60.42774 199 GLU B N 1
ATOM 5405 C CA . GLU B 1 158 ? -15.17494 35.62141 51.06386 1.000 57.22878 199 GLU B CA 1
ATOM 5406 C C . GLU B 1 158 ? -14.43496 34.61823 51.94092 1.000 54.03141 199 GLU B C 1
ATOM 5407 O O . GLU B 1 158 ? -13.23797 34.36196 51.73996 1.000 48.96854 199 GLU B O 1
ATOM 5413 N N . GLY B 1 159 ? -15.12940 34.02872 52.90626 1.000 56.10724 200 GLY B N 1
ATOM 5414 C CA . GLY B 1 159 ? -14.51272 33.09572 53.82458 1.000 59.25852 200 GLY B CA 1
ATOM 5415 C C . GLY B 1 159 ? -13.69348 33.78269 54.90441 1.000 57.95353 200 GLY B C 1
ATOM 5416 O O . GLY B 1 159 ? -13.51719 34.99911 54.92943 1.000 58.21778 200 GLY B O 1
ATOM 5417 N N . ALA B 1 160 ? -13.15557 32.96430 55.80649 1.000 59.46726 201 ALA B N 1
ATOM 5418 C CA . ALA B 1 160 ? -12.51616 33.49517 57.00488 1.000 63.00992 201 ALA B CA 1
ATOM 5419 C C . ALA B 1 160 ? -11.13652 34.08564 56.74324 1.000 59.51176 201 ALA B C 1
ATOM 5420 O O . ALA B 1 160 ? -10.58447 34.73619 57.63703 1.000 60.85645 201 ALA B O 1
ATOM 5422 N N . HIS B 1 161 ? -10.56959 33.89124 55.55630 1.000 53.26038 202 HIS B N 1
ATOM 5423 C CA . HIS B 1 161 ? -9.18860 34.28520 55.29840 1.000 51.92300 202 HIS B CA 1
ATOM 5424 C C . HIS B 1 161 ? -9.06583 35.13413 54.04263 1.000 50.12250 202 HIS B C 1
ATOM 5425 O O . HIS B 1 161 ? -8.00082 35.18270 53.42046 1.000 49.45151 202 HIS B O 1
ATOM 5432 N N . PHE B 1 162 ? -10.13780 35.84763 53.69037 1.000 51.39435 203 PHE B N 1
ATOM 5433 C CA . PHE B 1 162 ? -10.11884 36.67221 52.49173 1.000 50.60473 203 PHE B CA 1
ATOM 5434 C C . PHE B 1 162 ? -8.99023 37.68998 52.52032 1.000 50.42797 203 PHE B C 1
ATOM 5435 O O . PHE B 1 162 ? -8.41036 37.99319 51.47159 1.000 50.34255 203 PHE B O 1
ATOM 5443 N N . ASP B 1 163 ? -8.64235 38.19896 53.70737 1.000 54.07682 204 ASP B N 1
ATOM 5444 C CA . ASP B 1 163 ? -7.52244 39.13031 53.82748 1.000 58.31635 204 ASP B CA 1
ATOM 5445 C C . ASP B 1 163 ? -6.22781 38.54791 53.26350 1.000 53.91496 204 ASP B C 1
ATOM 5446 O O . ASP B 1 163 ? -5.41121 39.28914 52.70671 1.000 52.61741 204 ASP B O 1
ATOM 5451 N N . LEU B 1 164 ? -6.02249 37.23300 53.38205 1.000 49.86043 205 LEU B N 1
ATOM 5452 C CA . LEU B 1 164 ? -4.79213 36.64475 52.85511 1.000 49.51352 205 LEU B CA 1
ATOM 5453 C C . LEU B 1 164 ? -4.81223 36.60547 51.32823 1.000 47.35123 205 LEU B C 1
ATOM 5454 O O . LEU B 1 164 ? -3.79255 36.89025 50.68273 1.000 44.17897 205 LEU B O 1
ATOM 5459 N N . TYR B 1 165 ? -5.96524 36.26211 50.73230 1.000 46.30906 206 TYR B N 1
ATOM 5460 C CA . TYR B 1 165 ? -6.07977 36.26382 49.27091 1.000 44.67193 206 TYR B CA 1
ATOM 5461 C C . TYR B 1 165 ? -5.82578 37.65441 48.70419 1.000 46.04421 206 TYR B C 1
ATOM 5462 O O . TYR B 1 165 ? -5.23610 37.79403 47.62596 1.000 40.98190 206 TYR B O 1
ATOM 5471 N N . LYS B 1 166 ? -6.27919 38.69744 49.41947 1.000 48.16319 207 LYS B N 1
ATOM 5472 C CA . LYS B 1 166 ? -6.05901 40.07475 48.98227 1.000 48.34691 207 LYS B CA 1
ATOM 5473 C C . LYS B 1 166 ? -4.58013 40.45442 48.99430 1.000 47.75959 207 LYS B C 1
ATOM 5474 O O . LYS B 1 166 ? -4.16490 41.34101 48.24211 1.000 48.20794 207 LYS B O 1
ATOM 5480 N N . LEU B 1 167 ? -3.77494 39.83875 49.86066 1.000 48.85788 208 LEU B N 1
ATOM 5481 C CA . LEU B 1 167 ? -2.35493 40.18754 49.89451 1.000 51.39631 208 LEU B CA 1
ATOM 5482 C C . LEU B 1 167 ? -1.62717 39.74938 48.63930 1.000 51.98263 208 LEU B C 1
ATOM 5483 O O . LEU B 1 167 ? -0.52928 40.25149 48.36376 1.000 54.40884 208 LEU B O 1
ATOM 5488 N N . LEU B 1 168 ? -2.21589 38.83890 47.87362 1.000 50.07695 209 LEU B N 1
ATOM 5489 C CA . LEU B 1 168 ? -1.55890 38.26123 46.71171 1.000 54.82020 209 LEU B CA 1
ATOM 5490 C C . LEU B 1 168 ? -1.72628 39.09905 45.44762 1.000 58.49958 209 LEU B C 1
ATOM 5491 O O . LEU B 1 168 ? -1.18732 38.72018 44.40659 1.000 54.20123 209 LEU B O 1
ATOM 5496 N N . SER B 1 169 ? -2.44044 40.22704 45.51005 1.000 62.75358 210 SER B N 1
ATOM 5497 C CA . SER B 1 169 ? -2.65716 41.05519 44.32869 1.000 65.67661 210 SER B CA 1
ATOM 5498 C C . SER B 1 169 ? -2.93275 42.49164 44.74475 1.000 72.94008 210 SER B C 1
ATOM 5499 O O . SER B 1 169 ? -3.58129 42.72202 45.76987 1.000 75.12171 210 SER B O 1
ATOM 5502 N N . PRO B 1 170 ? -2.49533 43.47634 43.95555 1.000 80.93196 211 PRO B N 1
ATOM 5503 C CA . PRO B 1 170 ? -2.88501 44.86117 44.25680 1.000 84.49684 211 PRO B CA 1
ATOM 5504 C C . PRO B 1 170 ? -4.33645 45.16016 43.91221 1.000 83.51228 211 PRO B C 1
ATOM 5505 O O . PRO B 1 170 ? -4.95406 46.00081 44.57965 1.000 85.18899 211 PRO B O 1
ATOM 5509 N N . LYS B 1 171 ? -4.90061 44.50813 42.89489 1.000 70.70611 212 LYS B N 1
ATOM 5510 C CA . LYS B 1 171 ? -6.31056 44.69302 42.57922 1.000 64.89922 212 LYS B CA 1
ATOM 5511 C C . LYS B 1 171 ? -7.16448 43.79865 43.46988 1.000 61.84823 212 LYS B C 1
ATOM 5512 O O . LYS B 1 171 ? -6.76620 42.69152 43.84053 1.000 60.15094 212 LYS B O 1
ATOM 5518 N N . GLN B 1 172 ? -8.34144 44.28719 43.81937 1.000 59.44903 213 GLN B N 1
ATOM 5519 C CA . GLN B 1 172 ? -9.21420 43.52065 44.70083 1.000 55.45907 213 GLN B CA 1
ATOM 5520 C C . GLN B 1 172 ? -9.75463 42.29143 43.97130 1.000 49.41230 213 GLN B C 1
ATOM 5521 O O . GLN B 1 172 ? -10.20461 42.40370 42.82394 1.000 46.88796 213 GLN B O 1
ATOM 5527 N N . PRO B 1 173 ? -9.71995 41.11238 44.58643 1.000 47.24777 214 PRO B N 1
ATOM 5528 C CA . PRO B 1 173 ? -10.24159 39.92051 43.90467 1.000 46.33133 214 PRO B CA 1
ATOM 5529 C C . PRO B 1 173 ? -11.75918 39.96743 43.83734 1.000 50.67971 214 PRO B C 1
ATOM 5530 O O . PRO B 1 173 ? -12.41710 40.59168 44.67226 1.000 55.45121 214 PRO B O 1
ATOM 5534 N N . LEU B 1 174 ? -12.31321 39.32186 42.80946 1.000 48.34013 215 LEU B N 1
ATOM 5535 C CA . LEU B 1 174 ? -13.75493 39.25664 42.60275 1.000 48.37487 215 LEU B CA 1
ATOM 5536 C C . LEU B 1 174 ? -14.25497 37.82736 42.77581 1.000 46.07828 215 LEU B C 1
ATOM 5537 O O . LEU B 1 174 ? -13.61291 36.87308 42.33388 1.000 42.13997 215 LEU B O 1
ATOM 5542 N N . LEU B 1 175 ? -15.40083 37.68378 43.42218 1.000 47.21301 216 LEU B N 1
ATOM 5543 C CA . LEU B 1 175 ? -16.04736 36.38800 43.53154 1.000 45.61010 216 LEU B CA 1
ATOM 5544 C C . LEU B 1 175 ? -17.07866 36.24456 42.41907 1.000 47.28243 216 LEU B C 1
ATOM 5545 O O . LEU B 1 175 ? -17.53294 37.23367 41.82820 1.000 45.00181 216 LEU B O 1
ATOM 5550 N N . ARG B 1 176 ? -17.44302 34.98743 42.13831 1.000 47.89416 217 ARG B N 1
ATOM 5551 C CA . ARG B 1 176 ? -18.40006 34.70029 41.07088 1.000 46.47314 217 ARG B CA 1
ATOM 5552 C C . ARG B 1 176 ? -19.68535 35.51343 41.22562 1.000 49.08107 217 ARG B C 1
ATOM 5553 O O . ARG B 1 176 ? -20.26182 35.96816 40.23124 1.000 49.44524 217 ARG B O 1
ATOM 5561 N N . ALA B 1 177 ? -20.14957 35.71501 42.45839 1.000 49.30054 218 ALA B N 1
ATOM 5562 C CA . ALA B 1 177 ? -21.38785 36.46796 42.64416 1.000 52.29250 218 ALA B CA 1
ATOM 5563 C C . ALA B 1 177 ? -21.24902 37.89949 42.13641 1.000 55.17432 218 ALA B C 1
ATOM 5564 O O . ALA B 1 177 ? -22.17969 38.44833 41.53064 1.000 59.09235 218 ALA B O 1
ATOM 5566 N N . GLN B 1 178 ? -20.09157 38.51818 42.35911 1.000 54.90593 219 GLN B N 1
ATOM 5567 C CA . GLN B 1 178 ? -19.88094 39.88943 41.91291 1.000 58.41858 219 GLN B CA 1
ATOM 5568 C C . GLN B 1 178 ? -19.72816 40.00566 40.39895 1.000 62.66906 219 GLN B C 1
ATOM 5569 O O . GLN B 1 178 ? -19.84716 41.11698 39.86728 1.000 62.98138 219 GLN B O 1
ATOM 5575 N N . LEU B 1 179 ? -19.47340 38.89251 39.70058 1.000 68.37488 220 LEU B N 1
ATOM 5576 C CA . LEU B 1 179 ? -19.46797 38.88338 38.24072 1.000 68.35273 220 LEU B CA 1
ATOM 5577 C C . LEU B 1 179 ? -20.87033 39.00983 37.66889 1.000 70.82966 220 LEU B C 1
ATOM 5578 O O . LEU B 1 179 ? -21.10306 39.81061 36.75624 1.000 74.54556 220 LEU B O 1
ATOM 5583 N N . LYS B 1 180 ? -21.80564 38.19664 38.16984 1.000 69.99528 221 LYS B N 1
ATOM 5584 C CA . LYS B 1 180 ? -23.18417 38.28174 37.71004 1.000 68.80749 221 LYS B CA 1
ATOM 5585 C C . LYS B 1 180 ? -23.69858 39.70809 37.80116 1.000 68.16310 221 LYS B C 1
ATOM 5586 O O . LYS B 1 180 ? -24.42838 40.17412 36.91731 1.000 71.41126 221 LYS B O 1
ATOM 5592 N N . ALA B 1 181 ? -23.31132 40.42367 38.85881 1.000 63.96180 222 ALA B N 1
ATOM 5593 C CA . ALA B 1 181 ? -23.79568 41.78126 39.04675 1.000 59.51729 222 ALA B CA 1
ATOM 5594 C C . ALA B 1 181 ? -23.32041 42.71633 37.93682 1.000 56.64191 222 ALA B C 1
ATOM 5595 O O . ALA B 1 181 ? -24.02641 43.67482 37.60148 1.000 56.99323 222 ALA B O 1
ATOM 5597 N N . LEU B 1 182 ? -22.14495 42.45551 37.34698 1.000 51.34168 223 LEU B N 1
ATOM 5598 C CA . LEU B 1 182 ? -21.60145 43.36941 36.34744 1.000 50.28567 223 LEU B CA 1
ATOM 5599 C C . LEU B 1 182 ? -22.37457 43.32842 35.03234 1.000 53.08118 223 LEU B C 1
ATOM 5600 O O . LEU B 1 182 ? -22.33373 44.30349 34.27017 1.000 54.92732 223 LEU B O 1
ATOM 5605 N N . GLY B 1 183 ? -23.08852 42.24797 34.75691 1.000 51.18311 224 GLY B N 1
ATOM 5606 C CA . GLY B 1 183 ? -23.92213 42.18447 33.57395 1.000 47.76409 224 GLY B CA 1
ATOM 5607 C C . GLY B 1 183 ? -24.23985 40.75297 33.21588 1.000 43.90490 224 GLY B C 1
ATOM 5608 O O . GLY B 1 183 ? -23.74622 39.80340 33.82902 1.000 40.28253 224 GLY B O 1
ATOM 5609 N N . ARG B 1 184 ? -25.08527 40.61289 32.19488 1.000 39.96229 225 ARG B N 1
ATOM 5610 C CA . ARG B 1 184 ? -25.52525 39.28714 31.77961 1.000 41.77419 225 ARG B CA 1
ATOM 5611 C C . ARG B 1 184 ? -24.47465 38.55468 30.95511 1.000 42.40158 225 ARG B C 1
ATOM 5612 O O . ARG B 1 184 ? -24.36945 37.32619 31.03981 1.000 42.26900 225 ARG B O 1
ATOM 5620 N N . LEU B 1 185 ? -23.69208 39.28342 30.16612 1.000 39.47171 226 LEU B N 1
ATOM 5621 C CA . LEU B 1 185 ? -22.65892 38.70974 29.31752 1.000 39.75008 226 LEU B CA 1
ATOM 5622 C C . LEU B 1 185 ? -21.37670 39.47390 29.59524 1.000 36.96846 226 LEU B C 1
ATOM 5623 O O . LEU B 1 185 ? -21.29474 40.66699 29.28901 1.000 35.23315 226 LEU B O 1
ATOM 5628 N N . LEU B 1 186 ? -20.38953 38.79333 30.17786 1.000 33.51634 227 LEU B N 1
ATOM 5629 C CA . LEU B 1 186 ? -19.07993 39.37002 30.44312 1.000 37.42506 227 LEU B CA 1
ATOM 5630 C C . LEU B 1 186 ? -18.05189 38.76070 29.50017 1.000 38.21799 227 LEU B C 1
ATOM 5631 O O . LEU B 1 186 ? -18.10961 37.56450 29.18111 1.000 35.96837 227 LEU B O 1
ATOM 5636 N N . CYS B 1 187 ? -17.11258 39.58269 29.04935 1.000 33.61454 228 CYS B N 1
ATOM 5637 C CA . CYS B 1 187 ? -16.06868 39.09736 28.16345 1.000 33.58428 228 CYS B CA 1
ATOM 5638 C C . CYS B 1 187 ? -14.72599 39.57547 28.67826 1.000 31.89975 228 CYS B C 1
ATOM 5639 O O . CYS B 1 187 ? -14.55468 40.76627 28.96526 1.000 35.11145 228 CYS B O 1
ATOM 5642 N N . PHE B 1 188 ? -13.78935 38.64325 28.81371 1.000 30.72413 229 PHE B N 1
ATOM 5643 C CA . PHE B 1 188 ? -12.42629 38.94672 29.22837 1.000 30.77664 229 PHE B CA 1
ATOM 5644 C C . PHE B 1 188 ? -11.56683 39.19301 27.99377 1.000 33.56461 229 PHE B C 1
ATOM 5645 O O . PHE B 1 188 ? -11.38213 38.29148 27.16609 1.000 30.73713 229 PHE B O 1
ATOM 5653 N N . SER B 1 189 ? -11.03903 40.40877 27.86285 1.000 33.01361 230 SER B N 1
ATOM 5654 C CA . SER B 1 189 ? -10.10377 40.65648 26.77644 1.000 32.72970 230 SER B CA 1
ATOM 5655 C C . SER B 1 189 ? -8.84627 39.81323 26.93904 1.000 33.44293 230 SER B C 1
ATOM 5656 O O . SER B 1 189 ? -8.25202 39.38648 25.94344 1.000 33.55227 230 SER B O 1
ATOM 5659 N N . HIS B 1 190 ? -8.45820 39.51966 28.17737 1.000 31.64589 231 HIS B N 1
ATOM 5660 C CA . HIS B 1 190 ? -7.23480 38.77603 28.45094 1.000 29.56674 231 HIS B CA 1
ATOM 5661 C C . HIS B 1 190 ? -7.40469 38.05356 29.78503 1.000 33.98706 231 HIS B C 1
ATOM 5662 O O . HIS B 1 190 ? -7.58025 38.71149 30.82180 1.000 34.19556 231 HIS B O 1
ATOM 5669 N N . ALA B 1 191 ? -7.37732 36.71056 29.76371 1.000 29.64355 232 ALA B N 1
ATOM 5670 C CA . ALA B 1 191 ? -7.59302 35.91059 30.96875 1.000 30.75523 232 ALA B CA 1
ATOM 5671 C C . ALA B 1 191 ? -6.72604 34.65295 30.95993 1.000 31.08225 232 ALA B C 1
ATOM 5672 O O . ALA B 1 191 ? -6.62889 33.95150 29.94582 1.000 30.02871 232 ALA B O 1
ATOM 5674 N N . PHE B 1 192 ? -6.11990 34.36925 32.09951 1.000 29.82017 233 PHE B N 1
ATOM 5675 C CA . PHE B 1 192 ? -5.43287 33.10933 32.33652 1.000 28.79545 233 PHE B CA 1
ATOM 5676 C C . PHE B 1 192 ? -6.31938 32.25180 33.22673 1.000 29.99196 233 PHE B C 1
ATOM 5677 O O . PHE B 1 192 ? -7.01992 32.76390 34.10510 1.000 32.71624 233 PHE B O 1
ATOM 5685 N N . VAL B 1 193 ? -6.32504 30.95456 32.97782 1.000 28.29094 234 VAL B N 1
ATOM 5686 C CA . VAL B 1 193 ? -7.18826 30.04760 33.70560 1.000 28.48885 234 VAL B CA 1
ATOM 5687 C C . VAL B 1 193 ? -6.34466 28.87193 34.19195 1.000 32.41690 234 VAL B C 1
ATOM 5688 O O . VAL B 1 193 ? -5.54278 28.31436 33.42583 1.000 28.08927 234 VAL B O 1
ATOM 5692 N N . GLY B 1 194 ? -6.51904 28.51421 35.46131 1.000 29.80054 235 GLY B N 1
ATOM 5693 C CA . GLY B 1 194 ? -5.88050 27.37972 36.08321 1.000 31.42548 235 GLY B CA 1
ATOM 5694 C C . GLY B 1 194 ? -4.77297 27.80238 37.04642 1.000 33.61433 235 GLY B C 1
ATOM 5695 O O . GLY B 1 194 ? -4.34145 28.96020 37.08344 1.000 33.03365 235 GLY B O 1
ATOM 5696 N N . LEU B 1 195 ? -4.30526 26.83264 37.81425 1.000 32.16258 236 LEU B N 1
ATOM 5697 C CA . LEU B 1 195 ? -3.26174 27.02080 38.81187 1.000 33.00213 236 LEU B CA 1
ATOM 5698 C C . LEU B 1 195 ? -2.28462 25.86847 38.71619 1.000 31.00840 236 LEU B C 1
ATOM 5699 O O . LEU B 1 195 ? -2.69801 24.71133 38.57481 1.000 31.13084 236 LEU B O 1
ATOM 5704 N N . SER B 1 196 ? -0.99811 26.18682 38.81803 1.000 27.39809 237 SER B N 1
ATOM 5705 C CA . SER B 1 196 ? 0.02589 25.15649 38.80440 1.000 30.55421 237 SER B CA 1
ATOM 5706 C C . SER B 1 196 ? -0.03826 24.32444 40.08299 1.000 32.75384 237 SER B C 1
ATOM 5707 O O . SER B 1 196 ? -0.29602 24.84797 41.16621 1.000 34.59516 237 SER B O 1
ATOM 5710 N N . LYS B 1 197 ? 0.20824 23.02171 39.95417 1.000 32.22353 238 LYS B N 1
ATOM 5711 C CA . LYS B 1 197 ? 0.32306 22.13347 41.10672 1.000 32.82390 238 LYS B CA 1
ATOM 5712 C C . LYS B 1 197 ? 1.76035 21.99626 41.61730 1.000 33.08649 238 LYS B C 1
ATOM 5713 O O . LYS B 1 197 ? 2.01027 21.17349 42.51483 1.000 34.08323 238 LYS B O 1
ATOM 5719 N N . VAL B 1 198 ? 2.70642 22.79018 41.09038 1.000 29.61569 239 VAL B N 1
ATOM 5720 C CA . VAL B 1 198 ? 4.12220 22.54025 41.38221 1.000 27.88483 239 VAL B CA 1
ATOM 5721 C C . VAL B 1 198 ? 4.42725 22.70808 42.87379 1.000 30.71023 239 VAL B C 1
ATOM 5722 O O . VAL B 1 198 ? 5.32637 22.03508 43.40757 1.000 29.35937 239 VAL B O 1
ATOM 5726 N N . THR B 1 199 ? 3.68244 23.56133 43.59191 1.000 27.44647 240 THR B N 1
ATOM 5727 C CA . THR B 1 199 ? 3.98030 23.76503 45.00739 1.000 24.62873 240 THR B CA 1
ATOM 5728 C C . THR B 1 199 ? 3.24808 22.81182 45.94868 1.000 31.54865 240 THR B C 1
ATOM 5729 O O . THR B 1 199 ? 3.45565 22.90037 47.16512 1.000 31.63659 240 THR B O 1
ATOM 5733 N N . THR B 1 200 ? 2.37935 21.92449 45.45744 1.000 34.13857 241 THR B N 1
ATOM 5734 C CA . THR B 1 200 ? 1.63084 21.09484 46.39647 1.000 33.49523 241 THR B CA 1
ATOM 5735 C C . THR B 1 200 ? 2.50311 19.95617 46.91650 1.000 33.64009 241 THR B C 1
ATOM 5736 O O . THR B 1 200 ? 3.46596 19.53835 46.26994 1.000 28.87548 241 THR B O 1
ATOM 5740 N N . TRP B 1 201 ? 2.17193 19.47733 48.12286 1.000 35.84451 242 TRP B N 1
ATOM 5741 C CA . TRP B 1 201 ? 2.89903 18.37226 48.74616 1.000 36.41689 242 TRP B CA 1
ATOM 5742 C C . TRP B 1 201 ? 1.99089 17.33578 49.39049 1.000 38.96439 242 TRP B C 1
ATOM 5743 O O . TRP B 1 201 ? 2.50246 16.33678 49.91311 1.000 42.63422 242 TRP B O 1
ATOM 5754 N N . TYR B 1 202 ? 0.66949 17.53128 49.36407 1.000 36.77743 243 TYR B N 1
ATOM 5755 C CA . TYR B 1 202 ? -0.24704 16.61953 50.02705 1.000 40.22029 243 TYR B CA 1
ATOM 5756 C C . TYR B 1 202 ? -1.45798 16.35638 49.13979 1.000 43.40128 243 TYR B C 1
ATOM 5757 O O . TYR B 1 202 ? -1.84554 17.19910 48.33087 1.000 43.20226 243 TYR B O 1
ATOM 5766 N N . GLN B 1 203 ? -2.06250 15.18025 49.30421 1.000 46.70789 244 GLN B N 1
ATOM 5767 C CA . GLN B 1 203 ? -3.32728 14.86316 48.65645 1.000 49.52478 244 GLN B CA 1
ATOM 5768 C C . GLN B 1 203 ? -4.29624 14.33808 49.71196 1.000 51.66297 244 GLN B C 1
ATOM 5769 O O . GLN B 1 203 ? -3.89686 13.61565 50.63126 1.000 47.72069 244 GLN B O 1
ATOM 5775 N N . TYR B 1 204 ? -5.57657 14.69331 49.57001 1.000 54.19886 245 TYR B N 1
ATOM 5776 C CA . TYR B 1 204 ? -6.54980 14.55346 50.64871 1.000 53.78842 245 TYR B CA 1
ATOM 5777 C C . TYR B 1 204 ? -7.27417 13.20910 50.65579 1.000 58.43995 245 TYR B C 1
ATOM 5778 O O . TYR B 1 204 ? -8.23528 13.03656 51.41828 1.000 60.69338 245 TYR B O 1
ATOM 5787 N N . GLY B 1 205 ? -6.82044 12.24821 49.86102 1.000 59.88975 246 GLY B N 1
ATOM 5788 C CA . GLY B 1 205 ? -7.33668 10.89515 49.96844 1.000 62.72176 246 GLY B CA 1
ATOM 5789 C C . GLY B 1 205 ? -8.63545 10.63446 49.23593 1.000 64.66802 246 GLY B C 1
ATOM 5790 O O . GLY B 1 205 ? -9.51919 9.94394 49.76974 1.000 64.86607 246 GLY B O 1
ATOM 5791 N N . PHE B 1 206 ? -8.77494 11.15190 48.01358 1.000 62.76927 247 PHE B N 1
ATOM 5792 C CA . PHE B 1 206 ? -10.00890 10.94294 47.26310 1.000 66.77848 247 PHE B CA 1
ATOM 5793 C C . PHE B 1 206 ? -10.04410 9.59191 46.55918 1.000 71.74697 247 PHE B C 1
ATOM 5794 O O . PHE B 1 206 ? -11.12949 9.02990 46.37185 1.000 77.62117 247 PHE B O 1
ATOM 5802 N N . VAL B 1 207 ? -8.88678 9.05006 46.17136 1.000 72.65808 248 VAL B N 1
ATOM 5803 C CA . VAL B 1 207 ? -8.80991 7.75220 45.51498 1.000 78.27423 248 VAL B CA 1
ATOM 5804 C C . VAL B 1 207 ? -8.06343 6.72666 46.35957 1.000 82.04459 248 VAL B C 1
ATOM 5805 O O . VAL B 1 207 ? -8.45671 5.55657 46.40923 1.000 87.21635 248 VAL B O 1
ATOM 5809 N N . GLN B 1 208 ? -6.98590 7.13557 47.02345 1.000 81.13231 249 GLN B N 1
ATOM 5810 C CA . GLN B 1 208 ? -6.24566 6.30688 47.96221 1.000 84.36547 249 GLN B CA 1
ATOM 5811 C C . GLN B 1 208 ? -5.98342 7.11417 49.22406 1.000 80.24755 249 GLN B C 1
ATOM 5812 O O . GLN B 1 208 ? -5.94401 8.34707 49.16783 1.000 78.96788 249 GLN B O 1
ATOM 5818 N N . PRO B 1 209 ? -5.80356 6.45310 50.37423 1.000 77.90444 250 PRO B N 1
ATOM 5819 C CA . PRO B 1 209 ? -5.73873 7.17183 51.65716 1.000 74.68469 250 PRO B CA 1
ATOM 5820 C C . PRO B 1 209 ? -4.77858 8.35671 51.64116 1.000 68.76052 250 PRO B C 1
ATOM 5821 O O . PRO B 1 209 ? -3.68856 8.29255 51.06783 1.000 66.06267 250 PRO B O 1
ATOM 5825 N N . GLN B 1 210 ? -5.19994 9.44014 52.29838 1.000 64.89090 251 GLN B N 1
ATOM 5826 C CA . GLN B 1 210 ? -4.46940 10.70244 52.26088 1.000 58.24727 251 GLN B CA 1
ATOM 5827 C C . GLN B 1 210 ? -3.03694 10.52083 52.74089 1.000 57.43020 251 GLN B C 1
ATOM 5828 O O . GLN B 1 210 ? -2.76568 9.77287 53.68502 1.000 57.53509 251 GLN B O 1
ATOM 5834 N N . GLY B 1 211 ? -2.11908 11.22560 52.08075 1.000 54.28574 252 GLY B N 1
ATOM 5835 C CA . GLY B 1 211 ? -0.71897 11.15409 52.39484 1.000 51.99908 252 GLY B CA 1
ATOM 5836 C C . GLY B 1 211 ? 0.07008 12.12463 51.54873 1.000 51.98929 252 GLY B C 1
ATOM 5837 O O . GLY B 1 211 ? -0.48579 12.97647 50.85063 1.000 52.93115 252 GLY B O 1
ATOM 5838 N N . PRO B 1 212 ? 1.39180 12.02728 51.61549 1.000 50.46279 253 PRO B N 1
ATOM 5839 C CA . PRO B 1 212 ? 2.23484 12.93628 50.83336 1.000 44.63967 253 PRO B CA 1
ATOM 5840 C C . PRO B 1 212 ? 2.05290 12.70402 49.33682 1.000 42.79321 253 PRO B C 1
ATOM 5841 O O . PRO B 1 212 ? 1.77452 11.58954 48.88648 1.000 42.23006 253 PRO B O 1
ATOM 5845 N N . LYS B 1 213 ? 2.18552 13.77745 48.56149 1.000 39.07705 254 LYS B N 1
ATOM 5846 C CA . LYS B 1 213 ? 2.15302 13.63224 47.10707 1.000 40.75633 254 LYS B CA 1
ATOM 5847 C C . LYS B 1 213 ? 3.30072 12.73740 46.64108 1.000 42.03504 254 LYS B C 1
ATOM 5848 O O . LYS B 1 213 ? 4.38863 12.73557 47.22562 1.000 42.78783 254 LYS B O 1
ATOM 5854 N N . ALA B 1 214 ? 3.05344 11.98309 45.56314 1.000 44.88949 255 ALA B N 1
ATOM 5855 C CA . ALA B 1 214 ? 3.99260 10.94068 45.13556 1.000 50.36956 255 ALA B CA 1
ATOM 5856 C C . ALA B 1 214 ? 5.33529 11.52255 44.69601 1.000 51.37812 255 ALA B C 1
ATOM 5857 O O . ALA B 1 214 ? 6.39625 11.02826 45.09690 1.000 55.40497 255 ALA B O 1
ATOM 5859 N N . ASN B 1 215 ? 5.31702 12.56007 43.85992 1.000 47.56277 256 ASN B N 1
ATOM 5860 C CA A ASN B 1 215 ? 6.53512 13.19099 43.35450 0.588 47.29315 256 ASN B CA 1
ATOM 5861 C CA B ASN B 1 215 ? 6.54844 13.18687 43.36466 0.412 47.06794 256 ASN B CA 1
ATOM 5862 C C . ASN B 1 215 ? 6.44845 14.68559 43.64780 1.000 42.37968 256 ASN B C 1
ATOM 5863 O O . ASN B 1 215 ? 5.92335 15.44706 42.83560 1.000 43.13883 256 ASN B O 1
ATOM 5872 N N . ILE B 1 216 ? 6.96421 15.08907 44.81186 1.000 37.18916 257 ILE B N 1
ATOM 5873 C CA . ILE B 1 216 ? 6.88759 16.47056 45.26338 1.000 35.12102 257 ILE B CA 1
ATOM 5874 C C . ILE B 1 216 ? 7.91527 17.30253 44.49940 1.000 36.65796 257 ILE B C 1
ATOM 5875 O O . ILE B 1 216 ? 9.07751 16.90484 44.36831 1.000 39.85463 257 ILE B O 1
ATOM 5880 N N . LEU B 1 217 ? 7.48697 18.45154 43.97162 1.000 31.70095 258 LEU B N 1
ATOM 5881 C CA . LEU B 1 217 ? 8.31868 19.25769 43.07885 1.000 30.34417 258 LEU B CA 1
ATOM 5882 C C . LEU B 1 217 ? 8.70709 20.60200 43.68530 1.000 30.03490 258 LEU B C 1
ATOM 5883 O O . LEU B 1 217 ? 9.29365 21.44250 42.99191 1.000 31.48328 258 LEU B O 1
ATOM 5888 N N . VAL B 1 218 ? 8.41305 20.81450 44.95840 1.000 28.85485 259 VAL B N 1
ATOM 5889 C CA . VAL B 1 218 ? 8.70998 22.05198 45.66342 1.000 31.07405 259 VAL B CA 1
ATOM 5890 C C . VAL B 1 218 ? 9.65970 21.72427 46.81647 1.000 33.89112 259 VAL B C 1
ATOM 5891 O O . VAL B 1 218 ? 9.59213 20.63931 47.40244 1.000 30.80231 259 VAL B O 1
ATOM 5895 N N . SER B 1 219 ? 10.57274 22.64931 47.11812 1.000 32.09490 260 SER B N 1
ATOM 5896 C CA . SER B 1 219 ? 11.45405 22.53481 48.27500 1.000 33.32596 260 SER B CA 1
ATOM 5897 C C . SER B 1 219 ? 11.14750 23.65279 49.26753 1.000 33.29733 260 SER B C 1
ATOM 5898 O O . SER B 1 219 ? 10.37596 24.57704 48.98725 1.000 30.42983 260 SER B O 1
ATOM 5901 N N . GLY B 1 220 ? 11.75575 23.55534 50.45408 1.000 36.51942 261 GLY B N 1
ATOM 5902 C CA . GLY B 1 220 ? 11.53273 24.56947 51.47495 1.000 33.15601 261 GLY B CA 1
ATOM 5903 C C . GLY B 1 220 ? 11.98524 25.95994 51.05273 1.000 35.21837 261 GLY B C 1
ATOM 5904 O O . GLY B 1 220 ? 11.47243 26.96292 51.55226 1.000 33.63527 261 GLY B O 1
ATOM 5905 N N . ASN B 1 221 ? 12.94833 26.04790 50.13138 1.000 35.18880 262 ASN B N 1
ATOM 5906 C CA . ASN B 1 221 ? 13.37149 27.36496 49.67277 1.000 35.28362 262 ASN B CA 1
ATOM 5907 C C . ASN B 1 221 ? 12.21701 28.12693 49.02569 1.000 34.16124 262 ASN B C 1
ATOM 5908 O O . ASN B 1 221 ? 12.01340 29.31463 49.30097 1.000 33.85300 262 ASN B O 1
ATOM 5913 N N . GLU B 1 222 ? 11.44720 27.46092 48.15766 1.000 31.68555 263 GLU B N 1
ATOM 5914 C CA . GLU B 1 222 ? 10.34010 28.14956 47.48864 1.000 30.46935 263 GLU B CA 1
ATOM 5915 C C . GLU B 1 222 ? 9.19268 28.43036 48.45195 1.000 31.19424 263 GLU B C 1
ATOM 5916 O O . GLU B 1 222 ? 8.52505 29.46463 48.32246 1.000 32.15897 263 GLU B O 1
ATOM 5922 N N . ILE B 1 223 ? 8.95564 27.53712 49.42365 1.000 29.51432 264 ILE B N 1
ATOM 5923 C CA . ILE B 1 223 ? 8.01711 27.83804 50.50563 1.000 33.44619 264 ILE B CA 1
ATOM 5924 C C . ILE B 1 223 ? 8.46176 29.09095 51.25431 1.000 33.53360 264 ILE B C 1
ATOM 5925 O O . ILE B 1 223 ? 7.66012 29.99199 51.53439 1.000 33.77162 264 ILE B O 1
ATOM 5930 N N . ARG B 1 224 ? 9.74823 29.15402 51.61036 1.000 35.08484 265 ARG B N 1
ATOM 5931 C CA . ARG B 1 224 ? 10.22549 30.27450 52.41306 1.000 37.30117 265 ARG B CA 1
ATOM 5932 C C . ARG B 1 224 ? 10.25527 31.57101 51.60890 1.000 34.64367 265 ARG B C 1
ATOM 5933 O O . ARG B 1 224 ? 9.99735 32.64561 52.16783 1.000 34.95024 265 ARG B O 1
ATOM 5941 N N . GLN B 1 225 ? 10.54228 31.50364 50.30564 1.000 32.46834 266 GLN B N 1
ATOM 5942 C CA . GLN B 1 225 ? 10.48007 32.72658 49.50828 1.000 35.61878 2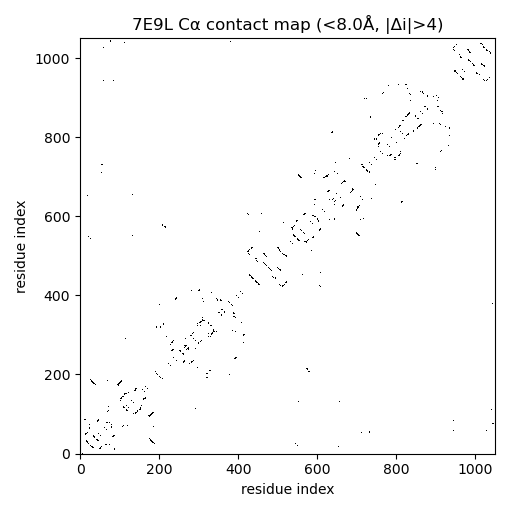66 GLN B CA 1
ATOM 5943 C C . GLN B 1 225 ? 9.05994 33.28944 49.50072 1.000 35.93385 266 GLN B C 1
ATOM 5944 O O . GLN B 1 225 ? 8.86086 34.50392 49.64024 1.000 37.23667 266 GLN B O 1
ATOM 5950 N N . PHE B 1 226 ? 8.06092 32.41333 49.36091 1.000 31.81925 267 PHE B N 1
ATOM 5951 C CA . PHE B 1 226 ? 6.66525 32.82439 49.49015 1.000 33.39863 267 PHE B CA 1
ATOM 5952 C C . PHE B 1 226 ? 6.38281 33.41096 50.87772 1.000 36.99807 267 PHE B C 1
ATOM 5953 O O . PHE B 1 226 ? 5.73480 34.46349 51.00849 1.000 33.80179 267 PHE B O 1
ATOM 5961 N N . ALA B 1 227 ? 6.86336 32.74058 51.93001 1.000 34.49362 268 ALA B N 1
ATOM 5962 C CA . ALA B 1 227 ? 6.59444 33.20999 53.28801 1.000 36.03587 268 ALA B CA 1
ATOM 5963 C C . ALA B 1 227 ? 7.17581 34.59565 53.51519 1.000 39.07685 268 ALA B C 1
ATOM 5964 O O . ALA B 1 227 ? 6.54736 35.44883 54.15644 1.000 40.29857 268 ALA B O 1
ATOM 5966 N N . HIS B 1 228 ? 8.39348 34.81967 53.02089 1.000 39.27831 269 HIS B N 1
ATOM 5967 C CA . HIS B 1 228 ? 9.03873 36.12106 53.13023 1.000 42.94747 269 HIS B CA 1
ATOM 5968 C C . HIS B 1 228 ? 8.19462 37.20696 52.46005 1.000 42.87494 269 HIS B C 1
ATOM 5969 O O . HIS B 1 228 ? 8.05353 38.31146 52.99031 1.000 42.19003 269 HIS B O 1
ATOM 5976 N N . PHE B 1 229 ? 7.61026 36.89612 51.30134 1.000 41.04424 270 PHE B N 1
ATOM 5977 C CA . PHE B 1 229 ? 6.71710 37.84113 50.63096 1.000 41.34724 270 PHE B CA 1
ATOM 5978 C C . PHE B 1 229 ? 5.51150 38.16481 51.50644 1.000 41.45625 270 PHE B C 1
ATOM 5979 O O . PHE B 1 229 ? 5.17679 39.33443 51.72252 1.000 42.96658 270 PHE B O 1
ATOM 5987 N N . LEU B 1 230 ? 4.83526 37.13314 52.01248 1.000 40.35206 271 LEU B N 1
ATOM 5988 C CA . LEU B 1 230 ? 3.67852 37.36832 52.86785 1.000 43.13575 271 LEU B CA 1
ATOM 5989 C C . LEU B 1 230 ? 4.05761 38.17764 54.10389 1.000 45.39935 271 LEU B C 1
ATOM 5990 O O . LEU B 1 230 ? 3.34264 39.11524 54.48032 1.000 46.40208 271 LEU B O 1
ATOM 5995 N N . MET B 1 231 ? 5.19228 37.85362 54.73134 1.000 44.69440 272 MET B N 1
ATOM 5996 C CA . MET B 1 231 ? 5.58096 38.56357 55.94947 1.000 48.84489 272 MET B CA 1
ATOM 5997 C C . MET B 1 231 ? 5.76341 40.05346 55.69680 1.000 49.59258 272 MET B C 1
ATOM 5998 O O . MET B 1 231 ? 5.32151 40.87605 56.50341 1.000 52.10406 272 MET B O 1
ATOM 6003 N N . GLU B 1 232 ? 6.41278 40.42702 54.58879 1.000 50.92111 273 GLU B N 1
ATOM 6004 C CA . GLU B 1 232 ? 6.57061 41.85166 54.30910 1.000 55.98011 273 GLU B CA 1
ATOM 6005 C C . GLU B 1 232 ? 5.22265 42.49872 54.02705 1.000 52.56952 273 GLU B C 1
ATOM 6006 O O . GLU B 1 232 ? 4.98185 43.63985 54.43507 1.000 52.27756 273 GLU B O 1
ATOM 6012 N N . LYS B 1 233 ? 4.32178 41.77358 53.36107 1.000 49.28410 274 LYS B N 1
ATOM 6013 C CA . LYS B 1 233 ? 2.97963 42.28702 53.11994 1.000 52.31784 274 LYS B CA 1
ATOM 6014 C C . LYS B 1 233 ? 2.19351 42.42847 54.41450 1.000 56.21892 274 LYS B C 1
ATOM 6015 O O . LYS B 1 233 ? 1.23164 43.19639 54.45791 1.000 57.37416 274 LYS B O 1
ATOM 6021 N N . LEU B 1 234 ? 2.59148 41.71385 55.46731 1.000 52.32031 275 LEU B N 1
ATOM 6022 C CA . LEU B 1 234 ? 1.96391 41.82366 56.77473 1.000 53.35581 275 LEU B CA 1
ATOM 6023 C C . LEU B 1 234 ? 2.72644 42.74309 57.72051 1.000 50.84918 275 LEU B C 1
ATOM 6024 O O . LEU B 1 234 ? 2.33950 42.85835 58.88710 1.000 53.64738 275 LEU B O 1
ATOM 6029 N N . ASN B 1 235 ? 3.79278 43.39767 57.24409 1.000 50.35186 276 ASN B N 1
ATOM 6030 C CA . ASN B 1 235 ? 4.63810 44.27522 58.06906 1.000 58.12405 276 ASN B CA 1
ATOM 6031 C C . ASN B 1 235 ? 5.26375 43.50975 59.23570 1.000 61.06760 276 ASN B C 1
ATOM 6032 O O . ASN B 1 235 ? 5.24977 43.95629 60.37965 1.000 65.15651 276 ASN B O 1
ATOM 6037 N N . VAL B 1 236 ? 5.82667 42.34786 58.92764 1.000 60.66130 277 VAL B N 1
ATOM 6038 C CA . VAL B 1 236 ? 6.46350 41.47836 59.90971 1.000 64.55094 277 VAL B CA 1
ATOM 6039 C C . VAL B 1 236 ? 7.91596 41.28429 59.49332 1.000 66.07646 277 VAL B C 1
ATOM 6040 O O . VAL B 1 236 ? 8.18710 40.76008 58.40664 1.000 63.62936 277 VAL B O 1
ATOM 6044 N N . SER B 1 237 ? 8.84462 41.70148 60.35128 1.000 71.29144 278 SER B N 1
ATOM 6045 C CA . SER B 1 237 ? 10.26790 41.50995 60.08234 1.000 71.95363 278 SER B CA 1
ATOM 6046 C C . SER B 1 237 ? 10.76703 40.18836 60.66646 1.000 74.99442 278 SER B C 1
ATOM 6047 O O . SER B 1 237 ? 11.96525 39.89615 60.65089 1.000 78.57691 278 SER B O 1
ATOM 6050 N N . GLU B 1 245 ? 14.63429 36.12382 75.40081 1.000 94.13820 286 GLU B N 1
ATOM 6051 C CA . GLU B 1 245 ? 13.64426 36.50572 74.40693 1.000 91.99266 286 GLU B CA 1
ATOM 6052 C C . GLU B 1 245 ? 13.35343 35.31819 73.48919 1.000 85.61846 286 GLU B C 1
ATOM 6053 O O . GLU B 1 245 ? 12.46952 35.37560 72.64194 1.000 85.18623 286 GLU B O 1
ATOM 6059 N N . GLU B 1 246 ? 14.10896 34.23926 73.66726 1.000 82.01351 287 GLU B N 1
ATOM 6060 C CA . GLU B 1 246 ? 13.80214 32.98432 72.99528 1.000 79.70145 287 GLU B CA 1
ATOM 6061 C C . GLU B 1 246 ? 12.57150 32.34050 73.62973 1.000 75.52042 287 GLU B C 1
ATOM 6062 O O . GLU B 1 246 ? 12.37098 32.42593 74.84413 1.000 75.09561 287 GLU B O 1
ATOM 6068 N N . TYR B 1 247 ? 11.73679 31.69075 72.81365 1.000 69.65235 288 TYR B N 1
ATOM 6069 C CA . TYR B 1 247 ? 10.47682 31.18422 73.35102 1.000 70.41701 288 TYR B CA 1
ATOM 6070 C C . TYR B 1 247 ? 9.98053 29.95792 72.58772 1.000 67.54635 288 TYR B C 1
ATOM 6071 O O . TYR B 1 247 ? 10.35785 29.70655 71.43970 1.000 64.94496 288 TYR B O 1
ATOM 6080 N N . ILE B 1 248 ? 9.10636 29.20726 73.25914 1.000 69.09453 289 ILE B N 1
ATOM 6081 C CA . ILE B 1 248 ? 8.40256 28.05274 72.70822 1.000 64.37789 289 ILE B CA 1
ATOM 6082 C C . ILE B 1 248 ? 6.93782 28.43143 72.56141 1.000 64.74601 289 ILE B C 1
ATOM 6083 O O . ILE B 1 248 ? 6.31686 28.88711 73.52628 1.000 67.54786 289 ILE B O 1
ATOM 6088 N N . LEU B 1 249 ? 6.37536 28.21096 71.37608 1.000 62.15070 290 LEU B N 1
ATOM 6089 C CA . LEU B 1 249 ? 5.03486 28.68080 71.04174 1.000 69.16240 290 LEU B CA 1
ATOM 6090 C C . LEU B 1 249 ? 4.06682 27.50387 70.97006 1.000 68.25234 290 LEU B C 1
ATOM 6091 O O . LEU B 1 249 ? 4.28475 26.55623 70.20466 1.000 64.98133 290 LEU B O 1
ATOM 6096 N N . VAL B 1 250 ? 2.99577 27.57340 71.75508 1.000 65.44315 291 VAL B N 1
ATOM 6097 C CA . VAL B 1 250 ? 1.92094 26.58671 71.72061 1.000 77.91049 291 VAL B CA 1
ATOM 6098 C C . VAL B 1 250 ? 0.72771 27.19148 70.99066 1.000 77.56978 291 VAL B C 1
ATOM 6099 O O . VAL B 1 250 ? 0.24470 28.27406 71.35474 1.000 78.23090 291 VAL B O 1
ATOM 6103 N N . PHE B 1 251 ? 0.25812 26.49780 69.95266 1.000 75.60290 292 PHE B N 1
ATOM 6104 C CA . PHE B 1 251 ? -0.81071 26.99013 69.08494 1.000 75.14204 292 PHE B CA 1
ATOM 6105 C C . PHE B 1 251 ? -2.11843 26.37674 69.56404 1.000 82.12514 292 PHE B C 1
ATOM 6106 O O . PHE B 1 251 ? -2.42444 25.22350 69.25711 1.000 84.93272 292 PHE B O 1
ATOM 6114 N N . SER B 1 252 ? -2.89770 27.15878 70.30721 1.000 84.78794 293 SER B N 1
ATOM 6115 C CA . SER B 1 252 ? -4.08780 26.65803 70.98599 1.000 87.02232 293 SER B CA 1
ATOM 6116 C C . SER B 1 252 ? -5.27974 26.59612 70.04478 1.000 84.32715 293 SER B C 1
ATOM 6117 O O . SER B 1 252 ? -5.46166 27.47532 69.19776 1.000 83.59111 293 SER B O 1
ATOM 6120 N N . ARG B 1 253 ? -6.07587 25.54158 70.19425 1.000 83.66632 294 ARG B N 1
ATOM 6121 C CA . ARG B 1 253 ? -7.42794 25.49341 69.66052 1.000 84.38094 294 ARG B CA 1
ATOM 6122 C C . ARG B 1 253 ? -8.40514 25.74446 70.80323 1.000 87.07979 294 ARG B C 1
ATOM 6123 O O . ARG B 1 253 ? -8.19182 25.27332 71.92504 1.000 89.15823 294 ARG B O 1
ATOM 6131 N N . THR B 1 254 ? -9.46634 26.49757 70.51835 1.000 86.01388 295 THR B N 1
ATOM 6132 C CA . THR B 1 254 ? -10.44949 26.87966 71.52585 1.000 88.04067 295 THR B CA 1
ATOM 6133 C C . THR B 1 254 ? -11.79904 26.20207 71.34571 1.000 88.87705 295 THR B C 1
ATOM 6134 O O . THR B 1 254 ? -12.40951 25.80075 72.33195 1.000 90.64140 295 THR B O 1
ATOM 6138 N N . GLN B 1 255 ? -12.28772 26.05051 70.11091 1.000 87.06613 296 GLN B N 1
ATOM 6139 C CA . GLN B 1 255 ? -13.64854 25.55606 69.92383 1.000 90.13419 296 GLN B CA 1
ATOM 6140 C C . GLN B 1 255 ? -13.74116 24.03483 69.93991 1.000 88.85115 296 GLN B C 1
ATOM 6141 O O . GLN B 1 255 ? -14.76253 23.49177 70.37366 1.000 92.59803 296 GLN B O 1
ATOM 6147 N N . ASN B 1 256 ? -12.70684 23.33279 69.48916 1.000 85.03987 297 ASN B N 1
ATOM 6148 C CA . ASN B 1 256 ? -12.74420 21.87668 69.45030 1.000 84.69174 297 ASN B CA 1
ATOM 6149 C C . ASN B 1 256 ? -11.32513 21.35639 69.28162 1.000 81.57785 297 ASN B C 1
ATOM 6150 O O . ASN B 1 256 ? -10.39973 22.11134 68.96876 1.000 80.27543 297 ASN B O 1
ATOM 6155 N N . ARG B 1 257 ? -11.17564 20.04340 69.46358 1.000 81.27667 298 ARG B N 1
ATOM 6156 C CA . ARG B 1 257 ? -9.87742 19.36898 69.42616 1.000 80.42554 298 ARG B CA 1
ATOM 6157 C C . ARG B 1 257 ? -8.90320 20.03723 70.39338 1.000 81.65194 298 ARG B C 1
ATOM 6158 O O . ARG B 1 257 ? -7.80762 20.48071 70.02897 1.000 79.38705 298 ARG B O 1
ATOM 6166 N N . LEU B 1 258 ? -9.33231 20.09004 71.65021 1.000 84.88529 299 LEU B N 1
ATOM 6167 C CA . LEU B 1 258 ? -8.66067 20.86444 72.67747 1.000 86.68137 299 LEU B CA 1
ATOM 6168 C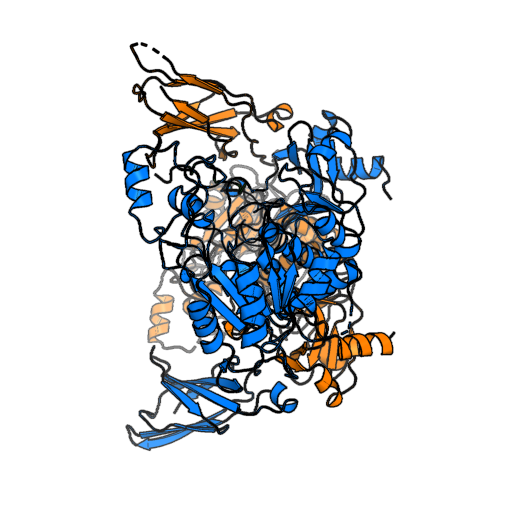 C . LEU B 1 258 ? -7.46367 20.11671 73.25191 1.000 87.67062 299 LEU B C 1
ATOM 6169 O O . LEU B 1 258 ? -7.36015 18.88721 73.18508 1.000 88.35513 299 LEU B O 1
ATOM 6174 N N . ILE B 1 259 ? -6.55302 20.89178 73.82741 1.000 82.30743 300 ILE B N 1
ATOM 6175 C CA . ILE B 1 259 ? -5.57409 20.38958 74.77830 1.000 91.48304 300 ILE B CA 1
ATOM 6176 C C . ILE B 1 259 ? -6.06061 20.76937 76.16879 1.000 87.78305 300 ILE B C 1
ATOM 6177 O O . ILE B 1 259 ? -6.17997 21.95871 76.48967 1.000 88.40778 300 ILE B O 1
ATOM 6182 N N . LEU B 1 260 ? -6.32471 19.76783 77.00065 1.000 98.39279 301 LEU B N 1
ATOM 6183 C CA . LEU B 1 260 ? -7.00908 20.02201 78.26379 1.000 104.78724 301 LEU B CA 1
ATOM 6184 C C . LEU B 1 260 ? -6.06522 20.45199 79.38237 1.000 106.86692 301 LEU B C 1
ATOM 6185 O O . LEU B 1 260 ? -6.40824 21.34610 80.16325 1.000 108.08531 301 LEU B O 1
ATOM 6190 N N . ASN B 1 261 ? -4.87892 19.85311 79.47431 1.000 106.27298 302 ASN B N 1
ATOM 6191 C CA . ASN B 1 261 ? -3.90601 20.23356 80.50080 1.000 106.91104 302 ASN B CA 1
ATOM 6192 C C . ASN B 1 261 ? -2.98899 21.34361 79.98069 1.000 105.02026 302 ASN B C 1
ATOM 6193 O O . ASN B 1 261 ? -1.76374 21.24109 79.99637 1.000 105.13038 302 ASN B O 1
ATOM 6198 N N . GLU B 1 262 ? -3.62342 22.43044 79.52665 1.000 105.02400 303 GLU B N 1
ATOM 6199 C CA . GLU B 1 262 ? -2.89698 23.50047 78.84486 1.000 102.46028 303 GLU B CA 1
ATOM 6200 C C . GLU B 1 262 ? -1.86979 24.15173 79.76094 1.000 103.60442 303 GLU B C 1
ATOM 6201 O O . GLU B 1 262 ? -0.69253 24.27084 79.40372 1.000 98.98789 303 GLU B O 1
ATOM 6207 N N . ALA B 1 263 ? -2.30009 24.58692 80.94709 1.000 108.81545 304 ALA B N 1
ATOM 6208 C CA . ALA B 1 263 ? -1.39558 25.29204 81.85246 1.000 97.26464 304 ALA B CA 1
ATOM 6209 C C . ALA B 1 263 ? -0.22142 24.41317 82.26415 1.000 97.40119 304 ALA B C 1
ATOM 6210 O O . ALA B 1 263 ? 0.92892 24.86748 82.27564 1.000 96.27172 304 ALA B O 1
ATOM 6212 N N . GLU B 1 264 ? -0.49530 23.14896 82.60420 1.000 98.94271 305 GLU B N 1
ATOM 6213 C CA . GLU B 1 264 ? 0.57036 22.22793 82.98531 1.000 99.31323 305 GLU B CA 1
ATOM 6214 C C . GLU B 1 264 ? 1.51770 21.96462 81.82492 1.000 97.18875 305 GLU B C 1
ATOM 6215 O O . GLU B 1 264 ? 2.71994 21.76665 82.03380 1.000 94.74019 305 GLU B O 1
ATOM 6221 N N . LEU B 1 265 ? 0.99773 21.95498 80.59665 1.000 92.70747 306 LEU B N 1
ATOM 6222 C CA . LEU B 1 265 ? 1.86737 21.81089 79.43940 1.000 88.97139 306 LEU B CA 1
ATOM 6223 C C . LEU B 1 265 ? 2.82117 22.99510 79.32451 1.000 86.81782 306 LEU B C 1
ATOM 6224 O O . LEU B 1 265 ? 4.02745 22.80682 79.13440 1.000 84.97850 306 LEU B O 1
ATOM 6229 N N . LEU B 1 266 ? 2.30569 24.22014 79.46844 1.000 86.90167 307 LEU B N 1
ATOM 6230 C CA . LEU B 1 266 ? 3.14617 25.40223 79.29949 1.000 85.54866 307 LEU B CA 1
ATOM 6231 C C . LEU B 1 266 ? 4.26318 25.44441 80.33381 1.000 90.04050 307 LEU B C 1
ATOM 6232 O O . LEU B 1 266 ? 5.42284 25.71467 79.99834 1.000 85.90510 307 LEU B O 1
ATOM 6237 N N . LEU B 1 267 ? 3.93517 25.17058 81.59688 1.000 91.70386 308 LEU B N 1
ATOM 6238 C CA . LEU B 1 267 ? 4.94589 25.21871 82.64400 1.000 94.42923 308 LEU B CA 1
ATOM 6239 C C . LEU B 1 267 ? 5.94330 24.07411 82.49840 1.000 96.83833 308 LEU B C 1
ATOM 6240 O O . LEU B 1 267 ? 7.14803 24.26332 82.70437 1.000 98.61680 308 LEU B O 1
ATOM 6245 N N . ALA B 1 268 ? 5.46811 22.88535 82.12335 1.000 92.73069 309 ALA B N 1
ATOM 6246 C CA . ALA B 1 268 ? 6.37847 21.76046 81.93762 1.000 92.00740 309 ALA B CA 1
ATOM 6247 C C . ALA B 1 268 ? 7.36341 22.02258 80.80183 1.000 94.34608 309 ALA B C 1
ATOM 6248 O O . ALA B 1 268 ? 8.56242 21.73721 80.93487 1.000 87.99689 309 ALA B O 1
ATOM 6250 N N . LEU B 1 269 ? 6.87315 22.56314 79.67586 1.000 89.54630 310 LEU B N 1
ATOM 6251 C CA . LEU B 1 269 ? 7.75537 22.91436 78.56820 1.000 81.15426 310 LEU B CA 1
ATOM 6252 C C . LEU B 1 269 ? 8.78515 23.95110 78.98989 1.000 81.58551 310 LEU B C 1
ATOM 6253 O O . LEU B 1 269 ? 9.96588 23.83689 78.64424 1.000 80.19956 310 LEU B O 1
ATOM 6258 N N . ALA B 1 270 ? 8.34953 24.98110 79.72334 1.000 83.63394 311 ALA B N 1
ATOM 6259 C CA . ALA B 1 270 ? 9.25048 26.06457 80.10151 1.000 84.17395 311 ALA B CA 1
ATOM 6260 C C . ALA B 1 270 ? 10.29789 25.60005 81.10859 1.000 90.62487 311 ALA B C 1
ATOM 6261 O O . ALA B 1 270 ? 11.45361 26.03536 81.05224 1.000 89.18477 311 ALA B O 1
ATOM 6263 N N . GLN B 1 271 ? 9.91778 24.72332 82.04142 1.000 94.94587 312 GLN B N 1
ATOM 6264 C CA . GLN B 1 271 ? 10.87710 24.27105 83.04746 1.000 98.18811 312 GLN B CA 1
ATOM 6265 C C . GLN B 1 271 ? 11.93096 23.35277 82.43845 1.000 98.02440 312 GLN B C 1
ATOM 6266 O O . GLN B 1 271 ? 13.11810 23.45960 82.76884 1.000 99.13797 312 GLN B O 1
ATOM 6268 N N . GLU B 1 272 ? 11.52246 22.46040 81.52976 1.000 98.61117 313 GLU B N 1
ATOM 6269 C CA . GLU B 1 272 ? 12.45984 21.47877 80.99268 1.000 99.11644 313 GLU B CA 1
ATOM 6270 C C . GLU B 1 272 ? 13.42537 22.11940 80.00296 1.000 94.65189 313 GLU B C 1
ATOM 6271 O O . GLU B 1 272 ? 14.63295 21.85616 80.04492 1.000 95.59431 313 GLU B O 1
ATOM 6277 N N . PHE B 1 273 ? 12.92227 22.96855 79.11411 1.000 89.87302 314 PHE B N 1
ATOM 6278 C CA . PHE B 1 273 ? 13.74592 23.55200 78.06494 1.000 86.33605 314 PHE B CA 1
ATOM 6279 C C . PHE B 1 273 ? 14.31429 24.91915 78.43045 1.000 87.90754 314 PHE B C 1
ATOM 6280 O O . PHE B 1 273 ? 15.04743 25.50010 77.62364 1.000 88.61201 314 PHE B O 1
ATOM 6288 N N . GLN B 1 274 ? 13.98892 25.44814 79.61177 1.000 91.31388 315 GLN B N 1
ATOM 6289 C CA . GLN B 1 274 ? 14.57183 26.69206 80.12398 1.000 91.99637 315 GLN B CA 1
ATOM 6290 C C . GLN B 1 274 ? 14.32814 27.85486 79.16037 1.000 88.03034 315 GLN B C 1
ATOM 6291 O O . GLN B 1 274 ? 15.25318 28.54119 78.72262 1.000 87.30176 315 GLN B O 1
ATOM 6297 N N . MET B 1 275 ? 13.05241 28.07089 78.84885 1.000 86.59254 316 MET B N 1
ATOM 6298 C CA . MET B 1 275 ? 12.65262 29.03454 77.83457 1.000 84.64418 316 MET B CA 1
ATOM 6299 C C . MET B 1 275 ? 11.24742 29.53456 78.12695 1.000 83.09515 316 MET B C 1
ATOM 6300 O O . MET B 1 275 ? 10.40955 28.79748 78.65181 1.000 84.22320 316 MET B O 1
ATOM 6305 N N . LYS B 1 276 ? 10.99576 30.78924 77.75840 1.000 81.35682 317 LYS B N 1
ATOM 6306 C CA . LYS B 1 276 ? 9.64285 31.33017 77.78856 1.000 82.81877 317 LYS B CA 1
ATOM 6307 C C . LYS B 1 276 ? 8.70338 30.46459 76.95809 1.000 80.92556 317 LYS B C 1
ATOM 6308 O O . LYS B 1 276 ? 9.08980 29.91942 75.91972 1.000 79.86453 317 LYS B O 1
ATOM 6314 N N . THR B 1 277 ? 7.46251 30.33261 77.41159 1.000 81.00551 318 THR B N 1
ATOM 6315 C CA . THR B 1 277 ? 6.43255 29.72752 76.58407 1.000 80.90839 318 THR B CA 1
ATOM 6316 C C . THR B 1 277 ? 5.28629 30.70648 76.39235 1.000 82.39618 318 THR B C 1
ATOM 6317 O O . THR B 1 277 ? 4.98735 31.52311 77.26539 1.000 85.08271 318 THR B O 1
ATOM 6321 N N . VAL B 1 278 ? 4.65618 30.60614 75.22846 1.000 81.26104 319 VAL B N 1
ATOM 6322 C CA . VAL B 1 278 ? 3.66072 31.55890 74.75940 1.000 82.87987 319 VAL B CA 1
ATOM 6323 C C . VAL B 1 278 ? 2.52825 30.77619 74.11758 1.000 82.51883 319 VAL B C 1
ATOM 6324 O O . VAL B 1 278 ? 2.76371 29.79735 73.40099 1.000 78.04169 319 VAL B O 1
ATOM 6328 N N . THR B 1 279 ? 1.30236 31.19759 74.38216 1.000 86.46257 320 THR B N 1
ATOM 6329 C CA . THR B 1 279 ? 0.13585 30.58512 73.77459 1.000 88.39869 320 THR B CA 1
ATOM 6330 C C . THR B 1 279 ? -0.37697 31.50392 72.66696 1.000 87.63545 320 THR B C 1
ATOM 6331 O O . THR B 1 279 ? -0.35587 32.73088 72.81093 1.000 91.18876 320 THR B O 1
ATOM 6335 N N . VAL B 1 280 ? -0.78028 30.91123 71.53620 1.000 81.94369 321 VAL B N 1
ATOM 6336 C CA . VAL B 1 280 ? -1.27732 31.66605 70.38777 1.000 78.64920 321 VAL B CA 1
ATOM 6337 C C . VAL B 1 280 ? -2.53190 30.98844 69.84512 1.000 78.96017 321 VAL B C 1
ATOM 6338 O O . VAL B 1 280 ? -2.73999 29.78518 70.03163 1.000 79.23988 321 VAL B O 1
ATOM 6342 N N . SER B 1 281 ? -3.37660 31.78059 69.17699 1.000 79.70781 322 SER B N 1
ATOM 6343 C CA . SER B 1 281 ? -4.64023 31.31932 68.61123 1.000 80.22027 322 SER B CA 1
ATOM 6344 C C . SER B 1 281 ? -4.99542 32.18068 67.40610 1.000 79.62068 322 SER B C 1
ATOM 6345 O O . SER B 1 281 ? -4.61642 33.35243 67.33454 1.000 86.20217 322 SER B O 1
ATOM 6348 N N . LEU B 1 282 ? -5.74190 31.59473 66.46185 1.000 74.96265 323 LEU B N 1
ATOM 6349 C CA . LEU B 1 282 ? -6.20392 32.36493 65.30751 1.000 74.74759 323 LEU B CA 1
ATOM 6350 C C . LEU B 1 282 ? -7.32820 33.32676 65.67456 1.000 79.70895 323 LEU B C 1
ATOM 6351 O O . LEU B 1 282 ? -7.43514 34.41193 65.08839 1.000 81.03535 323 LEU B O 1
ATOM 6356 N N . GLU B 1 283 ? -8.17704 32.94183 66.62889 1.000 81.33718 324 GLU B N 1
ATOM 6357 C CA . GLU B 1 283 ? -9.38570 33.70745 66.91420 1.000 83.82507 324 GLU B CA 1
ATOM 6358 C C . GLU B 1 283 ? -9.07156 35.01402 67.63144 1.000 84.81860 324 GLU B C 1
ATOM 6359 O O . GLU B 1 283 ? -9.75784 36.02310 67.42210 1.000 85.61749 324 GLU B O 1
ATOM 6365 N N . ASP B 1 284 ? -8.04956 35.01709 68.48624 1.000 83.86728 325 ASP B N 1
ATOM 6366 C CA . ASP B 1 284 ? -7.81832 36.12641 69.40004 1.000 85.56847 325 ASP B CA 1
ATOM 6367 C C . ASP B 1 284 ? -6.66099 37.01842 68.99810 1.000 81.21788 325 ASP B C 1
ATOM 6368 O O . ASP B 1 284 ? -6.38738 38.00149 69.69164 1.000 81.69229 325 ASP B O 1
ATOM 6373 N N . HIS B 1 285 ? -5.96704 36.70776 67.91622 1.000 77.76578 326 HIS B N 1
ATOM 6374 C CA . HIS B 1 285 ? -4.91142 37.57679 67.43254 1.000 76.43957 326 HIS B CA 1
ATOM 6375 C C . HIS B 1 285 ? -5.15557 37.89591 65.96769 1.000 70.42717 326 HIS B C 1
ATOM 6376 O O . HIS B 1 285 ? -5.81626 37.14003 65.24883 1.000 65.46982 326 HIS B O 1
ATOM 6383 N N . ALA B 1 286 ? -4.64937 39.04792 65.54303 1.000 69.58790 327 ALA B N 1
ATOM 6384 C CA . ALA B 1 286 ? -4.58525 39.32535 64.12130 1.000 67.57791 327 ALA B CA 1
ATOM 6385 C C . ALA B 1 286 ? -3.58272 38.37471 63.48069 1.000 66.32906 327 ALA B C 1
ATOM 6386 O O . ALA B 1 286 ? -2.61313 37.94824 64.11247 1.000 68.35862 327 ALA B O 1
ATOM 6388 N N . PHE B 1 287 ? -3.83415 38.00964 62.22411 1.000 62.89522 328 PHE B N 1
ATOM 6389 C CA . PHE B 1 287 ? -2.94079 37.05311 61.57959 1.000 60.12584 328 PHE B CA 1
ATOM 6390 C C . PHE B 1 287 ? -1.51266 37.58923 61.49878 1.000 57.67067 328 PHE B C 1
ATOM 6391 O O . PHE B 1 287 ? -0.55480 36.82700 61.68210 1.000 56.92592 328 PHE B O 1
ATOM 6399 N N . ALA B 1 288 ? -1.35318 38.90047 61.28734 1.000 57.14447 329 ALA B N 1
ATOM 6400 C CA . ALA B 1 288 ? -0.02424 39.50880 61.25217 1.000 55.82590 329 ALA B CA 1
ATOM 6401 C C . ALA B 1 288 ? 0.74961 39.24152 62.53396 1.000 56.76352 329 ALA B C 1
ATOM 6402 O O . ALA B 1 288 ? 1.95854 38.98693 62.49321 1.000 52.71362 329 ALA B O 1
ATOM 6404 N N . ASP B 1 289 ? 0.07598 39.31633 63.68447 1.000 59.71203 330 ASP B N 1
ATOM 6405 C CA . ASP B 1 289 ? 0.73599 39.01866 64.94864 1.000 63.32309 330 ASP B CA 1
ATOM 6406 C C . ASP B 1 289 ? 0.92834 37.51960 65.14194 1.000 62.46427 330 ASP B C 1
ATOM 6407 O O . ASP B 1 289 ? 1.92225 37.10173 65.74554 1.000 60.58513 330 ASP B O 1
ATOM 6412 N N . VAL B 1 290 ? 0.00744 36.70020 64.62139 1.000 64.31653 331 VAL B N 1
ATOM 6413 C CA . VAL B 1 290 ? 0.21218 35.25175 64.61222 1.000 61.91707 331 VAL B CA 1
ATOM 6414 C C . VAL B 1 290 ? 1.49854 34.90733 63.86761 1.000 58.22276 331 VAL B C 1
ATOM 6415 O O . VAL B 1 290 ? 2.32927 34.12592 64.34667 1.000 59.08579 331 VAL B O 1
ATOM 6419 N N . VAL B 1 291 ? 1.68338 35.49348 62.68418 1.000 55.93984 332 VAL B N 1
ATOM 6420 C CA . VAL B 1 291 ? 2.88598 35.22826 61.89857 1.000 52.02930 332 VAL B CA 1
ATOM 6421 C C . VAL B 1 291 ? 4.11705 35.76466 62.61666 1.000 53.94076 332 VAL B C 1
ATOM 6422 O O . VAL B 1 291 ? 5.17246 35.12068 62.63466 1.000 50.88384 332 VAL B O 1
ATOM 6426 N N . ARG B 1 292 ? 3.99608 36.94384 63.23024 1.000 57.48019 333 ARG B N 1
ATOM 6427 C CA . ARG B 1 292 ? 5.10025 37.50252 64.00112 1.000 59.77182 333 ARG B CA 1
ATOM 6428 C C . ARG B 1 292 ? 5.58067 36.51590 65.06309 1.000 57.95329 333 ARG B C 1
ATOM 6429 O O . ARG B 1 292 ? 6.77964 36.23135 65.16727 1.000 55.58055 333 ARG B O 1
ATOM 6437 N N . LEU B 1 293 ? 4.64735 35.97774 65.85548 1.000 58.25745 334 LEU B N 1
ATOM 6438 C CA . LEU B 1 293 ? 4.99932 35.04322 66.92026 1.000 58.71837 334 LEU B CA 1
ATOM 6439 C C . LEU B 1 293 ? 5.66480 33.78538 66.36155 1.000 58.09235 334 LEU B C 1
ATOM 6440 O O . LEU B 1 293 ? 6.72609 33.36305 66.83982 1.000 58.79492 334 LEU B O 1
ATOM 6445 N N . VAL B 1 294 ? 5.04729 33.16933 65.34986 1.000 57.11198 335 VAL B N 1
ATOM 6446 C CA . VAL B 1 294 ? 5.59765 31.95370 64.74972 1.000 55.25743 335 VAL B CA 1
ATOM 6447 C C . VAL B 1 294 ? 6.96822 32.21976 64.13443 1.000 56.31963 335 VAL B C 1
ATOM 6448 O O . VAL B 1 294 ? 7.88861 31.40382 64.26657 1.000 59.49723 335 VAL B O 1
ATOM 6452 N N . SER B 1 295 ? 7.12892 33.36407 63.46098 1.000 54.38772 336 SER B N 1
ATOM 6453 C CA . SER B 1 295 ? 8.32084 33.60852 62.65596 1.000 55.72066 336 SER B CA 1
ATOM 6454 C C . SER B 1 295 ? 9.60568 33.60011 63.47256 1.000 59.57252 336 SER B C 1
ATOM 6455 O O . SER B 1 295 ? 10.68190 33.40039 62.89834 1.000 60.66086 336 SER B O 1
ATOM 6458 N N . ASN B 1 296 ? 9.53609 33.81520 64.78208 1.000 63.53760 337 ASN B N 1
ATOM 6459 C CA . ASN B 1 296 ? 10.73203 33.74723 65.60948 1.000 69.60297 337 ASN B CA 1
ATOM 6460 C C . ASN B 1 296 ? 10.53032 32.78295 66.77355 1.000 67.22039 337 ASN B C 1
ATOM 6461 O O . ASN B 1 296 ? 11.09513 32.95743 67.85362 1.000 69.22896 337 ASN B O 1
ATOM 6466 N N . ALA B 1 297 ? 9.72801 31.74213 66.57819 1.000 61.74883 338 ALA B N 1
ATOM 6467 C CA . ALA B 1 297 ? 9.56491 30.71552 67.59694 1.000 61.17479 338 ALA B CA 1
ATOM 6468 C C . ALA B 1 297 ? 10.63840 29.64563 67.44402 1.000 60.64966 338 ALA B C 1
ATOM 6469 O O . ALA B 1 297 ? 10.98092 29.24324 66.33041 1.000 57.44083 338 ALA B O 1
ATOM 6471 N N . SER B 1 298 ? 11.16564 29.17016 68.56724 1.000 63.15920 339 SER B N 1
ATOM 6472 C CA . SER B 1 298 ? 12.14824 28.10000 68.47929 1.000 62.36491 339 SER B CA 1
ATOM 6473 C C . SER B 1 298 ? 11.50483 26.71863 68.45617 1.000 58.42347 339 SER B C 1
ATOM 6474 O O . SER B 1 298 ? 12.10518 25.77215 67.93359 1.000 54.63272 339 SER B O 1
ATOM 6477 N N . MET B 1 299 ? 10.28612 26.59671 68.97281 1.000 58.05895 340 MET B N 1
ATOM 6478 C CA . MET B 1 299 ? 9.52792 25.35585 68.93812 1.000 59.26303 340 MET B CA 1
ATOM 6479 C C . MET B 1 299 ? 8.06179 25.72694 68.77501 1.000 58.93677 340 MET B C 1
ATOM 6480 O O . MET B 1 299 ? 7.60452 26.71083 69.35967 1.000 63.09226 340 MET B O 1
ATOM 6485 N N . LEU B 1 300 ? 7.33866 24.95440 67.96939 1.000 54.95651 341 LEU B N 1
ATOM 6486 C CA . LEU B 1 300 ? 5.91276 25.16208 67.73425 1.000 56.93856 341 LEU B CA 1
ATOM 6487 C C . LEU B 1 300 ? 5.18613 23.88026 68.12286 1.000 60.61111 341 LEU B C 1
ATOM 6488 O O . LEU B 1 300 ? 5.36479 22.84329 67.47420 1.000 61.63590 341 LEU B O 1
ATOM 6493 N N . VAL B 1 301 ? 4.37818 23.94366 69.18031 1.000 60.22127 342 VAL B N 1
ATOM 6494 C CA . VAL B 1 301 ? 3.65355 22.78625 69.69660 1.000 62.76527 342 VAL B CA 1
ATOM 6495 C C . VAL B 1 301 ? 2.17425 22.99347 69.42915 1.000 61.42866 342 VAL B C 1
ATOM 6496 O O . VAL B 1 301 ? 1.60429 24.01417 69.83058 1.000 65.99025 342 VAL B O 1
ATOM 6500 N N . SER B 1 302 ? 1.54898 22.03307 68.75345 1.000 60.99761 343 SER B N 1
ATOM 6501 C CA . SER B 1 302 ? 0.14348 22.20623 68.41740 1.000 62.69315 343 SER B CA 1
ATOM 6502 C C . SER B 1 302 ? -0.51291 20.85246 68.19692 1.000 64.14526 343 SER B C 1
ATOM 6503 O O . SER B 1 302 ? 0.14645 19.88289 67.80724 1.000 63.63135 343 SER B O 1
ATOM 6506 N N . MET B 1 303 ? -1.81906 20.80190 68.46744 1.000 65.11525 344 MET B N 1
ATOM 6507 C CA . MET B 1 303 ? -2.63847 19.69173 68.00649 1.000 67.60465 344 MET B CA 1
ATOM 6508 C C . MET B 1 303 ? -2.66732 19.66904 66.48352 1.000 65.82113 344 MET B C 1
ATOM 6509 O O . MET B 1 303 ? -2.50093 20.69641 65.81685 1.000 61.51562 344 MET B O 1
ATOM 6514 N N . HIS B 1 304 ? -2.87918 18.47892 65.93700 1.000 66.88553 345 HIS B N 1
ATOM 6515 C CA . HIS B 1 304 ? -3.03404 18.33387 64.50168 1.000 63.65417 345 HIS B CA 1
ATOM 6516 C C . HIS B 1 304 ? -4.22909 19.14655 64.03443 1.000 63.04599 345 HIS B C 1
ATOM 6517 O O . HIS B 1 304 ? -5.34102 18.97492 64.54044 1.000 60.51749 345 HIS B O 1
ATOM 6524 N N . GLY B 1 305 ? -4.00369 20.03850 63.07703 1.000 59.38313 346 GLY B N 1
ATOM 6525 C CA . GLY B 1 305 ? -5.06470 20.94055 62.67248 1.000 58.31642 346 GLY B CA 1
ATOM 6526 C C . GLY B 1 305 ? -4.53297 22.04402 61.79095 1.000 55.68972 346 GLY B C 1
ATOM 6527 O O . GLY B 1 305 ? -3.32382 22.28743 61.71547 1.000 55.32825 346 GLY B O 1
ATOM 6528 N N . ALA B 1 306 ? -5.47901 22.73227 61.14446 1.000 55.46526 347 ALA B N 1
ATOM 6529 C CA . ALA B 1 306 ? -5.14503 23.63918 60.05302 1.000 54.84148 347 ALA B CA 1
ATOM 6530 C C . ALA B 1 306 ? -4.15922 24.71312 60.48544 1.000 54.29747 347 ALA B C 1
ATOM 6531 O O . ALA B 1 306 ? -3.37594 25.19308 59.65938 1.000 49.14267 347 ALA B O 1
ATOM 6533 N N . GLN B 1 307 ? -4.16486 25.08554 61.77114 1.000 54.24277 348 GLN B N 1
ATOM 6534 C CA . GLN B 1 307 ? -3.25517 26.12273 62.24787 1.000 55.08203 348 GLN B CA 1
ATOM 6535 C C . GLN B 1 307 ? -1.79041 25.71976 62.10839 1.000 53.01615 348 GLN B C 1
ATOM 6536 O O . GLN B 1 307 ? -0.92517 26.59677 62.00158 1.000 51.25501 348 GLN B O 1
ATOM 6542 N N . LEU B 1 308 ? -1.48815 24.42014 62.08055 1.000 53.46412 349 LEU B N 1
ATOM 6543 C CA . LEU B 1 308 ? -0.09897 24.00190 61.92977 1.000 54.71503 349 LEU B CA 1
ATOM 6544 C C . LEU B 1 308 ? 0.47777 24.32446 60.55622 1.000 53.62018 349 LEU B C 1
ATOM 6545 O O . LEU B 1 308 ? 1.69203 24.17514 60.36762 1.000 50.75913 349 LEU B O 1
ATOM 6550 N N . VAL B 1 309 ? -0.34004 24.76817 59.59232 1.000 52.29759 350 VAL B N 1
ATOM 6551 C CA . VAL B 1 309 ? 0.24487 25.17152 58.31952 1.000 47.31977 350 VAL B CA 1
ATOM 6552 C C . VAL B 1 309 ? 1.12129 26.39557 58.51158 1.000 44.43013 350 VAL B C 1
ATOM 6553 O O . VAL B 1 309 ? 2.00635 26.65413 57.68629 1.000 43.09324 350 VAL B O 1
ATOM 6557 N N . THR B 1 310 ? 0.93095 27.13099 59.61209 1.000 44.76505 351 THR B N 1
ATOM 6558 C CA . THR B 1 310 ? 1.77808 28.27625 59.90841 1.000 46.45668 351 THR B CA 1
ATOM 6559 C C . THR B 1 310 ? 3.22207 27.88213 60.17805 1.000 46.34649 351 THR B C 1
ATOM 6560 O O . THR B 1 310 ? 4.09017 28.76235 60.20032 1.000 46.93446 351 THR B O 1
ATOM 6564 N N . ALA B 1 311 ? 3.50295 26.58929 60.36117 1.000 45.70627 352 ALA B N 1
ATOM 6565 C CA . ALA B 1 311 ? 4.88113 26.14544 60.51277 1.000 45.70933 352 ALA B CA 1
ATOM 6566 C C . ALA B 1 311 ? 5.77244 26.58742 59.35144 1.000 44.03659 352 ALA B C 1
ATOM 6567 O O . ALA B 1 311 ? 6.98444 26.71859 59.53957 1.000 43.13357 352 ALA B O 1
ATOM 6569 N N . LEU B 1 312 ? 5.20961 26.85219 58.16612 1.000 43.58928 353 LEU B N 1
ATOM 6570 C CA . LEU B 1 312 ? 6.06287 27.32461 57.07815 1.000 46.20658 353 LEU B CA 1
ATOM 6571 C C . LEU B 1 312 ? 6.69929 28.67873 57.38832 1.000 46.79236 353 LEU B C 1
ATOM 6572 O O . LEU B 1 312 ? 7.65355 29.06539 56.69906 1.000 43.34843 353 LEU B O 1
ATOM 6577 N N . PHE B 1 313 ? 6.21399 29.38838 58.41810 1.000 43.42094 354 PHE B N 1
ATOM 6578 C CA . PHE B 1 313 ? 6.81540 30.63874 58.86309 1.000 43.55030 354 PHE B CA 1
ATOM 6579 C C . PHE B 1 313 ? 7.92596 30.44415 59.89256 1.000 46.02250 354 PHE B C 1
ATOM 6580 O O . PHE B 1 313 ? 8.65915 31.39928 60.17102 1.000 46.56765 354 PHE B O 1
ATOM 6588 N N . LEU B 1 314 ? 8.08609 29.24282 60.45051 1.000 45.98039 355 LEU B N 1
ATOM 6589 C CA . LEU B 1 314 ? 9.09535 29.03315 61.48590 1.000 45.99092 355 LEU B CA 1
ATOM 6590 C C . LEU B 1 314 ? 10.50024 29.32137 60.94944 1.000 44.77693 355 LEU B C 1
ATOM 6591 O O . LEU B 1 314 ? 10.77189 29.13940 59.75585 1.000 41.83490 355 LEU B O 1
ATOM 6596 N N . PRO B 1 315 ? 11.41064 29.78941 61.80150 1.000 45.97913 356 PRO B N 1
ATOM 6597 C CA . PRO B 1 315 ? 12.80998 29.92636 61.37155 1.000 43.34688 356 PRO B CA 1
ATOM 6598 C C . PRO B 1 315 ? 13.45674 28.57029 61.14994 1.000 44.27767 356 PRO B C 1
ATOM 6599 O O . PRO B 1 315 ? 13.03909 27.55403 61.71640 1.000 46.37674 356 PRO B O 1
ATOM 6603 N N . ARG B 1 316 ? 14.48623 28.56065 60.30490 1.000 44.48421 357 ARG B N 1
ATOM 6604 C CA . ARG B 1 316 ? 15.23120 27.33093 60.07236 1.000 48.68316 357 ARG B CA 1
ATOM 6605 C C . ARG B 1 316 ? 15.77522 26.79885 61.38823 1.000 49.37010 357 ARG B C 1
ATOM 6606 O O . ARG B 1 316 ? 16.16444 27.56588 62.27150 1.000 49.68116 357 ARG B O 1
ATOM 6614 N N . GLY B 1 317 ? 15.76508 25.47789 61.53304 1.000 48.25071 358 GLY B N 1
ATOM 6615 C CA . GLY B 1 317 ? 16.21171 24.85169 62.75529 1.000 50.99308 358 GLY B CA 1
ATOM 6616 C C . GLY B 1 317 ? 15.18950 24.80181 63.87176 1.000 52.36246 358 GLY B C 1
ATOM 6617 O O . GLY B 1 317 ? 15.48094 24.22419 64.92558 1.000 51.48924 358 GLY B O 1
ATOM 6618 N N . ALA B 1 318 ? 14.00572 25.38974 63.69288 1.000 52.46087 359 ALA B N 1
ATOM 6619 C CA . ALA B 1 318 ? 12.98782 25.26873 64.72649 1.000 53.40865 359 ALA B CA 1
ATOM 6620 C C . ALA B 1 318 ? 12.38233 23.86327 64.71479 1.000 53.81721 359 ALA B C 1
ATOM 6621 O O . ALA B 1 318 ? 12.54373 23.09399 63.76446 1.000 53.07033 359 ALA B O 1
ATOM 6623 N N . ALA B 1 319 ? 11.68257 23.52738 65.79273 1.000 52.40049 360 ALA B N 1
ATOM 6624 C CA . ALA B 1 319 ? 11.10357 22.20092 65.96363 1.000 52.81548 360 ALA B CA 1
ATOM 6625 C C . ALA B 1 319 ? 9.57931 22.26079 65.92106 1.000 53.44492 360 ALA B C 1
ATOM 6626 O O . ALA B 1 319 ? 8.96058 23.11864 66.56667 1.000 5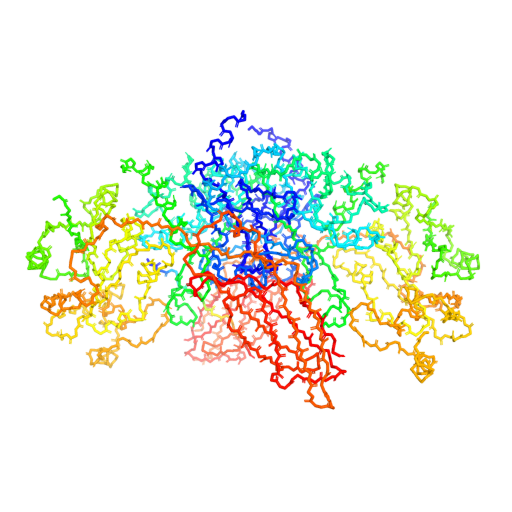4.67633 360 ALA B O 1
ATOM 6628 N N . VAL B 1 320 ? 8.98148 21.32995 65.18610 1.000 50.28812 361 VAL B N 1
ATOM 6629 C CA . VAL B 1 320 ? 7.53362 21.18063 65.11753 1.000 54.11363 361 VAL B CA 1
ATOM 6630 C C . VAL B 1 320 ? 7.15424 19.96354 65.94860 1.000 56.01193 361 VAL B C 1
ATOM 6631 O O . VAL B 1 320 ? 7.68329 18.86665 65.72755 1.000 56.46601 361 VAL B O 1
ATOM 6635 N N . VAL B 1 321 ? 6.24513 20.15786 66.90181 1.000 56.13806 362 VAL B N 1
ATOM 6636 C CA . VAL B 1 321 ? 5.73823 19.09374 67.76576 1.000 61.43670 362 VAL B CA 1
ATOM 6637 C C . VAL B 1 321 ? 4.23842 18.97950 67.52395 1.000 61.09174 362 VAL B C 1
ATOM 6638 O O . VAL B 1 321 ? 3.46329 19.84112 67.96243 1.000 61.45295 362 VAL B O 1
ATOM 6642 N N . GLU B 1 322 ? 3.82694 17.91047 66.84584 1.000 57.69781 363 GLU B N 1
ATOM 6643 C CA . GLU B 1 322 ? 2.43611 17.69456 66.47167 1.000 58.73342 363 GLU B CA 1
ATOM 6644 C C . GLU B 1 322 ? 1.81892 16.62777 67.36506 1.000 62.26219 363 GLU B C 1
ATOM 6645 O O . GLU B 1 322 ? 2.29299 15.48808 67.39331 1.000 63.36727 363 GLU B O 1
ATOM 6651 N N . LEU B 1 323 ? 0.75059 16.98799 68.06662 1.000 65.39947 364 LEU B N 1
ATOM 6652 C CA . LEU B 1 323 ? 0.08591 16.08608 68.99875 1.000 71.65761 364 LEU B CA 1
ATOM 6653 C C . LEU B 1 323 ? -1.15272 15.48956 68.34626 1.000 75.45280 364 LEU B C 1
ATOM 6654 O O . LEU B 1 323 ? -2.00801 16.22431 67.83997 1.000 76.51417 364 LEU B O 1
ATOM 6659 N N . PHE B 1 324 ? -1.24453 14.14988 68.35893 1.000 77.59806 365 PHE B N 1
ATOM 6660 C CA . PHE B 1 324 ? -2.35570 13.44361 67.74012 1.000 77.79212 365 PHE B CA 1
ATOM 6661 C C . PHE B 1 324 ? -3.24055 12.80847 68.80959 1.000 84.79481 365 PHE B C 1
ATOM 6662 O O . PHE B 1 324 ? -2.72830 12.24433 69.78354 1.000 86.92700 365 PHE B O 1
ATOM 6670 N N . PRO B 1 325 ? -4.56763 12.87478 68.65546 1.000 87.73147 366 PRO B N 1
ATOM 6671 C CA . PRO B 1 325 ? -5.45709 12.31020 69.67899 1.000 90.60101 366 PRO B CA 1
ATOM 6672 C C . PRO B 1 325 ? -5.42391 10.78988 69.69219 1.000 92.56593 366 PRO B C 1
ATOM 6673 O O . PRO B 1 325 ? -4.75546 10.17089 68.85622 1.000 89.17384 366 PRO B O 1
ATOM 6677 N N . TYR B 1 326 ? -6.14550 10.18569 70.63803 1.000 95.09080 367 TYR B N 1
ATOM 6678 C CA . TYR B 1 326 ? -6.15277 8.73494 70.78270 1.000 95.52492 367 TYR B CA 1
ATOM 6679 C C . TYR B 1 326 ? -6.73920 8.06484 69.54737 1.000 89.27180 367 TYR B C 1
ATOM 6680 O O . TYR B 1 326 ? -7.72642 8.53455 68.97855 1.000 86.40148 367 TYR B O 1
ATOM 6689 N N . ALA B 1 327 ? -6.12279 6.95232 69.14320 1.000 88.50916 368 ALA B N 1
ATOM 6690 C CA . ALA B 1 327 ? -6.51831 6.11270 68.01286 1.000 88.20222 368 ALA B CA 1
ATOM 6691 C C . ALA B 1 327 ? -6.18903 6.72395 66.65540 1.000 77.19868 368 ALA B C 1
ATOM 6692 O O . ALA B 1 327 ? -6.58094 6.15844 65.62870 1.000 84.49275 368 ALA B O 1
ATOM 6694 N N . VAL B 1 328 ? -5.48788 7.85303 66.60923 1.000 74.82535 369 VAL B N 1
ATOM 6695 C CA . VAL B 1 328 ? -5.09085 8.48308 65.34955 1.000 71.04023 369 VAL B CA 1
ATOM 6696 C C . VAL B 1 328 ? -3.58490 8.31067 65.19751 1.000 69.25293 369 VAL B C 1
ATOM 6697 O O . VAL B 1 328 ? -2.80198 8.95150 65.90860 1.000 69.07667 369 VAL B O 1
ATOM 6701 N N . ASN B 1 329 ? -3.18652 7.43531 64.27910 1.000 71.48377 370 ASN B N 1
ATOM 6702 C CA . ASN B 1 329 ? -1.77655 7.15772 64.00167 1.000 74.21768 370 ASN B CA 1
ATOM 6703 C C . ASN B 1 329 ? -1.12506 8.35321 63.31662 1.000 74.15373 370 ASN B C 1
ATOM 6704 O O . ASN B 1 329 ? -1.60471 8.78242 62.26077 1.000 71.72139 370 ASN B O 1
ATOM 6709 N N . PRO B 1 330 ? -0.04017 8.91188 63.86394 1.000 74.29679 371 PRO B N 1
ATOM 6710 C CA . PRO B 1 330 ? 0.64424 10.02337 63.17146 1.000 71.31256 371 PRO B CA 1
ATOM 6711 C C . PRO B 1 330 ? 1.12553 9.67746 61.76885 1.000 72.20207 371 PRO B C 1
ATOM 6712 O O . PRO B 1 330 ? 1.24684 10.58032 60.92692 1.000 69.44947 371 PRO B O 1
ATOM 6716 N N . ASP B 1 331 ? 1.39879 8.40034 61.48338 1.000 76.36103 372 ASP B N 1
ATOM 6717 C CA . ASP B 1 331 ? 1.90312 8.01684 60.16713 1.000 76.12322 372 ASP B CA 1
ATOM 6718 C C . ASP B 1 331 ? 0.82847 8.03392 59.08312 1.000 68.82860 372 ASP B C 1
ATOM 6719 O O . ASP B 1 331 ? 1.16712 7.92174 57.89809 1.000 62.02472 372 ASP B O 1
ATOM 6724 N N . HIS B 1 332 ? -0.44537 8.17905 59.45164 1.000 68.15699 373 HIS B N 1
ATOM 6725 C CA . HIS B 1 332 ? -1.53412 8.18363 58.48386 1.000 66.77618 373 HIS B CA 1
ATOM 6726 C C . HIS B 1 332 ? -1.95973 9.57941 58.06160 1.000 67.01704 373 HIS B C 1
ATOM 6727 O O . HIS B 1 332 ? -2.60684 9.72483 57.01682 1.000 63.50169 373 HIS B O 1
ATOM 6734 N N . TYR B 1 333 ? -1.63453 10.60035 58.85259 1.000 68.59004 374 TYR B N 1
ATOM 6735 C CA . TYR B 1 333 ? -2.09758 11.96630 58.61297 1.000 64.69742 374 TYR B CA 1
ATOM 6736 C C . TYR B 1 333 ? -0.88483 12.88515 58.65750 1.000 59.25126 374 TYR B C 1
ATOM 6737 O O . TYR B 1 333 ? -0.52889 13.42819 59.70512 1.000 55.81778 374 TYR B O 1
ATOM 6746 N N . THR B 1 334 ? -0.25121 13.06890 57.49558 1.000 57.07830 375 THR B N 1
ATOM 6747 C CA . THR B 1 334 ? 1.05489 13.70968 57.52557 1.000 53.47059 375 THR B CA 1
ATOM 6748 C C . THR B 1 334 ? 1.19519 14.99819 56.72204 1.000 47.51539 375 THR B C 1
ATOM 6749 O O . THR B 1 334 ? 2.28095 15.23298 56.17726 1.000 48.02841 375 THR B O 1
ATOM 6753 N N . PRO B 1 335 ? 0.18973 15.88719 56.66040 1.000 53.71418 376 PRO B N 1
ATOM 6754 C CA . PRO B 1 335 ? 0.38958 17.11899 55.87144 1.000 51.04531 376 PRO B CA 1
ATOM 6755 C C . PRO B 1 335 ? 1.43408 18.04217 56.46507 1.000 45.60705 376 PRO B C 1
ATOM 6756 O O . PRO B 1 335 ? 2.17109 18.69934 55.71704 1.000 43.10848 376 PRO B O 1
ATOM 6760 N N . TYR B 1 336 ? 1.51984 18.10933 57.78610 1.000 47.68848 377 TYR B N 1
ATOM 6761 C CA . TYR B 1 336 ? 2.46887 18.98322 58.45384 1.000 47.01100 377 TYR B CA 1
ATOM 6762 C C . TYR B 1 336 ? 3.81024 18.31053 58.66318 1.000 47.17099 377 TYR B C 1
ATOM 6763 O O . TYR B 1 336 ? 4.83866 18.98597 58.60738 1.000 47.92154 377 TYR B O 1
ATOM 6772 N N . LYS B 1 337 ? 3.83156 16.98999 58.85335 1.000 52.60087 378 LYS B N 1
ATOM 6773 C CA . LYS B 1 337 ? 5.10153 16.27315 58.81315 1.000 50.01736 378 LYS B CA 1
ATOM 6774 C C . LYS B 1 337 ? 5.76598 16.43134 57.44925 1.000 46.41790 378 LYS B C 1
ATOM 6775 O O . LYS B 1 337 ? 6.96073 16.73702 57.36630 1.000 45.85224 378 LYS B O 1
ATOM 6781 N N . THR B 1 338 ? 5.00091 16.23992 56.36996 1.000 44.93847 379 THR B N 1
ATOM 6782 C CA . THR B 1 338 ? 5.54536 16.40802 55.02729 1.000 46.99768 379 THR B CA 1
ATOM 6783 C C . THR B 1 338 ? 6.13135 17.80458 54.83648 1.000 45.55987 379 THR B C 1
ATOM 6784 O O . THR B 1 338 ? 7.24138 17.95421 54.30485 1.000 40.64670 379 THR B O 1
ATOM 6788 N N . LEU B 1 339 ? 5.39203 18.83585 55.25922 1.000 46.73920 380 LEU B N 1
ATOM 6789 C CA . LEU B 1 339 ? 5.87352 20.21194 55.16497 1.000 43.90912 380 LEU B CA 1
ATOM 6790 C C . LEU B 1 339 ? 7.15371 20.41127 55.97365 1.000 43.61692 380 LEU B C 1
ATOM 6791 O O . LEU B 1 339 ? 8.14469 20.94432 55.46294 1.000 41.08410 380 LEU B O 1
ATOM 6796 N N . ALA B 1 340 ? 7.15411 19.97359 57.24124 1.000 40.32231 381 ALA B N 1
ATOM 6797 C CA . ALA B 1 340 ? 8.29749 20.21892 58.11549 1.000 40.86675 381 ALA B CA 1
ATOM 6798 C C . ALA B 1 340 ? 9.57018 19.55040 57.60287 1.000 51.61237 381 ALA B C 1
ATOM 6799 O O . ALA B 1 340 ? 10.66943 20.09646 57.76561 1.000 52.69952 381 ALA B O 1
ATOM 6801 N N . THR B 1 341 ? 9.45106 18.38038 56.98191 1.000 48.36058 382 THR B N 1
ATOM 6802 C CA . THR B 1 341 ? 10.61081 17.59997 56.57982 1.000 46.22164 382 THR B CA 1
ATOM 6803 C C . THR B 1 341 ? 10.93894 17.75420 55.10199 1.000 45.58206 382 THR B C 1
ATOM 6804 O O . THR B 1 341 ? 11.78581 17.01531 54.58984 1.000 44.43104 382 THR B O 1
ATOM 6808 N N . LEU B 1 342 ? 10.28054 18.68391 54.40951 1.000 45.54203 383 LEU B N 1
ATOM 6809 C CA . LEU B 1 342 ? 10.60915 18.96336 53.01706 1.000 44.80236 383 LEU B CA 1
ATOM 6810 C C . LEU B 1 342 ? 12.08109 19.34696 52.88817 1.000 43.94988 383 LEU B C 1
ATOM 6811 O O . LEU B 1 342 ? 12.57860 20.14749 53.68760 1.000 41.76088 383 LEU B O 1
ATOM 6816 N N . PRO B 1 343 ? 12.79173 18.83262 51.88242 1.000 48.33893 384 PRO B N 1
ATOM 6817 C CA . PRO B 1 343 ? 14.16110 19.29787 51.63834 1.000 45.96490 384 PRO B CA 1
ATOM 6818 C C . PRO B 1 343 ? 14.20780 20.81294 51.62473 1.000 39.42841 384 PRO B C 1
ATOM 6819 O O . PRO B 1 343 ? 13.35495 21.47758 51.02034 1.000 36.89147 384 PRO B O 1
ATOM 6823 N N . GLY B 1 344 ? 15.16141 21.36838 52.36920 1.000 36.56970 385 GLY B N 1
ATOM 6824 C CA . GLY B 1 344 ? 15.27690 22.80576 52.45701 1.000 36.76497 385 GLY B CA 1
ATOM 6825 C C . GLY B 1 344 ? 14.35062 23.49461 53.43952 1.000 40.53751 385 GLY B C 1
ATOM 6826 O O . GLY B 1 344 ? 14.51248 24.70403 53.66915 1.000 41.03039 385 GLY B O 1
ATOM 6827 N N . MET B 1 345 ? 13.36871 22.79448 54.02195 1.000 40.52851 386 MET B N 1
ATOM 6828 C CA . MET B 1 345 ? 12.57149 23.45789 55.05385 1.000 39.69877 386 MET B CA 1
ATOM 6829 C C . MET B 1 345 ? 13.38171 23.62358 56.33293 1.000 43.74420 386 MET B C 1
ATOM 6830 O O . MET B 1 345 ? 13.24231 24.63285 57.03414 1.000 46.59849 386 MET B O 1
ATOM 6835 N N . ASP B 1 346 ? 14.23249 22.64278 56.65198 1.000 47.22189 387 ASP B N 1
ATOM 6836 C CA . ASP B 1 346 ? 15.16615 22.72265 57.78308 1.000 54.35186 387 ASP B CA 1
ATOM 6837 C C . ASP B 1 346 ? 14.43179 22.84845 59.12177 1.000 52.01032 387 ASP B C 1
ATOM 6838 O O . ASP B 1 346 ? 14.80414 23.64129 59.99093 1.000 50.63263 387 ASP B O 1
ATOM 6843 N N . LEU B 1 347 ? 13.38221 22.05411 59.29240 1.000 50.58838 388 LEU B N 1
ATOM 6844 C CA . LEU B 1 347 ? 12.66383 21.98797 60.55641 1.000 49.10164 388 LEU B CA 1
ATOM 6845 C C . LEU B 1 347 ? 12.74661 20.56982 61.09454 1.000 52.55321 388 LEU B C 1
ATOM 6846 O O . LEU B 1 347 ? 12.68137 19.60433 60.32519 1.000 53.06359 388 LEU B O 1
ATOM 6851 N N . GLN B 1 348 ? 12.91052 20.45103 62.41157 1.000 55.19029 389 GLN B N 1
ATOM 6852 C CA . GLN B 1 348 ? 12.79750 19.16368 63.07867 1.000 58.89978 389 GLN B CA 1
ATOM 6853 C C . GLN B 1 348 ? 11.32509 18.83166 63.25755 1.000 63.07590 389 GLN B C 1
ATOM 6854 O O . GLN B 1 348 ? 10.50521 19.71992 63.50146 1.000 67.75257 389 GLN B O 1
ATOM 6860 N N . TYR B 1 349 ? 10.98573 17.55196 63.14109 1.000 61.53345 390 TYR B N 1
ATOM 6861 C CA . TYR B 1 349 ? 9.60556 17.12564 63.29988 1.000 62.30359 390 TYR B CA 1
ATOM 6862 C C . TYR B 1 349 ? 9.51919 16.03292 64.34834 1.000 66.45323 390 TYR B C 1
ATOM 6863 O O . TYR B 1 349 ? 10.26573 15.05007 64.29607 1.000 70.27101 390 TYR B O 1
ATOM 6872 N N . ILE B 1 350 ? 8.59561 16.20634 65.28763 1.000 66.07275 391 ILE B N 1
ATOM 6873 C CA . ILE B 1 350 ? 8.33145 15.24281 66.34574 1.000 68.77743 391 ILE B CA 1
ATOM 6874 C C . ILE B 1 350 ? 6.82361 15.04408 66.42362 1.000 71.14630 391 ILE B C 1
ATOM 6875 O O . ILE B 1 350 ? 6.07876 16.00840 66.63508 1.000 70.77325 391 ILE B O 1
ATOM 6880 N N . ALA B 1 351 ? 6.37229 13.80818 66.24065 1.000 72.96476 392 ALA B N 1
ATOM 6881 C CA . ALA B 1 351 ? 4.96866 13.46308 66.39904 1.000 66.66637 392 ALA B CA 1
ATOM 6882 C C . ALA B 1 351 ? 4.76540 12.74237 67.72532 1.000 70.26668 392 ALA B C 1
ATOM 6883 O O . ALA B 1 351 ? 5.56445 11.88173 68.10277 1.000 71.71045 392 ALA B O 1
ATOM 6885 N N . TRP B 1 352 ? 3.69408 13.10061 68.42758 1.000 74.17798 393 TRP B N 1
ATOM 6886 C CA . TRP B 1 352 ? 3.30044 12.43612 69.66309 1.000 77.70117 393 TRP B CA 1
ATOM 6887 C C . TRP B 1 352 ? 1.84622 12.00725 69.55323 1.000 78.61660 393 TRP B C 1
ATOM 6888 O O . TRP B 1 352 ? 0.98897 12.80861 69.16431 1.000 77.05431 393 TRP B O 1
ATOM 6899 N N . GLN B 1 353 ? 1.57756 10.74682 69.89758 1.000 80.86671 394 GLN B N 1
ATOM 6900 C CA . GLN B 1 353 ? 0.24500 10.16018 69.85043 1.000 84.07067 394 GLN B CA 1
ATOM 6901 C C . GLN B 1 353 ? -0.15572 9.70760 71.24459 1.000 90.27368 394 GLN B C 1
ATOM 6902 O O . GLN B 1 353 ? 0.64943 9.10731 71.96463 1.000 92.90145 394 GLN B O 1
ATOM 6908 N N . ASN B 1 354 ? -1.39565 10.00117 71.62726 1.000 92.63391 395 ASN B N 1
ATOM 6909 C CA . ASN B 1 354 ? -1.91382 9.53691 72.90582 1.000 97.32645 395 ASN B CA 1
ATOM 6910 C C . ASN B 1 354 ? -2.23701 8.05115 72.79646 1.000 101.95073 395 ASN B C 1
ATOM 6911 O O . ASN B 1 354 ? -3.02037 7.64094 71.93083 1.000 101.68847 395 ASN B O 1
ATOM 6916 N N . THR B 1 355 ? -1.62471 7.25100 73.67292 1.000 105.31801 396 THR B N 1
ATOM 6917 C CA . THR B 1 355 ? -1.85467 5.81555 73.74717 1.000 108.26544 396 THR B CA 1
ATOM 6918 C C . THR B 1 355 ? -2.70474 5.42101 74.94459 1.000 111.74380 396 THR B C 1
ATOM 6919 O O . THR B 1 355 ? -2.91381 4.22453 75.17295 1.000 113.01570 396 THR B O 1
ATOM 6923 N N . MET B 1 356 ? -3.19733 6.38356 75.71150 1.000 112.02203 397 MET B N 1
ATOM 6924 C CA . MET B 1 356 ? -3.87062 6.09469 76.97471 1.000 113.62684 397 MET B CA 1
ATOM 6925 C C . MET B 1 356 ? -5.32391 6.53643 76.91546 1.000 112.01102 397 MET B C 1
ATOM 6926 O O . MET B 1 356 ? -5.59954 7.74608 76.79452 1.000 108.82363 397 MET B O 1
ATOM 6931 N N . PRO B 1 357 ? -6.27594 5.60108 76.99711 1.000 113.46514 398 PRO B N 1
ATOM 6932 C CA . PRO B 1 357 ? -7.68913 5.95868 76.79607 1.000 113.36251 398 PRO B CA 1
ATOM 6933 C C . PRO B 1 357 ? -8.27263 6.81591 77.90343 1.000 114.11464 398 PRO B C 1
ATOM 6934 O O . PRO B 1 357 ? -9.34855 7.39556 77.70890 1.000 112.05393 398 PRO B O 1
ATOM 6938 N N . GLU B 1 358 ? -7.61149 6.90183 79.05975 1.000 117.03232 399 GLU B N 1
ATOM 6939 C CA . GLU B 1 358 ? -8.09941 7.75757 80.13763 1.000 118.04419 399 GLU B CA 1
ATOM 6940 C C . GLU B 1 358 ? -8.04885 9.22832 79.74739 1.000 112.18011 399 GLU B C 1
ATOM 6941 O O . GLU B 1 358 ? -8.88377 10.02310 80.19520 1.000 111.20284 399 GLU B O 1
ATOM 6947 N N . ASN B 1 359 ? -7.09564 9.60355 78.90343 1.000 108.06247 400 ASN B N 1
ATOM 6948 C CA . ASN B 1 359 ? -6.90210 10.99437 78.52900 1.000 106.17625 400 ASN B CA 1
ATOM 6949 C C . ASN B 1 359 ? -7.68091 11.39332 77.28228 1.000 105.81489 400 ASN B C 1
ATOM 6950 O O . ASN B 1 359 ? -7.73534 12.58717 76.96130 1.000 100.29895 400 ASN B O 1
ATOM 6955 N N . THR B 1 360 ? -8.28042 10.44033 76.57327 1.000 110.92943 401 THR B N 1
ATOM 6956 C CA . THR B 1 360 ? -9.13263 10.77465 75.44163 1.000 97.82067 401 THR B CA 1
ATOM 6957 C C . THR B 1 360 ? -10.54920 11.06537 75.92838 1.000 120.64915 401 THR B C 1
ATOM 6958 O O . THR B 1 360 ? -10.99381 10.55360 76.96353 1.000 124.41121 401 THR B O 1
ATOM 6962 N N . VAL B 1 361 ? -11.23998 11.93861 75.19289 1.000 114.83345 402 VAL B N 1
ATOM 6963 C CA . VAL B 1 361 ? -12.57190 12.40543 75.57100 1.000 117.51542 402 VAL B CA 1
ATOM 6964 C C . VAL B 1 361 ? -13.48455 12.37866 74.34924 1.000 115.68960 402 VAL B C 1
ATOM 6965 O O . VAL B 1 361 ? -13.63418 13.38928 73.65156 1.000 117.23103 402 VAL B O 1
ATOM 6969 N N . THR B 1 362 ? -14.09919 11.22848 74.07881 1.000 115.01913 403 THR B N 1
ATOM 6970 C CA . THR B 1 362 ? -14.89922 11.07790 72.87055 1.000 112.05346 403 THR B CA 1
ATOM 6971 C C . THR B 1 362 ? -16.22081 11.82654 73.01162 1.000 107.72515 403 THR B C 1
ATOM 6972 O O . THR B 1 362 ? -16.78139 11.94137 74.10351 1.000 106.42794 403 THR B O 1
ATOM 6976 N N . HIS B 1 363 ? -16.71217 12.35208 71.88606 1.000 106.63382 404 HIS B N 1
ATOM 6977 C CA . HIS B 1 363 ? -17.95040 13.12850 71.82488 1.000 106.89781 404 HIS B CA 1
ATOM 6978 C C . HIS B 1 363 ? -18.91635 12.48624 70.83635 1.000 108.64755 404 HIS B C 1
ATOM 6979 O O . HIS B 1 363 ? -19.17281 13.04569 69.75971 1.000 106.34320 404 HIS B O 1
ATOM 6986 N N . PRO B 1 364 ? -19.48510 11.31993 71.16348 1.000 115.08600 405 PRO B N 1
ATOM 6987 C CA . PRO B 1 364 ? -20.44533 10.70064 70.23721 1.000 116.98247 405 PRO B CA 1
ATOM 6988 C C . PRO B 1 364 ? -21.72345 11.50201 70.07196 1.000 119.19452 405 PRO B C 1
ATOM 6989 O O . PRO B 1 364 ? -22.45586 11.27156 69.10055 1.000 119.29403 405 PRO B O 1
ATOM 6993 N N . GLU B 1 365 ? -22.00886 12.44068 70.98001 1.000 122.68115 406 GLU B N 1
ATOM 6994 C CA . GLU B 1 365 ? -23.27588 13.16253 70.95838 1.000 124.35581 406 GLU B CA 1
ATOM 6995 C C . GLU B 1 365 ? -23.31717 14.27308 69.91432 1.000 122.25187 406 GLU B C 1
ATOM 6996 O O . GLU B 1 365 ? -24.41154 14.66765 69.49742 1.000 123.92639 406 GLU B O 1
ATOM 6998 N N . ARG B 1 366 ? -22.16282 14.77298 69.47765 1.000 119.22951 407 ARG B N 1
ATOM 6999 C CA . ARG B 1 366 ? -22.11156 15.90412 68.56455 1.000 115.85143 407 ARG B CA 1
ATOM 7000 C C . ARG B 1 366 ? -22.67833 15.52708 67.19269 1.000 115.03908 407 ARG B C 1
ATOM 7001 O O . ARG B 1 366 ? -22.74679 14.34539 66.84402 1.000 114.59932 407 ARG B O 1
ATOM 7003 N N . PRO B 1 367 ? -23.09321 16.51976 66.39553 1.000 113.84350 408 PRO B N 1
ATOM 7004 C CA . PRO B 1 367 ? -23.64342 16.22308 65.06705 1.000 114.16298 408 PRO B CA 1
ATOM 7005 C C . PRO B 1 367 ? -22.65722 15.46574 64.18989 1.000 116.37543 408 PRO B C 1
ATOM 7006 O O . PRO B 1 367 ? -21.45586 15.39605 64.46301 1.000 116.36868 408 PRO B O 1
ATOM 7010 N N . TRP B 1 368 ? -23.19405 14.89239 63.10892 1.000 118.88937 409 TRP B N 1
ATOM 7011 C CA . TRP B 1 368 ? -22.35665 14.16904 62.15834 1.000 119.36022 409 TRP B CA 1
ATOM 7012 C C . TRP B 1 368 ? -21.28408 15.06917 61.56788 1.000 114.87762 409 TRP B C 1
ATOM 7013 O O . TRP B 1 368 ? -20.22689 14.58330 61.15072 1.000 114.55997 409 TRP B O 1
ATOM 7024 N N . ASP B 1 369 ? -21.54543 16.37734 61.51898 1.000 110.38781 410 ASP B N 1
ATOM 7025 C CA . ASP B 1 369 ? -20.56279 17.32833 61.01506 1.000 104.17124 410 ASP B CA 1
ATOM 7026 C C . ASP B 1 369 ? -19.24641 17.20780 61.77686 1.000 102.14479 410 ASP B C 1
ATOM 7027 O O . ASP B 1 369 ? -18.16577 17.18211 61.17401 1.000 97.14513 410 ASP B O 1
ATOM 7032 N N . GLN B 1 370 ? -19.31963 17.11574 63.10726 1.000 103.96747 411 GLN B N 1
ATOM 7033 C CA . GLN B 1 370 ? -18.15067 16.91985 63.95663 1.000 101.27855 411 GLN B CA 1
ATOM 7034 C C . GLN B 1 370 ? -18.02267 15.48331 64.45307 1.000 99.14600 411 GLN B C 1
ATOM 7035 O O . GLN B 1 370 ? -17.38772 15.24692 65.48585 1.000 97.02150 411 GLN B O 1
ATOM 7041 N N . GLY B 1 371 ? -18.61053 14.52537 63.74248 1.000 100.45701 412 GLY B N 1
ATOM 7042 C CA . GLY B 1 371 ? -18.52843 13.12674 64.12552 1.000 103.51709 412 GLY B CA 1
ATOM 7043 C C . GLY B 1 371 ? -19.14765 12.80916 65.47366 1.000 106.50786 412 GLY B C 1
ATOM 7044 O O . GLY B 1 371 ? -18.69871 11.89624 66.16405 1.000 108.22051 412 GLY B O 1
ATOM 7045 N N . HIS B 1 375 ? -25.66820 8.50489 65.56748 1.000 128.68123 416 HIS B N 1
ATOM 7046 C CA . HIS B 1 375 ? -26.74976 8.50343 64.58861 1.000 129.48045 416 HIS B CA 1
ATOM 7047 C C . HIS B 1 375 ? -26.72340 7.24778 63.71823 1.000 130.78627 416 HIS B C 1
ATOM 7048 O O . HIS B 1 375 ? -27.61122 7.03782 62.89196 1.000 133.08077 416 HIS B O 1
ATOM 7055 N N . LEU B 1 376 ? -25.69313 6.42473 63.89604 1.000 130.32491 417 LEU B N 1
ATOM 7056 C CA . LEU B 1 376 ? -25.53551 5.19353 63.13914 1.000 131.00681 417 LEU B CA 1
ATOM 7057 C C . LEU B 1 376 ? -26.00587 3.99736 63.96790 1.000 135.37582 417 LEU B C 1
ATOM 7058 O O . LEU B 1 376 ? -26.53910 4.14008 65.07265 1.000 139.87228 417 LEU B O 1
ATOM 7060 N N . ASP B 1 377 ? -25.81330 2.80093 63.40938 1.000 135.26083 418 ASP B N 1
ATOM 7061 C CA . ASP B 1 377 ? -26.10680 1.56602 64.12845 1.000 137.41427 418 ASP B CA 1
ATOM 7062 C C . ASP B 1 377 ? -25.35765 1.52342 65.45042 1.000 135.62388 418 ASP B C 1
ATOM 7063 O O . ASP B 1 377 ? -24.19412 1.92050 65.52939 1.000 136.08850 418 ASP B O 1
ATOM 7068 N N . ARG B 1 378 ? -26.02438 1.02778 66.49447 1.000 135.61488 419 ARG B N 1
ATOM 7069 C CA . ARG B 1 378 ? -25.28507 0.65247 67.69361 1.000 134.45870 419 ARG B CA 1
ATOM 7070 C C . ARG B 1 378 ? -24.29706 -0.46166 67.38467 1.000 131.82309 419 ARG B C 1
ATOM 7071 O O . ARG B 1 378 ? -23.25276 -0.56777 68.03792 1.000 130.65722 419 ARG B O 1
ATOM 7073 N N . ALA B 1 379 ? -24.60511 -1.28765 66.37984 1.000 130.80559 420 ALA B N 1
ATOM 7074 C CA . ALA B 1 379 ? -23.67158 -2.31846 65.93871 1.000 128.54080 420 ALA B CA 1
ATOM 7075 C C . ALA B 1 379 ? -22.40720 -1.69633 65.36090 1.000 124.47900 420 ALA B C 1
ATOM 7076 O O . ALA B 1 379 ? -21.29039 -2.10668 65.69725 1.000 123.14702 420 ALA B O 1
ATOM 7078 N N . GLU B 1 380 ? -22.56512 -0.69712 64.48671 1.000 122.21552 421 GLU B N 1
ATOM 7079 C CA . GLU B 1 380 ? -21.40222 -0.00095 63.94142 1.000 118.54326 421 GLU B CA 1
ATOM 7080 C C . GLU B 1 380 ? -20.74004 0.87902 64.99712 1.000 118.68800 421 GLU B C 1
ATOM 7081 O O . GLU B 1 380 ? -19.50790 0.98370 65.03827 1.000 117.91175 421 GLU B O 1
ATOM 7083 N N . GLN B 1 381 ? -21.54095 1.51780 65.86041 1.000 118.78946 422 GLN B N 1
ATOM 7084 C CA . GLN B 1 381 ? -20.97978 2.33189 66.93786 1.000 116.94088 422 GLN B CA 1
ATOM 7085 C C . GLN B 1 381 ? -20.17499 1.48146 67.91295 1.000 118.31830 422 GLN B C 1
ATOM 7086 O O . GLN B 1 381 ? -19.17513 1.94607 68.47394 1.000 116.38159 422 GLN B O 1
ATOM 7092 N N . ALA B 1 382 ? -20.60228 0.23473 68.13632 1.000 121.60842 423 ALA B N 1
ATOM 7093 C CA . ALA B 1 382 ? -19.86059 -0.65561 69.02517 1.000 123.16403 423 ALA B CA 1
ATOM 7094 C C . ALA B 1 382 ? -18.44809 -0.89271 68.51215 1.000 119.25304 423 ALA B C 1
ATOM 7095 O O . ALA B 1 382 ? -17.48180 -0.85245 69.28384 1.000 113.59333 423 ALA B O 1
ATOM 7097 N N . ARG B 1 383 ? -18.30906 -1.14222 67.20904 1.000 115.92678 424 ARG B N 1
ATOM 7098 C CA . ARG B 1 383 ? -16.98445 -1.34768 66.64049 1.000 114.54313 424 ARG B CA 1
ATOM 7099 C C . ARG B 1 383 ? -16.13526 -0.08902 66.73565 1.000 113.71143 424 ARG B C 1
ATOM 7100 O O . ARG B 1 383 ? -14.90768 -0.18486 66.83776 1.000 116.17810 424 ARG B O 1
ATOM 7102 N N . ILE B 1 384 ? -16.76635 1.09046 66.73591 1.000 114.39597 425 ILE B N 1
ATOM 7103 C CA . ILE B 1 384 ? -16.01252 2.33971 66.63732 1.000 111.16158 425 ILE B CA 1
ATOM 7104 C C . ILE B 1 384 ? -15.22760 2.60773 67.92002 1.000 112.45318 425 ILE B C 1
ATOM 7105 O O . ILE B 1 384 ? -14.07955 3.06870 67.87268 1.000 108.85684 425 ILE B O 1
ATOM 7110 N N . LEU B 1 385 ? -15.80904 2.31510 69.08113 1.000 116.18161 426 LEU B N 1
ATOM 7111 C CA . LEU B 1 385 ? -15.02423 2.45298 70.29879 1.000 116.72820 426 LEU B CA 1
ATOM 7112 C C . LEU B 1 385 ? -14.27811 1.17149 70.65876 1.000 118.42778 426 LEU B C 1
ATOM 7113 O O . LEU B 1 385 ? -13.47266 1.17963 71.59691 1.000 120.55464 426 LEU B O 1
ATOM 7118 N N . GLN B 1 386 ? -14.49432 0.08199 69.92177 1.000 118.07722 427 GLN B N 1
ATOM 7119 C CA . GLN B 1 386 ? -13.69899 -1.12012 70.12539 1.000 119.18705 427 GLN B CA 1
ATOM 7120 C C . GLN B 1 386 ? -12.38624 -1.09599 69.35182 1.000 116.45194 427 GLN B C 1
ATOM 7121 O O . GLN B 1 386 ? -11.54110 -1.96898 69.57700 1.000 118.02443 427 GLN B O 1
ATOM 7123 N N . SER B 1 387 ? -12.18465 -0.11799 68.46545 1.000 112.38314 428 SER B N 1
ATOM 7124 C CA . SER B 1 387 ? -10.96987 -0.04851 67.66183 1.000 109.08537 428 SER B CA 1
ATOM 7125 C C . SER B 1 387 ? -9.88518 0.72740 68.39618 1.000 107.10262 428 SER B C 1
ATOM 7126 O O . SER B 1 387 ? -10.15691 1.73518 69.05596 1.000 105.35626 428 SER B O 1
ATOM 7129 N N . ARG B 1 388 ? -8.64902 0.25456 68.26290 1.000 106.93782 429 ARG B N 1
ATOM 7130 C CA . ARG B 1 388 ? -7.50170 0.96091 68.81008 1.000 106.77740 429 ARG B CA 1
ATOM 7131 C C . ARG B 1 388 ? -6.90831 1.96223 67.82777 1.000 105.29511 429 ARG B C 1
ATOM 7132 O O . ARG B 1 388 ? -6.35671 2.98252 68.25458 1.000 105.73930 429 ARG B O 1
ATOM 7134 N N . GLU B 1 389 ? -7.00234 1.69663 66.52559 1.000 102.58626 430 GLU B N 1
ATOM 7135 C CA . GLU B 1 389 ? -6.47037 2.58105 65.49829 1.000 99.04564 430 GLU B CA 1
ATOM 7136 C C . GLU B 1 389 ? -7.54513 2.84563 64.45519 1.000 96.11472 430 GLU B C 1
ATOM 7137 O O . GLU B 1 389 ? -8.26362 1.92804 64.04605 1.000 96.92117 430 GLU B O 1
ATOM 7143 N N . VAL B 1 390 ? -7.65865 4.09926 64.03052 1.000 91.96939 431 VAL B N 1
ATOM 7144 C CA . VAL B 1 390 ? -8.56992 4.37326 62.91525 1.000 91.19591 431 VAL B CA 1
ATOM 7145 C C . VAL B 1 390 ? -8.03805 3.67803 61.67205 1.000 91.54019 431 VAL B C 1
ATOM 7146 O O . VAL B 1 390 ? -6.85150 3.85128 61.32486 1.000 91.24867 431 VAL B O 1
ATOM 7150 N N . PRO B 1 391 ? -8.84060 2.87610 60.98010 1.000 93.09294 432 PRO B N 1
ATOM 7151 C CA . PRO B 1 391 ? -8.35650 2.22970 59.75623 1.000 93.21000 432 PRO B CA 1
ATOM 7152 C C . PRO B 1 391 ? -8.03113 3.26481 58.69532 1.000 89.94781 432 PRO B C 1
ATOM 7153 O O . PRO B 1 391 ? -8.53966 4.38597 58.70974 1.000 88.59818 432 PRO B O 1
ATOM 7157 N N . ARG B 1 392 ? -7.15170 2.88042 57.77401 1.000 90.17130 433 ARG B N 1
ATOM 7158 C CA . ARG B 1 392 ? -6.97793 3.67804 56.57330 1.000 87.55044 433 ARG B CA 1
ATOM 7159 C C . ARG B 1 392 ? -8.30823 3.75695 55.83812 1.000 86.36251 433 ARG B C 1
ATOM 7160 O O . ARG B 1 392 ? -9.05902 2.77801 55.77720 1.000 89.92975 433 ARG B O 1
ATOM 7168 N N . HIS B 1 393 ? -8.60393 4.93639 55.29316 1.000 81.97256 434 HIS B N 1
ATOM 7169 C CA . HIS B 1 393 ? -9.90565 5.22131 54.70392 1.000 82.27355 434 HIS B CA 1
ATOM 7170 C C . HIS B 1 393 ? -9.75043 6.26552 53.60285 1.000 77.97167 434 HIS B C 1
ATOM 7171 O O . HIS B 1 393 ? -8.69535 6.88924 53.45515 1.000 71.39068 434 HIS B O 1
ATOM 7178 N N . LEU B 1 394 ? -10.82732 6.45141 52.83851 1.000 80.07657 435 LEU B N 1
ATOM 7179 C CA . LEU B 1 394 ? -10.90053 7.45996 51.78781 1.000 76.47192 435 LEU B CA 1
ATOM 7180 C C . LEU B 1 394 ? -11.64896 8.70065 52.27522 1.000 77.94117 435 LEU B C 1
ATOM 7181 O O . LEU B 1 394 ? -12.44382 8.64857 53.21572 1.000 80.75832 435 LEU B O 1
ATOM 7186 N N . CYS B 1 395 ? -11.35068 9.83243 51.63654 1.000 76.61570 436 CYS B N 1
ATOM 7187 C CA . CYS B 1 395 ? -12.07356 11.07882 51.86746 1.000 78.27658 436 CYS B CA 1
ATOM 7188 C C . CYS B 1 395 ? -13.53005 10.91853 51.43425 1.000 81.72402 436 CYS B C 1
ATOM 7189 O O . CYS B 1 395 ? -13.82303 10.20559 50.47020 1.000 82.97391 436 CYS B O 1
ATOM 7192 N N . CYS B 1 396 ? -14.45645 11.60325 52.12364 1.000 83.68371 437 CYS B N 1
ATOM 7193 C CA . CYS B 1 396 ? -14.20233 12.66572 53.09915 1.000 84.52504 437 CYS B CA 1
ATOM 7194 C C . CYS B 1 396 ? -15.08101 12.56148 54.35553 1.000 87.64868 437 CYS B C 1
ATOM 7195 O O . CYS B 1 396 ? -14.89856 13.31089 55.31378 1.000 88.35011 437 CYS B O 1
ATOM 7198 N N . ARG B 1 397 ? -16.06444 11.66831 54.34491 1.000 90.30341 438 ARG B N 1
ATOM 7199 C CA . ARG B 1 397 ? -17.00688 11.64405 55.45196 1.000 92.37755 438 ARG B CA 1
ATOM 7200 C C . ARG B 1 397 ? -16.96630 10.29849 56.16214 1.000 96.26977 438 ARG B C 1
ATOM 7201 O O . ARG B 1 397 ? -17.97338 9.58242 56.21021 1.000 101.74478 438 ARG B O 1
ATOM 7203 N N . ASN B 1 398 ? -15.80756 9.94735 56.71887 1.000 92.45378 439 ASN B N 1
ATOM 7204 C CA . ASN B 1 398 ? -15.66723 8.69516 57.44498 1.000 91.27192 439 ASN B CA 1
ATOM 7205 C C . ASN B 1 398 ? -15.89663 8.94842 58.92674 1.000 88.59661 439 ASN B C 1
ATOM 7206 O O . ASN B 1 398 ? -15.00987 9.50399 59.58971 1.000 86.14945 439 ASN B O 1
ATOM 7208 N N . PRO B 1 399 ? -17.04487 8.56209 59.49346 1.000 89.73704 440 PRO B N 1
ATOM 7209 C CA . PRO B 1 399 ? -17.30646 8.88886 60.90793 1.000 88.23879 440 PRO B CA 1
ATOM 7210 C C . PRO B 1 399 ? -16.31381 8.26253 61.86835 1.000 88.99597 440 PRO B C 1
ATOM 7211 O O . PRO B 1 399 ? -15.99664 8.87069 62.89839 1.000 86.60154 440 PRO B O 1
ATOM 7215 N N . GLU B 1 400 ? -15.81599 7.06225 61.55821 1.000 90.74046 441 GLU B N 1
ATOM 7216 C CA . GLU B 1 400 ? -14.74917 6.46243 62.35311 1.000 94.51300 441 GLU B CA 1
ATOM 7217 C C . GLU B 1 400 ? -13.56577 7.41608 62.51184 1.000 92.68468 441 GLU B C 1
ATOM 7218 O O . GLU B 1 400 ? -13.04510 7.59014 63.62069 1.000 95.30005 441 GLU B O 1
ATOM 7224 N N . TRP B 1 401 ? -13.13846 8.06256 61.42069 1.000 87.77268 442 TRP B N 1
ATOM 7225 C CA . TRP B 1 401 ? -12.03307 9.01025 61.53124 1.000 83.25466 442 TRP B CA 1
ATOM 7226 C C . TRP B 1 401 ? -12.47616 10.31832 62.17446 1.000 80.40884 442 TRP B C 1
ATOM 7227 O O . TRP B 1 401 ? -11.72841 10.91004 62.95965 1.000 79.75315 442 TRP B O 1
ATOM 7238 N N . LEU B 1 402 ? -13.68633 10.78319 61.86077 1.000 80.00084 443 LEU B N 1
ATOM 7239 C CA . LEU B 1 402 ? -14.13869 12.07283 62.37271 1.000 79.75322 443 LEU B CA 1
ATOM 7240 C C . LEU B 1 402 ? -14.46404 12.00888 63.86132 1.000 85.05684 443 LEU B C 1
ATOM 7241 O O . LEU B 1 402 ? -14.29666 13.00787 64.57148 1.000 85.73443 443 LEU B O 1
ATOM 7246 N N . PHE B 1 403 ? -14.92976 10.85624 64.35241 1.000 87.08718 444 PHE B N 1
ATOM 7247 C CA . PHE B 1 403 ? -15.11358 10.69789 65.79141 1.000 90.96305 444 PHE B CA 1
ATOM 7248 C C . PHE B 1 403 ? -13.78217 10.80144 66.52300 1.000 90.83714 444 PHE B C 1
ATOM 7249 O O . PHE B 1 403 ? -13.66018 11.52990 67.51405 1.000 90.27349 444 PHE B O 1
ATOM 7251 N N . ARG B 1 404 ? -12.76244 10.09455 66.03270 1.000 90.58641 445 ARG B N 1
ATOM 7252 C CA . ARG B 1 404 ? -11.49238 10.05760 66.74664 1.000 89.61848 445 ARG B CA 1
ATOM 7253 C C . ARG B 1 404 ? -10.69804 11.34521 66.56341 1.000 82.86396 445 ARG B C 1
ATOM 7254 O O . ARG B 1 404 ? -9.99874 11.77086 67.48614 1.000 83.11830 445 ARG B O 1
ATOM 7262 N N . ILE B 1 405 ? -10.78534 11.98752 65.39668 1.000 87.42052 446 ILE B N 1
ATOM 7263 C CA . ILE B 1 405 ? -9.97133 13.18351 65.18929 1.000 85.44433 446 ILE B CA 1
ATOM 7264 C C . ILE B 1 405 ? -10.52673 14.38115 65.95404 1.000 77.65865 446 ILE B C 1
ATOM 7265 O O . ILE B 1 405 ? -9.78205 15.32568 66.24422 1.000 76.16369 446 ILE B O 1
ATOM 7270 N N . TYR B 1 406 ? -11.80122 14.35790 66.33071 1.000 86.44849 447 TYR B N 1
ATOM 7271 C CA . TYR B 1 406 ? -12.38847 15.46510 67.06871 1.000 86.58478 447 TYR B CA 1
ATOM 7272 C C . TYR B 1 406 ? -12.46606 15.21941 68.56913 1.000 91.16395 447 TYR B C 1
ATOM 7273 O O . TYR B 1 406 ? -13.13192 15.98666 69.27295 1.000 90.73022 447 TYR B O 1
ATOM 7282 N N . GLN B 1 407 ? -11.80294 14.18903 69.08561 1.000 94.46905 448 GLN B N 1
ATOM 7283 C CA . GLN B 1 407 ? -11.74480 14.06312 70.53466 1.000 87.24559 448 GLN B CA 1
ATOM 7284 C C . GLN B 1 407 ? -10.86723 15.15610 71.12815 1.000 93.34529 448 GLN B C 1
ATOM 7285 O O . GLN B 1 407 ? -9.97530 15.70762 70.47401 1.000 92.31772 448 GLN B O 1
ATOM 7291 N N . ASP B 1 408 ? -11.14031 15.47031 72.38096 1.000 94.53744 449 ASP B N 1
ATOM 7292 C CA . ASP B 1 408 ? -10.22954 16.24920 73.19538 1.000 91.28736 449 ASP B CA 1
ATOM 7293 C C . ASP B 1 408 ? -9.28599 15.29070 73.91177 1.000 92.22422 449 ASP B C 1
ATOM 7294 O O . ASP B 1 408 ? -9.57624 14.10140 74.06942 1.000 94.48934 449 ASP B O 1
ATOM 7299 N N . THR B 1 409 ? -8.12739 15.80651 74.30683 1.000 88.36180 450 THR B N 1
ATOM 7300 C CA . THR B 1 409 ? -7.02866 14.94536 74.72036 1.000 89.21678 450 THR B CA 1
ATOM 7301 C C . THR B 1 409 ? -6.25933 15.60367 75.85439 1.000 89.91748 450 THR B C 1
ATOM 7302 O O . THR B 1 409 ? -5.91568 16.78591 75.76308 1.000 88.04094 450 THR B O 1
ATOM 7306 N N . LYS B 1 410 ? -6.01092 14.84139 76.92592 1.000 92.71501 451 LYS B N 1
ATOM 7307 C CA . LYS B 1 410 ? -5.11589 15.25677 78.00265 1.000 93.60659 451 LYS B CA 1
ATOM 7308 C C . LYS B 1 410 ? -3.70261 14.75458 77.71420 1.000 92.59801 451 LYS B C 1
ATOM 7309 O O . LYS B 1 410 ? -3.48459 13.54960 77.54509 1.000 93.61947 451 LYS B O 1
ATOM 7311 N N . VAL B 1 411 ? -2.74436 15.67470 77.66810 1.000 90.69441 452 VAL B N 1
ATOM 7312 C CA . VAL B 1 411 ? -1.38740 15.33099 77.25480 1.000 89.36415 452 VAL B CA 1
ATOM 7313 C C . VAL B 1 411 ? -0.64834 14.66773 78.41333 1.000 108.11115 452 VAL B C 1
ATOM 7314 O O . VAL B 1 411 ? -0.45456 15.27432 79.47324 1.000 93.34621 452 VAL B O 1
ATOM 7318 N N . ASP B 1 412 ? -0.22233 13.42102 78.20990 1.000 105.15506 453 ASP B N 1
ATOM 7319 C CA . ASP B 1 412 ? 0.73526 12.80568 79.12231 1.000 103.80119 453 ASP B CA 1
ATOM 7320 C C . ASP B 1 412 ? 2.07882 13.50187 78.95526 1.000 99.39981 453 ASP B C 1
ATOM 7321 O O . ASP B 1 412 ? 2.77380 13.30637 77.95433 1.000 97.48315 453 ASP B O 1
ATOM 7326 N N . ILE B 1 413 ? 2.45686 14.28897 79.95278 1.000 90.61755 454 ILE B N 1
ATOM 7327 C CA . ILE B 1 413 ? 3.58291 15.20979 79.85360 1.000 88.18552 454 ILE B CA 1
ATOM 7328 C C . ILE B 1 413 ? 4.93306 14.49813 79.92375 1.000 88.82760 454 ILE B C 1
ATOM 7329 O O . ILE B 1 413 ? 5.83778 14.85446 79.15503 1.000 86.54834 454 ILE B O 1
ATOM 7334 N N . PRO B 1 414 ? 5.14391 13.50639 80.79677 1.000 87.03699 455 PRO B N 1
ATOM 7335 C CA . PRO B 1 414 ? 6.41609 12.76420 80.70939 1.000 89.52263 455 PRO B CA 1
ATOM 7336 C C . PRO B 1 414 ? 6.57772 12.00057 79.40347 1.000 88.81830 455 PRO B C 1
ATOM 7337 O O . PRO B 1 414 ? 7.69636 11.89760 78.88345 1.000 90.52908 455 PRO B O 1
ATOM 7341 N N . SER B 1 415 ? 5.48824 11.46597 78.84843 1.000 87.37607 456 SER B N 1
ATOM 7342 C CA . SER B 1 415 ? 5.59667 10.72255 77.59837 1.000 85.05676 456 SER B CA 1
ATOM 7343 C C . SER B 1 415 ? 5.89421 11.65370 76.43012 1.000 82.11083 456 SER B C 1
ATOM 7344 O O . SER B 1 415 ? 6.61084 11.27476 75.49700 1.000 81.38081 456 SER B O 1
ATOM 7347 N N . LEU B 1 416 ? 5.35223 12.87561 76.46440 1.000 83.91041 457 LEU B N 1
ATOM 7348 C CA . LEU B 1 416 ? 5.61760 13.84213 75.40008 1.000 78.05059 457 LEU B CA 1
ATOM 7349 C C . LEU B 1 416 ? 7.03439 14.39623 75.50332 1.000 89.07016 457 LEU B C 1
ATOM 7350 O O . LEU B 1 416 ? 7.75366 14.47742 74.50135 1.000 76.32562 457 LEU B O 1
ATOM 7355 N N . ILE B 1 417 ? 7.45450 14.77962 76.71279 1.000 89.80429 458 ILE B N 1
ATOM 7356 C CA . ILE B 1 417 ? 8.79903 15.32715 76.89634 1.000 90.62818 458 ILE B CA 1
ATOM 7357 C C . ILE B 1 417 ? 9.85542 14.30808 76.49170 1.000 94.27292 458 ILE B C 1
ATOM 7358 O O . ILE B 1 417 ? 10.90894 14.66442 75.94692 1.000 91.35086 458 ILE B O 1
ATOM 7363 N N . GLN B 1 418 ? 9.57614 13.02295 76.70927 1.000 101.36475 459 GLN B N 1
ATOM 7364 C CA . GLN B 1 418 ? 10.55087 11.99337 76.37262 1.000 105.78120 459 GLN B CA 1
ATOM 7365 C C . GLN B 1 418 ? 10.71769 11.86277 74.86230 1.000 100.15854 459 GLN B C 1
ATOM 7366 O O . GLN B 1 418 ? 11.84327 11.83116 74.35218 1.000 104.93908 459 GLN B O 1
ATOM 7372 N N . THR B 1 419 ? 9.60692 11.77467 74.12716 1.000 94.46171 460 THR B N 1
ATOM 7373 C CA . THR B 1 419 ? 9.70383 11.62402 72.67530 1.000 89.17982 460 THR B CA 1
ATOM 7374 C C . THR B 1 419 ? 10.19120 12.89776 71.98077 1.000 82.40742 460 THR B C 1
ATOM 7375 O O . THR B 1 419 ? 10.77041 12.81065 70.89379 1.000 80.58634 460 THR B O 1
ATOM 7379 N N . ILE B 1 420 ? 9.99095 14.07025 72.58513 1.000 79.88771 461 ILE B N 1
ATOM 7380 C CA . ILE B 1 420 ? 10.65051 15.27398 72.08457 1.000 78.96235 461 ILE B CA 1
ATOM 7381 C C . ILE B 1 420 ? 12.15965 15.16128 72.26949 1.000 83.57523 461 ILE B C 1
ATOM 7382 O O . ILE B 1 420 ? 12.94014 15.47235 71.36035 1.000 84.16536 461 ILE B O 1
ATOM 7387 N N . ARG B 1 421 ? 12.59445 14.70956 73.45091 1.000 85.62865 462 ARG B N 1
ATOM 7388 C CA . ARG B 1 421 ? 14.02240 14.62959 73.73747 1.000 86.85745 462 ARG B CA 1
ATOM 7389 C C . ARG B 1 421 ? 14.73355 13.58278 72.88246 1.000 90.05821 462 ARG B C 1
ATOM 7390 O O . ARG B 1 421 ? 15.96366 13.62236 72.77555 1.000 93.61169 462 ARG B O 1
ATOM 7398 N N . ARG B 1 422 ? 13.99615 12.65564 72.26514 1.000 90.74130 463 ARG B N 1
ATOM 7399 C CA . ARG B 1 422 ? 14.62310 11.70640 71.34966 1.000 94.47159 463 ARG B CA 1
ATOM 7400 C C . ARG B 1 422 ? 15.13076 12.39646 70.09011 1.000 93.67533 463 ARG B C 1
ATOM 7401 O O . ARG B 1 422 ? 16.07188 11.91205 69.44848 1.000 96.07568 463 ARG B O 1
ATOM 7409 N N . VAL B 1 423 ? 14.51604 13.51280 69.71937 1.000 89.69156 464 VAL B N 1
ATOM 7410 C CA . VAL B 1 423 ? 14.93202 14.29889 68.57278 1.000 86.00229 464 VAL B CA 1
ATOM 7411 C C . VAL B 1 423 ? 15.71637 15.53444 69.00397 1.000 85.45245 464 VAL B C 1
ATOM 7412 O O . VAL B 1 423 ? 16.82378 15.77460 68.52431 1.000 85.73829 464 VAL B O 1
ATOM 7416 N N . VAL B 1 424 ? 15.17480 16.31014 69.94122 1.000 85.46416 465 VAL B N 1
ATOM 7417 C CA . VAL B 1 424 ? 15.80016 17.55156 70.39071 1.000 86.12321 465 VAL B CA 1
ATOM 7418 C C . VAL B 1 424 ? 16.66019 17.22803 71.60859 1.000 93.26901 465 VAL B C 1
ATOM 7419 O O . VAL B 1 424 ? 16.15720 17.09838 72.72486 1.000 94.70115 465 VAL B O 1
ATOM 7423 N N . LYS B 1 425 ? 17.96721 17.11565 71.39891 1.000 97.48716 466 LYS B N 1
ATOM 7424 C CA . LYS B 1 425 ? 18.91333 16.84708 72.47925 1.000 103.99077 466 LYS B CA 1
ATOM 7425 C C . LYS B 1 425 ? 19.58071 18.16712 72.85538 1.000 108.00465 466 LYS B C 1
ATOM 7426 O O . LYS B 1 425 ? 20.47647 18.64547 72.15525 1.000 109.34560 466 LYS B O 1
ATOM 7432 N N . GLY B 1 426 ? 19.14176 18.75774 73.96425 1.000 111.38393 467 GLY B N 1
ATOM 7433 C CA . GLY B 1 426 ? 19.68537 20.02790 74.40614 1.000 114.15026 467 GLY B CA 1
ATOM 7434 C C . GLY B 1 426 ? 18.69408 21.16667 74.28821 1.000 112.17275 467 GLY B C 1
ATOM 7435 O O . GLY B 1 426 ? 17.58126 21.08201 74.81191 1.000 112.63622 467 GLY B O 1
ATOM 7436 N N . HIS B 1 427 ? 19.07770 22.23968 73.61084 1.000 110.24884 468 HIS B N 1
ATOM 7437 C CA . HIS B 1 427 ? 18.10066 23.30382 73.47336 1.000 108.71215 468 HIS B CA 1
ATOM 7438 C C . HIS B 1 427 ? 17.65476 23.43787 72.02195 1.000 103.47765 468 HIS B C 1
ATOM 7439 O O . HIS B 1 427 ? 18.48417 23.36987 71.10801 1.000 103.05871 468 HIS B O 1
ATOM 7446 N N . PRO B 1 428 ? 16.36086 23.61382 71.78420 1.000 99.65454 469 PRO B N 1
ATOM 7447 C CA . PRO B 1 428 ? 15.82546 23.60545 70.41765 1.000 97.71676 469 PRO B CA 1
ATOM 7448 C C . PRO B 1 428 ? 16.14426 24.89981 69.67364 1.000 98.55557 469 PRO B C 1
ATOM 7449 O O . PRO B 1 428 ? 16.79533 25.80854 70.18822 1.000 99.98842 469 PRO B O 1
ATOM 7453 N N . GLY B 1 429 ? 15.67428 24.95941 68.42808 1.000 98.54707 470 GLY B N 1
ATOM 7454 C CA . GLY B 1 429 ? 15.76101 26.15875 67.63152 1.000 101.03604 470 GLY B CA 1
ATOM 7455 C C . GLY B 1 429 ? 17.06038 26.31306 66.86401 1.000 105.87467 470 GLY B C 1
ATOM 7456 O O . GLY B 1 429 ? 17.98678 25.50047 66.96986 1.000 107.04573 470 GLY B O 1
ATOM 7457 N N . PRO B 1 430 ? 17.14320 27.38561 66.06428 1.000 108.78087 471 PRO B N 1
ATOM 7458 C CA . PRO B 1 430 ? 18.35989 27.65116 65.27807 1.000 112.05307 471 PRO B CA 1
ATOM 7459 C C . PRO B 1 430 ? 19.55951 28.08151 66.10842 1.000 116.46221 471 PRO B C 1
ATOM 7460 O O . PRO B 1 430 ? 20.14169 29.13944 65.84835 1.000 118.26030 471 PRO B O 1
ATOM 7464 N N . ARG B 1 431 ? 19.95363 27.27963 67.09142 1.000 118.74715 472 ARG B N 1
ATOM 7465 C CA . ARG B 1 431 ? 21.05919 27.63295 67.97528 1.000 122.86905 472 ARG B CA 1
ATOM 7466 C C . ARG B 1 431 ? 22.37249 27.21684 67.31779 1.000 124.53582 472 ARG B C 1
ATOM 7467 O O . ARG B 1 431 ? 22.69955 26.02627 67.26942 1.000 126.51828 472 ARG B O 1
ATOM 7469 N N . LYS B 1 432 ? 23.11580 28.20105 66.80148 1.000 123.45807 473 LYS B N 1
ATOM 7470 C CA . LYS B 1 432 ? 24.45746 27.99158 66.24402 1.000 123.14929 473 LYS B CA 1
ATOM 7471 C C . LYS B 1 432 ? 24.44821 26.99726 65.08175 1.000 119.15796 473 LYS B C 1
ATOM 7472 O O . LYS B 1 432 ? 25.33255 26.14433 64.96627 1.000 121.45154 473 LYS B O 1
ATOM 7474 N N . GLN B 1 433 ? 23.44994 27.11428 64.20456 1.000 111.82426 474 GLN B N 1
ATOM 7475 C CA . GLN B 1 433 ? 23.31351 26.24857 63.03976 1.000 105.49801 474 GLN B CA 1
ATOM 7476 C C . GLN B 1 433 ? 23.41113 27.07351 61.76347 1.000 101.30350 474 GLN B C 1
ATOM 7477 O O . GLN B 1 433 ? 22.86363 28.17777 61.68489 1.000 101.75427 474 GLN B O 1
ATOM 7483 N N . LYS B 1 434 ? 24.10009 26.53078 60.76007 1.000 98.59572 475 LYS B N 1
ATOM 7484 C CA . LYS B 1 434 ? 24.27253 27.19984 59.47641 1.000 94.43945 475 LYS B CA 1
ATOM 7485 C C . LYS B 1 434 ? 23.96763 26.22036 58.35178 1.000 91.03595 475 LYS B C 1
ATOM 7486 O O . LYS B 1 434 ? 24.56837 25.14349 58.28265 1.000 92.54577 475 LYS B O 1
ATOM 7488 N N . TRP B 1 435 ? 23.03902 26.59659 57.47500 1.000 86.69313 476 TRP B N 1
ATOM 7489 C CA . TRP B 1 435 ? 22.59990 25.75353 56.37041 1.000 85.37562 476 TRP B CA 1
ATOM 7490 C C . TRP B 1 435 ? 23.15678 26.29178 55.06029 1.000 88.45919 476 TRP B C 1
ATOM 7491 O O . TRP B 1 435 ? 23.09723 27.49868 54.80207 1.000 90.51908 476 TRP B O 1
ATOM 7502 N N . THR B 1 436 ? 23.71105 25.39913 54.24774 1.000 78.88746 477 THR B N 1
ATOM 7503 C CA . THR B 1 436 ? 24.15259 25.72442 52.89963 1.000 77.17617 477 THR B CA 1
ATOM 7504 C C . THR B 1 436 ? 23.15323 25.17812 51.88871 1.000 68.37838 477 THR B C 1
ATOM 7505 O O . THR B 1 436 ? 22.47741 24.17412 52.13506 1.000 63.07845 477 THR B O 1
ATOM 7509 N N . VAL B 1 437 ? 23.06120 25.84097 50.74656 1.000 67.02280 478 VAL B N 1
ATOM 7510 C CA . VAL B 1 437 ? 22.30149 25.27729 49.64128 1.000 59.11754 478 VAL B CA 1
ATOM 7511 C C . VAL B 1 437 ? 23.13900 24.17986 49.00536 1.000 50.29827 478 VAL B C 1
ATOM 7512 O O . VAL B 1 437 ? 24.35986 24.30621 48.87367 1.000 51.10141 478 VAL B O 1
ATOM 7516 N N . SER B 1 438 ? 22.49571 23.07171 48.67050 1.000 47.15075 479 SER B N 1
ATOM 7517 C CA . SER B 1 438 ? 23.17627 21.92176 48.08980 1.000 49.22893 479 SER B CA 1
ATOM 7518 C C . SER B 1 438 ? 23.13607 22.03937 46.56820 1.000 47.33102 479 SER B C 1
ATOM 7519 O O . SER B 1 438 ? 22.06012 21.98198 45.96751 1.000 50.20998 479 SER B O 1
ATOM 7522 N N . LEU B 1 439 ? 24.30574 22.21954 45.95028 1.000 44.83140 480 LEU B N 1
ATOM 7523 C CA . LEU B 1 439 ? 24.44819 22.35039 44.50437 1.000 41.92154 480 LEU B CA 1
ATOM 7524 C C . LEU B 1 439 ? 24.98982 21.04962 43.92231 1.000 38.68376 480 LEU B C 1
ATOM 7525 O O . LEU B 1 439 ? 25.78617 20.35667 44.55701 1.000 39.39595 480 LEU B O 1
ATOM 7530 N N . TYR B 1 440 ? 24.60503 20.75986 42.69415 1.000 33.92644 481 TYR B N 1
ATOM 7531 C CA . TYR B 1 440 ? 24.99788 19.50545 42.06263 1.000 37.27252 481 TYR B CA 1
ATOM 7532 C C . TYR B 1 440 ? 26.18632 19.69620 41.11538 1.000 38.55507 481 TYR B C 1
ATOM 7533 O O . TYR B 1 440 ? 26.39334 20.78630 40.57130 1.000 36.35704 481 TYR B O 1
ATOM 7542 N N . PRO B 1 441 ? 26.99730 18.65893 40.89129 1.000 38.63236 482 PRO B N 1
ATOM 7543 C CA . PRO B 1 441 ? 28.09046 18.78286 39.91692 1.000 30.92653 482 PRO B CA 1
ATOM 7544 C C . PRO B 1 441 ? 27.58069 18.93418 38.49921 1.000 30.03685 482 PRO B C 1
ATOM 7545 O O . PRO B 1 441 ? 26.49883 18.45406 38.14407 1.000 29.67930 482 PRO B O 1
ATOM 7549 N N . GLY B 1 442 ? 28.37025 19.64408 37.68141 1.000 29.06565 483 GLY B N 1
ATOM 7550 C CA . GLY B 1 442 ? 28.20771 19.58101 36.24807 1.000 27.63305 483 GLY B CA 1
ATOM 7551 C C . GLY B 1 442 ? 28.80443 18.27761 35.72704 1.000 31.46548 483 GLY B C 1
ATOM 7552 O O . GLY B 1 442 ? 29.33682 17.46075 36.48803 1.000 29.53502 483 GLY B O 1
ATOM 7553 N N . LYS B 1 443 ? 28.72321 18.09939 34.40773 1.000 30.49195 484 LYS B N 1
ATOM 7554 C CA . LYS B 1 443 ? 29.34248 16.94750 33.74748 1.000 34.01260 484 LYS B CA 1
ATOM 7555 C C . LYS B 1 443 ? 30.86267 17.01090 33.82210 1.000 36.51499 484 LYS B C 1
ATOM 7556 O O . LYS B 1 443 ? 31.45530 18.09035 33.71511 1.000 39.81066 484 LYS B O 1
ATOM 7562 N N . VAL B 1 444 ? 31.51272 15.84232 33.96666 1.000 34.96712 485 VAL B N 1
ATOM 7563 C CA . VAL B 1 444 ? 32.97539 15.83109 33.80491 1.000 32.15117 485 VAL B CA 1
ATOM 7564 C C . VAL B 1 444 ? 33.27976 16.18130 32.34690 1.000 33.74704 485 VAL B C 1
ATOM 7565 O O . VAL B 1 444 ? 32.43196 16.03894 31.46006 1.000 33.48926 485 VAL B O 1
ATOM 7569 N N . ARG B 1 445 ? 34.50391 16.65358 32.09634 1.000 36.97814 486 ARG B N 1
ATOM 7570 C CA . ARG B 1 445 ? 34.83772 17.21472 30.79389 1.000 38.71834 486 ARG B CA 1
ATOM 7571 C C . ARG B 1 445 ? 36.03593 16.51355 30.16646 1.000 41.90357 486 ARG B C 1
ATOM 7572 O O . ARG B 1 445 ? 36.92070 16.00256 30.86340 1.000 45.43568 486 ARG B O 1
ATOM 7580 N N . GLU B 1 446 ? 36.05315 16.50368 28.83126 1.000 42.75095 487 GLU B N 1
ATOM 7581 C CA . GLU B 1 446 ? 37.19120 16.00768 28.06192 1.000 50.81819 487 GLU B CA 1
ATOM 7582 C C . GLU B 1 446 ? 37.52657 14.56665 28.44016 1.000 47.87427 487 GLU B C 1
ATOM 7583 O O . GLU B 1 446 ? 38.69505 14.17079 28.49226 1.000 51.34138 487 GLU B O 1
ATOM 7589 N N . ALA B 1 447 ? 36.49874 13.77781 28.72642 1.000 40.55752 488 ALA B N 1
ATOM 7590 C CA . ALA B 1 447 ? 36.72752 12.36785 29.01020 1.000 40.16400 488 ALA B CA 1
ATOM 7591 C C . ALA B 1 447 ? 37.47598 11.71902 27.85085 1.000 43.55891 488 ALA B C 1
ATOM 7592 O O . ALA B 1 447 ? 37.22913 12.02820 26.68258 1.000 48.70101 488 ALA B O 1
ATOM 7594 N N . ARG B 1 448 ? 38.42884 10.85638 28.18171 1.000 52.34919 489 ARG B N 1
ATOM 7595 C CA . ARG B 1 448 ? 39.25110 10.17604 27.19846 1.000 55.33132 489 ARG B CA 1
ATOM 7596 C C . ARG B 1 448 ? 39.38031 8.71953 27.61471 1.000 56.10481 489 ARG B C 1
ATOM 7597 O O . ARG B 1 448 ? 39.20538 8.36838 28.78149 1.000 48.63454 489 ARG B O 1
ATOM 7605 N N . CYS B 1 449 ? 39.68513 7.86472 26.64772 1.000 60.40024 490 CYS B N 1
ATOM 7606 C CA . CYS B 1 449 ? 39.93753 6.47315 26.97584 1.000 66.68300 490 CYS B CA 1
ATOM 7607 C C . CYS B 1 449 ? 40.97180 5.90298 26.01988 1.000 65.62754 490 CYS B C 1
ATOM 7608 O O . CYS B 1 449 ? 41.12835 6.36742 24.88931 1.000 61.83793 490 CYS B O 1
ATOM 7611 N N . GLN B 1 450 ? 41.67216 4.87824 26.49753 1.000 61.86093 491 GLN B N 1
ATOM 7612 C CA . GLN B 1 450 ? 42.76570 4.26453 25.75131 1.000 64.82527 491 GLN B CA 1
ATOM 7613 C C . GLN B 1 450 ? 42.78336 2.77710 26.07095 1.000 65.08026 491 GLN B C 1
ATOM 7614 O O . GLN B 1 450 ? 42.92120 2.39035 27.23862 1.000 57.26526 491 GLN B O 1
ATOM 7620 N N . ALA B 1 451 ? 42.62835 1.95265 25.03861 1.000 68.36075 492 ALA B N 1
ATOM 7621 C CA . ALA B 1 451 ? 42.71967 0.51172 25.18814 1.000 69.44555 492 ALA B CA 1
ATOM 7622 C C . ALA B 1 451 ? 44.14334 0.04082 24.90260 1.000 71.73681 492 ALA B C 1
ATOM 7623 O O . ALA B 1 451 ? 44.98265 0.77921 24.37901 1.000 71.05992 492 ALA B O 1
ATOM 7625 N N . SER B 1 452 ? 44.40460 -1.21275 25.26189 1.000 71.23573 493 SER B N 1
ATOM 7626 C CA . SER B 1 452 ? 45.68521 -1.86533 25.02013 1.000 75.27482 493 SER B CA 1
ATOM 7627 C C . SER B 1 452 ? 45.92056 -2.15764 23.53523 1.000 81.77107 493 SER B C 1
ATOM 7628 O O . SER B 1 452 ? 44.98671 -2.14946 22.73020 1.000 82.94116 493 SER B O 1
ATOM 7631 N N . SER B 1 457 ? 48.07668 -9.81814 24.27661 1.000 105.57912 498 SER B N 1
ATOM 7632 C CA . SER B 1 457 ? 48.53698 -9.79723 25.65971 1.000 104.62835 498 SER B CA 1
ATOM 7633 C C . SER B 1 457 ? 47.37442 -9.94220 26.62405 1.000 99.86406 498 SER B C 1
ATOM 7634 O O . SER B 1 457 ? 46.52012 -10.81751 26.48185 1.000 101.60890 498 SER B O 1
ATOM 7637 N N . GLU B 1 458 ? 47.37542 -9.06235 27.61987 1.000 94.49484 499 GLU B N 1
ATOM 7638 C CA . GLU B 1 458 ? 46.25009 -8.84596 28.51686 1.000 91.44223 499 GLU B CA 1
ATOM 7639 C C . GLU B 1 458 ? 45.48079 -7.62183 28.02562 1.000 82.53791 499 GLU B C 1
ATOM 7640 O O . GLU B 1 458 ? 46.07960 -6.57119 27.77281 1.000 77.81482 499 GLU B O 1
ATOM 7646 N N . ALA B 1 459 ? 44.16813 -7.76199 27.86421 1.000 80.15860 500 ALA B N 1
ATOM 7647 C CA . ALA B 1 459 ? 43.33849 -6.63239 27.46377 1.000 77.07170 500 ALA B CA 1
ATOM 7648 C C . ALA B 1 459 ? 43.17484 -5.66197 28.63100 1.000 65.59538 500 ALA B C 1
ATOM 7649 O O . ALA B 1 459 ? 42.86259 -6.08044 29.75078 1.000 63.58018 500 ALA B O 1
ATOM 7651 N N . ARG B 1 460 ? 43.38712 -4.36851 28.36692 1.000 63.64227 501 ARG B N 1
ATOM 7652 C CA . ARG B 1 460 ? 43.28732 -3.32151 29.38331 1.000 71.59492 501 ARG B CA 1
ATOM 7653 C C . ARG B 1 460 ? 42.55906 -2.10463 28.82335 1.000 56.97731 501 ARG B C 1
ATOM 7654 O O . ARG B 1 460 ? 42.55125 -1.86504 27.61189 1.000 59.71911 501 ARG B O 1
ATOM 7662 N N . LEU B 1 461 ? 41.96562 -1.31856 29.72914 1.000 57.76086 502 LEU B N 1
ATOM 7663 C CA . LEU B 1 461 ? 41.24940 -0.10057 29.36545 1.000 61.71413 502 LEU B CA 1
ATOM 7664 C C . LEU B 1 461 ? 41.51428 0.98159 30.40670 1.000 58.61184 502 LEU B C 1
ATOM 7665 O O . LEU B 1 461 ? 41.34138 0.75020 31.60743 1.000 56.75920 502 LEU B O 1
ATOM 7670 N N . SER B 1 462 ? 41.91330 2.16460 29.94344 1.000 56.63385 503 SER B N 1
ATOM 7671 C CA . SER B 1 462 ? 42.21861 3.29213 30.81516 1.000 56.31930 503 SER B CA 1
ATOM 7672 C C . SER B 1 462 ? 41.34519 4.47833 30.43325 1.000 55.10630 503 SER B C 1
ATOM 7673 O O . SER B 1 462 ? 41.04188 4.67865 29.25383 1.000 56.11269 503 SER B O 1
ATOM 7676 N N . VAL B 1 463 ? 40.92413 5.25644 31.43416 1.000 53.18983 504 VAL B N 1
ATOM 7677 C CA . VAL B 1 463 ? 40.00201 6.36981 31.23301 1.000 47.74546 504 VAL B CA 1
ATOM 7678 C C . VAL B 1 463 ? 40.48369 7.54089 32.07961 1.000 46.45122 504 VAL B C 1
ATOM 7679 O O . VAL B 1 463 ? 41.11372 7.34904 33.12343 1.000 46.20258 504 VAL B O 1
ATOM 7683 N N . SER B 1 464 ? 40.20719 8.76131 31.61320 1.000 43.04686 505 SER B N 1
ATOM 7684 C CA . SER B 1 464 ? 40.57384 9.96222 32.35984 1.000 42.53723 505 SER B CA 1
ATOM 7685 C C . SER B 1 464 ? 39.57249 11.06529 32.04327 1.000 41.49614 505 SER B C 1
ATOM 7686 O O . SER B 1 464 ? 38.82916 10.99943 31.05704 1.000 38.75772 505 SER B O 1
ATOM 7689 N N . TRP B 1 465 ? 39.52923 12.07151 32.90906 1.000 42.51636 506 TRP B N 1
ATOM 7690 C CA . TRP B 1 465 ? 38.61129 13.17789 32.67985 1.000 42.27945 506 TRP B CA 1
ATOM 7691 C C . TRP B 1 465 ? 39.07179 14.38502 33.47886 1.000 42.07636 506 TRP B C 1
ATOM 7692 O O . TRP B 1 465 ? 39.90475 14.27998 34.38204 1.000 39.86234 506 TRP B O 1
ATOM 7703 N N . GLN B 1 466 ? 38.52806 15.53604 33.10994 1.000 41.35559 507 GLN B N 1
ATOM 7704 C CA . GLN B 1 466 ? 38.73472 16.78463 33.82242 1.000 40.36329 507 GLN B CA 1
ATOM 7705 C C . GLN B 1 466 ? 37.52357 17.04952 34.70944 1.000 38.37646 507 GLN B C 1
ATOM 7706 O O . GLN B 1 466 ? 36.45265 16.45821 34.52927 1.000 36.84837 507 GLN B O 1
ATOM 7712 N N . ILE B 1 467 ? 37.70785 17.92396 35.69181 1.000 42.62476 508 ILE B N 1
ATOM 7713 C CA . ILE B 1 467 ? 36.64528 18.22234 36.65484 1.000 39.40380 508 ILE B CA 1
ATOM 7714 C C . ILE B 1 467 ? 35.48547 18.93527 35.96907 1.000 37.03259 508 ILE B C 1
ATOM 7715 O O . ILE B 1 467 ? 35.67570 19.62990 34.95517 1.000 39.26252 508 ILE B O 1
ATOM 7720 N N . PRO B 1 468 ? 34.27631 18.78955 36.48794 1.000 31.68302 509 PRO B N 1
ATOM 7721 C CA . PRO B 1 468 ? 33.16053 19.59565 35.98674 1.000 33.23868 509 PRO B CA 1
ATOM 7722 C C . PRO B 1 468 ? 33.50955 21.07693 36.01439 1.000 35.06083 509 PRO B C 1
ATOM 7723 O O . PRO B 1 468 ? 34.21631 21.55314 36.90605 1.000 31.10964 509 PRO B O 1
ATOM 7727 N N . TRP B 1 469 ? 33.01415 21.80093 35.00433 1.000 35.46859 510 TRP B N 1
ATOM 7728 C CA . TRP B 1 469 ? 33.30163 23.22793 34.89159 1.000 35.67464 510 TRP B CA 1
ATOM 7729 C C . TRP B 1 469 ? 32.95908 23.98577 36.17356 1.000 36.13899 510 TRP B C 1
ATOM 7730 O O . TRP B 1 469 ? 33.74478 24.82881 36.62660 1.000 40.67709 510 TRP B O 1
ATOM 7741 N N . ASN B 1 470 ? 31.79036 23.71165 36.77613 1.000 35.41130 511 ASN B N 1
ATOM 7742 C CA . ASN B 1 470 ? 31.40038 24.48016 37.96019 1.000 34.86714 511 ASN B CA 1
ATOM 7743 C C . ASN B 1 470 ? 32.27113 24.16919 39.17341 1.000 37.39566 511 ASN B C 1
ATOM 7744 O O . ASN B 1 470 ? 32.42298 25.03697 40.04463 1.000 39.12640 511 ASN B O 1
ATOM 7749 N N . LEU B 1 471 ? 32.89196 22.98453 39.22836 1.000 36.81842 512 LEU B N 1
ATOM 7750 C CA . LEU B 1 471 ? 33.82391 22.67683 40.30807 1.000 39.40876 512 LEU B CA 1
ATOM 7751 C C . LEU B 1 471 ? 35.02801 23.61543 40.32689 1.000 44.60096 512 LEU B C 1
ATOM 7752 O O . LEU B 1 471 ? 35.68474 23.74416 41.37214 1.000 45.65137 512 LEU B O 1
ATOM 7757 N N . LYS B 1 472 ? 35.33704 24.27265 39.19997 1.000 43.95454 513 LYS B N 1
ATOM 7758 C CA . LYS B 1 472 ? 36.42501 25.24636 39.19076 1.000 47.21553 513 LYS B CA 1
ATOM 7759 C C . LYS B 1 472 ? 36.15671 26.41454 40.13336 1.000 46.42649 513 LYS B C 1
ATOM 7760 O O . LYS B 1 472 ? 37.09723 27.12738 40.50330 1.000 48.34209 513 LYS B O 1
ATOM 7766 N N . TYR B 1 473 ? 34.89538 26.64427 40.50882 1.000 44.93903 514 TYR B N 1
ATOM 7767 C CA . TYR B 1 473 ? 34.51874 27.78674 41.33577 1.000 50.28961 514 TYR B CA 1
ATOM 7768 C C . TYR B 1 473 ? 33.91333 27.36509 42.66552 1.000 52.63354 514 TYR B C 1
ATOM 7769 O O . TYR B 1 473 ? 33.22003 28.16441 43.29668 1.000 56.50214 514 TYR B O 1
ATOM 7778 N N . LEU B 1 474 ? 34.14775 26.12725 43.09831 1.000 50.80345 515 LEU B N 1
ATOM 7779 C CA . LEU B 1 474 ? 33.52754 25.59373 44.30140 1.000 50.46141 515 LEU B CA 1
ATOM 7780 C C . LEU B 1 474 ? 34.57931 25.01827 45.23804 1.000 54.80448 515 LEU B C 1
ATOM 7781 O O . LEU B 1 474 ? 35.64053 24.55508 44.80907 1.000 57.79806 515 LEU B O 1
ATOM 7786 N N . LYS B 1 475 ? 34.26140 25.05007 46.52579 1.000 54.26967 516 LYS B N 1
ATOM 7787 C CA . LYS B 1 475 ? 34.99049 24.32465 47.55579 1.000 56.72458 516 LYS B CA 1
ATOM 7788 C C . LYS B 1 475 ? 34.04810 23.24133 48.06385 1.000 53.50448 516 LYS B C 1
ATOM 7789 O O . LYS B 1 475 ? 33.04197 23.54588 48.71214 1.000 56.13805 516 LYS B O 1
ATOM 7795 N N . VAL B 1 476 ? 34.34256 21.98618 47.74515 1.000 48.35773 517 VAL B N 1
ATOM 7796 C CA . VAL B 1 476 ? 33.46840 20.87612 48.10954 1.000 47.97637 517 VAL B CA 1
ATOM 7797 C C . VAL B 1 476 ? 34.23720 19.90602 48.99977 1.000 48.31336 517 VAL B C 1
ATOM 7798 O O . VAL B 1 476 ? 35.39228 19.57389 48.72017 1.000 48.58852 517 VAL B O 1
ATOM 7802 N N . ARG B 1 477 ? 33.58567 19.45010 50.07277 1.000 50.07088 518 ARG B N 1
ATOM 7803 C CA . ARG B 1 477 ? 34.25730 18.60901 51.05751 1.000 52.93265 518 ARG B CA 1
ATOM 7804 C C . ARG B 1 477 ? 34.68818 17.28060 50.44824 1.000 51.21200 518 ARG B C 1
ATOM 7805 O O . ARG B 1 477 ? 35.81673 16.82447 50.66230 1.000 55.24614 518 ARG B O 1
ATOM 7813 N N . GLU B 1 478 ? 33.80735 16.64796 49.67385 1.000 48.40904 519 GLU B N 1
ATOM 7814 C CA . GLU B 1 478 ? 34.07900 15.32778 49.12099 1.000 50.38781 519 GLU B CA 1
ATOM 7815 C C . GLU B 1 478 ? 33.65732 15.28016 47.66100 1.000 47.58460 519 GLU B C 1
ATOM 7816 O O . GLU B 1 478 ? 32.49751 15.53823 47.33580 1.000 44.57700 519 GLU B O 1
ATOM 7822 N N . VAL B 1 479 ? 34.59664 14.93690 46.78822 1.000 47.80958 520 VAL B N 1
ATOM 7823 C CA . VAL B 1 479 ? 34.33893 14.79756 45.36169 1.000 43.93981 520 VAL B CA 1
ATOM 7824 C C . VAL B 1 479 ? 34.70590 13.37234 44.96424 1.000 42.23445 520 VAL B C 1
ATOM 7825 O O . VAL B 1 479 ? 35.84868 12.94313 45.17440 1.000 43.72478 520 VAL B O 1
ATOM 7829 N N . LYS B 1 480 ? 33.74152 12.64615 44.39283 1.000 37.78089 521 LYS B N 1
ATOM 7830 C CA . LYS B 1 480 ? 33.94654 11.30231 43.85784 1.000 39.25977 521 LYS B CA 1
ATOM 7831 C C . LYS B 1 480 ? 33.39549 11.24111 42.43630 1.000 39.82393 521 LYS B C 1
ATOM 7832 O O . LYS B 1 480 ? 32.60664 12.08789 42.00791 1.000 39.33667 521 LYS B O 1
ATOM 7838 N N . TYR B 1 481 ? 33.80335 10.20291 41.71397 1.000 40.24532 522 TYR B N 1
ATOM 7839 C CA . TYR B 1 481 ? 33.31487 9.92435 40.36909 1.000 38.14549 522 TYR B CA 1
ATOM 7840 C C . TYR B 1 481 ? 32.78968 8.49670 40.33599 1.000 37.41995 522 TYR B C 1
ATOM 7841 O O . TYR B 1 481 ? 33.50159 7.55789 40.72844 1.000 39.35058 522 TYR B O 1
ATOM 7850 N N . GLU B 1 482 ? 31.53528 8.33568 39.92020 1.000 34.14098 523 GLU B N 1
ATOM 7851 C CA . GLU B 1 482 ? 30.96317 7.00926 39.72921 1.000 36.54641 523 GLU B CA 1
ATOM 7852 C C . GLU B 1 482 ? 31.09422 6.65408 38.26051 1.000 39.27819 523 GLU B C 1
ATOM 7853 O O . GLU B 1 482 ? 30.65819 7.41117 37.38907 1.000 37.52041 523 GLU B O 1
ATOM 7859 N N . VAL B 1 483 ? 31.70575 5.51372 37.98753 1.000 38.92852 524 VAL B N 1
ATOM 7860 C CA . VAL B 1 483 ? 32.02415 5.10658 36.62784 1.000 36.93973 524 VAL B CA 1
ATOM 7861 C C . VAL B 1 483 ? 31.33895 3.77593 36.36448 1.000 38.12055 524 VAL B C 1
ATOM 7862 O O . VAL B 1 483 ? 31.48923 2.82988 37.14832 1.000 36.86183 524 VAL B O 1
ATOM 7866 N N . TRP B 1 484 ? 30.58024 3.71395 35.27026 1.000 34.54248 525 TRP B N 1
ATOM 7867 C CA . TRP B 1 484 ? 29.89452 2.50408 34.83454 1.000 36.70589 525 TRP B CA 1
ATOM 7868 C C . TRP B 1 484 ? 30.59970 1.93435 33.61028 1.000 41.27396 525 TRP B C 1
ATOM 7869 O O . TRP B 1 484 ? 30.71664 2.61306 32.57706 1.000 38.48954 525 TRP B O 1
ATOM 7880 N N . LEU B 1 485 ? 31.06407 0.69427 33.72333 1.000 40.67108 526 LEU B N 1
ATOM 7881 C CA . LEU B 1 485 ? 31.70745 0.00406 32.61418 1.000 44.54820 526 LEU B CA 1
ATOM 7882 C C . LEU B 1 485 ? 30.69575 -0.94162 31.98561 1.000 45.82482 526 LEU B C 1
ATOM 7883 O O . LEU B 1 485 ? 30.21992 -1.87327 32.64704 1.000 47.73990 526 LEU B O 1
ATOM 7888 N N . GLN B 1 486 ? 30.36695 -0.70291 30.71668 1.000 44.07116 527 GLN B N 1
ATOM 7889 C CA . GLN B 1 486 ? 29.32457 -1.45078 30.02638 1.000 47.19114 527 GLN B CA 1
ATOM 7890 C C . GLN B 1 486 ? 29.90369 -2.10880 28.78035 1.000 52.78842 527 GLN B C 1
ATOM 7891 O O . GLN B 1 486 ? 30.57034 -1.44846 27.97362 1.000 52.42606 527 GLN B O 1
ATOM 7897 N N . GLU B 1 487 ? 29.64672 -3.40123 28.61995 1.000 48.21052 528 GLU B N 1
ATOM 7898 C CA . GLU B 1 487 ? 29.99137 -4.07027 27.37547 1.000 53.19144 528 GLU B CA 1
ATOM 7899 C C . GLU B 1 487 ? 28.88517 -3.80695 26.35757 1.000 53.16534 528 GLU B C 1
ATOM 7900 O O . GLU B 1 487 ? 27.69725 -3.93617 26.67453 1.000 53.41725 528 GLU B O 1
ATOM 7906 N N . GLN B 1 488 ? 29.27521 -3.40575 25.14733 1.000 54.32762 529 GLN B N 1
ATOM 7907 C CA . GLN B 1 488 ? 28.29538 -3.06859 24.12160 1.000 57.79545 529 GLN B CA 1
ATOM 7908 C C . GLN B 1 488 ? 27.30522 -4.20848 23.91091 1.000 59.80542 529 GLN B C 1
ATOM 7909 O O . GLN B 1 488 ? 27.67102 -5.38736 23.91695 1.000 61.73849 529 GLN B O 1
ATOM 7915 N N . GLY B 1 489 ? 26.03446 -3.84418 23.74357 1.000 60.49660 530 GLY B N 1
ATOM 7916 C CA . GLY B 1 489 ? 24.96730 -4.80588 23.59295 1.000 64.37487 530 GLY B CA 1
ATOM 7917 C C . GLY B 1 489 ? 24.42991 -5.37574 24.88631 1.000 65.99162 530 GLY B C 1
ATOM 7918 O O . GLY B 1 489 ? 23.31965 -5.92616 24.88972 1.000 67.55205 530 GLY B O 1
ATOM 7919 N N . GLU B 1 490 ? 25.18161 -5.27827 25.98203 1.000 62.12494 531 GLU B N 1
ATOM 7920 C CA . GLU B 1 490 ? 24.68978 -5.72267 27.27618 1.000 60.61362 531 GLU B CA 1
ATOM 7921 C C . GLU B 1 490 ? 23.87771 -4.61404 27.92747 1.000 58.57016 531 GLU B C 1
ATOM 7922 O O . GLU B 1 490 ? 24.24551 -3.43609 27.87561 1.000 55.56776 531 GLU B O 1
ATOM 7928 N N . ASN B 1 491 ? 22.74868 -4.99729 28.51467 1.000 58.89825 532 ASN B N 1
ATOM 7929 C CA . ASN B 1 491 ? 21.90431 -4.06398 29.25185 1.000 57.58013 532 ASN B CA 1
ATOM 7930 C C . ASN B 1 491 ? 22.28122 -4.00332 30.72186 1.000 55.78981 532 ASN B C 1
ATOM 7931 O O . ASN B 1 491 ? 21.42028 -3.95867 31.60091 1.000 56.27769 532 ASN B O 1
ATOM 7936 N N . THR B 1 492 ? 23.57325 -4.00653 31.02016 1.000 50.20130 533 THR B N 1
ATOM 7937 C CA . THR B 1 492 ? 24.03788 -3.91459 32.39049 1.000 49.40958 533 THR B CA 1
ATOM 7938 C C . THR B 1 492 ? 25.42615 -3.29709 32.36044 1.000 47.25787 533 THR B C 1
ATOM 7939 O O . THR B 1 492 ? 25.93999 -2.93499 31.29915 1.000 50.72478 533 THR B O 1
ATOM 7943 N N . TYR B 1 493 ? 26.03275 -3.19274 33.53576 1.000 46.83968 534 TYR B N 1
ATOM 7944 C CA . TYR B 1 493 ? 27.32489 -2.54235 33.69324 1.000 48.78966 534 TYR B CA 1
ATOM 7945 C C . TYR B 1 493 ? 27.91494 -2.99045 35.01931 1.000 49.92397 534 TYR B C 1
ATOM 7946 O O . TYR B 1 493 ? 27.23442 -3.60626 35.84441 1.000 52.34653 534 TYR B O 1
ATOM 7955 N N . VAL B 1 494 ? 29.19076 -2.68017 35.20866 1.000 47.28284 535 VAL B N 1
ATOM 7956 C CA . VAL B 1 494 ? 29.88178 -2.84067 36.48539 1.000 47.11598 535 VAL B CA 1
ATOM 7957 C C . VAL B 1 494 ? 30.22777 -1.44889 37.00354 1.000 47.75260 535 VAL B C 1
ATOM 7958 O O . VAL B 1 494 ? 30.93789 -0.69154 36.31929 1.000 43.86741 535 VAL B O 1
ATOM 7962 N N . PRO B 1 495 ? 29.75136 -1.06838 38.18953 1.000 48.53975 536 PRO B N 1
ATOM 7963 C CA . PRO B 1 495 ? 30.00377 0.26859 38.72379 1.000 42.71210 536 PRO B CA 1
ATOM 7964 C C . PRO B 1 495 ? 31.23081 0.33728 39.62468 1.000 46.36864 536 PRO B C 1
ATOM 7965 O O . PRO B 1 495 ? 31.55209 -0.58727 40.37407 1.000 46.85816 536 PRO B O 1
ATOM 7969 N N . TYR B 1 496 ? 31.91226 1.48254 39.54233 1.000 45.68653 537 TYR B N 1
ATOM 7970 C CA . TYR B 1 496 ? 33.10973 1.78977 40.30972 1.000 48.88511 537 TYR B CA 1
ATOM 7971 C C . TYR B 1 496 ? 32.95467 3.17327 40.93933 1.000 52.06661 537 TYR B C 1
ATOM 7972 O O . TYR B 1 496 ? 32.46505 4.10009 40.28556 1.000 55.77736 537 TYR B O 1
ATOM 7981 N N . MET B 1 497 ? 33.36782 3.32836 42.19816 1.000 48.65521 538 MET B N 1
ATOM 7982 C CA . MET B 1 497 ? 33.36107 4.63780 42.85340 1.000 47.59324 538 MET B CA 1
ATOM 7983 C C . MET B 1 497 ? 34.80381 5.07373 43.07790 1.000 46.31869 538 MET B C 1
ATOM 7984 O O . MET B 1 497 ? 35.54665 4.40185 43.78768 1.000 46.46463 538 MET B O 1
ATOM 7989 N N . LEU B 1 498 ? 35.19741 6.19577 42.48353 1.000 45.73440 539 LEU B N 1
ATOM 7990 C CA . LEU B 1 498 ? 36.59990 6.58083 42.42674 1.000 47.75904 539 LEU B CA 1
ATOM 7991 C C . LEU B 1 498 ? 36.80800 7.97992 42.98976 1.000 51.73795 539 LEU B C 1
ATOM 7992 O O . LEU B 1 498 ? 35.97024 8.86853 42.80819 1.000 55.98906 539 LEU B O 1
ATOM 7997 N N . ALA B 1 499 ? 37.94635 8.17049 43.66471 1.000 51.46997 540 ALA B N 1
ATOM 7998 C CA . ALA B 1 499 ? 38.38285 9.50884 44.04727 1.000 49.52268 540 ALA B CA 1
ATOM 7999 C C . ALA B 1 499 ? 39.23357 10.16816 42.96095 1.000 48.14968 540 ALA B C 1
ATOM 8000 O O . ALA B 1 499 ? 39.13990 11.38211 42.74932 1.000 50.84063 540 ALA B O 1
ATOM 8002 N N . LEU B 1 500 ? 40.04482 9.39619 42.24860 1.000 43.97358 541 LEU B N 1
ATOM 8003 C CA . LEU B 1 500 ? 40.89646 9.96665 41.21611 1.000 43.61315 541 LEU B CA 1
ATOM 8004 C C . LEU B 1 500 ? 40.08725 10.31309 39.96445 1.000 42.42515 541 LEU B C 1
ATOM 8005 O O . LEU B 1 500 ? 38.95313 9.85933 39.76811 1.000 40.99734 541 LEU B O 1
ATOM 8010 N N . GLN B 1 501 ? 40.70195 11.13050 39.10687 1.000 41.87639 542 GLN B N 1
ATOM 8011 C CA . GLN B 1 501 ? 40.14000 11.51674 37.82271 1.000 36.96339 542 GLN B CA 1
ATOM 8012 C C . GLN B 1 501 ? 40.58871 10.59837 36.68367 1.000 37.57628 542 GLN B C 1
ATOM 8013 O O . GLN B 1 501 ? 40.53764 11.01325 35.51637 1.000 37.75641 542 GLN B O 1
ATOM 8019 N N . ASN B 1 502 ? 41.03197 9.37645 37.00001 1.000 38.37385 543 ASN B N 1
ATOM 8020 C CA . ASN B 1 502 ? 41.46494 8.39338 36.00908 1.000 47.14882 543 ASN B CA 1
ATOM 8021 C C . ASN B 1 502 ? 41.45193 7.00228 36.64344 1.000 45.49323 543 ASN B C 1
ATOM 8022 O O . ASN B 1 502 ? 41.50173 6.85627 37.86680 1.000 43.89437 543 ASN B O 1
ATOM 8027 N N . HIS B 1 503 ? 41.43351 5.97992 35.78797 1.000 43.89647 544 HIS B N 1
ATOM 8028 C CA . HIS B 1 503 ? 41.33416 4.60107 36.24290 1.000 43.12996 544 HIS B CA 1
ATOM 8029 C C . HIS B 1 503 ? 41.82676 3.69509 35.12958 1.000 50.05457 544 HIS B C 1
ATOM 8030 O O . HIS B 1 503 ? 41.77647 4.05288 33.94614 1.000 44.35687 544 HIS B O 1
ATOM 8037 N N . THR B 1 504 ? 42.31658 2.51984 35.52647 1.000 47.08162 545 THR B N 1
ATOM 8038 C CA . THR B 1 504 ? 42.59118 1.42918 34.59621 1.000 57.24363 545 THR B CA 1
ATOM 8039 C C . THR B 1 504 ? 41.78786 0.20892 35.02742 1.000 57.13966 545 THR B C 1
ATOM 8040 O O . THR B 1 504 ? 41.89226 -0.23345 36.17608 1.000 53.13790 545 THR B O 1
ATOM 8044 N N . PHE B 1 505 ? 40.98241 -0.32173 34.10984 1.000 57.27951 546 PHE B N 1
ATOM 8045 C CA . PHE B 1 505 ? 40.17586 -1.50560 34.36508 1.000 59.25054 546 PHE B CA 1
ATOM 8046 C C . PHE B 1 505 ? 40.98540 -2.75269 34.04518 1.000 64.14726 546 PHE B C 1
ATOM 8047 O O . PHE B 1 505 ? 41.62540 -2.83061 32.99035 1.000 64.87925 546 PHE B O 1
ATOM 8055 N N . THR B 1 506 ? 40.94772 -3.72457 34.95556 1.000 64.49433 547 THR B N 1
ATOM 8056 C CA . THR B 1 506 ? 41.71844 -4.95256 34.80741 1.000 68.29549 547 THR B CA 1
ATOM 8057 C C . THR B 1 506 ? 40.83248 -6.18648 34.94313 1.000 74.08179 547 THR B C 1
ATOM 8058 O O . THR B 1 506 ? 41.08971 -7.22007 34.31789 1.000 73.49009 547 THR B O 1
ATOM 8062 N N . GLU B 1 507 ? 39.78675 -6.08076 35.75898 1.000 81.80392 548 GLU B N 1
ATOM 8063 C CA . GLU B 1 507 ? 38.96027 -7.22154 36.13877 1.000 91.54520 548 GLU B CA 1
ATOM 8064 C C . GLU B 1 507 ? 38.23838 -7.85460 34.95296 1.000 96.57270 548 GLU B C 1
ATOM 8065 O O . GLU B 1 507 ? 38.52190 -8.99501 34.57188 1.000 100.50491 548 GLU B O 1
ATOM 8071 N N . ASN B 1 508 ? 37.30068 -7.11831 34.36642 1.000 98.13607 549 ASN B N 1
ATOM 8072 C CA . ASN B 1 508 ? 36.34803 -7.67408 33.41417 1.000 102.37307 549 ASN B CA 1
ATOM 8073 C C . ASN B 1 508 ? 36.87834 -7.77626 31.98948 1.000 98.71656 549 ASN B C 1
ATOM 8074 O O . ASN B 1 508 ? 36.24385 -8.43928 31.16213 1.000 100.57234 549 ASN B O 1
ATOM 8079 N N . ILE B 1 509 ? 38.02616 -7.17094 31.68762 1.000 92.90380 550 ILE B N 1
ATOM 8080 C CA . ILE B 1 509 ? 38.28610 -6.70783 30.32722 1.000 84.11138 550 ILE B CA 1
ATOM 8081 C C . ILE B 1 509 ? 38.71330 -7.86257 29.43696 1.000 79.57487 550 ILE B C 1
ATOM 8082 O O . ILE B 1 509 ? 39.64493 -8.60955 29.75736 1.000 80.88093 550 ILE B O 1
ATOM 8087 N N . LYS B 1 510 ? 38.04712 -7.99210 28.29188 1.000 75.66785 551 LYS B N 1
ATOM 8088 C CA . LYS B 1 510 ? 38.25353 -8.99285 27.26003 1.000 76.73928 551 LYS B CA 1
ATOM 8089 C C . LYS B 1 510 ? 38.81084 -8.34314 25.99683 1.000 73.36418 551 LYS B C 1
ATOM 8090 O O . LYS B 1 510 ? 38.57656 -7.15521 25.74921 1.000 69.23735 551 LYS B O 1
ATOM 8096 N N . PRO B 1 511 ? 39.55533 -9.08658 25.18339 1.000 75.72815 552 PRO B N 1
ATOM 8097 C CA . PRO B 1 511 ? 40.07532 -8.51772 23.93645 1.000 75.68764 552 PRO B CA 1
ATOM 8098 C C . PRO B 1 511 ? 38.98004 -8.33739 22.89172 1.000 76.67360 552 PRO B C 1
ATOM 8099 O O . PRO B 1 511 ? 37.89436 -8.91871 22.97376 1.000 74.14637 552 PRO B O 1
ATOM 8103 N N . PHE B 1 512 ? 39.28943 -7.48921 21.90747 1.000 79.63680 553 PHE B N 1
ATOM 8104 C CA . PHE B 1 512 ? 38.43172 -7.25470 20.74370 1.000 83.47555 553 PHE B CA 1
ATOM 8105 C C . PHE B 1 512 ? 36.97397 -7.05214 21.16030 1.000 80.01578 553 PHE B C 1
ATOM 8106 O O . PHE B 1 512 ? 36.05258 -7.68527 20.64022 1.000 80.70745 553 PHE B O 1
ATOM 8114 N N . THR B 1 513 ? 36.77016 -6.15394 22.12229 1.000 76.22365 554 THR B N 1
ATOM 8115 C CA . THR B 1 513 ? 35.44863 -5.89316 22.67256 1.000 71.99195 554 THR B CA 1
ATOM 8116 C C . THR B 1 513 ? 35.24893 -4.39041 22.79706 1.000 70.03740 554 THR B C 1
ATOM 8117 O O . THR B 1 513 ? 36.14789 -3.67527 23.24993 1.000 70.02715 554 THR B O 1
ATOM 8121 N N . THR B 1 514 ? 34.07243 -3.91574 22.38934 1.000 76.49522 555 THR B N 1
ATOM 8122 C CA . THR B 1 514 ? 33.71497 -2.50920 22.51283 1.000 71.20193 555 THR B CA 1
ATOM 8123 C C . THR B 1 514 ? 33.04365 -2.28972 23.86246 1.000 68.08533 555 THR B C 1
ATOM 8124 O O . THR B 1 514 ? 32.03455 -2.93527 24.17285 1.000 67.94133 555 THR B O 1
ATOM 8128 N N . TYR B 1 515 ? 33.60636 -1.38144 24.65645 1.000 62.82702 556 TYR B N 1
ATOM 8129 C CA . TYR B 1 515 ? 33.09940 -1.03154 25.97419 1.000 59.18101 556 TYR B CA 1
ATOM 8130 C C . TYR B 1 515 ? 32.56035 0.39447 25.96373 1.000 57.18262 556 TYR B C 1
ATOM 8131 O O . TYR B 1 515 ? 33.03611 1.25407 25.21350 1.000 57.80422 556 TYR B O 1
ATOM 8140 N N . LEU B 1 516 ? 31.55108 0.63645 26.79643 1.000 53.23020 557 LEU B N 1
ATOM 8141 C CA . LEU B 1 516 ? 30.98338 1.96377 26.97985 1.000 48.18412 557 LEU B CA 1
ATOM 8142 C C . LEU B 1 516 ? 31.21754 2.35710 28.42882 1.000 48.25488 557 LEU B C 1
ATOM 8143 O O . LEU B 1 516 ? 30.91633 1.57365 29.33829 1.000 49.94469 557 LEU B O 1
ATOM 8148 N N . VAL B 1 517 ? 31.79439 3.54646 28.63225 1.000 44.83921 558 VAL B N 1
ATOM 8149 C CA . VAL B 1 517 ? 32.18351 4.04271 29.94858 1.000 39.96464 558 VAL B CA 1
ATOM 8150 C C . VAL B 1 517 ? 31.38023 5.30410 30.23800 1.000 41.95285 558 VAL B C 1
ATOM 8151 O O . VAL B 1 517 ? 31.51766 6.31201 29.53033 1.000 45.13800 558 VAL B O 1
ATOM 8155 N N . TRP B 1 518 ? 30.53303 5.24117 31.26321 1.000 37.04122 559 TRP B N 1
ATOM 8156 C CA . TRP B 1 518 ? 29.73697 6.37689 31.72258 1.000 34.56340 559 TRP B CA 1
ATOM 8157 C C . TRP B 1 518 ? 30.34003 6.93136 33.00699 1.000 32.80488 559 TRP B C 1
ATOM 8158 O O . TRP B 1 518 ? 30.74105 6.16498 33.88530 1.000 34.03221 559 TRP B O 1
ATOM 8169 N N . ILE B 1 519 ? 30.39139 8.25634 33.12933 1.000 30.90692 560 ILE B N 1
ATOM 8170 C CA . ILE B 1 519 ? 31.07189 8.91519 34.24566 1.000 33.91123 560 ILE B CA 1
ATOM 8171 C C . ILE B 1 519 ? 30.17760 10.01985 34.77708 1.000 36.27103 560 ILE B C 1
ATOM 8172 O O . ILE B 1 519 ? 29.69641 10.85840 34.00201 1.000 34.30674 560 ILE B O 1
ATOM 8177 N N . ARG B 1 520 ? 29.96368 10.03626 36.09284 1.000 34.62825 561 ARG B N 1
ATOM 8178 C CA . ARG B 1 520 ? 29.31818 11.18594 36.71701 1.000 34.61558 561 ARG B CA 1
ATOM 8179 C C . ARG B 1 520 ? 30.07058 11.56921 37.98613 1.000 34.03714 561 ARG B C 1
ATOM 8180 O O . ARG B 1 520 ? 30.69534 10.73273 38.64217 1.000 31.61340 561 ARG B O 1
ATOM 8188 N N . CYS B 1 521 ? 30.00838 12.85005 38.31154 1.000 31.24682 562 CYS B N 1
ATOM 8189 C CA . CYS B 1 521 ? 30.59031 13.40446 39.51754 1.000 33.03041 562 CYS B CA 1
ATOM 8190 C C . CYS B 1 521 ? 29.54744 13.38579 40.62979 1.000 35.80449 562 CYS B C 1
ATOM 8191 O O . CYS B 1 521 ? 28.34671 13.54609 40.37560 1.000 35.71218 562 CYS B O 1
ATOM 8194 N N . ILE B 1 522 ? 30.02337 13.18689 41.86339 1.000 35.15243 563 ILE B N 1
ATOM 8195 C CA . ILE B 1 522 ? 29.18577 13.11573 43.05711 1.000 37.53693 563 ILE B CA 1
ATOM 8196 C C . ILE B 1 522 ? 29.80241 14.00334 44.13302 1.000 39.61377 563 ILE B C 1
ATOM 8197 O O . ILE B 1 522 ? 30.93718 13.76017 44.56324 1.000 41.41867 563 ILE B O 1
ATOM 8202 N N . PHE B 1 523 ? 29.04027 14.99343 44.60363 1.000 38.55804 564 PHE B N 1
ATOM 8203 C CA . PHE B 1 523 ? 29.44473 15.82658 45.72948 1.000 40.79336 564 PHE B CA 1
ATOM 8204 C C . PHE B 1 523 ? 28.88262 15.23356 47.01879 1.000 44.59939 564 PHE B C 1
ATOM 8205 O O . PHE B 1 523 ? 27.67326 14.98290 47.11112 1.000 41.32107 564 PHE B O 1
ATOM 8213 N N . ASN B 1 524 ? 29.75789 15.02589 48.00925 1.000 46.78504 565 ASN B N 1
ATOM 8214 C CA . ASN B 1 524 ? 29.36952 14.66335 49.37466 1.000 54.07372 565 ASN B CA 1
ATOM 8215 C C . ASN B 1 524 ? 28.35629 13.51659 49.39700 1.000 54.66155 565 ASN B C 1
ATOM 8216 O O . ASN B 1 524 ? 27.31035 13.59719 50.04075 1.000 54.63918 565 ASN B O 1
ATOM 8221 N N . LYS B 1 525 ? 28.65764 12.46694 48.62711 1.000 53.98553 566 LYS B N 1
ATOM 8222 C CA . LYS B 1 525 ? 27.95995 11.17812 48.63627 1.000 52.66113 566 LYS B CA 1
ATOM 8223 C C . LYS B 1 525 ? 26.56073 11.18295 48.01877 1.000 52.08111 566 LYS B C 1
ATOM 8224 O O . LYS B 1 525 ? 26.17942 10.19805 47.37831 1.000 55.22253 566 LYS B O 1
ATOM 8230 N N . THR B 1 526 ? 25.77314 12.24816 48.20148 1.000 46.36766 567 THR B N 1
ATOM 8231 C CA . THR B 1 526 ? 24.37262 12.19975 47.79563 1.000 47.04060 567 THR B CA 1
ATOM 8232 C C . THR B 1 526 ? 24.01412 13.15743 46.67387 1.000 45.83842 567 THR B C 1
ATOM 8233 O O . THR B 1 526 ? 22.85653 13.15917 46.24072 1.000 47.65553 567 THR B O 1
ATOM 8237 N N . LEU B 1 527 ? 24.95299 13.98357 46.20578 1.000 42.41324 568 LEU B N 1
ATOM 8238 C CA . LEU B 1 527 ? 24.66668 14.98362 45.17443 1.000 38.94140 568 LEU B CA 1
ATOM 8239 C C . LEU B 1 527 ? 25.18167 14.44021 43.84638 1.000 36.28873 568 LEU B C 1
ATOM 8240 O O . LEU B 1 527 ? 26.28001 14.75792 43.38639 1.000 35.57590 568 LEU B O 1
ATOM 8245 N N . LEU B 1 528 ? 24.36429 13.59192 43.22813 1.000 37.93082 569 LEU B N 1
ATOM 8246 C CA . LEU B 1 528 ? 24.72908 12.94521 41.96970 1.000 37.11031 569 LEU B CA 1
ATOM 8247 C C . LEU B 1 528 ? 24.59531 13.94631 40.81990 1.000 35.96092 569 LEU B C 1
ATOM 8248 O O . LEU B 1 528 ? 23.53544 14.55072 40.63940 1.000 38.42902 569 LEU B O 1
ATOM 8253 N N . GLY B 1 529 ? 25.66434 14.13744 40.04637 1.000 34.21578 570 GLY B N 1
ATOM 8254 C CA . GLY B 1 529 ? 25.60309 15.00168 38.88404 1.000 27.86464 570 GLY B CA 1
ATOM 8255 C C . GLY B 1 529 ? 25.22776 14.20216 37.64569 1.000 28.33174 570 GLY B C 1
ATOM 8256 O O . GLY B 1 529 ? 25.01748 12.98985 37.71297 1.000 27.84723 570 GLY B O 1
ATOM 8257 N N . PRO B 1 530 ? 25.12369 14.86086 36.49648 1.000 29.01956 571 PRO B N 1
ATOM 8258 C CA . PRO B 1 530 ? 24.75879 14.14915 35.26847 1.000 28.13290 571 PRO B CA 1
ATOM 8259 C C . PRO B 1 530 ? 25.93097 13.35710 34.71229 1.000 30.74581 571 PRO B C 1
ATOM 8260 O O . PRO B 1 530 ? 27.09520 13.67574 34.93974 1.000 29.14926 571 PRO B O 1
ATOM 8264 N N . PHE B 1 531 ? 25.61118 12.32872 33.94599 1.000 33.44234 572 PHE B N 1
ATOM 8265 C CA . PHE B 1 531 ? 26.64488 11.63894 33.18586 1.000 34.78172 572 PHE B CA 1
ATOM 8266 C C . PHE B 1 531 ? 27.10218 12.51288 32.01956 1.000 35.03908 572 PHE B C 1
ATOM 8267 O O . PHE B 1 531 ? 26.30883 13.26807 31.44496 1.000 32.23820 572 PHE B O 1
ATOM 8275 N N . ALA B 1 532 ? 28.39027 12.41017 31.67119 1.000 34.69773 573 ALA B N 1
ATOM 8276 C CA . ALA B 1 532 ? 28.91573 13.06070 30.47897 1.000 36.00201 573 ALA B CA 1
ATOM 8277 C C . ALA B 1 532 ? 28.50469 12.25671 29.25138 1.000 38.23014 573 ALA B C 1
ATOM 8278 O O . ALA B 1 532 ? 27.85465 11.21726 29.36413 1.000 38.52906 573 ALA B O 1
ATOM 8280 N N . ASP B 1 533 ? 28.85048 12.74849 28.05700 1.000 39.79067 574 ASP B N 1
ATOM 8281 C CA . ASP B 1 533 ? 28.70168 11.92298 26.86205 1.000 43.00673 574 ASP B CA 1
ATOM 8282 C C . ASP B 1 533 ? 29.45736 10.61381 27.05626 1.000 39.07143 574 ASP B C 1
ATOM 8283 O O . ASP B 1 533 ? 30.55642 10.59009 27.62434 1.000 36.64654 574 ASP B O 1
ATOM 8288 N N . VAL B 1 534 ? 28.85477 9.51175 26.61123 1.000 39.69992 575 VAL B N 1
ATOM 8289 C CA . VAL B 1 534 ? 29.43506 8.21121 26.90919 1.000 41.92356 575 VAL B CA 1
ATOM 8290 C C . VAL B 1 534 ? 30.73028 8.03118 26.12012 1.000 43.67011 575 VAL B C 1
ATOM 8291 O O . VAL B 1 534 ? 30.87004 8.51250 24.98546 1.000 46.08426 575 VAL B O 1
ATOM 8295 N N . LEU B 1 535 ? 31.70453 7.37909 26.74889 1.000 43.11649 576 LEU B N 1
ATOM 8296 C CA . LEU B 1 535 ? 32.96370 7.02438 26.11110 1.000 48.59312 576 LEU B CA 1
ATOM 8297 C C . LEU B 1 535 ? 32.82873 5.65789 25.45434 1.000 49.84033 576 LEU B C 1
ATOM 8298 O O . LEU B 1 535 ? 32.45578 4.68514 26.11613 1.000 47.54626 576 LEU B O 1
ATOM 8303 N N . VAL B 1 536 ? 33.13657 5.58161 24.16229 1.000 52.67895 577 VAL B N 1
ATOM 8304 C CA . VAL B 1 536 ? 33.13920 4.31974 23.42899 1.000 56.68926 577 VAL B CA 1
ATOM 8305 C C . VAL B 1 536 ? 34.58500 3.96091 23.13109 1.000 60.34728 577 VAL B C 1
ATOM 8306 O O . VAL B 1 536 ? 35.31494 4.73876 22.50412 1.000 61.79459 577 VAL B O 1
ATOM 8310 N N . CYS B 1 537 ? 35.00414 2.79316 23.60028 1.000 65.29907 578 CYS B N 1
ATOM 8311 C CA . CYS B 1 537 ? 36.38047 2.34670 23.46644 1.000 72.84945 578 CYS B CA 1
ATOM 8312 C C . CYS B 1 537 ? 36.37063 0.85934 23.16660 1.000 70.80478 578 CYS B C 1
ATOM 8313 O O . CYS B 1 537 ? 35.64391 0.10583 23.81672 1.000 68.14309 578 CYS B O 1
ATOM 8316 N N . SER B 1 538 ? 37.18027 0.43633 22.20413 1.000 74.14308 579 SER B N 1
ATOM 8317 C CA . SER B 1 538 ? 37.23046 -0.95751 21.79227 1.000 76.74080 579 SER B CA 1
ATOM 8318 C C . SER B 1 538 ? 38.64106 -1.50199 21.96060 1.000 78.36471 579 SER B C 1
ATOM 8319 O O . SER B 1 538 ? 39.62486 -0.81648 21.66927 1.000 79.39767 579 SER B O 1
ATOM 8322 N N . THR B 1 539 ? 38.72925 -2.73637 22.43764 1.000 78.68784 580 THR B N 1
ATOM 8323 C CA . THR B 1 539 ? 40.00336 -3.41375 22.59560 1.000 79.38823 580 THR B CA 1
ATOM 8324 C C . THR B 1 539 ? 40.33785 -4.21706 21.34233 1.000 85.73426 580 THR B C 1
ATOM 8325 O O . THR B 1 539 ? 39.67967 -4.08031 20.30748 1.000 87.42067 580 THR B O 1
ATOM 8333 N N . GLN C 2 2 ? 20.74676 16.17059 7.89813 1.000 58.78745 1 GLN C N 1
ATOM 8334 C CA . GLN C 2 2 ? 21.06540 14.96079 8.65034 1.000 51.84420 1 GLN C CA 1
ATOM 8335 C C . GLN C 2 2 ? 20.40904 14.88297 10.03807 1.000 44.30686 1 GLN C C 1
ATOM 8336 O O . GLN C 2 2 ? 20.77533 15.61458 10.94498 1.000 40.80853 1 GLN C O 1
ATOM 8342 N N . THR C 2 3 ? 19.46647 13.95466 10.17684 1.000 40.78567 2 THR C N 1
ATOM 8343 C CA . THR C 2 3 ? 18.63596 13.85852 11.37163 1.000 41.81534 2 THR C CA 1
ATOM 8344 C C . THR C 2 3 ? 19.47527 13.53855 12.59839 1.000 36.61654 2 THR C C 1
ATOM 8345 O O . THR C 2 3 ? 20.29132 12.61036 12.55320 1.000 34.13016 2 THR C O 1
ATOM 8349 N N . PRO C 2 4 ? 19.29498 14.25652 13.70705 1.000 33.36911 3 PRO C N 1
ATOM 8350 C CA . PRO C 2 4 ? 20.03433 13.91505 14.93052 1.000 33.84365 3 PRO C CA 1
ATOM 8351 C C . PRO C 2 4 ? 19.64868 12.52330 15.39380 1.000 33.68350 3 PRO C C 1
ATOM 8352 O O . PRO C 2 4 ? 18.47169 12.23082 15.61639 1.000 35.45316 3 PRO C O 1
ATOM 8356 N N . THR C 2 5 ? 20.65114 11.66632 15.51684 1.000 33.24985 4 THR C N 1
ATOM 8357 C CA . THR C 2 5 ? 20.48461 10.30848 16.00381 1.000 37.91329 4 THR C CA 1
ATOM 8358 C C . THR C 2 5 ? 20.66897 10.27757 17.51414 1.000 35.45584 4 THR C C 1
ATOM 8359 O O . THR C 2 5 ? 21.36485 11.11170 18.09125 1.000 31.97005 4 THR C O 1
ATOM 8363 N N . LEU C 2 6 ? 20.04049 9.28997 18.14893 1.000 34.98667 5 LEU C N 1
ATOM 8364 C CA . LEU C 2 6 ? 20.20141 9.11645 19.58306 1.000 35.46133 5 LEU C CA 1
ATOM 8365 C C . LEU C 2 6 ? 21.64521 8.76327 19.91512 1.000 38.44958 5 LEU C C 1
ATOM 8366 O O . LEU C 2 6 ? 22.31408 8.04967 19.16042 1.000 38.34135 5 LEU C O 1
ATOM 8371 N N . GLY C 2 7 ? 22.12792 9.27203 21.05039 1.000 36.44840 6 GLY C N 1
ATOM 8372 C CA . GLY C 2 7 ? 23.30818 8.72035 21.67785 1.000 33.61142 6 GLY C CA 1
ATOM 8373 C C . GLY C 2 7 ? 22.97735 7.37542 22.30567 1.000 35.04104 6 GLY C C 1
ATOM 8374 O O . GLY C 2 7 ? 21.80638 7.00464 22.41932 1.000 31.32862 6 GLY C O 1
ATOM 8375 N N . PRO C 2 8 ? 23.99371 6.60758 22.70976 1.000 39.37810 7 PRO C N 1
ATOM 8376 C CA . PRO C 2 8 ? 23.71896 5.28718 23.28996 1.000 42.49492 7 PRO C CA 1
ATOM 8377 C C . PRO C 2 8 ? 22.84585 5.39332 24.53333 1.000 41.46023 7 PRO C C 1
ATOM 8378 O O . PRO C 2 8 ? 22.89811 6.37530 25.27437 1.000 39.10828 7 PRO C O 1
ATOM 8382 N N . ILE C 2 9 ? 22.00800 4.37998 24.72425 1.000 43.32886 8 ILE C N 1
ATOM 8383 C CA . ILE C 2 9 ? 21.06035 4.33052 25.83067 1.000 44.83780 8 ILE C CA 1
ATOM 8384 C C . ILE C 2 9 ? 21.77987 3.79399 27.06094 1.000 45.26718 8 ILE C C 1
ATOM 8385 O O . ILE C 2 9 ? 22.52454 2.81164 26.97564 1.000 46.32585 8 ILE C O 1
ATOM 8390 N N . GLN C 2 10 ? 21.56345 4.42100 28.20437 1.000 46.76676 9 GLN C N 1
ATOM 8391 C CA . GLN C 2 10 ? 22.33050 3.84691 29.30447 1.000 53.78098 9 GLN C CA 1
ATOM 8392 C C . GLN C 2 10 ? 21.61599 2.61488 29.86815 1.000 58.88704 9 GLN C C 1
ATOM 8393 O O . GLN C 2 10 ? 20.38303 2.56044 29.88827 1.000 58.37223 9 GLN C O 1
ATOM 8399 N N . PRO C 2 11 ? 22.36761 1.60194 30.29385 1.000 63.47944 10 PRO C N 1
ATOM 8400 C CA . PRO C 2 11 ? 21.75650 0.30213 30.60648 1.000 66.60458 10 PRO C CA 1
ATOM 8401 C C . PRO C 2 11 ? 20.70841 0.39247 31.71032 1.000 67.12973 10 PRO C C 1
ATOM 8402 O O . PRO C 2 11 ? 20.91404 1.04191 32.73993 1.000 62.59964 10 PRO C O 1
ATOM 8406 N N . THR C 2 12 ? 19.56906 -0.27232 31.47098 1.000 71.53123 11 THR C N 1
ATOM 8407 C CA . THR C 2 12 ? 18.48017 -0.35077 32.44016 1.000 78.06519 11 THR C CA 1
ATOM 8408 C C . THR C 2 12 ? 18.75317 -1.38116 33.52836 1.000 86.28377 11 THR C C 1
ATOM 8409 O O . THR C 2 12 ? 18.13105 -1.31943 34.59570 1.000 83.33873 11 THR C O 1
ATOM 8413 N N . ARG C 2 13 ? 19.65325 -2.32563 33.26559 1.000 95.63884 12 ARG C N 1
ATOM 8414 C CA . ARG C 2 13 ? 19.96030 -3.44074 34.15671 1.000 107.96366 12 ARG C CA 1
ATOM 8415 C C . ARG C 2 13 ? 18.71149 -4.26758 34.47566 1.000 126.92446 12 ARG C C 1
ATOM 8416 O O . ARG C 2 13 ? 18.61008 -4.85952 35.53465 1.000 132.62534 12 ARG C O 1
#

Foldseek 3Di:
DDPQVVVLCCCLAAWKEKDWDDPDQLAIKIKMFFWKAFLVVRFIETAHHNNYYDVVPQVVCCPVPHNHFQWNAGPDPLRHHHHYYDHSNCVVVDPRADEDPFAEEEGAQDDQQFLQSCVATPQLQLLVVLVVDPPSQATYAYEHESPDDCHDPVVLVCLSHVDRHHYSVCPVVRHRMYIYRIYMGHTGNQQHFWHPFAPFFTDTDPDHNDFLVSLVVSLVSSLVSLVADVAEAEEEADDPFQGQPPVVVQQVLVCVLFVHHYYYDYPVPDDVNVVLNVQLRHLEYEYEPGRSLSSVSNHDAQHEYEYEFEFQEDCNRRCRNVRNQPGHPSRYHYFYYYDHDVVFKAWDQPDPLQQLHPPPDDPVVVVVLVPRRHDDGDGDDRDNSVNRGRRIYGHDPNVVSSVRVCVTVVHHGGDPPDDDDDDDAFEEWADKDWDKAADDQFWIKIKIFTHGGPCVVVDDAPAKWKWKWKAWVVDPDIDIDIGRHRMDMDIPRDGAQTKIWMWMWMATPPPRTYDTDPIDIYHD/DQVVLLVCCLAAWKEKAWDDDDQLAIKIKIAFWKAFLVVRFIETAHHPNYYDVVPQVVCCPVPHNHFQWNQGPDNLRHHHHYYDHSNCCVVDPRADEDAFAEEEGAQDDQQFLQSCVATPQLQLLVVLVVDPPRQATYAYEHESPDDCYDPVVSVCLSYVDRHHYSVVVSVSDRMYIYRIYMGHTGNQQHFWHCFAPHFTDTDPDHRDFLVSLLVSVVSSLVSLVADPAEAEEEADDPFQGADPVVVQQVLVCVVQVHHYYYHYPVPDPVNVVLNDQLRHQEYEYEDGSSLVSVSNHDAQHEYEYEAEFQEDCRRDCRNVRNQPGHPSRYHYFYHYDQDVVFKAFDCPDDLVQAPDDPVVVVVLVVDRHQDRDGDDRDNSCSRRRGIHGHDPNVRSVVRVCVGDPHHTGPDVDDDDDDDAFEEWAPKDKDWDVATKIKIFTHGGPCVVVDDAPAKWKKKWKAWPPDPGTDIDIGRHRMDMDRPPDDAFTKIKMWMWMDTPPPRTYDTDPIDIDGD/DDDDDDDDPDPD

Sequence (1051 aa):
RIDYPKALQILTEGGTHMVCTGRTHTDRLCRFKWLCYSSEAEEFIFFHGNASVMLPSLGSRRFQPALLDLSTVEDHNTQYFNFVELPAAALRFMPKPVFVPDVALIANRFNPDNLMHVFHDDLLPLFYTLRQFPGLAREARLFFMEGWGEGAHFDLYKLLSPKQPLLRAQLKALGRLLCFSHAFVGLSKVTTWYQYGFVQPQGPKANNILVSGNEIRQFAHFLMEKLNVSEEYILVFSRTQNRLILNEAELLLALAQEFQMKTVTVSLEDHAFADVVRLVSNASMLVSMHGAQLVTALFLPRGAAVVELFPYAVNPDHYTPYKTLATLPGMDLQYIAWQNTMPENTVTHPERPWDQGGIAHLDRAEQARILQSREVPRHLCCRNPEWLFRIYQDTKVDIPSLIQTIRRVVKGHPGPRKQKWTVSLYPGKVREARCQASVQGASEARLSVSWQIPWNLKYLKVREVKYEVWLQEQGENTYVPYMLALQNHTFTENIKPFTTYLVWIRCIFNKTLLGPFADVLVCSTDYPKALQILTEGGTHMVCTGRTHTDRLCRFKWLCYSSEAEEFIFFHGNASVMLPSLGSRRFQPALLDLSTVEDHNTQYFNFVELPAAALRFMPKPVFVPDVALIANRFNPDNLMHVFHDDLLPLFYTLRQFPGLAREARLFFMEGWGEGAHFDLYKLLSPKQPLLRAQLKALGRLLCFSHAFVGLSKVTTWYQYGFVQPQGPKANNILVSGNEIRQFAHFLMEKLNVSEEYILVFSRTQNRLILNEAELLLALAQEFQMKTVTVSLEDHAFADVVRLVSNASMLVSMHGAQLVTALFLPRGAAVVELFPYAVNPDHYTPYKTLATLPGMDLQYIAWQNTMPENTVTHPERPWDQGHLDRAEQARILQSREVPRHLCCRNPEWLFRIYQDTKVDIPSLIQTIRRVVKGHPGPRKQKWTVSLYPGKVREARCQASSEARLSVSWQIPWNLKYLKVREVKYEVWLQEQGENTYVPYMLALQNHTFTENIKPFTTYLVWIRCIFNKTLLGPFADVLVCSTQTPTLGPIQPTR